Protein 1J0A (pdb70)

Foldseek 3Di:
DDPQLCVLCVPAFFADQQDDAFDKAWFVVLCVVLVFTEIEGPQCPSDQDSGFLLVLLRRRLVRVCVVVPAQEEEEEEALLDPNQQSNQRVQVVVNHAYAYEHEDDCDCAFSNVVCVVVPHHYHYDPDDDRCRCVVVRVVCQVCVCVVVGHYRYAYPSNLDQSSLCSLLVSLVSCVPPDPDLFQEEFFEADLLSNLLSVQLNCVSVVRNYAYEYEYLFDFDDVSVVVNVVSNVSNCVSSVHDGDDDHHYDYQNVYHQPDFALQLLVQQVVCCVRVVDGAARRTPSSRVSVVSVCSSVVNRDRYYYYYRRGSNRRCGVCVVVSVVSD/DAPLLCVLCVPQFFAPQADDQFDKAWQVVLCVVLVFTEIEGPQCPSPQDSGFLLVLLRRRQVRVCVVVPAQEEEEEDALLAPNQLRNQRVQVVVRHAYEYEHEDDCDCAFSNVSCVVVPHHYDYDVPDPPGPVVVVSVVCQVVVVVVVGHYDYAYRSNLDLSSLCSLLVVVVSVVVPDPDLFQEEFFEDELLSNLLSVQLNCVSVVSNHASEYEYLADPDPVSVVSNVVSNVVNCVSSVHDSDDDHHYHYLNVYHQPDQALQLLVQQVCCCVRVVDGAARGTRSSSVSVVSVCVNVVNGPRGYYYYRRGDPSRCRVCVVVSVVSD/DDPLLCVLCVPAFFAPQAPDQFDKAWQPPLCVVFQFTEIEGPQCPRPQDSGFLLVLLCRRQVRNCVVVVAQEEEEEEALQDPNQLRNQRVCVVVRHAYAYLHEDDCDCAFSNVSCVVVVHHYHYDHDDPDVVSVVVSVVVCVVVVVVVGHYRYAYPSNLDLRSLCSLLVSVVSCVVPDPDDFQEEFFEDDLCSNLLSVLLNCVSVVHNHASEYEYQADDPVVRVPVNVVSNVSNCVSSVHDRDDDGHYHYQNVYHQPDAALQLLVQQVCCCVRVVDGAARRTPSSRVSVVSVCSNVVNGDRHYYYYRRHDPSRCRVCVVVSVVSD

B-factor: mean 54.93, std 16.16, range [20.0, 108.84]

CATH classification: 3.40.50.1100 (+1 more: 3.40.50.1100)

Sequence (975 aa):
MHPKIFALLAKFPRVELIPWETPIQYLPNISREIGADVYIKRDDLTGLGIGGNKIRKLEYLLGDALSKGADVVITVGAVHSNHAFVTGLAAKKLGLDAILVLRGKEELKGNYLLDKIMGIETRVYDAKDSFELMKYAEEIAEELKREGRKPYVIPPGGASPIGTLGYVRAVGEIATQSEVKFDSIVVAAGSGGTLAGLSLGLSILNEDIRPVGIAVGRFGEVMTSKLDNLIKEAAELLGVKVEVRPELYDYSFGEYGKITGEVAQIIRKVGTREGIILDPVYTGKAFYGLVDLARKGELGEKILFIHTGGISGTFHYGDKLLSLLMHPKIFALLAKFPRVELIPWETPIQYLPNISREIGADVYIKRDDLTGLGIGGNKIRKLEYLLGDALSKGADVVITVGAVHSNHAFVTGLAAKKLGLDAILVLRGKEELKGNYLLDKIMGIETRVYDAKDSFELMKYAEEIAEELKREGRKPYVIPPGGASPIGTLGYVRAVGEIATQSEVKFDSIVVAAGSGGTLAGLSLGLSILNEDIRPVGIAVGRFGEVMTSKLDNLIKEAAELLGVKVEVRPELYDYSFGEYGKITGEVAQIIRKVGTREGIILDPVYTGKAFYGLVDLARKGELGEKILFIHTGGISGTFHYGDKLLSLLMHPKIFALLAKFPRVELIPWETPIQYLPNISREIGADVYIKRDDLTGLGIGGNKIRKLEYLLGDALSKGADVVITVGAVHSNHAFVTGLAAKKLGLDAILVLRGKEELKGNYLLDKIMGIETRVYDAKDSFELMKYAEEIAEELKREGRKPYVIPPGGASPIGTLGYVRAVGEIATQSEVKFDSIVVAAGSGGTLAGLSLGLSILNEDIRPVGIAVGRFGEVMTSKLDNLIKEAAELLGVKVEVRPELYDYSFGEYGKITGEVAQIIRKVGTREGIILDPVYTGKAFYGLVDLARKGELGEKILFIHTGGISGTFHYGDKLLSLL

Nearest PDB structures (foldseek):
  1j0a-assembly1_A  TM=9.952E-01  e=2.793E-64  Pyrococcus horikoshii OT3
  4d97-assembly1_B  TM=9.418E-01  e=2.613E-34  Salmonella enterica subsp. enterica serovar Typhimurium
  4d8w-assembly2_D  TM=9.418E-01  e=1.038E-33  Salmonella enterica subsp. enterica serovar Typhimurium
  4d8w-assembly1_B  TM=9.410E-01  e=1.038E-33  Salmonella enterica subsp. enterica serovar Typhimurium
  4d9f-assembly2_C  TM=9.332E-01  e=6.119E-32  Salmonella enterica subsp. enterica serovar Typhimurium

Solvent-accessible surface area: 36957 Å² total; per-residue (Å²): 63,65,97,91,0,121,68,46,7,71,175,35,78,71,25,126,12,17,114,114,84,0,51,41,74,91,3,61,38,5,7,164,70,11,68,13,50,0,38,0,0,38,0,30,70,0,61,17,47,28,7,2,14,25,0,10,3,0,5,3,1,0,6,27,0,75,82,130,39,7,46,1,0,0,0,1,6,13,6,17,12,23,7,0,5,1,0,0,38,0,0,75,134,43,71,17,52,1,17,0,0,0,52,43,144,109,63,126,64,10,1,6,62,45,1,90,102,99,50,4,86,17,97,41,61,156,17,156,62,32,90,51,0,18,107,58,0,43,98,25,3,130,53,20,106,172,107,63,96,117,30,26,38,0,36,12,14,0,4,15,40,24,0,1,0,0,0,0,49,0,4,0,20,11,41,78,51,27,156,31,136,16,51,0,3,0,0,10,9,35,20,9,0,6,0,0,0,0,10,0,0,8,9,0,22,114,70,143,34,77,18,0,0,0,4,0,7,126,81,20,116,51,32,51,15,56,9,74,25,4,8,56,44,0,2,127,67,10,72,34,94,57,86,85,166,22,17,36,64,69,27,5,47,68,101,78,30,98,31,41,14,82,0,0,111,18,20,124,75,0,23,112,89,33,64,4,89,0,0,0,6,46,0,0,0,0,0,56,0,0,12,44,4,7,149,124,66,76,1,38,132,54,0,0,0,0,3,15,2,4,62,6,4,31,151,15,48,21,96,102,9,124,91,72,94,63,57,96,103,0,120,68,47,3,74,161,28,74,64,24,125,9,18,82,30,79,0,15,36,36,88,4,64,35,8,6,200,78,10,71,11,55,0,36,0,0,6,0,28,13,0,6,10,13,11,7,3,12,26,0,14,4,0,10,4,2,0,5,31,0,68,71,154,41,10,48,2,2,0,1,0,6,8,9,38,10,29,6,0,0,1,1,0,0,0,0,49,46,45,64,26,24,1,9,1,0,0,17,46,160,105,65,100,67,2,1,6,5,0,0,66,0,1,36,4,26,18,42,40,57,157,26,120,120,65,39,88,0,40,92,48,0,83,102,14,8,105,49,22,101,82,111,65,62,136,29,24,34,0,38,24,15,0,18,17,33,36,0,1,0,2,1,0,48,0,3,0,24,9,42,74,51,24,149,21,132,12,46,0,3,0,0,9,7,32,31,6,1,10,0,0,0,0,2,2,0,7,9,2,24,93,94,143,26,78,5,0,0,0,8,0,7,104,98,25,148,106,57,38,57,104,12,46,73,8,7,100,68,0,2,123,67,9,72,34,179,65,107,59,171,19,42,37,65,70,29,4,53,62,82,36,32,101,11,17,17,76,0,0,58,19,0,58,69,2,0,29,83,12,0,4,9,0,1,0,6,46,1,0,0,0,2,65,0,0,23,40,3,6,155,129,51,64,0,32,128,41,0,0,0,0,3,15,3,7,30,1,9,0,20,15,52,0,87,104,0,38,81,66,76,69,69,94,81,0,135,70,45,12,74,160,26,52,61,25,133,14,24,52,41,77,0,14,44,32,91,2,66,39,8,6,192,74,13,78,9,58,0,37,0,0,3,0,31,12,0,8,7,15,13,8,3,14,25,0,8,5,0,4,3,1,0,4,19,0,68,81,135,34,8,44,1,1,0,0,0,5,12,3,31,16,29,6,0,0,1,1,0,0,0,0,48,42,45,69,17,59,5,11,2,0,0,20,29,126,110,94,91,69,2,4,8,3,0,0,62,0,2,36,3,80,24,89,41,65,157,12,111,124,49,83,95,0,38,91,42,0,93,103,22,6,79,81,19,139,154,112,65,83,118,32,28,39,0,41,35,16,0,4,13,37,31,0,1,0,1,1,1,65,0,4,0,12,12,52,72,49,25,170,43,160,12,52,0,2,0,0,8,4,37,40,2,1,8,0,0,0,0,9,4,0,9,28,4,25,134,83,146,28,85,20,0,0,0,1,0,9,200,58,49,119,112,18,41,44,86,8,69,67,5,16,111,70,0,2,123,61,13,70,22,149,85,113,116,174,18,46,34,61,75,32,4,49,55,115,93,30,113,20,26,28,81,0,0,46,17,0,44,70,0,0,20,76,10,0,3,10,0,0,1,15,44,0,0,0,0,0,61,0,0,15,37,5,6,158,136,55,76,0,32,128,75,0,0,0,0,2,14,3,5,35,1,10,0,18,22,50,1,84,108,0,33,89,63,46

Radius of gyration: 31.85 Å; Cα contacts (8 Å, |Δi|>4): 2227; chains: 3; bounding box: 66×97×70 Å

InterPro domains:
  IPR001926 Tryptophan synthase beta chain-like, PALP domain [PF00291] (18-309)
  IPR005966 D-cysteine desulfhydrase [TIGR01275] (15-321)
  IPR027278 1-aminocyclopropane-1-carboxylate deaminase/D-cysteine desulfhydrase [PIRSF006278] (9-321)
  IPR027278 1-aminocyclopropane-1-carboxylate deaminase/D-cysteine desulfhydrase [PTHR43780] (14-317)
  IPR036052 Tryptophan synthase beta chain-like, PALP domain superfamily [G3DSA:3.40.50.1100] (13-312)
  IPR036052 Tryptophan synthase beta chain-like, PALP domain superfamily [G3DSA:3.40.50.1100] (53-156)
  IPR036052 Tryptophan synthase beta chain-like, PALP domain superfamily [SSF53686] (10-318)

Structure (mmCIF, N/CA/C/O backbone):
data_1J0A
#
_entry.id   1J0A
#
_cell.length_a   122.340
_cell.length_b   122.340
_cell.length_c   115.031
_cell.angle_alpha   90.00
_cell.angle_beta   90.00
_cell.angle_gamma   120.00
#
_symmetry.space_group_name_H-M   'P 32 2 1'
#
loop_
_entity.id
_entity.type
_entity.pdbx_description
1 polymer '1-aminocyclopropane-1-carboxylate deaminase'
2 non-polymer 'SULFATE ION'
3 non-polymer "PYRIDOXAL-5'-PHOSPHATE"
4 non-polymer 'ISOPROPYL ALCOHOL'
5 water water
#
loop_
_atom_site.group_PDB
_atom_site.id
_atom_site.type_symbol
_atom_site.label_atom_id
_atom_site.label_alt_id
_atom_site.label_comp_id
_atom_site.label_asym_id
_atom_site.label_entity_id
_atom_site.label_seq_id
_atom_site.pdbx_PDB_ins_code
_atom_site.Cartn_x
_atom_site.Cartn_y
_atom_site.Cartn_z
_atom_site.occupancy
_atom_site.B_iso_or_equiv
_atom_site.auth_seq_id
_atom_site.auth_comp_id
_atom_site.auth_asym_id
_atom_site.auth_atom_id
_atom_site.pdbx_PDB_model_num
ATOM 1 N N . MET A 1 1 ? 23.008 96.107 24.385 1.00 58.57 1 MET A N 1
ATOM 2 C CA . MET A 1 1 ? 23.359 95.092 25.412 1.00 56.65 1 MET A CA 1
ATOM 3 C C . MET A 1 1 ? 22.268 94.045 25.545 1.00 55.02 1 MET A C 1
ATOM 4 O O . MET A 1 1 ? 21.131 94.352 25.924 1.00 55.24 1 MET A O 1
ATOM 9 N N . HIS A 1 2 ? 22.624 92.804 25.232 1.00 52.94 2 HIS A N 1
ATOM 10 C CA . HIS A 1 2 ? 21.689 91.695 25.329 1.00 50.39 2 HIS A CA 1
ATOM 11 C C . HIS A 1 2 ? 21.153 91.583 26.762 1.00 48.15 2 HIS A C 1
ATOM 12 O O . HIS A 1 2 ? 21.916 91.596 27.727 1.00 46.42 2 HIS A O 1
ATOM 19 N N . PRO A 1 3 ? 19.827 91.458 26.913 1.00 46.98 3 PRO A N 1
ATOM 20 C CA . PRO A 1 3 ? 19.205 91.340 28.241 1.00 47.54 3 PRO A CA 1
ATOM 21 C C . PRO A 1 3 ? 19.851 90.219 29.083 1.00 48.01 3 PRO A C 1
ATOM 22 O O . PRO A 1 3 ? 20.104 90.373 30.288 1.00 46.14 3 PRO A O 1
ATOM 26 N N . LYS A 1 4 ? 20.107 89.090 28.430 1.00 49.03 4 LYS A N 1
ATOM 27 C CA . LYS A 1 4 ? 20.696 87.945 29.103 1.00 49.11 4 LYS A CA 1
ATOM 28 C C . LYS A 1 4 ? 22.085 88.270 29.640 1.00 47.62 4 LYS A C 1
ATOM 29 O O . LYS A 1 4 ? 22.326 88.193 30.844 1.00 47.82 4 LYS A O 1
ATOM 35 N N . ILE A 1 5 ? 23.001 88.643 28.759 1.00 46.15 5 ILE A N 1
ATOM 36 C CA . ILE A 1 5 ? 24.338 88.969 29.209 1.00 45.53 5 ILE A CA 1
ATOM 37 C C . ILE A 1 5 ? 24.281 90.125 30.210 1.00 45.65 5 ILE A C 1
ATOM 38 O O . ILE A 1 5 ? 25.106 90.242 31.102 1.00 46.37 5 ILE A O 1
ATOM 43 N N . PHE A 1 6 ? 23.280 90.976 30.057 1.00 47.81 6 PHE A N 1
ATOM 44 C CA . PHE A 1 6 ? 23.091 92.107 30.940 1.00 46.95 6 PHE A CA 1
ATOM 45 C C . PHE A 1 6 ? 22.735 91.600 32.345 1.00 45.71 6 PHE A C 1
ATOM 46 O O . PHE A 1 6 ? 23.337 92.020 33.330 1.00 46.24 6 PHE A O 1
ATOM 54 N N . ALA A 1 7 ? 21.759 90.701 32.442 1.00 43.34 7 ALA A N 1
ATOM 55 C CA . ALA A 1 7 ? 21.352 90.160 33.744 1.00 42.50 7 ALA A CA 1
ATOM 56 C C . ALA A 1 7 ? 22.439 89.320 34.417 1.00 42.12 7 ALA A C 1
ATOM 57 O O . ALA A 1 7 ? 22.590 89.339 35.650 1.00 40.66 7 ALA A O 1
ATOM 59 N N . LEU A 1 8 ? 23.200 88.589 33.604 1.00 41.85 8 LEU A N 1
ATOM 60 C CA . LEU A 1 8 ? 24.274 87.744 34.112 1.00 42.77 8 LEU A CA 1
ATOM 61 C C . LEU A 1 8 ? 25.438 88.551 34.656 1.00 43.10 8 LEU A C 1
ATOM 62 O O . LEU A 1 8 ? 26.141 88.104 35.542 1.00 43.50 8 LEU A O 1
ATOM 67 N N . LEU A 1 9 ? 25.641 89.749 34.131 1.00 45.25 9 LEU A N 1
ATOM 68 C CA . LEU A 1 9 ? 26.744 90.592 34.592 1.00 47.99 9 LEU A CA 1
ATOM 69 C C . LEU A 1 9 ? 26.268 91.632 35.615 1.00 48.57 9 LEU A C 1
ATOM 70 O O . LEU A 1 9 ? 27.074 92.308 36.258 1.00 48.37 9 LEU A O 1
ATOM 75 N N . ALA A 1 10 ? 24.954 91.731 35.781 1.00 49.10 10 ALA A N 1
ATOM 76 C CA . ALA A 1 10 ? 24.373 92.691 36.709 1.00 50.90 10 ALA A CA 1
ATOM 77 C C . ALA A 1 10 ? 24.986 92.713 38.112 1.00 52.42 10 ALA A C 1
ATOM 78 O O . ALA A 1 10 ? 25.259 93.791 38.647 1.00 51.82 10 ALA A O 1
ATOM 80 N N . LYS A 1 11 ? 25.219 91.554 38.719 1.00 54.37 11 LYS A N 1
ATOM 81 C CA . LYS A 1 11 ? 25.757 91.591 40.073 1.00 58.11 11 LYS A CA 1
ATOM 82 C C . LYS A 1 11 ? 27.264 91.818 40.197 1.00 57.99 11 LYS A C 1
ATOM 83 O O . LYS A 1 11 ? 27.805 91.810 41.295 1.00 58.44 11 LYS A O 1
ATOM 89 N N . PHE A 1 12 ? 27.946 92.047 39.085 1.00 58.60 12 PHE A N 1
ATOM 90 C CA . PHE A 1 12 ? 29.374 92.288 39.176 1.00 60.55 12 PHE A CA 1
ATOM 91 C C . PHE A 1 12 ? 29.727 93.766 39.160 1.00 60.80 12 PHE A C 1
ATOM 92 O O . PHE A 1 12 ? 29.217 94.543 38.356 1.00 61.52 12 PHE A O 1
ATOM 100 N N . PRO A 1 13 ? 30.627 94.167 40.060 1.00 60.84 13 PRO A N 1
ATOM 101 C CA . PRO A 1 13 ? 31.043 95.561 40.154 1.00 60.37 13 PRO A CA 1
ATOM 102 C C . PRO A 1 13 ? 32.094 95.860 39.104 1.00 58.65 13 PRO A C 1
ATOM 103 O O . PRO A 1 13 ? 32.882 94.983 38.727 1.00 59.61 13 PRO A O 1
ATOM 107 N N . ARG A 1 14 ? 32.109 97.097 38.632 1.00 55.27 14 ARG A N 1
ATOM 108 C CA . ARG A 1 14 ? 33.109 97.476 37.670 1.00 51.03 14 ARG A CA 1
ATOM 109 C C . ARG A 1 14 ? 33.273 98.977 37.672 1.00 49.12 14 ARG A C 1
ATOM 110 O O . ARG A 1 14 ? 32.403 99.712 38.120 1.00 49.00 14 ARG A O 1
ATOM 118 N N . VAL A 1 15 ? 34.438 99.424 37.242 1.00 46.43 15 VAL A N 1
ATOM 119 C CA . VAL A 1 15 ? 34.716 100.835 37.173 1.00 44.12 15 VAL A CA 1
ATOM 120 C C . VAL A 1 15 ? 34.444 101.103 35.707 1.00 44.80 15 VAL A C 1
ATOM 121 O O . VAL A 1 15 ? 34.876 100.345 34.843 1.00 42.90 15 VAL A O 1
ATOM 125 N N . GLU A 1 16 ? 33.693 102.157 35.424 1.00 45.94 16 GLU A N 1
ATOM 126 C CA . GLU A 1 16 ? 33.379 102.463 34.049 1.00 47.30 16 GLU A CA 1
ATOM 127 C C . GLU A 1 16 ? 34.436 103.367 33.432 1.00 47.05 16 GLU A C 1
ATOM 128 O O . GLU A 1 16 ? 34.509 104.552 33.702 1.00 48.21 16 GLU A O 1
ATOM 134 N N . LEU A 1 17 ? 35.272 102.749 32.610 1.00 46.60 17 LEU A N 1
ATOM 135 C CA . LEU A 1 17 ? 36.375 103.403 31.930 1.00 46.07 17 LEU A CA 1
ATOM 136 C C . LEU A 1 17 ? 36.008 103.767 30.494 1.00 45.90 17 LEU A C 1
ATOM 137 O O . LEU A 1 17 ? 36.384 104.832 29.999 1.00 45.67 17 LEU A O 1
ATOM 142 N N . ILE A 1 18 ? 35.282 102.867 29.835 1.00 45.27 18 ILE A N 1
ATOM 143 C CA . ILE A 1 18 ? 34.866 103.054 28.454 1.00 45.09 18 ILE A CA 1
ATOM 144 C C . ILE A 1 18 ? 33.453 103.650 28.418 1.00 48.48 18 ILE A C 1
ATOM 145 O O . ILE A 1 18 ? 32.462 102.983 28.724 1.00 47.58 18 ILE A O 1
ATOM 150 N N . PRO A 1 19 ? 33.345 104.923 28.027 1.00 51.02 19 PRO A N 1
ATOM 151 C CA . PRO A 1 19 ? 32.007 105.519 27.996 1.00 52.52 19 PRO A CA 1
ATOM 152 C C . PRO A 1 19 ? 31.357 105.558 26.615 1.00 53.33 19 PRO A C 1
ATOM 153 O O . PRO A 1 19 ? 30.959 106.622 26.133 1.00 54.64 19 PRO A O 1
ATOM 157 N N . TRP A 1 20 ? 31.260 104.397 25.978 1.00 53.07 20 TRP A N 1
ATOM 158 C CA . TRP A 1 20 ? 30.631 104.303 24.664 1.00 49.83 20 TRP A CA 1
ATOM 159 C C . TRP A 1 20 ? 30.916 102.966 24.018 1.00 45.94 20 TRP A C 1
ATOM 160 O O . TRP A 1 20 ? 31.775 102.214 24.473 1.00 46.35 20 TRP A O 1
ATOM 171 N N . GLU A 1 21 ? 30.193 102.681 22.946 1.00 42.17 21 GLU A N 1
ATOM 172 C CA . GLU A 1 21 ? 30.379 101.449 22.212 1.00 38.14 21 GLU A CA 1
ATOM 173 C C . GLU A 1 21 ? 31.393 101.712 21.105 1.00 36.75 21 GLU A C 1
ATOM 174 O O . GLU A 1 21 ? 31.258 102.677 20.343 1.00 34.31 21 GLU A O 1
ATOM 180 N N . THR A 1 22 ? 32.428 100.880 21.026 1.00 35.11 22 THR A N 1
ATOM 181 C CA . THR A 1 22 ? 33.395 101.071 19.971 1.00 33.91 22 THR A CA 1
ATOM 182 C C . THR A 1 22 ? 32.741 100.616 18.683 1.00 34.12 22 THR A C 1
ATOM 183 O O . THR A 1 22 ? 31.965 99.679 18.662 1.00 32.95 22 THR A O 1
ATOM 187 N N . PRO A 1 23 ? 33.018 101.320 17.588 1.00 34.14 23 PRO A N 1
ATOM 188 C CA . PRO A 1 23 ? 32.465 101.018 16.268 1.00 30.90 23 PRO A CA 1
ATOM 189 C C . PRO A 1 23 ? 32.978 99.761 15.556 1.00 33.19 23 PRO A C 1
ATOM 190 O O . PRO A 1 23 ? 34.033 99.203 15.879 1.00 31.58 23 PRO A O 1
ATOM 194 N N . ILE A 1 24 ? 32.197 99.357 14.558 1.00 34.05 24 ILE A N 1
ATOM 195 C CA . ILE A 1 24 ? 32.454 98.215 13.715 1.00 34.50 24 ILE A CA 1
ATOM 196 C C . ILE A 1 24 ? 32.390 98.718 12.286 1.00 36.67 24 ILE A C 1
ATOM 197 O O . ILE A 1 24 ? 31.461 99.422 11.915 1.00 34.86 24 ILE A O 1
ATOM 202 N N . GLN A 1 25 ? 33.400 98.372 11.495 1.00 38.86 25 GLN A N 1
ATOM 203 C CA . GLN A 1 25 ? 33.477 98.801 10.105 1.00 37.94 25 GLN A CA 1
ATOM 204 C C . GLN A 1 25 ? 33.730 97.625 9.184 1.00 38.37 25 GLN A C 1
ATOM 205 O O . GLN A 1 25 ? 34.305 96.589 9.587 1.00 34.58 25 GLN A O 1
ATOM 211 N N . TYR A 1 26 ? 33.332 97.828 7.931 1.00 38.76 26 TYR A N 1
ATOM 212 C CA . TYR A 1 26 ? 33.528 96.844 6.883 1.00 40.98 26 TYR A CA 1
ATOM 213 C C . TYR A 1 26 ? 34.842 97.229 6.252 1.00 40.86 26 TYR A C 1
ATOM 214 O O . TYR A 1 26 ? 35.172 98.395 6.216 1.00 42.22 26 TYR A O 1
ATOM 223 N N . LEU A 1 27 ? 35.595 96.251 5.766 1.00 42.63 27 LEU A N 1
ATOM 224 C CA . LEU A 1 27 ? 36.872 96.521 5.113 1.00 41.39 27 LEU A CA 1
ATOM 225 C C . LEU A 1 27 ? 36.742 96.121 3.639 1.00 42.72 27 LEU A C 1
ATOM 226 O O . LEU A 1 27 ? 36.986 94.971 3.273 1.00 42.82 27 LEU A O 1
ATOM 231 N N . PRO A 1 28 ? 36.382 97.086 2.774 1.00 42.87 28 PRO A N 1
ATOM 232 C CA . PRO A 1 28 ? 36.192 96.887 1.331 1.00 42.26 28 PRO A CA 1
ATOM 233 C C . PRO A 1 28 ? 37.365 96.289 0.568 1.00 43.86 28 PRO A C 1
ATOM 234 O O . PRO A 1 28 ? 37.225 95.268 -0.090 1.00 43.00 28 PRO A O 1
ATOM 238 N N . ASN A 1 29 ? 38.518 96.943 0.640 1.00 45.62 29 ASN A N 1
ATOM 239 C CA . ASN A 1 29 ? 39.682 96.480 -0.087 1.00 46.53 29 ASN A CA 1
ATOM 240 C C . ASN A 1 29 ? 40.187 95.109 0.372 1.00 46.52 29 ASN A C 1
ATOM 241 O O . ASN A 1 29 ? 40.448 94.240 -0.460 1.00 46.52 29 ASN A O 1
ATOM 246 N N . ILE A 1 30 ? 40.318 94.909 1.680 1.00 46.74 30 ILE A N 1
ATOM 247 C CA . ILE A 1 30 ? 40.769 93.626 2.215 1.00 48.24 30 ILE A CA 1
ATOM 248 C C . ILE A 1 30 ? 39.762 92.541 1.805 1.00 48.07 30 ILE A C 1
ATOM 249 O O . ILE A 1 30 ? 40.146 91.475 1.334 1.00 47.34 30 ILE A O 1
ATOM 254 N N . SER A 1 31 ? 38.475 92.839 1.984 1.00 48.26 31 SER A N 1
ATOM 255 C CA . SER A 1 31 ? 37.386 91.925 1.640 1.00 48.11 31 SER A CA 1
ATOM 256 C C . SER A 1 31 ? 37.393 91.505 0.171 1.00 49.46 31 SER A C 1
ATOM 257 O O . SER A 1 31 ? 37.121 90.346 -0.141 1.00 50.56 31 SER A O 1
ATOM 260 N N . ARG A 1 32 ? 37.697 92.447 -0.721 1.00 50.76 32 ARG A N 1
ATOM 261 C CA . ARG A 1 32 ? 37.761 92.181 -2.153 1.00 52.02 32 ARG A CA 1
ATOM 262 C C . ARG A 1 32 ? 38.883 91.180 -2.417 1.00 53.50 32 ARG A C 1
ATOM 263 O O . ARG A 1 32 ? 38.691 90.196 -3.126 1.00 55.36 32 ARG A O 1
ATOM 271 N N . GLU A 1 33 ? 40.047 91.435 -1.830 1.00 53.68 33 GLU A N 1
ATOM 272 C CA . GLU A 1 33 ? 41.213 90.568 -1.984 1.00 54.82 33 GLU A CA 1
ATOM 273 C C . GLU A 1 33 ? 41.071 89.139 -1.454 1.00 54.29 33 GLU A C 1
ATOM 274 O O . GLU A 1 33 ? 41.341 88.180 -2.166 1.00 54.34 33 GLU A O 1
ATOM 280 N N . ILE A 1 34 ? 40.665 88.987 -0.201 1.00 53.44 34 ILE A N 1
ATOM 281 C CA . ILE A 1 34 ? 40.569 87.653 0.358 1.00 52.92 34 ILE A CA 1
ATOM 282 C C . ILE A 1 34 ? 39.343 86.843 -0.044 1.00 53.28 34 ILE A C 1
ATOM 283 O O . ILE A 1 34 ? 39.281 85.636 0.215 1.00 54.62 34 ILE A O 1
ATOM 288 N N . GLY A 1 35 ? 38.381 87.495 -0.689 1.00 52.64 35 GLY A N 1
ATOM 289 C CA . GLY A 1 35 ? 37.185 86.798 -1.122 1.00 49.95 35 GLY A CA 1
ATOM 290 C C . GLY A 1 35 ? 36.227 86.452 -0.003 1.00 51.10 35 GLY A C 1
ATOM 291 O O . GLY A 1 35 ? 35.564 85.412 -0.042 1.00 53.61 35 GLY A O 1
ATOM 292 N N . ALA A 1 36 ? 36.156 87.308 1.008 1.00 49.10 36 ALA A N 1
ATOM 293 C CA . ALA A 1 36 ? 35.244 87.099 2.123 1.00 47.95 36 ALA A CA 1
ATOM 294 C C . ALA A 1 36 ? 34.974 88.471 2.729 1.00 47.87 36 ALA A C 1
ATOM 295 O O . ALA A 1 36 ? 35.779 89.390 2.573 1.00 48.65 36 ALA A O 1
ATOM 297 N N . ASP A 1 37 ? 33.835 88.622 3.390 1.00 46.09 37 ASP A N 1
ATOM 298 C CA . ASP A 1 37 ? 33.492 89.892 4.010 1.00 43.92 37 ASP A CA 1
ATOM 299 C C . ASP A 1 37 ? 34.158 89.969 5.359 1.00 43.82 37 ASP A C 1
ATOM 300 O O . ASP A 1 37 ? 33.896 89.143 6.229 1.00 44.35 37 ASP A O 1
ATOM 305 N N . VAL A 1 38 ? 35.041 90.941 5.538 1.00 43.02 38 VAL A N 1
ATOM 306 C CA . VAL A 1 38 ? 35.694 91.083 6.827 1.00 41.84 38 VAL A CA 1
ATOM 307 C C . VAL A 1 38 ? 35.374 92.442 7.436 1.00 40.93 38 VAL A C 1
ATOM 308 O O . VAL A 1 38 ? 35.490 93.470 6.779 1.00 41.02 38 VAL A O 1
ATOM 312 N N . TYR A 1 39 ? 34.926 92.415 8.691 1.00 40.32 39 TYR A N 1
ATOM 313 C CA . TYR A 1 39 ? 34.588 93.612 9.460 1.00 38.61 39 TYR A CA 1
ATOM 314 C C . TYR A 1 39 ? 35.579 93.730 10.600 1.00 37.26 39 TYR A C 1
ATOM 315 O O . TYR A 1 39 ? 36.208 92.752 10.988 1.00 37.55 39 TYR A O 1
ATOM 324 N N . ILE A 1 40 ? 35.688 94.918 11.176 1.00 35.61 40 ILE A N 1
ATOM 325 C CA . ILE A 1 40 ? 36.628 95.103 12.269 1.00 31.98 40 ILE A CA 1
ATOM 326 C C . ILE A 1 40 ? 35.950 95.845 13.425 1.00 32.15 40 ILE A C 1
ATOM 327 O O . ILE A 1 40 ? 35.298 96.855 13.207 1.00 32.86 40 ILE A O 1
ATOM 332 N N . LYS A 1 41 ? 36.058 95.316 14.638 1.00 30.40 41 LYS A N 1
ATOM 333 C CA . LYS A 1 41 ? 35.508 95.991 15.787 1.00 29.12 41 LYS A CA 1
ATOM 334 C C . LYS A 1 41 ? 36.674 96.784 16.366 1.00 30.78 41 LYS A C 1
ATOM 335 O O . LYS A 1 41 ? 37.716 96.230 16.725 1.00 32.24 41 LYS A O 1
ATOM 341 N N . ARG A 1 42 ? 36.473 98.078 16.485 1.00 30.46 42 ARG A N 1
ATOM 342 C CA . ARG A 1 42 ? 37.506 98.981 16.949 1.00 30.99 42 ARG A CA 1
ATOM 343 C C . ARG A 1 42 ? 37.818 99.101 18.429 1.00 33.64 42 ARG A C 1
ATOM 344 O O . ARG A 1 42 ? 37.687 100.185 18.992 1.00 33.32 42 ARG A O 1
ATOM 352 N N . ASP A 1 43 ? 38.233 98.019 19.076 1.00 34.79 43 ASP A N 1
ATOM 353 C CA . ASP A 1 43 ? 38.561 98.157 20.481 1.00 35.19 43 ASP A CA 1
ATOM 354 C C . ASP A 1 43 ? 39.931 98.861 20.678 1.00 34.77 43 ASP A C 1
ATOM 355 O O . ASP A 1 43 ? 40.440 98.975 21.801 1.00 34.24 43 ASP A O 1
ATOM 360 N N . ASP A 1 44 ? 40.503 99.352 19.576 1.00 33.14 44 ASP A N 1
ATOM 361 C CA . ASP A 1 44 ? 41.741 100.129 19.658 1.00 33.77 44 ASP A CA 1
ATOM 362 C C . ASP A 1 44 ? 41.297 101.563 20.013 1.00 32.90 44 ASP A C 1
ATOM 363 O O . ASP A 1 44 ? 42.105 102.435 20.309 1.00 33.00 44 ASP A O 1
ATOM 368 N N . LEU A 1 45 ? 39.981 101.772 20.036 1.00 31.36 45 LEU A N 1
ATOM 369 C CA . LEU A 1 45 ? 39.418 103.075 20.333 1.00 27.98 45 LEU A CA 1
ATOM 370 C C . LEU A 1 45 ? 38.700 103.088 21.656 1.00 27.67 45 LEU A C 1
ATOM 371 O O . LEU A 1 45 ? 37.854 103.939 21.903 1.00 26.75 45 LEU A O 1
ATOM 376 N N . THR A 1 46 ? 39.063 102.169 22.539 1.00 27.50 46 THR A N 1
ATOM 377 C CA . THR A 1 46 ? 38.409 102.142 23.833 1.00 28.90 46 THR A CA 1
ATOM 378 C C . THR A 1 46 ? 38.636 103.412 24.652 1.00 30.55 46 THR A C 1
ATOM 379 O O . THR A 1 46 ? 37.992 103.593 25.685 1.00 30.11 46 THR A O 1
ATOM 383 N N . GLY A 1 47 ? 39.582 104.258 24.226 1.00 30.52 47 GLY A N 1
ATOM 384 C CA . GLY A 1 47 ? 39.795 105.529 24.901 1.00 32.03 47 GLY A CA 1
ATOM 385 C C . GLY A 1 47 ? 40.765 105.819 26.039 1.00 33.51 47 GLY A C 1
ATOM 386 O O . GLY A 1 47 ? 41.246 106.942 26.137 1.00 34.42 47 GLY A O 1
ATOM 387 N N . LEU A 1 48 ? 41.059 104.867 26.911 1.00 32.84 48 LEU A N 1
ATOM 388 C CA . LEU A 1 48 ? 41.986 105.160 28.005 1.00 33.83 48 LEU A CA 1
ATOM 389 C C . LEU A 1 48 ? 43.454 104.892 27.579 1.00 33.20 48 LEU A C 1
ATOM 390 O O . LEU A 1 48 ? 43.775 103.814 27.105 1.00 34.18 48 LEU A O 1
ATOM 395 N N . GLY A 1 49 ? 44.327 105.889 27.713 1.00 35.27 49 GLY A N 1
ATOM 396 C CA . GLY A 1 49 ? 45.722 105.720 27.315 1.00 35.49 49 GLY A CA 1
ATOM 397 C C . GLY A 1 49 ? 45.874 105.375 25.838 1.00 37.82 49 GLY A C 1
ATOM 398 O O . GLY A 1 49 ? 45.501 106.155 24.962 1.00 38.78 49 GLY A O 1
ATOM 399 N N . ILE A 1 50 ? 46.437 104.209 25.550 1.00 38.68 50 ILE A N 1
ATOM 400 C CA . ILE A 1 50 ? 46.608 103.765 24.161 1.00 39.28 50 ILE A CA 1
ATOM 401 C C . ILE A 1 50 ? 45.420 102.884 23.705 1.00 38.93 50 ILE A C 1
ATOM 402 O O . ILE A 1 50 ? 45.461 102.282 22.634 1.00 39.01 50 ILE A O 1
ATOM 407 N N . GLY A 1 51 ? 44.375 102.812 24.524 1.00 38.04 51 GLY A N 1
ATOM 408 C CA . GLY A 1 51 ? 43.222 102.001 24.177 1.00 37.64 51 GLY A CA 1
ATOM 409 C C . GLY A 1 51 ? 43.544 100.516 24.076 1.00 38.04 51 GLY A C 1
ATOM 410 O O . GLY A 1 51 ? 44.552 100.039 24.612 1.00 36.04 51 GLY A O 1
ATOM 411 N N . GLY A 1 52 ? 42.682 99.779 23.378 1.00 36.77 52 GLY A N 1
ATOM 412 C CA . GLY A 1 52 ? 42.886 98.351 23.223 1.00 34.44 52 GLY A CA 1
ATOM 413 C C . GLY A 1 52 ? 41.996 97.514 24.120 1.00 33.68 52 GLY A C 1
ATOM 414 O O . GLY A 1 52 ? 41.243 98.029 24.936 1.00 30.26 52 GLY A O 1
ATOM 415 N N . ASN A 1 53 ? 42.130 96.205 23.974 1.00 34.41 53 ASN A N 1
ATOM 416 C CA . ASN A 1 53 ? 41.346 95.230 24.708 1.00 35.86 53 ASN A CA 1
ATOM 417 C C . ASN A 1 53 ? 41.466 95.221 26.229 1.00 36.78 53 ASN A C 1
ATOM 418 O O . ASN A 1 53 ? 40.469 95.000 26.935 1.00 37.60 53 ASN A O 1
ATOM 423 N N . LYS A 1 54 ? 42.664 95.494 26.728 1.00 37.41 54 LYS A N 1
ATOM 424 C CA . LYS A 1 54 ? 42.940 95.455 28.163 1.00 36.12 54 LYS A CA 1
ATOM 425 C C . LYS A 1 54 ? 42.135 96.463 28.950 1.00 35.42 54 LYS A C 1
ATOM 426 O O . LYS A 1 54 ? 41.979 96.351 30.174 1.00 35.11 54 LYS A O 1
ATOM 432 N N . ILE A 1 55 ? 41.594 97.448 28.249 1.00 34.16 55 ILE A N 1
ATOM 433 C CA . ILE A 1 55 ? 40.787 98.422 28.939 1.00 32.91 55 ILE A CA 1
ATOM 434 C C . ILE A 1 55 ? 39.481 97.750 29.403 1.00 33.40 55 ILE A C 1
ATOM 435 O O . ILE A 1 55 ? 39.009 97.997 30.508 1.00 33.11 55 ILE A O 1
ATOM 440 N N . ARG A 1 56 ? 38.913 96.884 28.576 1.00 33.42 56 ARG A N 1
ATOM 441 C CA . ARG A 1 56 ? 37.682 96.215 28.965 1.00 33.06 56 ARG A CA 1
ATOM 442 C C . ARG A 1 56 ? 37.917 95.362 30.192 1.00 35.27 56 ARG A C 1
ATOM 443 O O . ARG A 1 56 ? 37.041 95.260 31.051 1.00 36.16 56 ARG A O 1
ATOM 451 N N . LYS A 1 57 ? 39.093 94.743 30.287 1.00 35.48 57 LYS A N 1
ATOM 452 C CA . LYS A 1 57 ? 39.384 93.892 31.446 1.00 35.72 57 LYS A CA 1
ATOM 453 C C . LYS A 1 57 ? 39.571 94.700 32.731 1.00 36.50 57 LYS A C 1
ATOM 454 O O . LYS A 1 57 ? 39.064 94.322 33.804 1.00 36.13 57 LYS A O 1
ATOM 460 N N . LEU A 1 58 ? 40.294 95.812 32.609 1.00 36.00 58 LEU A N 1
ATOM 461 C CA . LEU A 1 58 ? 40.571 96.695 33.730 1.00 36.75 58 LEU A CA 1
ATOM 462 C C . LEU A 1 58 ? 39.335 97.255 34.423 1.00 36.86 58 LEU A C 1
ATOM 463 O O . LEU A 1 58 ? 39.387 97.588 35.603 1.00 36.44 58 LEU A O 1
ATOM 468 N N . GLU A 1 59 ? 38.235 97.390 33.691 1.00 36.93 59 GLU A N 1
ATOM 469 C CA . GLU A 1 59 ? 37.006 97.897 34.286 1.00 37.41 59 GLU A CA 1
ATOM 470 C C . GLU A 1 59 ? 36.614 96.932 35.416 1.00 39.06 59 GLU A C 1
ATOM 471 O O . GLU A 1 59 ? 36.166 97.356 36.475 1.00 39.04 59 GLU A O 1
ATOM 477 N N . TYR A 1 60 ? 36.797 95.632 35.189 1.00 40.24 60 TYR A N 1
ATOM 478 C CA . TYR A 1 60 ? 36.484 94.624 36.208 1.00 42.42 60 TYR A CA 1
ATOM 479 C C . TYR A 1 60 ? 37.679 94.417 37.149 1.00 42.47 60 TYR A C 1
ATOM 480 O O . TYR A 1 60 ? 37.522 94.384 38.365 1.00 41.49 60 TYR A O 1
ATOM 489 N N . LEU A 1 61 ? 38.877 94.302 36.588 1.00 42.84 61 LEU A N 1
ATOM 490 C CA . LEU A 1 61 ? 40.048 94.112 37.428 1.00 43.10 61 LEU A CA 1
ATOM 491 C C . LEU A 1 61 ? 40.159 95.246 38.429 1.00 43.40 61 LEU A C 1
ATOM 492 O O . LEU A 1 61 ? 40.460 95.006 39.590 1.00 44.71 61 LEU A O 1
ATOM 497 N N . LEU A 1 62 ? 39.901 96.480 37.999 1.00 44.41 62 LEU A N 1
ATOM 498 C CA . LEU A 1 62 ? 39.999 97.625 38.915 1.00 45.21 62 LEU A CA 1
ATOM 499 C C . LEU A 1 62 ? 38.750 97.744 39.791 1.00 46.26 62 LEU A C 1
ATOM 500 O O . LEU A 1 62 ? 38.799 98.297 40.878 1.00 45.02 62 LEU A O 1
ATOM 505 N N . GLY A 1 63 ? 37.624 97.236 39.310 1.00 46.93 63 GLY A N 1
ATOM 506 C CA . GLY A 1 63 ? 36.443 97.269 40.140 1.00 49.77 63 GLY A CA 1
ATOM 507 C C . GLY A 1 63 ? 36.746 96.360 41.317 1.00 51.82 63 GLY A C 1
ATOM 508 O O . GLY A 1 63 ? 36.450 96.674 42.473 1.00 52.25 63 GLY A O 1
ATOM 509 N N . ASP A 1 64 ? 37.372 95.224 41.014 1.00 53.35 64 ASP A N 1
ATOM 510 C CA . ASP A 1 64 ? 37.739 94.251 42.031 1.00 52.93 64 ASP A CA 1
ATOM 511 C C . ASP A 1 64 ? 38.777 94.800 43.004 1.00 53.11 64 ASP A C 1
ATOM 512 O O . ASP A 1 64 ? 38.724 94.505 44.194 1.00 53.80 64 ASP A O 1
ATOM 517 N N . ALA A 1 65 ? 39.718 95.594 42.499 1.00 52.55 65 ALA A N 1
ATOM 518 C CA . ALA A 1 65 ? 40.765 96.167 43.338 1.00 51.69 65 ALA A CA 1
ATOM 519 C C . ALA A 1 65 ? 40.202 97.185 44.324 1.00 52.27 65 ALA A C 1
ATOM 520 O O . ALA A 1 65 ? 40.612 97.241 45.488 1.00 51.40 65 ALA A O 1
ATOM 522 N N . LEU A 1 66 ? 39.272 98.006 43.850 1.00 52.46 66 LEU A N 1
ATOM 523 C CA . LEU A 1 66 ? 38.658 99.008 44.710 1.00 52.90 66 LEU A CA 1
ATOM 524 C C . LEU A 1 66 ? 37.824 98.322 45.795 1.00 53.67 66 LEU A C 1
ATOM 525 O O . LEU A 1 66 ? 37.862 98.715 46.965 1.00 53.21 66 LEU A O 1
ATOM 530 N N . SER A 1 67 ? 37.100 97.280 45.403 1.00 54.61 67 SER A N 1
ATOM 531 C CA . SER A 1 67 ? 36.256 96.553 46.332 1.00 56.13 67 SER A CA 1
ATOM 532 C C . SER A 1 67 ? 37.057 96.032 47.525 1.00 58.02 67 SER A C 1
ATOM 533 O O . SER A 1 67 ? 36.553 96.028 48.647 1.00 60.09 67 SER A O 1
ATOM 536 N N . LYS A 1 68 ? 38.294 95.592 47.296 1.00 57.77 68 LYS A N 1
ATOM 537 C CA . LYS A 1 68 ? 39.123 95.085 48.395 1.00 57.35 68 LYS A CA 1
ATOM 538 C C . LYS A 1 68 ? 39.938 96.213 49.023 1.00 57.96 68 LYS A C 1
ATOM 539 O O . LYS A 1 68 ? 40.843 95.974 49.821 1.00 57.86 68 LYS A O 1
ATOM 545 N N . GLY A 1 69 ? 39.613 97.446 48.646 1.00 58.53 69 GLY A N 1
ATOM 546 C CA . GLY A 1 69 ? 40.293 98.604 49.201 1.00 57.63 69 GLY A CA 1
ATOM 547 C C . GLY A 1 69 ? 41.766 98.741 48.887 1.00 57.86 69 GLY A C 1
ATOM 548 O O . GLY A 1 69 ? 42.466 99.498 49.561 1.00 58.89 69 GLY A O 1
ATOM 549 N N . ALA A 1 70 ? 42.235 98.032 47.864 1.00 57.25 70 ALA A N 1
ATOM 550 C CA . ALA A 1 70 ? 43.646 98.080 47.480 1.00 56.82 70 ALA A CA 1
ATOM 551 C C . ALA A 1 70 ? 44.138 99.507 47.305 1.00 57.05 70 ALA A C 1
ATOM 552 O O . ALA A 1 70 ? 43.393 100.379 46.860 1.00 58.62 70 ALA A O 1
ATOM 554 N N . ASP A 1 71 ? 45.394 99.748 47.667 1.00 56.77 71 ASP A N 1
ATOM 555 C CA . ASP A 1 71 ? 45.974 101.074 47.513 1.00 55.46 71 ASP A CA 1
ATOM 556 C C . ASP A 1 71 ? 47.153 101.022 46.540 1.00 54.51 71 ASP A C 1
ATOM 557 O O . ASP A 1 71 ? 47.733 102.054 46.193 1.00 54.57 71 ASP A O 1
ATOM 562 N N . VAL A 1 72 ? 47.494 99.814 46.091 1.00 51.74 72 VAL A N 1
ATOM 563 C CA . VAL A 1 72 ? 48.590 99.649 45.145 1.00 50.22 72 VAL A CA 1
ATOM 564 C C . VAL A 1 72 ? 48.353 98.479 44.199 1.00 49.12 72 VAL A C 1
ATOM 565 O O . VAL A 1 72 ? 48.155 97.336 44.633 1.00 49.87 72 VAL A O 1
ATOM 569 N N . VAL A 1 73 ? 48.368 98.770 42.902 1.00 46.66 73 VAL A N 1
ATOM 570 C CA . VAL A 1 73 ? 48.165 97.738 41.899 1.00 45.53 73 VAL A CA 1
ATOM 571 C C . VAL A 1 73 ? 49.501 97.328 41.290 1.00 45.66 73 VAL A C 1
ATOM 572 O O . VAL A 1 73 ? 50.335 98.167 40.935 1.00 44.74 73 VAL A O 1
ATOM 576 N N . ILE A 1 74 ? 49.698 96.026 41.166 1.00 46.07 74 ILE A N 1
ATOM 577 C CA . ILE A 1 74 ? 50.929 95.504 40.608 1.00 45.84 74 ILE A CA 1
ATOM 578 C C . ILE A 1 74 ? 50.638 94.480 39.526 1.00 45.08 74 ILE A C 1
ATOM 579 O O . ILE A 1 74 ? 49.770 93.623 39.686 1.00 45.44 74 ILE A O 1
ATOM 584 N N . THR A 1 75 ? 51.367 94.567 38.424 1.00 43.06 75 THR A N 1
ATOM 585 C CA . THR A 1 75 ? 51.182 93.605 37.360 1.00 43.56 75 THR A CA 1
ATOM 586 C C . THR A 1 75 ? 52.500 93.458 36.597 1.00 45.14 75 THR A C 1
ATOM 587 O O . THR A 1 75 ? 53.471 94.133 36.916 1.00 46.04 75 THR A O 1
ATOM 591 N N . VAL A 1 76 ? 52.540 92.592 35.593 1.00 45.12 76 VAL A N 1
ATOM 592 C CA . VAL A 1 76 ? 53.785 92.381 34.869 1.00 47.23 76 VAL A CA 1
ATOM 593 C C . VAL A 1 76 ? 53.651 92.275 33.339 1.00 48.64 76 VAL A C 1
ATOM 594 O O . VAL A 1 76 ? 52.552 92.341 32.767 1.00 48.25 76 VAL A O 1
ATOM 598 N N . GLY A 1 77 ? 54.791 92.097 32.684 1.00 48.57 77 GLY A N 1
ATOM 599 C CA . GLY A 1 77 ? 54.799 91.951 31.244 1.00 49.39 77 GLY A CA 1
ATOM 600 C C . GLY A 1 77 ? 56.163 92.284 30.695 1.00 49.81 77 GLY A C 1
ATOM 601 O O . GLY A 1 77 ? 57.104 92.528 31.446 1.00 50.10 77 GLY A O 1
ATOM 602 N N . ALA A 1 78 ? 56.280 92.276 29.375 1.00 50.93 78 ALA A N 1
ATOM 60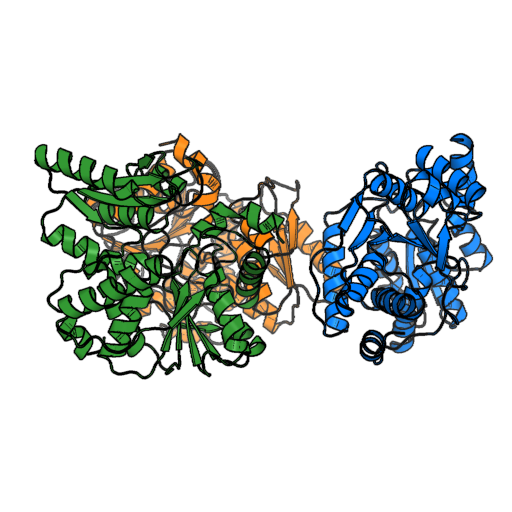3 C CA . ALA A 1 78 ? 57.544 92.622 28.746 1.00 50.34 78 ALA A CA 1
ATOM 604 C C . ALA A 1 78 ? 57.620 94.139 28.866 1.00 49.64 78 ALA A C 1
ATOM 605 O O . ALA A 1 78 ? 56.654 94.781 29.242 1.00 50.51 78 ALA A O 1
ATOM 607 N N . VAL A 1 79 ? 58.769 94.709 28.557 1.00 49.70 79 VAL A N 1
ATOM 608 C CA . VAL A 1 79 ? 58.941 96.147 28.618 1.00 48.74 79 VAL A CA 1
ATOM 609 C C . VAL A 1 79 ? 57.981 96.868 27.650 1.00 47.61 79 VAL A C 1
ATOM 610 O O . VAL A 1 79 ? 57.570 98.005 27.902 1.00 48.19 79 VAL A O 1
ATOM 614 N N . HIS A 1 80 ? 57.629 96.197 26.556 1.00 45.56 80 HIS A N 1
ATOM 615 C CA . HIS A 1 80 ? 56.724 96.743 25.542 1.00 45.41 80 HIS A CA 1
ATOM 616 C C . HIS A 1 80 ? 55.246 96.480 25.898 1.00 45.09 80 HIS A C 1
ATOM 617 O O . HIS A 1 80 ? 54.341 96.710 25.082 1.00 44.50 80 HIS A O 1
ATOM 624 N N . SER A 1 81 ? 55.009 95.999 27.115 1.00 42.35 81 SER A N 1
ATOM 625 C CA . SER A 1 81 ? 53.661 95.668 27.555 1.00 41.91 81 SER A CA 1
ATOM 626 C C . SER A 1 81 ? 52.591 96.772 27.484 1.00 41.36 81 SER A C 1
ATOM 627 O O . SER A 1 81 ? 52.728 97.844 28.085 1.00 39.13 81 SER A O 1
ATOM 630 N N . ASN A 1 82 ? 51.529 96.480 26.727 1.00 38.99 82 ASN A N 1
ATOM 631 C CA . ASN A 1 82 ? 50.392 97.372 26.574 1.00 36.46 82 ASN A CA 1
ATOM 632 C C . ASN A 1 82 ? 49.600 97.258 27.885 1.00 35.68 82 ASN A C 1
ATOM 633 O O . ASN A 1 82 ? 49.166 98.260 28.481 1.00 31.10 82 ASN A O 1
ATOM 638 N N . HIS A 1 83 ? 49.440 96.013 28.335 1.00 36.25 83 HIS A N 1
ATOM 639 C CA . HIS A 1 83 ? 48.733 95.732 29.570 1.00 37.54 83 HIS A CA 1
ATOM 640 C C . HIS A 1 83 ? 49.359 96.486 30.747 1.00 38.31 83 HIS A C 1
ATOM 641 O O . HIS A 1 83 ? 48.653 97.143 31.504 1.00 40.27 83 HIS A O 1
ATOM 648 N N . ALA A 1 84 ? 50.677 96.413 30.891 1.00 37.43 84 ALA A N 1
ATOM 649 C CA . ALA A 1 84 ? 51.323 97.077 32.009 1.00 38.95 84 ALA A CA 1
ATOM 650 C C . ALA A 1 84 ? 51.093 98.572 32.034 1.00 39.04 84 ALA A C 1
ATOM 651 O O . ALA A 1 84 ? 50.751 99.119 33.086 1.00 41.47 84 ALA A O 1
ATOM 653 N N . PHE A 1 85 ? 51.273 99.235 30.891 1.00 38.04 85 PHE A N 1
ATOM 654 C CA . PHE A 1 85 ? 51.084 100.686 30.809 1.00 36.84 85 PHE A CA 1
ATOM 655 C C . PHE A 1 85 ? 49.665 101.136 31.153 1.00 36.57 85 PHE A C 1
ATOM 656 O O . PHE A 1 85 ? 49.473 101.935 32.064 1.00 35.35 85 PHE A O 1
ATOM 664 N N . VAL A 1 86 ? 48.668 100.618 30.434 1.00 36.68 86 VAL A N 1
ATOM 665 C CA . VAL A 1 86 ? 47.294 101.027 30.701 1.00 35.19 86 VAL A CA 1
ATOM 666 C C . VAL A 1 86 ? 46.827 100.616 32.088 1.00 36.26 86 VAL A C 1
ATOM 667 O O . VAL A 1 86 ? 45.963 101.287 32.663 1.00 36.64 86 VAL A O 1
ATOM 671 N N . THR A 1 87 ? 47.383 99.530 32.633 1.00 35.23 87 THR A N 1
ATOM 672 C CA . THR A 1 87 ? 47.011 99.110 33.983 1.00 36.49 87 THR A CA 1
ATOM 673 C C . THR A 1 87 ? 47.508 100.207 34.936 1.00 38.50 87 THR A C 1
ATOM 674 O O . THR A 1 87 ? 46.797 100.658 35.837 1.00 39.58 87 THR A O 1
ATOM 678 N N . GLY A 1 88 ? 48.743 100.642 34.721 1.00 39.23 88 GLY A N 1
ATOM 679 C CA . GLY A 1 88 ? 49.302 101.667 35.567 1.00 38.00 88 GLY A CA 1
ATOM 680 C C . GLY A 1 88 ? 48.545 102.969 35.427 1.00 38.82 88 GLY A C 1
ATOM 681 O O . GLY A 1 88 ? 48.239 103.639 36.430 1.00 38.22 88 GLY A O 1
ATOM 682 N N . LEU A 1 89 ? 48.239 103.329 34.184 1.00 38.52 89 LEU A N 1
ATOM 683 C CA . LEU A 1 89 ? 47.525 104.568 33.922 1.00 39.06 89 LEU A CA 1
ATOM 684 C C . LEU A 1 89 ? 46.120 104.554 34.540 1.00 40.01 89 LEU A C 1
ATOM 685 O O . LEU A 1 89 ? 45.720 105.510 35.196 1.00 39.94 89 LEU A O 1
ATOM 690 N N . ALA A 1 90 ? 45.388 103.456 34.360 1.00 40.71 90 ALA A N 1
ATOM 691 C CA . ALA A 1 90 ? 44.032 103.378 34.883 1.00 40.44 90 ALA A CA 1
ATOM 692 C C . ALA A 1 90 ? 44.055 103.380 36.390 1.00 39.89 90 ALA A C 1
ATOM 693 O O . ALA A 1 90 ? 43.185 103.970 37.010 1.00 42.44 90 ALA A O 1
ATOM 695 N N . ALA A 1 91 ? 45.045 102.733 36.988 1.00 39.51 91 ALA A N 1
ATOM 696 C CA . ALA A 1 91 ? 45.120 102.713 38.445 1.00 40.49 91 ALA A CA 1
ATOM 697 C C . ALA A 1 91 ? 45.412 104.110 38.993 1.00 41.87 91 ALA A C 1
ATOM 698 O O . ALA A 1 91 ? 44.798 104.552 39.972 1.00 40.42 91 ALA A O 1
ATOM 700 N N . LYS A 1 92 ? 46.344 104.823 38.373 1.00 41.93 92 LYS A N 1
ATOM 701 C CA . LYS A 1 92 ? 46.627 106.155 38.869 1.00 42.69 92 LYS A CA 1
ATOM 702 C C . LYS A 1 92 ? 45.399 107.034 38.701 1.00 43.34 92 LYS A C 1
ATOM 703 O O . LYS A 1 92 ? 45.079 107.826 39.587 1.00 43.73 92 LYS A O 1
ATOM 709 N N . LYS A 1 93 ? 44.696 106.879 37.577 1.00 43.41 93 LYS A N 1
ATOM 710 C CA . LYS A 1 93 ? 43.488 107.666 37.315 1.00 41.93 93 LYS A CA 1
ATOM 711 C C . LYS A 1 93 ? 42.460 107.477 38.445 1.00 42.07 93 LYS A C 1
ATOM 712 O O . LYS A 1 93 ? 41.727 108.407 38.795 1.00 41.81 93 LYS A O 1
ATOM 718 N N . LEU A 1 94 ? 42.419 106.278 39.018 1.00 40.24 94 LEU A N 1
ATOM 719 C CA . LEU A 1 94 ? 41.502 105.975 40.115 1.00 39.32 94 LEU A CA 1
ATOM 720 C C . LEU A 1 94 ? 42.124 106.199 41.496 1.00 39.72 94 LEU A C 1
ATOM 721 O O . LEU A 1 94 ? 41.683 105.603 42.482 1.00 39.54 94 LEU A O 1
ATOM 726 N N . GLY A 1 95 ? 43.164 107.029 41.563 1.00 40.11 95 GLY A N 1
ATOM 727 C CA . GLY A 1 95 ? 43.810 107.309 42.832 1.00 41.26 95 GLY A CA 1
ATOM 728 C C . GLY A 1 95 ? 44.609 106.160 43.425 1.00 44.08 95 GLY A C 1
ATOM 729 O O . GLY A 1 95 ? 44.994 106.205 44.582 1.00 45.91 95 GLY A O 1
ATOM 730 N N . LEU A 1 96 ? 44.871 105.119 42.652 1.00 46.83 96 LEU A N 1
ATOM 731 C CA . LEU A 1 96 ? 45.642 103.997 43.178 1.00 49.87 96 LEU A CA 1
ATOM 732 C C . LEU A 1 96 ? 47.097 104.161 42.806 1.00 51.41 96 LEU A C 1
ATOM 733 O O . LEU A 1 96 ? 47.453 105.001 41.993 1.00 53.10 96 LEU A O 1
ATOM 738 N N . ASP A 1 97 ? 47.958 103.372 43.417 1.00 53.85 97 ASP A N 1
ATOM 739 C CA . ASP A 1 97 ? 49.363 103.467 43.073 1.00 54.00 97 ASP A CA 1
ATOM 740 C C . ASP A 1 97 ? 49.695 102.219 42.242 1.00 52.13 97 ASP A C 1
ATOM 741 O O . ASP A 1 97 ? 49.011 101.195 42.316 1.00 51.25 97 ASP A O 1
ATOM 746 N N . ALA A 1 98 ? 50.727 102.296 41.427 1.00 50.43 98 ALA A N 1
ATOM 747 C CA . ALA A 1 98 ? 51.051 101.139 40.619 1.00 51.03 98 ALA A CA 1
ATOM 748 C C . ALA A 1 98 ? 52.539 100.851 40.503 1.00 50.07 98 ALA A C 1
ATOM 749 O O . ALA A 1 98 ? 53.367 101.766 40.494 1.00 51.01 98 ALA A O 1
ATOM 751 N N . ILE A 1 99 ? 52.865 99.567 40.443 1.00 48.88 99 ILE A N 1
ATOM 752 C CA . ILE A 1 99 ? 54.242 99.143 40.253 1.00 49.37 99 ILE A CA 1
ATOM 753 C C . ILE A 1 99 ? 54.233 98.151 39.095 1.00 47.39 99 ILE A C 1
ATOM 754 O O . ILE A 1 99 ? 53.611 97.091 39.175 1.00 46.58 99 ILE A O 1
ATOM 759 N N . LEU A 1 100 ? 54.910 98.514 38.013 1.00 46.91 100 LEU A N 1
ATOM 760 C CA . LEU A 1 100 ? 55.001 97.659 36.839 1.00 47.06 100 LEU A CA 1
ATOM 761 C C . LEU A 1 100 ? 56.282 96.826 36.903 1.00 47.79 100 LEU A C 1
ATOM 762 O O . LEU A 1 100 ? 57.383 97.377 36.993 1.00 47.12 100 LEU A O 1
ATOM 767 N N . VAL A 1 101 ? 56.128 95.504 36.872 1.00 48.46 101 VAL A N 1
ATOM 768 C CA . VAL A 1 101 ? 57.256 94.570 36.909 1.00 51.44 101 VAL A CA 1
ATOM 769 C C . VAL A 1 101 ? 57.504 94.033 35.483 1.00 53.20 101 VAL A C 1
ATOM 770 O O . VAL A 1 101 ? 56.847 93.088 35.032 1.00 52.78 101 VAL A O 1
ATOM 774 N N . LEU A 1 102 ? 58.464 94.647 34.791 1.00 54.19 102 LEU A N 1
ATOM 775 C CA . LEU A 1 102 ? 58.782 94.299 33.414 1.00 55.72 102 LEU A CA 1
ATOM 776 C C . LEU A 1 102 ? 60.007 93.424 33.184 1.00 57.59 102 LEU A C 1
ATOM 777 O O . LEU A 1 102 ? 60.643 92.946 34.117 1.00 58.92 102 LEU A O 1
ATOM 782 N N . ARG A 1 103 ? 60.318 93.229 31.909 1.00 59.35 103 ARG A N 1
ATOM 783 C CA . ARG A 1 103 ? 61.455 92.432 31.475 1.00 60.86 103 ARG A CA 1
ATOM 784 C C . ARG A 1 103 ? 61.774 92.800 30.022 1.00 62.24 103 ARG A C 1
ATOM 785 O O . ARG A 1 103 ? 60.865 92.936 29.202 1.00 61.93 103 ARG A O 1
ATOM 793 N N . GLY A 1 104 ? 63.059 92.971 29.710 1.00 62.84 104 GLY A N 1
ATOM 794 C CA . GLY A 1 104 ? 63.453 93.314 28.353 1.00 63.38 104 GLY A CA 1
ATOM 795 C C . GLY A 1 104 ? 64.461 94.446 28.304 1.00 64.37 104 GLY A C 1
ATOM 796 O O . GLY A 1 104 ? 64.932 94.908 29.343 1.00 65.15 104 GLY A O 1
ATOM 797 N N . LYS A 1 105 ? 64.797 94.893 27.098 1.00 65.27 105 LYS A N 1
ATOM 798 C CA . LYS A 1 105 ? 65.756 95.978 26.921 1.00 67.08 105 LYS A CA 1
ATOM 799 C C . LYS A 1 105 ? 65.176 97.278 27.463 1.00 67.46 105 LYS A C 1
ATOM 800 O O . LYS A 1 105 ? 64.087 97.698 27.063 1.00 67.88 105 LYS A O 1
ATOM 806 N N . GLU A 1 106 ? 65.903 97.930 28.361 1.00 66.73 106 GLU A N 1
ATOM 807 C CA . GLU A 1 106 ? 65.404 99.171 28.926 1.00 67.44 106 GLU A CA 1
ATOM 808 C C . GLU A 1 106 ? 65.528 100.389 27.997 1.00 66.59 106 GLU A C 1
ATOM 809 O O . GLU A 1 106 ? 65.986 101.463 28.401 1.00 67.28 106 GLU A O 1
ATOM 815 N N . GLU A 1 107 ? 65.091 100.225 26.754 1.00 64.76 107 GLU A N 1
ATOM 816 C CA . GLU A 1 107 ? 65.145 101.315 25.787 1.00 62.56 107 GLU A CA 1
ATOM 817 C C . GLU A 1 107 ? 63.948 102.255 25.987 1.00 59.88 107 GLU A C 1
ATOM 818 O O . GLU A 1 107 ? 62.833 101.798 26.266 1.00 59.39 107 GLU A O 1
ATOM 824 N N . LEU A 1 108 ? 64.176 103.559 25.842 1.00 56.27 108 LEU A N 1
ATOM 825 C CA . LEU A 1 108 ? 63.106 104.542 25.983 1.00 53.97 108 LEU A CA 1
ATOM 826 C C . LEU A 1 108 ? 62.248 104.588 24.728 1.00 52.77 108 LEU A C 1
ATOM 827 O O . LEU A 1 108 ? 62.377 105.474 23.893 1.00 52.97 108 LEU A O 1
ATOM 832 N N . LYS A 1 109 ? 61.364 103.617 24.593 1.00 52.37 109 LYS A N 1
ATOM 833 C CA . LYS A 1 109 ? 60.507 103.564 23.424 1.00 51.86 109 LYS A CA 1
ATOM 834 C C . LYS A 1 109 ? 59.219 102.841 23.755 1.00 49.01 109 LYS A C 1
ATOM 835 O O . LYS A 1 109 ? 59.102 102.215 24.808 1.00 49.13 109 LYS A O 1
ATOM 841 N N . GLY A 1 110 ? 58.254 102.937 22.849 1.00 47.02 110 GLY A N 1
ATOM 842 C CA . GLY A 1 110 ? 56.975 102.282 23.047 1.00 44.50 110 GLY A CA 1
ATOM 843 C C . GLY A 1 110 ? 56.339 102.546 24.398 1.00 43.90 110 GLY A C 1
ATOM 844 O O . GLY A 1 110 ? 56.470 103.627 24.971 1.00 43.28 110 GLY A O 1
ATOM 845 N N . ASN A 1 111 ? 55.647 101.541 24.912 1.00 42.89 111 ASN A N 1
ATOM 846 C CA . ASN A 1 111 ? 54.979 101.660 26.195 1.00 44.13 111 ASN A CA 1
ATOM 847 C C . ASN A 1 111 ? 55.935 101.929 27.350 1.00 44.52 111 ASN A C 1
ATOM 848 O O . ASN A 1 111 ? 55.549 102.554 28.345 1.00 45.45 111 ASN A O 1
ATOM 853 N N . TYR A 1 112 ? 57.178 101.469 27.227 1.00 44.39 112 TYR A N 1
ATOM 854 C CA . TYR A 1 112 ? 58.141 101.692 28.295 1.00 43.54 112 TYR A CA 1
ATOM 855 C C . TYR A 1 112 ? 58.365 103.179 28.456 1.00 41.48 112 TYR A C 1
ATOM 856 O O . TYR A 1 112 ? 58.374 103.705 29.567 1.00 40.98 112 TYR A O 1
ATOM 865 N N . LEU A 1 113 ? 58.546 103.852 27.326 1.00 40.98 113 LEU A N 1
ATOM 866 C CA . LEU A 1 113 ? 58.730 105.293 27.308 1.00 39.74 113 LEU A CA 1
ATOM 867 C C . LEU A 1 113 ? 57.496 105.920 27.958 1.00 41.27 113 LEU A C 1
ATOM 868 O O . LEU A 1 113 ? 57.609 106.750 28.866 1.00 41.25 113 LEU A O 1
ATOM 873 N N . LEU A 1 114 ? 56.315 105.509 27.483 1.00 41.52 114 LEU A N 1
ATOM 874 C CA . LEU A 1 114 ? 55.060 106.025 28.005 1.00 41.40 114 LEU A CA 1
ATOM 875 C C . LEU A 1 114 ? 55.012 105.810 29.510 1.00 41.82 114 LEU A C 1
ATOM 876 O O . LEU A 1 114 ? 54.561 106.688 30.256 1.00 40.40 114 LEU A O 1
ATOM 881 N N . ASP A 1 115 ? 55.484 104.656 29.965 1.00 40.89 115 ASP A N 1
ATOM 882 C CA . ASP A 1 115 ? 55.499 104.410 31.401 1.00 42.84 115 ASP A CA 1
ATOM 883 C C . ASP A 1 115 ? 56.255 105.536 32.143 1.00 43.89 115 ASP A C 1
ATOM 884 O O . ASP A 1 115 ? 55.735 106.119 33.113 1.00 43.48 115 ASP A O 1
ATOM 889 N N . LYS A 1 116 ? 57.470 105.836 31.674 1.00 42.11 116 LYS A N 1
ATOM 890 C CA . LYS A 1 116 ? 58.307 106.857 32.288 1.00 42.57 116 LYS A CA 1
ATOM 891 C C . LYS A 1 116 ? 57.687 108.251 32.216 1.00 43.11 116 LYS A C 1
ATOM 892 O O . LYS A 1 116 ? 57.695 108.998 33.197 1.00 43.79 116 LYS A O 1
ATOM 898 N N . ILE A 1 117 ? 57.164 108.606 31.046 1.00 42.73 117 ILE A N 1
ATOM 899 C CA . ILE A 1 117 ? 56.542 109.911 30.853 1.00 40.93 117 ILE A CA 1
ATOM 900 C C . ILE A 1 117 ? 55.420 110.151 31.857 1.00 41.86 117 ILE A C 1
ATOM 901 O O . ILE A 1 117 ? 55.268 111.259 32.392 1.00 43.87 117 ILE A O 1
ATOM 906 N N . MET A 1 118 ? 54.626 109.122 32.116 1.00 40.17 118 MET A N 1
ATOM 907 C CA . MET A 1 118 ? 53.521 109.284 33.041 1.00 42.49 118 MET A CA 1
ATOM 908 C C . MET A 1 118 ? 53.983 109.115 34.475 1.00 44.41 118 MET A C 1
ATOM 909 O O . MET A 1 118 ? 53.222 109.322 35.422 1.00 45.29 118 MET A O 1
ATOM 914 N N . GLY A 1 119 ? 55.248 108.754 34.630 1.00 45.62 119 GLY A N 1
ATOM 915 C CA . GLY A 1 119 ? 55.787 108.571 35.953 1.00 46.53 119 GLY A CA 1
ATOM 916 C C . GLY A 1 119 ? 55.271 107.319 36.626 1.00 48.36 119 GLY A C 1
ATOM 917 O O . GLY A 1 119 ? 55.061 107.325 37.832 1.00 49.82 119 GLY A O 1
ATOM 918 N N . ILE A 1 120 ? 55.038 106.252 35.869 1.00 49.08 120 ILE A N 1
ATOM 919 C CA . ILE A 1 120 ? 54.584 105.008 36.483 1.00 51.29 120 ILE A CA 1
ATOM 920 C C . ILE A 1 120 ? 55.824 104.279 36.988 1.00 53.82 120 ILE A C 1
ATOM 921 O O . ILE A 1 120 ? 56.838 104.175 36.276 1.00 53.25 120 ILE A O 1
ATOM 926 N N . GLU A 1 121 ? 55.738 103.770 38.215 1.00 55.94 121 GLU A N 1
ATOM 927 C CA . GLU A 1 121 ? 56.849 103.059 38.825 1.00 56.18 121 GLU A CA 1
ATOM 928 C C . GLU A 1 121 ? 57.164 101.785 38.051 1.00 55.64 121 GLU A C 1
ATOM 929 O O . GLU A 1 121 ? 56.326 100.894 37.918 1.00 55.00 121 GLU A O 1
ATOM 935 N N . THR A 1 122 ? 58.397 101.720 37.561 1.00 55.47 122 THR A N 1
ATOM 936 C CA . THR A 1 122 ? 58.891 100.614 36.756 1.00 56.87 122 THR A CA 1
ATOM 937 C C . THR A 1 122 ? 60.040 99.829 37.415 1.00 57.27 122 THR A C 1
ATOM 938 O O . THR A 1 122 ? 61.022 100.422 37.871 1.00 57.58 122 THR A O 1
ATOM 942 N N . ARG A 1 123 ? 59.892 98.504 37.477 1.00 55.90 123 ARG A N 1
ATOM 943 C CA . ARG A 1 123 ? 60.902 97.616 38.054 1.00 56.44 123 ARG A CA 1
ATOM 944 C C . ARG A 1 123 ? 61.247 96.516 37.040 1.00 57.26 123 ARG A C 1
ATOM 945 O O . ARG A 1 123 ? 60.499 95.546 36.887 1.00 53.95 123 ARG A O 1
ATOM 953 N N . VAL A 1 124 ? 62.380 96.668 36.352 1.00 59.56 124 VAL A N 1
ATOM 954 C CA . VAL A 1 124 ? 62.809 95.685 35.349 1.00 63.09 124 VAL A CA 1
ATOM 955 C C . VAL A 1 124 ? 63.729 94.591 35.915 1.00 66.34 124 VAL A C 1
ATOM 956 O O . VAL A 1 124 ? 64.727 94.886 36.583 1.00 67.02 124 VAL A O 1
ATOM 960 N N . TYR A 1 125 ? 63.390 93.333 35.632 1.00 69.21 125 TYR A N 1
ATOM 961 C CA . TYR A 1 125 ? 64.164 92.182 36.099 1.00 72.44 125 TYR A CA 1
ATOM 962 C C . TYR A 1 125 ? 64.795 91.368 34.957 1.00 74.53 125 TYR A C 1
ATOM 963 O O . TYR A 1 125 ? 64.384 91.471 33.801 1.00 73.95 125 TYR A O 1
ATOM 972 N N . ASP A 1 126 ? 65.791 90.550 35.299 1.00 77.27 126 ASP A N 1
ATOM 973 C CA . ASP A 1 126 ? 66.500 89.712 34.327 1.00 79.71 126 ASP A CA 1
ATOM 974 C C . ASP A 1 126 ? 65.704 88.492 33.827 1.00 81.23 126 ASP A C 1
ATOM 975 O O . ASP A 1 126 ? 66.174 87.777 32.936 1.00 82.45 126 ASP A O 1
ATOM 980 N N . ALA A 1 127 ? 64.516 88.264 34.395 1.00 81.65 127 ALA A N 1
ATOM 981 C CA . ALA A 1 127 ? 63.650 87.130 34.041 1.00 81.90 127 ALA A CA 1
ATOM 982 C C . ALA A 1 127 ? 63.493 86.867 32.547 1.00 82.88 127 ALA A C 1
ATOM 983 O O . ALA A 1 127 ? 63.864 87.700 31.715 1.00 82.27 127 ALA A O 1
ATOM 985 N N . LYS A 1 128 ? 62.918 85.709 32.221 1.00 84.03 128 LYS A N 1
ATOM 986 C CA . LYS A 1 128 ? 62.714 85.301 30.830 1.00 86.26 128 LYS A CA 1
ATOM 987 C C . LYS A 1 128 ? 61.255 85.076 30.447 1.00 87.86 128 LYS A C 1
ATOM 988 O O . LYS A 1 128 ? 60.845 85.376 29.320 1.00 87.58 128 LYS A O 1
ATOM 994 N N . ASP A 1 129 ? 60.486 84.526 31.384 1.00 89.29 129 ASP A N 1
ATOM 995 C CA . ASP A 1 129 ? 59.068 84.234 31.170 1.00 90.31 129 ASP A CA 1
ATOM 996 C C . ASP A 1 129 ? 58.211 85.366 31.729 1.00 90.09 129 ASP A C 1
ATOM 997 O O . ASP A 1 129 ? 58.673 86.149 32.562 1.00 90.34 129 ASP A O 1
ATOM 1002 N N . SER A 1 130 ? 56.966 85.457 31.275 1.00 89.93 130 SER A N 1
ATOM 1003 C CA . SER A 1 130 ? 56.074 86.501 31.775 1.00 89.14 130 SER A CA 1
ATOM 1004 C C . SER A 1 130 ? 55.474 86.034 33.109 1.00 88.66 130 SER A C 1
ATOM 1005 O O . SER A 1 130 ? 55.019 86.842 33.920 1.00 88.35 130 SER A O 1
ATOM 1008 N N . PHE A 1 131 ? 55.491 84.722 33.336 1.00 88.11 131 PHE A N 1
ATOM 1009 C CA . PHE A 1 131 ? 54.964 84.159 34.574 1.00 87.58 131 PHE A CA 1
ATOM 1010 C C . PHE A 1 131 ? 56.108 83.968 35.561 1.00 86.79 131 PHE A C 1
ATOM 1011 O O . PHE A 1 131 ? 55.892 83.693 36.739 1.00 86.40 131 PHE A O 1
ATOM 1019 N N . GLU A 1 132 ? 57.319 84.064 35.017 1.00 85.95 132 GLU A N 1
ATOM 1020 C CA . GLU A 1 132 ? 58.498 84.028 35.872 1.00 84.98 132 GLU A CA 1
ATOM 1021 C C . GLU A 1 132 ? 58.541 85.236 36.802 1.00 83.36 132 GLU A C 1
ATOM 1022 O O . GLU A 1 132 ? 58.793 85.154 37.963 1.00 83.41 132 GLU A O 1
ATOM 1028 N N . LEU A 1 133 ? 58.138 86.365 36.168 1.00 81.08 133 LEU A N 1
ATOM 1029 C CA . LEU A 1 133 ? 58.039 87.649 36.865 1.00 77.90 133 LEU A CA 1
ATOM 1030 C C . LEU A 1 133 ? 56.930 87.613 37.903 1.00 76.63 133 LEU A C 1
ATOM 1031 O O . LEU A 1 133 ? 56.971 88.330 38.898 1.00 75.73 133 LEU A O 1
ATOM 1036 N N . MET A 1 134 ? 55.930 86.781 37.651 1.00 76.18 134 MET A N 1
ATOM 1037 C CA . MET A 1 134 ? 54.795 86.659 38.547 1.00 76.74 134 MET A CA 1
ATOM 1038 C C . MET A 1 134 ? 55.235 86.477 39.992 1.00 78.48 134 MET A C 1
ATOM 1039 O O . MET A 1 134 ? 54.555 86.933 40.910 1.00 78.22 134 MET A O 1
ATOM 1044 N N . LYS A 1 135 ? 56.375 85.816 40.193 1.00 80.45 135 LYS A N 1
ATOM 1045 C CA . LYS A 1 135 ? 56.885 85.582 41.536 1.00 81.84 135 LYS A CA 1
ATOM 1046 C C . LYS A 1 135 ? 57.572 86.835 42.051 1.00 82.58 135 LYS A C 1
ATOM 1047 O O . LYS A 1 135 ? 57.558 87.106 43.245 1.00 83.23 135 LYS A O 1
ATOM 1053 N N . TYR A 1 136 ? 58.175 87.606 41.154 1.00 83.37 136 TYR A N 1
ATOM 1054 C CA . TYR A 1 136 ? 58.833 88.839 41.568 1.00 84.11 136 TYR A CA 1
ATOM 1055 C C . TYR A 1 136 ? 57.787 89.864 42.001 1.00 84.77 136 TYR A C 1
ATOM 1056 O O . TYR A 1 136 ? 58.019 90.666 42.911 1.00 85.06 136 TYR A O 1
ATOM 1065 N N . ALA A 1 137 ? 56.635 89.846 41.338 1.00 84.81 137 ALA A N 1
ATOM 1066 C CA . ALA A 1 137 ? 55.567 90.764 41.699 1.00 84.62 137 ALA A CA 1
ATOM 1067 C C . ALA A 1 137 ? 55.109 90.310 43.074 1.00 84.38 137 ALA A C 1
ATOM 1068 O O . ALA A 1 137 ? 55.049 91.100 44.009 1.00 84.15 137 ALA A O 1
ATOM 1070 N N . GLU A 1 138 ? 54.815 89.016 43.188 1.00 84.59 138 GLU A N 1
ATOM 1071 C CA . GLU A 1 138 ? 54.373 88.422 44.444 1.00 85.13 138 GLU A CA 1
ATOM 1072 C C . GLU A 1 138 ? 55.395 88.650 45.541 1.00 85.05 138 GLU A C 1
ATOM 1073 O O . GLU A 1 138 ? 55.157 88.315 46.695 1.00 84.20 138 GLU A O 1
ATOM 1079 N N . GLU A 1 139 ? 56.534 89.222 45.162 1.00 85.70 139 GLU A N 1
ATOM 1080 C CA . GLU A 1 139 ? 57.608 89.532 46.098 1.00 86.23 139 GLU A CA 1
ATOM 1081 C C . GLU A 1 139 ? 57.314 90.944 46.554 1.00 85.53 139 GLU A C 1
ATOM 1082 O O . GLU A 1 139 ? 57.137 91.203 47.742 1.00 85.43 139 GLU A O 1
ATOM 1088 N N . ILE A 1 140 ? 57.245 91.849 45.583 1.00 85.02 140 ILE A N 1
ATOM 1089 C CA . ILE A 1 140 ? 56.964 93.248 45.850 1.00 84.28 140 ILE A CA 1
ATOM 1090 C C . ILE A 1 140 ? 55.621 93.417 46.561 1.00 85.11 140 ILE A C 1
ATOM 1091 O O . ILE A 1 140 ? 55.426 94.366 47.314 1.00 84.75 140 ILE A O 1
ATOM 1096 N N . ALA A 1 141 ? 54.705 92.482 46.327 1.00 86.07 141 ALA A N 1
ATOM 1097 C CA . ALA A 1 141 ? 53.379 92.529 46.933 1.00 87.21 141 ALA A CA 1
ATOM 1098 C C . ALA A 1 141 ? 53.429 92.008 48.357 1.00 88.49 141 ALA A C 1
ATOM 1099 O O . ALA A 1 141 ? 53.318 92.777 49.321 1.00 88.69 141 ALA A O 1
ATOM 1101 N N . GLU A 1 142 ? 53.589 90.689 48.462 1.00 89.26 142 GLU A N 1
ATOM 1102 C CA . GLU A 1 142 ? 53.679 89.966 49.729 1.00 89.39 142 GLU A CA 1
ATOM 1103 C C . GLU A 1 142 ? 54.440 90.755 50.801 1.00 88.33 142 GLU A C 1
ATOM 1104 O O . GLU A 1 142 ? 54.174 90.603 51.997 1.00 87.01 142 GLU A O 1
ATOM 1110 N N . GLU A 1 143 ? 55.384 91.593 50.372 1.00 87.09 143 GLU A N 1
ATOM 1111 C CA . GLU A 1 143 ? 56.157 92.394 51.312 1.00 86.12 143 GLU A CA 1
ATOM 1112 C C . GLU A 1 143 ? 55.578 93.786 51.510 1.00 85.43 143 GLU A C 1
ATOM 1113 O O . GLU A 1 143 ? 55.379 94.212 52.645 1.00 84.14 143 GLU A O 1
ATOM 1119 N N . LEU A 1 144 ? 55.293 94.475 50.403 1.00 85.90 144 LEU A N 1
ATOM 1120 C CA . LEU A 1 144 ? 54.768 95.847 50.421 1.00 84.62 144 LEU A CA 1
ATOM 1121 C C . LEU A 1 144 ? 53.608 95.989 51.390 1.00 84.57 144 LEU A C 1
ATOM 1122 O O . LEU A 1 144 ? 53.250 97.101 51.791 1.00 84.37 144 LEU A O 1
ATOM 1127 N N . LYS A 1 145 ? 53.029 94.851 51.760 1.00 84.31 145 LYS A N 1
ATOM 1128 C CA . LYS A 1 145 ? 51.928 94.821 52.705 1.00 84.54 145 LYS A CA 1
ATOM 1129 C C . LYS A 1 145 ? 52.507 94.744 54.114 1.00 86.14 145 LYS A C 1
ATOM 1130 O O . LYS A 1 145 ? 51.945 94.096 55.004 1.00 86.43 145 LYS A O 1
ATOM 1136 N N . ARG A 1 146 ? 53.656 95.396 54.287 1.00 86.22 146 ARG A N 1
ATOM 1137 C CA . ARG A 1 146 ? 54.346 95.463 55.564 1.00 87.24 146 ARG A CA 1
ATOM 1138 C C . ARG A 1 146 ? 54.345 96.942 55.930 1.00 88.41 146 ARG A C 1
ATOM 1139 O O . ARG A 1 146 ? 54.257 97.312 57.100 1.00 90.02 146 ARG A O 1
ATOM 1147 N N . GLU A 1 147 ? 54.453 97.791 54.914 1.00 88.31 147 GLU A N 1
ATOM 1148 C CA . GLU A 1 147 ? 54.419 99.231 55.130 1.00 88.28 147 GLU A CA 1
ATOM 1149 C C . GLU A 1 147 ? 52.936 99.582 55.212 1.00 87.77 147 GLU A C 1
ATOM 1150 O O . GLU A 1 147 ? 52.497 100.647 54.773 1.00 87.89 147 GLU A O 1
ATOM 1156 N N . GLY A 1 148 ? 52.177 98.650 55.788 1.00 87.07 148 GLY A N 1
ATOM 1157 C CA . GLY A 1 148 ? 50.742 98.813 55.934 1.00 85.98 148 GLY A CA 1
ATOM 1158 C C . GLY A 1 148 ? 50.029 98.452 54.643 1.00 84.90 148 GLY A C 1
ATOM 1159 O O . GLY A 1 148 ? 49.207 97.525 54.602 1.00 83.33 148 GLY A O 1
ATOM 1160 N N . ARG A 1 149 ? 50.382 99.192 53.590 1.00 83.22 149 ARG A N 1
ATOM 1161 C CA . ARG A 1 149 ? 49.819 99.047 52.249 1.00 81.17 149 ARG A CA 1
ATOM 1162 C C . ARG A 1 149 ? 49.226 97.689 51.904 1.00 78.96 149 ARG A C 1
ATOM 1163 O O . ARG A 1 149 ? 49.694 96.655 52.381 1.00 77.84 149 ARG A O 1
ATOM 1171 N N . LYS A 1 150 ? 48.166 97.727 51.091 1.00 77.35 150 LYS A N 1
ATOM 1172 C CA . LYS A 1 150 ? 47.470 96.538 50.596 1.00 75.40 150 LYS A CA 1
ATOM 1173 C C . LYS A 1 150 ? 47.788 96.509 49.109 1.00 72.75 150 LYS A C 1
ATOM 1174 O O . LYS A 1 150 ? 47.675 97.526 48.420 1.00 72.20 150 LYS A O 1
ATOM 1180 N N . PRO A 1 151 ? 48.214 95.350 48.602 1.00 70.44 151 PRO A N 1
ATOM 1181 C CA . PRO A 1 151 ? 48.540 95.258 47.180 1.00 67.29 151 PRO A CA 1
ATOM 1182 C C . PRO A 1 151 ? 47.525 94.423 46.416 1.00 63.65 151 PRO A C 1
ATOM 1183 O O . PRO A 1 151 ? 46.900 93.530 46.979 1.00 63.46 151 PRO A O 1
ATOM 1187 N N . TYR A 1 152 ? 47.353 94.726 45.137 1.00 59.99 152 TYR A N 1
ATOM 1188 C CA . TYR A 1 152 ? 46.430 93.963 44.305 1.00 56.75 152 TYR A CA 1
ATOM 1189 C C . TYR A 1 152 ? 47.278 93.527 43.115 1.00 56.54 152 TYR A C 1
ATOM 1190 O O . TYR A 1 152 ? 47.806 94.368 42.383 1.00 57.30 152 TYR A O 1
ATOM 1199 N N . VAL A 1 153 ? 47.436 92.220 42.933 1.00 54.74 153 VAL A N 1
ATOM 1200 C CA . VAL A 1 153 ? 48.255 91.734 41.833 1.00 53.79 153 VAL A CA 1
ATOM 1201 C C . VAL A 1 153 ? 47.433 91.170 40.681 1.00 52.77 153 VAL A C 1
ATOM 1202 O O . VAL A 1 153 ? 46.568 90.318 40.877 1.00 52.90 153 VAL A O 1
ATOM 1206 N N . ILE A 1 154 ? 47.720 91.665 39.477 1.00 51.39 154 ILE A N 1
ATOM 1207 C CA . ILE A 1 154 ? 47.026 91.250 38.260 1.00 49.03 154 ILE A CA 1
ATOM 1208 C C . ILE A 1 154 ? 47.908 90.333 37.407 1.00 47.45 154 ILE A C 1
ATOM 1209 O O . ILE A 1 154 ? 49.052 90.642 37.131 1.00 44.44 154 ILE A O 1
ATOM 1214 N N . PRO A 1 155 ? 47.375 89.184 36.989 1.00 48.36 155 PRO A N 1
ATOM 1215 C CA . PRO A 1 155 ? 48.085 88.195 36.163 1.00 49.30 155 PRO A CA 1
ATOM 1216 C C . PRO A 1 155 ? 48.461 88.773 34.804 1.00 49.08 155 PRO A C 1
ATOM 1217 O O . PRO A 1 155 ? 47.969 89.839 34.416 1.00 50.98 155 PRO A O 1
ATOM 1221 N N . PRO A 1 156 ? 49.335 88.074 34.061 1.00 48.48 156 PRO A N 1
ATOM 1222 C CA . PRO A 1 156 ? 49.752 88.538 32.734 1.00 46.15 156 PRO A CA 1
ATOM 1223 C C . PRO A 1 156 ? 48.550 88.758 31.808 1.00 46.48 156 PRO A C 1
ATOM 1224 O O . PRO A 1 156 ? 47.668 87.893 31.703 1.00 45.44 156 PRO A O 1
ATOM 1228 N N . GLY A 1 157 ? 48.522 89.926 31.157 1.00 45.21 157 GLY A N 1
ATOM 1229 C CA . GLY A 1 157 ? 47.455 90.258 30.233 1.00 45.12 157 GLY A CA 1
ATOM 1230 C C . GLY A 1 157 ? 46.080 90.364 30.869 1.00 45.92 157 GLY A C 1
ATOM 1231 O O . GLY A 1 157 ? 45.063 90.341 30.173 1.00 43.78 157 GLY A O 1
ATOM 1232 N N . GLY A 1 158 ? 46.044 90.485 32.191 1.00 46.75 158 GLY A N 1
ATOM 1233 C CA . GLY A 1 158 ? 44.773 90.578 32.884 1.00 47.50 158 GLY A CA 1
ATOM 1234 C C . GLY A 1 158 ? 44.000 89.276 32.773 1.00 48.34 158 GLY A C 1
ATOM 1235 O O . GLY A 1 158 ? 42.784 89.256 32.932 1.00 48.07 158 GLY A O 1
ATOM 1236 N N . ALA A 1 159 ? 44.713 88.184 32.510 1.00 50.09 159 ALA A N 1
ATOM 1237 C CA . ALA A 1 159 ? 44.105 86.860 32.358 1.00 51.77 159 ALA A CA 1
ATOM 1238 C C . ALA A 1 159 ? 43.501 86.268 33.642 1.00 53.60 159 ALA A C 1
ATOM 1239 O O . ALA A 1 159 ? 43.642 85.086 33.934 1.00 54.92 159 ALA A O 1
ATOM 1241 N N . SER A 1 160 ? 42.824 87.107 34.406 1.00 55.85 160 SER A N 1
ATOM 1242 C CA . SER A 1 160 ? 42.161 86.685 35.631 1.00 55.78 160 SER A CA 1
ATOM 1243 C C . SER A 1 160 ? 40.723 86.337 35.264 1.00 55.99 160 SER A C 1
ATOM 1244 O O . SER A 1 160 ? 40.251 86.705 34.192 1.00 57.67 160 SER A O 1
ATOM 1247 N N . PRO A 1 161 ? 40.011 85.610 36.135 1.00 56.67 161 PRO A N 1
ATOM 1248 C CA . PRO A 1 161 ? 38.621 85.262 35.812 1.00 55.97 161 PRO A CA 1
ATOM 1249 C C . PRO A 1 161 ? 37.692 86.473 35.656 1.00 54.78 161 PRO A C 1
ATOM 1250 O O . PRO A 1 161 ? 36.958 86.549 34.672 1.00 53.76 161 PRO A O 1
ATOM 1254 N N . ILE A 1 162 ? 37.702 87.413 36.606 1.00 53.74 162 ILE A N 1
ATOM 1255 C CA . ILE A 1 162 ? 36.827 88.582 36.462 1.00 53.83 162 ILE A CA 1
ATOM 1256 C C . ILE A 1 162 ? 37.316 89.440 35.313 1.00 52.61 162 ILE A C 1
ATOM 1257 O O . ILE A 1 162 ? 36.525 90.126 34.661 1.00 54.79 162 ILE A O 1
ATOM 1262 N N . GLY A 1 163 ? 38.613 89.393 35.050 1.00 49.67 163 GLY A N 1
ATOM 1263 C CA . GLY A 1 163 ? 39.139 90.175 33.952 1.00 49.42 163 GLY A CA 1
ATOM 1264 C C . GLY A 1 163 ? 38.473 89.763 32.654 1.00 49.05 163 GLY A C 1
ATOM 1265 O O . GLY A 1 163 ? 38.162 90.593 31.795 1.00 48.44 163 GLY A O 1
ATOM 1266 N N . THR A 1 164 ? 38.262 88.459 32.523 1.00 48.11 164 THR A N 1
ATOM 1267 C CA . THR A 1 164 ? 37.634 87.860 31.354 1.00 47.35 164 THR A CA 1
ATOM 1268 C C . THR A 1 164 ? 36.202 88.338 31.113 1.00 46.25 164 THR A C 1
ATOM 1269 O O . THR A 1 164 ? 35.739 88.368 29.973 1.00 46.83 164 THR A O 1
ATOM 1273 N N . LEU A 1 165 ? 35.495 88.715 32.172 1.00 45.31 165 LEU A N 1
ATOM 1274 C CA . LEU A 1 165 ? 34.125 89.199 32.009 1.00 45.09 165 LEU A CA 1
ATOM 1275 C C . LEU A 1 165 ? 34.088 90.420 31.082 1.00 44.30 165 LEU A C 1
ATOM 1276 O O . LEU A 1 165 ? 33.043 90.760 30.519 1.00 42.75 165 LEU A O 1
ATOM 1281 N N . GLY A 1 166 ? 35.245 91.066 30.938 1.00 43.67 166 GLY A N 1
ATOM 1282 C CA . GLY A 1 166 ? 35.371 92.233 30.084 1.00 42.76 166 GLY A CA 1
ATOM 1283 C C . GLY A 1 166 ? 34.925 91.914 28.671 1.00 42.12 166 GLY A C 1
ATOM 1284 O O . GLY A 1 166 ? 34.247 92.715 28.030 1.00 40.64 166 GLY A O 1
ATOM 1285 N N . TYR A 1 167 ? 35.298 90.738 28.175 1.00 41.58 167 TYR A N 1
ATOM 1286 C CA . TYR A 1 167 ? 34.884 90.374 26.837 1.00 39.82 167 TYR A CA 1
ATOM 1287 C C . TYR A 1 167 ? 33.603 89.571 26.759 1.00 39.08 167 TYR A C 1
ATOM 1288 O O . TYR A 1 167 ? 33.162 89.189 25.683 1.00 38.70 167 TYR A O 1
ATOM 1297 N N . VAL A 1 168 ? 33.000 89.311 27.907 1.00 39.70 168 VAL A N 1
ATOM 1298 C CA . VAL A 1 168 ? 31.707 88.637 27.898 1.00 40.20 168 VAL A CA 1
ATOM 1299 C C . VAL A 1 168 ? 30.802 89.819 27.546 1.00 40.34 168 VAL A C 1
ATOM 1300 O O . VAL A 1 168 ? 29.911 89.730 26.702 1.00 40.27 168 VAL A O 1
ATOM 1304 N N . ARG A 1 169 ? 31.086 90.931 28.218 1.00 40.18 169 ARG A N 1
ATOM 1305 C CA . ARG A 1 169 ? 30.382 92.188 28.037 1.00 40.53 169 ARG A CA 1
ATOM 1306 C C . ARG A 1 169 ? 30.526 92.672 26.597 1.00 40.31 169 ARG A C 1
ATOM 1307 O O . ARG A 1 169 ? 29.563 93.108 25.981 1.00 39.76 169 ARG A O 1
ATOM 1315 N N . ALA A 1 170 ? 31.737 92.583 26.063 1.00 40.40 170 ALA A N 1
ATOM 1316 C CA . ALA A 1 170 ? 31.993 93.002 24.691 1.00 41.46 170 ALA A CA 1
ATOM 1317 C C . ALA A 1 170 ? 31.070 92.269 23.704 1.00 41.46 170 ALA A C 1
ATOM 1318 O O . ALA A 1 170 ? 30.596 92.873 22.727 1.00 41.55 170 ALA A O 1
ATOM 1320 N N . VAL A 1 171 ? 30.830 90.975 23.960 1.00 39.99 171 VAL A N 1
ATOM 1321 C CA . VAL A 1 171 ? 29.958 90.162 23.117 1.00 39.02 171 VAL A CA 1
ATOM 1322 C C . VAL A 1 171 ? 28.545 90.719 23.213 1.00 37.88 171 VAL A C 1
ATOM 1323 O O . VAL A 1 171 ? 27.813 90.744 22.234 1.00 37.28 171 VAL A O 1
ATOM 1327 N N . GLY A 1 172 ? 28.169 91.179 24.397 1.00 38.54 172 GLY A N 1
ATOM 1328 C CA . GLY A 1 172 ? 26.842 91.741 24.566 1.00 39.65 172 GLY A CA 1
ATOM 1329 C C . GLY A 1 172 ? 26.683 93.004 23.735 1.00 40.23 172 GLY A C 1
ATOM 1330 O O . GLY A 1 172 ? 25.647 93.205 23.091 1.00 39.43 172 GLY A O 1
ATOM 1331 N N . GLU A 1 173 ? 27.729 93.839 23.750 1.00 39.43 173 GLU A N 1
ATOM 1332 C CA . GLU A 1 173 ? 27.768 95.088 23.011 1.00 39.57 173 GLU A CA 1
ATOM 1333 C C . GLU A 1 173 ? 27.634 94.792 21.528 1.00 39.60 173 GLU A C 1
ATOM 1334 O O . GLU A 1 173 ? 26.812 95.383 20.827 1.00 39.61 173 GLU A O 1
ATOM 1340 N N . ILE A 1 174 ? 28.464 93.870 21.061 1.00 39.48 174 ILE A N 1
ATOM 1341 C CA . ILE A 1 174 ? 28.471 93.474 19.659 1.00 39.66 174 ILE A CA 1
ATOM 1342 C C . ILE A 1 174 ? 27.126 92.883 19.202 1.00 41.86 174 ILE A C 1
ATOM 1343 O O . ILE A 1 174 ? 26.710 93.078 18.058 1.00 42.39 174 ILE A O 1
ATOM 1348 N N . ALA A 1 175 ? 26.446 92.168 20.091 1.00 41.47 175 ALA A N 1
ATOM 1349 C CA . ALA A 1 175 ? 25.180 91.541 19.735 1.00 43.00 175 ALA A CA 1
ATOM 1350 C C . ALA A 1 175 ? 24.106 92.581 19.410 1.00 45.15 175 ALA A C 1
ATOM 1351 O O . ALA A 1 175 ? 23.375 92.454 18.428 1.00 45.12 175 ALA A O 1
ATOM 1353 N N . THR A 1 176 ? 24.046 93.612 20.241 1.00 46.25 176 THR A N 1
ATOM 1354 C CA . THR A 1 176 ? 23.089 94.687 20.117 1.00 48.28 176 THR A CA 1
ATOM 1355 C C . THR A 1 176 ? 23.416 95.748 19.060 1.00 48.73 176 THR A C 1
ATOM 1356 O O . THR A 1 176 ? 22.520 96.344 18.482 1.00 49.23 176 THR A O 1
ATOM 1360 N N . GLN A 1 177 ? 24.690 95.996 18.805 1.00 49.31 177 GLN A N 1
ATOM 1361 C CA . GLN A 1 177 ? 25.049 97.040 17.844 1.00 49.01 177 GLN A CA 1
ATOM 1362 C C . GLN A 1 177 ? 25.138 96.593 16.396 1.00 49.44 177 GLN A C 1
ATOM 1363 O O . GLN A 1 177 ? 24.734 97.322 15.496 1.00 50.57 177 GLN A O 1
ATOM 1369 N N . SER A 1 178 ? 25.659 95.402 16.158 1.00 49.92 178 SER A N 1
ATOM 1370 C CA . SER A 1 178 ? 25.810 94.970 14.791 1.00 53.01 178 SER A CA 1
ATOM 1371 C C . SER A 1 178 ? 24.545 94.432 14.181 1.00 56.36 178 SER A C 1
ATOM 1372 O O . SER A 1 178 ? 23.701 93.857 14.855 1.00 58.08 178 SER A O 1
ATOM 1375 N N . GLU A 1 179 ? 24.427 94.641 12.882 1.00 59.86 179 GLU A N 1
ATOM 1376 C CA . GLU A 1 179 ? 23.287 94.166 12.128 1.00 63.07 179 GLU A CA 1
ATOM 1377 C C . GLU A 1 179 ? 23.831 93.153 11.127 1.00 63.28 179 GLU A C 1
ATOM 1378 O O . GLU A 1 179 ? 23.328 93.041 10.001 1.00 65.32 179 GLU A O 1
ATOM 1384 N N . VAL A 1 180 ? 24.870 92.431 11.549 1.00 61.17 180 VAL A N 1
ATOM 1385 C CA . VAL A 1 180 ? 25.502 91.423 10.717 1.00 59.20 180 VAL A CA 1
ATOM 1386 C C . VAL A 1 180 ? 25.541 90.036 11.365 1.00 60.35 180 VAL A C 1
ATOM 1387 O O . VAL A 1 180 ? 25.913 89.852 12.524 1.00 59.49 180 VAL A O 1
ATOM 1391 N N . LYS A 1 181 ? 25.138 89.061 10.575 1.00 60.46 181 LYS A N 1
ATOM 1392 C CA . LYS A 1 181 ? 25.112 87.668 10.967 1.00 60.12 181 LYS A CA 1
ATOM 1393 C C . LYS A 1 181 ? 26.523 87.128 10.732 1.00 59.03 181 LYS A C 1
ATOM 1394 O O . LYS A 1 181 ? 26.836 86.654 9.639 1.00 58.86 181 LYS A O 1
ATOM 1400 N N . PHE A 1 182 ? 27.375 87.219 11.754 1.00 57.48 182 PHE A N 1
ATOM 1401 C CA . PHE A 1 182 ? 28.762 86.759 11.658 1.00 57.02 182 PHE A CA 1
ATOM 1402 C C . PHE A 1 182 ? 28.973 85.243 11.656 1.00 57.17 182 PHE A C 1
ATOM 1403 O O . PHE A 1 182 ? 28.256 84.507 12.324 1.00 58.71 182 PHE A O 1
ATOM 1411 N N . ASP A 1 183 ? 29.975 84.789 10.907 1.00 56.52 183 ASP A N 1
ATOM 1412 C CA . ASP A 1 183 ? 30.307 83.365 10.838 1.00 55.41 183 ASP A CA 1
ATOM 1413 C C . ASP A 1 183 ? 31.380 83.039 11.863 1.00 54.42 183 ASP A C 1
ATOM 1414 O O . ASP A 1 183 ? 31.375 81.964 12.465 1.00 55.90 183 ASP A O 1
ATOM 1419 N N . SER A 1 184 ? 32.305 83.969 12.066 1.00 53.25 184 SER A N 1
ATOM 1420 C CA . SER A 1 184 ? 33.353 83.767 13.057 1.00 52.35 184 SER A CA 1
ATOM 1421 C C . SER A 1 184 ? 33.890 85.099 13.525 1.00 50.96 184 SER A C 1
ATOM 1422 O O . SER A 1 184 ? 33.722 86.119 12.853 1.00 51.16 184 SER A O 1
ATOM 1425 N N . ILE A 1 185 ? 34.526 85.081 14.691 1.00 49.12 185 ILE A N 1
ATOM 1426 C CA . ILE A 1 185 ? 35.127 86.272 15.250 1.00 47.16 185 ILE A CA 1
ATOM 1427 C C . ILE A 1 185 ? 36.593 85.970 15.527 1.00 46.67 185 ILE A C 1
ATOM 1428 O O . ILE A 1 185 ? 36.916 85.191 16.404 1.00 46.41 185 ILE A O 1
ATOM 1433 N N . VAL A 1 186 ? 37.476 86.601 14.764 1.00 46.58 186 VAL A N 1
ATOM 1434 C CA . VAL A 1 186 ? 38.915 86.400 14.891 1.00 45.19 186 VAL A CA 1
ATOM 1435 C C . VAL A 1 186 ? 39.628 87.420 15.795 1.00 45.44 186 VAL A C 1
ATOM 1436 O O . VAL A 1 186 ? 39.563 88.630 15.550 1.00 45.56 186 VAL A O 1
ATOM 1440 N N . VAL A 1 187 ? 40.323 86.914 16.820 1.00 44.74 187 VAL A N 1
ATOM 1441 C CA . VAL A 1 187 ? 41.059 87.750 17.769 1.00 44.67 187 VAL A CA 1
ATOM 1442 C C . VAL A 1 187 ? 42.452 87.189 18.049 1.00 45.78 187 VAL A C 1
ATOM 1443 O O . VAL A 1 187 ? 42.649 85.976 18.035 1.00 47.58 187 VAL A O 1
ATOM 1447 N N . ALA A 1 188 ? 43.416 88.064 18.300 1.00 45.09 188 ALA A N 1
ATOM 1448 C CA . ALA A 1 188 ? 44.758 87.596 18.617 1.00 47.62 188 ALA A CA 1
ATOM 1449 C C . ALA A 1 188 ? 44.682 86.917 19.975 1.00 48.43 188 ALA A C 1
ATOM 1450 O O . ALA A 1 188 ? 43.799 87.220 20.771 1.00 48.64 188 ALA A O 1
ATOM 1452 N N . ALA A 1 189 ? 45.602 85.999 20.247 1.00 51.21 189 ALA A N 1
ATOM 1453 C CA . ALA A 1 189 ? 45.608 85.290 21.532 1.00 51.86 189 ALA A CA 1
ATOM 1454 C C . ALA A 1 189 ? 46.969 85.371 22.206 1.00 51.99 189 ALA A C 1
ATOM 1455 O O . ALA A 1 189 ? 47.950 84.830 21.697 1.00 53.24 189 ALA A O 1
ATOM 1457 N N . GLY A 1 190 ? 47.020 86.062 23.342 1.00 51.82 190 GLY A N 1
ATOM 1458 C CA . GLY A 1 190 ? 48.261 86.203 24.080 1.00 51.56 190 GLY A CA 1
ATOM 1459 C C . GLY A 1 190 ? 48.163 85.361 25.335 1.00 52.76 190 GLY A C 1
ATOM 1460 O O . GLY A 1 190 ? 48.927 84.423 25.532 1.00 55.19 190 GLY A O 1
ATOM 1461 N N . SER A 1 191 ? 47.214 85.703 26.195 1.00 52.10 191 SER A N 1
ATOM 1462 C CA . SER A 1 191 ? 46.982 84.954 27.414 1.00 48.83 191 SER A CA 1
ATOM 1463 C C . SER A 1 191 ? 45.739 84.137 27.152 1.00 48.56 191 SER A C 1
ATOM 1464 O O . SER A 1 191 ? 45.387 83.261 27.937 1.00 49.09 191 SER A O 1
ATOM 1467 N N . GLY A 1 192 ? 45.067 84.438 26.042 1.00 46.80 192 GLY A N 1
ATOM 1468 C CA . GLY A 1 192 ? 43.839 83.743 25.706 1.00 44.94 192 GLY A CA 1
ATOM 1469 C C . GLY A 1 192 ? 42.637 84.310 26.448 1.00 43.71 192 GLY A C 1
ATOM 1470 O O . GLY A 1 192 ? 41.505 83.875 26.231 1.00 42.67 192 GLY A O 1
ATOM 1471 N N . GLY A 1 193 ? 42.892 85.279 27.332 1.00 43.06 193 GLY A N 1
ATOM 1472 C CA . GLY A 1 193 ? 41.833 85.915 28.110 1.00 42.61 193 GLY A CA 1
ATOM 1473 C C . GLY A 1 193 ? 40.719 86.565 27.299 1.00 42.26 193 GLY A C 1
ATOM 1474 O O . GLY A 1 193 ? 39.548 86.390 27.613 1.00 41.53 193 GLY A O 1
ATOM 1475 N N . THR A 1 194 ? 41.074 87.309 26.251 1.00 42.65 194 THR A N 1
ATOM 1476 C CA . THR A 1 194 ? 40.075 87.971 25.417 1.00 41.90 194 THR A CA 1
ATOM 1477 C C . THR A 1 194 ? 39.252 86.913 24.706 1.00 42.39 194 THR A C 1
ATOM 1478 O O . THR A 1 194 ? 38.018 86.968 24.704 1.00 43.57 194 THR A O 1
ATOM 1482 N N . LEU A 1 195 ? 39.948 85.953 24.104 1.00 42.95 195 LEU A N 1
ATOM 1483 C CA . LEU A 1 195 ? 39.318 84.834 23.400 1.00 42.72 195 LEU A CA 1
ATOM 1484 C C . LEU A 1 195 ? 38.357 84.116 24.356 1.00 42.45 195 LEU A C 1
ATOM 1485 O O . LEU A 1 195 ? 37.222 83.796 23.981 1.00 43.73 195 LEU A O 1
ATOM 1490 N N . ALA A 1 196 ? 38.807 83.885 25.588 1.00 40.07 196 ALA A N 1
ATOM 1491 C CA . ALA A 1 196 ? 37.983 83.220 26.596 1.00 41.21 196 ALA A CA 1
ATOM 1492 C C . ALA A 1 196 ? 36.634 83.938 26.766 1.00 41.56 196 ALA A C 1
ATOM 1493 O O . ALA A 1 196 ? 35.573 83.316 26.693 1.00 40.96 196 ALA A O 1
ATOM 1495 N N . GLY A 1 197 ? 36.690 85.251 26.994 1.00 41.31 197 GLY A N 1
ATOM 1496 C CA . GLY A 1 197 ? 35.480 86.046 27.152 1.00 37.96 197 GLY A CA 1
ATOM 1497 C C . GLY A 1 197 ? 34.564 85.970 25.941 1.00 37.44 197 GLY A C 1
ATOM 1498 O O . GLY A 1 197 ? 33.355 85.775 26.091 1.00 34.62 197 GLY A O 1
ATOM 1499 N N . LEU A 1 198 ? 35.129 86.123 24.743 1.00 37.36 198 LEU A N 1
ATOM 1500 C CA . LEU A 1 198 ? 34.328 86.056 23.524 1.00 39.53 198 LEU A CA 1
ATOM 1501 C C . LEU A 1 198 ? 33.633 84.698 23.416 1.00 40.38 198 LEU A C 1
ATOM 1502 O O . LEU A 1 198 ? 32.474 84.627 23.018 1.00 41.67 198 LEU A O 1
ATOM 1507 N N . SER A 1 199 ? 34.365 83.632 23.754 1.00 41.85 199 SER A N 1
ATOM 1508 C CA . SER A 1 199 ? 33.866 82.249 23.701 1.00 43.18 199 SER A CA 1
ATOM 1509 C C . SER A 1 199 ? 32.696 82.032 24.630 1.00 41.32 199 SER A C 1
ATOM 1510 O O . SER A 1 199 ? 31.652 81.570 24.214 1.00 39.09 199 SER A O 1
ATOM 1513 N N . LEU A 1 200 ? 32.902 82.368 25.896 1.00 41.95 200 LEU A N 1
ATOM 1514 C CA . LEU A 1 200 ? 31.881 82.240 26.915 1.00 42.41 200 LEU A CA 1
ATOM 1515 C C . LEU A 1 200 ? 30.688 83.108 26.520 1.00 42.54 200 LEU A C 1
ATOM 1516 O O . LEU A 1 200 ? 29.531 82.714 26.676 1.00 43.45 200 LEU A O 1
ATOM 1521 N N . GLY A 1 201 ? 30.976 84.295 25.998 1.00 42.96 201 GLY A N 1
ATOM 1522 C CA . GLY A 1 201 ? 29.913 85.205 25.602 1.00 42.96 201 GLY A CA 1
ATOM 1523 C C . GLY A 1 201 ? 29.033 84.636 24.503 1.00 43.76 201 GLY A C 1
ATOM 1524 O O . GLY A 1 201 ? 27.802 84.659 24.601 1.00 41.28 201 GLY A O 1
ATOM 1525 N N . LEU A 1 202 ? 29.665 84.139 23.444 1.00 43.77 202 LEU A N 1
ATOM 1526 C CA . LEU A 1 202 ? 28.926 83.553 22.333 1.00 45.41 202 LEU A CA 1
ATOM 1527 C C . LEU A 1 202 ? 28.156 82.333 22.853 1.00 46.69 202 LEU A C 1
ATOM 1528 O O . LEU A 1 202 ? 26.983 82.107 22.511 1.00 46.40 202 LEU A O 1
ATOM 1533 N N . SER A 1 203 ? 28.825 81.575 23.713 1.00 46.69 203 SER A N 1
ATOM 1534 C CA . SER A 1 203 ? 28.244 80.405 24.321 1.00 47.26 203 SER A CA 1
ATOM 1535 C C . SER A 1 203 ? 26.985 80.799 25.086 1.00 48.45 203 SER A C 1
ATOM 1536 O O . SER A 1 203 ? 25.958 80.130 24.995 1.00 47.73 203 SER A O 1
ATOM 1539 N N . ILE A 1 204 ? 27.064 81.888 25.845 1.00 49.25 204 ILE A N 1
ATOM 1540 C CA . ILE A 1 204 ? 25.902 82.339 26.609 1.00 51.59 204 ILE A CA 1
ATOM 1541 C C . ILE A 1 204 ? 24.719 82.762 25.707 1.00 52.93 204 ILE A C 1
ATOM 1542 O O . ILE A 1 204 ? 23.552 82.638 26.096 1.00 53.87 204 ILE A O 1
ATOM 1547 N N . LEU A 1 205 ? 25.015 83.267 24.513 1.00 52.76 205 LEU A N 1
ATOM 1548 C CA . LEU A 1 205 ? 23.960 83.703 23.614 1.00 53.23 205 LEU A CA 1
ATOM 1549 C C . LEU A 1 205 ? 23.614 82.573 22.689 1.00 55.88 205 LEU A C 1
ATOM 1550 O O . LEU A 1 205 ? 22.768 82.715 21.806 1.00 55.40 205 LEU A O 1
ATOM 1555 N N . ASN A 1 206 ? 24.285 81.444 22.903 1.00 59.24 206 ASN A N 1
ATOM 1556 C CA . ASN A 1 206 ? 24.097 80.255 22.086 1.00 60.74 206 ASN A CA 1
ATOM 1557 C C . ASN A 1 206 ? 24.125 80.634 20.607 1.00 61.99 206 ASN A C 1
ATOM 1558 O O . ASN A 1 206 ? 23.238 80.276 19.833 1.00 62.69 206 ASN A O 1
ATOM 1563 N N . GLU A 1 207 ? 25.157 81.376 20.229 1.00 63.55 207 GLU A N 1
ATOM 1564 C CA . GLU A 1 207 ? 25.334 81.816 18.854 1.00 64.91 207 GLU A CA 1
ATOM 1565 C C . GLU A 1 207 ? 26.154 80.783 18.106 1.00 65.17 207 GLU A C 1
ATOM 1566 O O . GLU A 1 207 ? 27.173 80.317 18.607 1.00 66.87 207 GLU A O 1
ATOM 1572 N N . ASP A 1 208 ? 25.716 80.400 16.919 1.00 64.48 208 ASP A N 1
ATOM 1573 C CA . ASP A 1 208 ? 26.495 79.442 16.165 1.00 64.02 208 ASP A CA 1
ATOM 1574 C C . ASP A 1 208 ? 27.577 80.236 15.441 1.00 62.87 208 ASP A C 1
ATOM 1575 O O . ASP A 1 208 ? 27.640 80.271 14.212 1.00 63.02 208 ASP A O 1
ATOM 1580 N N . ILE A 1 209 ? 28.423 80.889 16.228 1.00 60.90 209 ILE A N 1
ATOM 1581 C CA . ILE A 1 209 ? 29.510 81.705 15.703 1.00 58.81 209 ILE A CA 1
ATOM 1582 C C . ILE A 1 209 ? 30.814 81.134 16.224 1.00 57.51 209 ILE A C 1
ATOM 1583 O O . ILE A 1 209 ? 30.950 80.871 17.417 1.00 57.41 209 ILE A O 1
ATOM 1588 N N . ARG A 1 210 ? 31.779 80.966 15.335 1.00 56.02 210 ARG A N 1
ATOM 1589 C CA . ARG A 1 210 ? 33.050 80.391 15.728 1.00 55.27 210 ARG A CA 1
ATOM 1590 C C . ARG A 1 210 ? 34.067 81.369 16.296 1.00 54.96 210 ARG A C 1
ATOM 1591 O O . ARG A 1 210 ? 34.571 82.236 15.584 1.00 56.60 210 ARG A O 1
ATOM 1599 N N . PRO A 1 211 ? 34.361 81.265 17.600 1.00 53.23 211 PRO A N 1
ATOM 1600 C CA . PRO A 1 211 ? 35.349 82.170 18.174 1.00 51.91 211 PRO A CA 1
ATOM 1601 C C . PRO A 1 211 ? 36.711 81.607 17.762 1.00 52.34 211 PRO A C 1
ATOM 1602 O O . PRO A 1 211 ? 37.065 80.488 18.143 1.00 52.60 211 PRO A O 1
ATOM 1606 N N . VAL A 1 212 ? 37.448 82.364 16.956 1.00 51.22 212 VAL A N 1
ATOM 1607 C CA . VAL A 1 212 ? 38.751 81.929 16.483 1.00 51.51 212 VAL A CA 1
ATOM 1608 C C . VAL A 1 212 ? 39.906 82.750 17.055 1.00 52.39 212 VAL A C 1
ATOM 1609 O O . VAL A 1 212 ? 39.974 83.966 16.878 1.00 51.57 212 VAL A O 1
ATOM 1613 N N . GLY A 1 213 ? 40.818 82.070 17.743 1.00 53.13 213 GLY A N 1
ATOM 1614 C CA . GLY A 1 213 ? 41.964 82.745 18.320 1.00 52.58 213 GLY A CA 1
ATOM 1615 C C . GLY A 1 213 ? 43.177 82.543 17.438 1.00 53.05 213 GLY A C 1
ATOM 1616 O O . GLY A 1 213 ? 43.264 81.557 16.713 1.00 53.11 213 GLY A O 1
ATOM 1617 N N . ILE A 1 214 ? 44.095 83.498 17.475 1.00 53.09 214 ILE A N 1
ATOM 1618 C CA . ILE A 1 214 ? 45.322 83.423 16.706 1.00 52.05 214 ILE A CA 1
ATOM 1619 C C . ILE A 1 214 ? 46.447 83.596 17.716 1.00 53.60 214 ILE A C 1
ATOM 1620 O O . ILE A 1 214 ? 46.724 84.707 18.154 1.00 54.78 214 ILE A O 1
ATOM 1625 N N . ALA A 1 215 ? 47.069 82.487 18.103 1.00 53.76 215 ALA A N 1
ATOM 1626 C CA . ALA A 1 215 ? 48.159 82.517 19.057 1.00 53.85 215 ALA A CA 1
ATOM 1627 C C . ALA A 1 215 ? 49.333 83.227 18.394 1.00 54.77 215 ALA A C 1
ATOM 1628 O O . ALA A 1 215 ? 49.789 82.828 17.316 1.00 52.98 215 ALA A O 1
ATOM 1630 N N . VAL A 1 216 ? 49.812 84.282 19.044 1.00 56.22 216 VAL A N 1
ATOM 1631 C CA . VAL A 1 216 ? 50.914 85.073 18.516 1.00 59.12 216 VAL A CA 1
ATOM 1632 C C . VAL A 1 216 ? 52.259 84.703 19.135 1.00 61.61 216 VAL A C 1
ATOM 1633 O O . VAL A 1 216 ? 53.296 85.272 18.784 1.00 60.36 216 VAL A O 1
ATOM 1637 N N . GLY A 1 217 ? 52.220 83.744 20.056 1.00 65.36 217 GLY A N 1
ATOM 1638 C CA . GLY A 1 217 ? 53.417 83.273 20.731 1.00 69.81 217 GLY A CA 1
ATOM 1639 C C . GLY A 1 217 ? 53.299 81.794 21.070 1.00 73.79 217 GLY A C 1
ATOM 1640 O O . GLY A 1 217 ? 52.578 81.056 20.383 1.00 72.66 217 GLY A O 1
ATOM 1641 N N . ARG A 1 218 ? 54.004 81.364 22.121 1.00 77.68 218 ARG A N 1
ATOM 1642 C CA . ARG A 1 218 ? 53.983 79.969 22.567 1.00 82.29 218 ARG A CA 1
ATOM 1643 C C . ARG A 1 218 ? 52.583 79.412 22.389 1.00 84.19 218 ARG A C 1
ATOM 1644 O O . ARG A 1 218 ? 51.680 79.814 23.116 1.00 84.84 218 ARG A O 1
ATOM 1652 N N . PHE A 1 219 ? 52.394 78.478 21.461 1.00 86.08 219 PHE A N 1
ATOM 1653 C CA . PHE A 1 219 ? 51.050 77.961 21.241 1.00 88.81 219 PHE A CA 1
ATOM 1654 C C . PHE A 1 219 ? 50.332 77.522 22.507 1.00 90.06 219 PHE A C 1
ATOM 1655 O O . PHE A 1 219 ? 49.712 78.338 23.195 1.00 90.88 219 PHE A O 1
ATOM 1663 N N . GLY A 1 220 ? 50.404 76.229 22.809 1.00 90.98 220 GLY A N 1
ATOM 1664 C CA . GLY A 1 220 ? 49.720 75.737 23.987 1.00 91.92 220 GLY A CA 1
ATOM 1665 C C . GLY A 1 220 ? 50.171 74.417 24.573 1.00 91.90 220 GLY A C 1
ATOM 1666 O O . GLY A 1 220 ? 50.573 73.488 23.871 1.00 92.30 220 GLY A O 1
ATOM 1667 N N . GLU A 1 221 ? 50.091 74.366 25.896 1.00 91.49 221 GLU A N 1
ATOM 1668 C CA . GLU A 1 221 ? 50.438 73.207 26.701 1.00 91.06 221 GLU A CA 1
ATOM 1669 C C . GLU A 1 221 ? 49.764 73.614 27.998 1.00 90.88 221 GLU A C 1
ATOM 1670 O O . GLU A 1 221 ? 48.668 73.157 28.315 1.00 90.89 221 GLU A O 1
ATOM 1676 N N . VAL A 1 222 ? 50.425 74.514 28.719 1.00 90.59 222 VAL A N 1
ATOM 1677 C CA . VAL A 1 222 ? 49.909 75.063 29.967 1.00 90.13 222 VAL A CA 1
ATOM 1678 C C . VAL A 1 222 ? 49.124 76.314 29.569 1.00 89.20 222 VAL A C 1
ATOM 1679 O O . VAL A 1 222 ? 48.463 76.954 30.392 1.00 89.19 222 VAL A O 1
ATOM 1683 N N . MET A 1 223 ? 49.224 76.658 28.289 1.00 88.02 223 MET A N 1
ATOM 1684 C CA . MET A 1 223 ? 48.519 77.803 27.734 1.00 86.92 223 MET A CA 1
ATOM 1685 C C . MET A 1 223 ? 47.152 77.289 27.301 1.00 85.55 223 MET A C 1
ATOM 1686 O O . MET A 1 223 ? 46.115 77.727 27.811 1.00 84.59 223 MET A O 1
ATOM 1691 N N . THR A 1 224 ? 47.163 76.345 26.362 1.00 83.59 224 THR A N 1
ATOM 1692 C CA . THR A 1 224 ? 45.929 75.755 25.864 1.00 81.98 224 THR A CA 1
ATOM 1693 C C . THR A 1 224 ? 45.163 75.147 27.037 1.00 80.55 224 THR A C 1
ATOM 1694 O O . THR A 1 224 ? 43.978 74.844 26.922 1.00 80.38 224 THR A O 1
ATOM 1698 N N . SER A 1 225 ? 45.850 74.981 28.165 1.00 79.34 225 SER A N 1
ATOM 1699 C CA . SER A 1 225 ? 45.245 74.406 29.360 1.00 77.96 225 SER A CA 1
ATOM 1700 C C . SER A 1 225 ? 44.645 75.491 30.247 1.00 76.55 225 SER A C 1
ATOM 1701 O O . SER A 1 225 ? 43.599 75.291 30.856 1.00 76.48 225 SER A O 1
ATOM 1704 N N . LYS A 1 226 ? 45.300 76.642 30.332 1.00 75.91 226 LYS A N 1
ATOM 1705 C CA . LYS A 1 226 ? 44.747 77.715 31.142 1.00 75.23 226 LYS A CA 1
ATOM 1706 C C . LYS A 1 226 ? 43.574 78.350 30.397 1.00 73.82 226 LYS A C 1
ATOM 1707 O O . LYS A 1 226 ? 42.678 78.926 31.014 1.00 72.60 226 LYS A O 1
ATOM 1713 N N . LEU A 1 227 ? 43.584 78.249 29.070 1.00 72.27 227 LEU A N 1
ATOM 1714 C CA . LEU A 1 227 ? 42.504 78.816 28.277 1.00 72.04 227 LEU A CA 1
ATOM 1715 C C . LEU A 1 227 ? 41.196 78.205 28.766 1.00 72.01 227 LEU A C 1
ATOM 1716 O O . LEU A 1 227 ? 40.281 78.910 29.209 1.00 72.43 227 LEU A O 1
ATOM 1721 N N . ASP A 1 228 ? 41.128 76.881 28.696 1.00 72.06 228 ASP A N 1
ATOM 1722 C CA . ASP A 1 228 ? 39.954 76.138 29.133 1.00 70.87 228 ASP A CA 1
ATOM 1723 C C . ASP A 1 228 ? 39.715 76.408 30.617 1.00 69.55 228 ASP A C 1
ATOM 1724 O O . ASP A 1 228 ? 38.581 76.549 31.057 1.00 68.61 228 ASP A O 1
ATOM 1729 N N . ASN A 1 229 ? 40.797 76.484 31.383 1.00 69.62 229 ASN A N 1
ATOM 1730 C CA . ASN A 1 229 ? 40.709 76.751 32.816 1.00 70.18 229 ASN A CA 1
ATOM 1731 C C . ASN A 1 229 ? 40.145 78.160 33.036 1.00 69.01 229 ASN A C 1
ATOM 1732 O O . ASN A 1 229 ? 39.468 78.434 34.028 1.00 69.99 229 ASN A O 1
ATOM 1737 N N . LEU A 1 230 ? 40.419 79.055 32.095 1.00 67.34 230 LEU A N 1
ATOM 1738 C CA . LEU A 1 230 ? 39.924 80.414 32.195 1.00 63.92 230 LEU A CA 1
ATOM 1739 C C . LEU A 1 230 ? 38.448 80.452 31.850 1.00 61.79 230 LEU A C 1
ATOM 1740 O O . LEU A 1 230 ? 37.654 81.113 32.524 1.00 60.76 230 LEU A O 1
ATOM 1745 N N . ILE A 1 231 ? 38.087 79.732 30.797 1.00 59.20 231 ILE A N 1
ATOM 1746 C CA . ILE A 1 231 ? 36.705 79.699 30.357 1.00 58.72 231 ILE A CA 1
ATOM 1747 C C . ILE A 1 231 ? 35.732 79.122 31.390 1.00 59.13 231 ILE A C 1
ATOM 1748 O O . ILE A 1 231 ? 34.651 79.683 31.622 1.00 58.12 231 ILE A O 1
ATOM 1753 N N . LYS A 1 232 ? 36.113 78.014 32.019 1.00 58.71 232 LYS A N 1
ATOM 1754 C CA . LYS A 1 232 ? 35.241 77.392 33.004 1.00 59.05 232 LYS A CA 1
ATOM 1755 C C . LYS A 1 232 ? 35.188 78.178 34.318 1.00 56.63 232 LYS A C 1
ATOM 1756 O O . LYS A 1 232 ? 34.162 78.187 34.987 1.00 54.33 232 LYS A O 1
ATOM 1762 N N . GLU A 1 233 ? 36.282 78.836 34.689 1.00 55.89 233 GLU A N 1
ATOM 1763 C CA . GLU A 1 233 ? 36.299 79.606 35.931 1.00 55.81 233 GLU A CA 1
ATOM 1764 C C . GLU A 1 233 ? 35.369 80.820 35.854 1.00 54.99 233 GLU A C 1
ATOM 1765 O O . GLU A 1 233 ? 34.558 81.070 36.768 1.00 53.24 233 GLU A O 1
ATOM 1771 N N . ALA A 1 234 ? 35.482 81.572 34.762 1.00 54.11 234 ALA A N 1
ATOM 1772 C CA . ALA A 1 234 ? 34.628 82.737 34.574 1.00 54.14 234 ALA A CA 1
ATOM 1773 C C . ALA A 1 234 ? 33.172 82.265 34.371 1.00 53.52 234 ALA A C 1
ATOM 1774 O O . ALA A 1 234 ? 32.222 82.902 34.840 1.00 53.71 234 ALA A O 1
ATOM 1776 N N . ALA A 1 235 ? 32.996 81.144 33.682 1.00 52.21 235 ALA A N 1
ATOM 1777 C CA . ALA A 1 235 ? 31.657 80.605 33.477 1.00 53.03 235 ALA A CA 1
ATOM 1778 C C . ALA A 1 235 ? 31.031 80.190 34.815 1.00 52.95 235 ALA A C 1
ATOM 1779 O O . ALA A 1 235 ? 29.807 80.200 34.960 1.00 53.54 235 ALA A O 1
ATOM 1781 N N . GLU A 1 236 ? 31.864 79.823 35.788 1.00 52.27 236 GLU A N 1
ATOM 1782 C CA . GLU A 1 236 ? 31.353 79.446 37.104 1.00 53.18 236 GLU A CA 1
ATOM 1783 C C . GLU A 1 236 ? 30.943 80.721 37.817 1.00 51.59 236 GLU A C 1
ATOM 1784 O O . GLU A 1 236 ? 29.995 80.736 38.599 1.00 49.41 236 GLU A O 1
ATOM 1790 N N . LEU A 1 237 ? 31.672 81.795 37.538 1.00 51.42 237 LEU A N 1
ATOM 1791 C CA . LEU A 1 237 ? 31.361 83.089 38.118 1.00 50.25 237 LEU A CA 1
ATOM 1792 C C . LEU A 1 237 ? 29.970 83.510 37.620 1.00 50.23 237 LEU A C 1
ATOM 1793 O O . LEU A 1 237 ? 29.152 84.039 38.377 1.00 48.77 237 LEU A O 1
ATOM 1798 N N . LEU A 1 238 ? 29.688 83.237 36.353 1.00 48.88 238 LEU A N 1
ATOM 1799 C CA . LEU A 1 238 ? 28.405 83.606 35.809 1.00 50.18 238 LEU A CA 1
ATOM 1800 C C . LEU A 1 238 ? 27.354 82.541 36.077 1.00 52.48 238 LEU A C 1
ATOM 1801 O O . LEU A 1 238 ? 26.228 82.642 35.586 1.00 51.47 238 LEU A O 1
ATOM 1806 N N . GLY A 1 239 ? 27.723 81.525 36.864 1.00 54.92 239 GLY A N 1
ATOM 1807 C CA . GLY A 1 239 ? 26.812 80.431 37.169 1.00 55.25 239 GLY A CA 1
ATOM 1808 C C . GLY A 1 239 ? 26.215 79.850 35.898 1.00 57.18 239 GLY A C 1
ATOM 1809 O O . GLY A 1 239 ? 25.030 79.516 35.854 1.00 57.55 239 GLY A O 1
ATOM 1810 N N . VAL A 1 240 ? 27.041 79.711 34.865 1.00 58.81 240 VAL A N 1
ATOM 1811 C CA . VAL A 1 240 ? 26.581 79.209 33.577 1.00 61.01 240 VAL A CA 1
ATOM 1812 C C . VAL A 1 240 ? 27.378 77.993 33.041 1.00 63.51 240 VAL A C 1
ATOM 1813 O O . VAL A 1 240 ? 28.418 77.606 33.587 1.00 61.84 240 VAL A O 1
ATOM 1817 N N . LYS A 1 241 ? 26.866 77.405 31.964 1.00 66.66 241 LYS A N 1
ATOM 1818 C CA . LYS A 1 241 ? 27.472 76.243 31.328 1.00 70.40 241 LYS A CA 1
ATOM 1819 C C . LYS A 1 241 ? 28.385 76.677 30.181 1.00 71.73 241 LYS A C 1
ATOM 1820 O O . LYS A 1 241 ? 28.230 77.771 29.636 1.00 71.76 241 LYS A O 1
ATOM 1826 N N . VAL A 1 242 ? 29.323 75.821 29.797 1.00 73.97 242 VAL A N 1
ATOM 1827 C CA . VAL A 1 242 ? 30.239 76.181 28.729 1.00 76.80 242 VAL A CA 1
ATOM 1828 C C . VAL A 1 242 ? 30.275 75.294 27.480 1.00 79.19 242 VAL A C 1
ATOM 1829 O O . VAL A 1 242 ? 30.733 74.146 27.525 1.00 79.08 242 VAL A O 1
ATOM 1833 N N . GLU A 1 243 ? 29.791 75.848 26.365 1.00 81.40 243 GLU A N 1
ATOM 1834 C CA . GLU A 1 243 ? 29.803 75.159 25.073 1.00 83.99 243 GLU A CA 1
ATOM 1835 C C . GLU A 1 243 ? 31.265 74.884 24.743 1.00 85.40 243 GLU A C 1
ATOM 1836 O O . GLU A 1 243 ? 32.064 75.814 24.596 1.00 86.90 243 GLU A O 1
ATOM 1842 N N . VAL A 1 244 ? 31.598 73.604 24.611 1.00 85.81 244 VAL A N 1
ATOM 1843 C CA . VAL A 1 244 ? 32.964 73.145 24.346 1.00 85.10 244 VAL A CA 1
ATOM 1844 C C . VAL A 1 244 ? 33.688 73.537 23.029 1.00 84.58 244 VAL A C 1
ATOM 1845 O O . VAL A 1 244 ? 33.110 73.479 21.932 1.00 84.33 244 VAL A O 1
ATOM 1849 N N . ARG A 1 245 ? 34.949 73.967 23.179 1.00 82.99 245 ARG A N 1
ATOM 1850 C CA . ARG A 1 245 ? 35.858 74.292 22.067 1.00 81.08 245 ARG A CA 1
ATOM 1851 C C . ARG A 1 245 ? 35.969 75.613 21.290 1.00 77.56 245 ARG A C 1
ATOM 1852 O O . ARG A 1 245 ? 35.222 75.863 20.343 1.00 76.96 245 ARG A O 1
ATOM 1860 N N . PRO A 1 246 ? 36.922 76.465 21.681 1.00 73.97 246 PRO A N 1
ATOM 1861 C CA . PRO A 1 246 ? 37.170 77.745 21.014 1.00 71.02 246 PRO A CA 1
ATOM 1862 C C . PRO A 1 246 ? 38.326 77.360 20.090 1.00 69.15 246 PRO A C 1
ATOM 1863 O O . PRO A 1 246 ? 39.278 76.746 20.555 1.00 69.10 246 PRO A O 1
ATOM 1867 N N . GLU A 1 247 ? 38.255 77.682 18.803 1.00 67.39 247 GLU A N 1
ATOM 1868 C CA . GLU A 1 247 ? 39.334 77.326 17.875 1.00 65.21 247 GLU A CA 1
ATOM 1869 C C . GLU A 1 247 ? 40.591 78.161 18.100 1.00 65.76 247 GLU A C 1
ATOM 1870 O O . GLU A 1 247 ? 40.515 79.307 18.553 1.00 66.68 247 GLU A O 1
ATOM 1876 N N . LEU A 1 248 ? 41.748 77.603 17.760 1.00 63.98 248 LEU A N 1
ATOM 1877 C CA . LEU A 1 248 ? 43.000 78.303 17.992 1.00 62.86 248 LEU A CA 1
ATOM 1878 C C . LEU A 1 248 ? 44.085 77.898 17.012 1.00 62.71 248 LEU A C 1
ATOM 1879 O O . LEU A 1 248 ? 44.522 76.763 17.006 1.00 63.25 248 LEU A O 1
ATOM 1884 N N . TYR A 1 249 ? 44.527 78.832 16.183 1.00 63.04 249 TYR A N 1
ATOM 1885 C CA . TYR A 1 249 ? 45.575 78.535 15.224 1.00 63.08 249 TYR A CA 1
ATOM 1886 C C . TYR A 1 249 ? 46.861 79.239 15.621 1.00 63.89 249 TYR A C 1
ATOM 1887 O O . TYR A 1 249 ? 46.846 80.194 16.400 1.00 63.67 249 TYR A O 1
ATOM 1896 N N . ASP A 1 250 ? 47.975 78.757 15.082 1.00 63.86 250 ASP A N 1
ATOM 1897 C CA . ASP A 1 250 ? 49.277 79.313 15.394 1.00 63.94 250 ASP A CA 1
ATOM 1898 C C . ASP A 1 250 ? 49.862 80.139 14.267 1.00 62.76 250 ASP A C 1
ATOM 1899 O O . ASP A 1 250 ? 50.097 79.630 13.177 1.00 62.28 250 ASP A O 1
ATOM 1904 N N . TYR A 1 251 ? 50.108 81.412 14.542 1.00 61.35 251 TYR A N 1
ATOM 1905 C CA . TYR A 1 251 ? 50.710 82.301 13.561 1.00 59.80 251 TYR A CA 1
ATOM 1906 C C . TYR A 1 251 ? 51.731 83.147 14.287 1.00 60.08 251 TYR A C 1
ATOM 1907 O O . TYR A 1 251 ? 51.945 84.308 13.954 1.00 59.83 251 TYR A O 1
ATOM 1916 N N . SER A 1 252 ? 52.354 82.543 15.292 1.00 60.91 252 SER A N 1
ATOM 1917 C CA . SER A 1 252 ? 53.357 83.209 16.101 1.00 62.61 252 SER A CA 1
ATOM 1918 C C . SER A 1 252 ? 54.640 83.379 15.308 1.00 64.34 252 SER A C 1
ATOM 1919 O O . SER A 1 252 ? 55.536 84.125 15.715 1.00 63.51 252 SER A O 1
ATOM 1922 N N . PHE A 1 253 ? 54.715 82.696 14.167 1.00 66.85 253 PHE A N 1
ATOM 1923 C CA . PHE A 1 253 ? 55.901 82.753 13.322 1.00 68.94 253 PHE A CA 1
ATOM 1924 C C . PHE A 1 253 ? 57.125 82.240 14.074 1.00 70.31 253 PHE A C 1
ATOM 1925 O O . PHE A 1 253 ? 58.236 82.725 13.865 1.00 70.76 253 PHE A O 1
ATOM 1933 N N . GLY A 1 254 ? 56.917 81.271 14.960 1.00 71.64 254 GLY A N 1
ATOM 1934 C CA . GLY A 1 254 ? 58.031 80.715 15.701 1.00 74.17 254 GLY A CA 1
ATOM 1935 C C . GLY A 1 254 ? 58.119 81.112 17.161 1.00 75.75 254 GLY A C 1
ATOM 1936 O O . GLY A 1 254 ? 58.309 80.263 18.031 1.00 76.44 254 GLY A O 1
ATOM 1937 N N . GLU A 1 255 ? 57.984 82.399 17.447 1.00 76.98 255 GLU A N 1
ATOM 1938 C CA . GLU A 1 255 ? 58.072 82.849 18.830 1.00 77.52 255 GLU A CA 1
ATOM 1939 C C . GLU A 1 255 ? 57.421 84.207 19.058 1.00 77.16 255 GLU A C 1
ATOM 1940 O O . GLU A 1 255 ? 57.290 85.023 18.140 1.00 75.96 255 GLU A O 1
ATOM 1946 N N . TYR A 1 256 ? 57.013 84.425 20.302 1.00 76.81 256 TYR A N 1
ATOM 1947 C CA . TYR A 1 256 ? 56.400 85.673 20.723 1.00 76.35 256 TYR A CA 1
ATOM 1948 C C . TYR A 1 256 ? 57.441 86.764 20.534 1.00 76.23 256 TYR A C 1
ATOM 1949 O O . TYR A 1 256 ? 58.591 86.618 20.962 1.00 76.89 256 TYR A O 1
ATOM 1958 N N . GLY A 1 257 ? 57.038 87.847 19.881 1.00 75.61 257 GLY A N 1
ATOM 1959 C CA . GLY A 1 257 ? 57.943 88.954 19.661 1.00 74.17 257 GLY A CA 1
ATOM 1960 C C . GLY A 1 257 ? 58.644 88.913 18.325 1.00 73.56 257 GLY A C 1
ATOM 1961 O O . GLY A 1 257 ? 59.098 89.949 17.841 1.00 73.96 257 GLY A O 1
ATOM 1962 N N . LYS A 1 258 ? 58.747 87.727 17.732 1.00 73.28 258 LYS A N 1
ATOM 1963 C CA . LYS A 1 258 ? 59.410 87.583 16.439 1.00 72.83 258 LYS A CA 1
ATOM 1964 C C . LYS A 1 258 ? 58.668 88.442 15.423 1.00 71.49 258 LYS A C 1
ATOM 1965 O O . LYS A 1 258 ? 57.451 88.324 15.263 1.00 70.68 258 LYS A O 1
ATOM 1971 N N . ILE A 1 259 ? 59.419 89.304 14.745 1.00 69.67 259 ILE A N 1
ATOM 1972 C CA . ILE A 1 259 ? 58.877 90.230 13.758 1.00 68.41 259 ILE A CA 1
ATOM 1973 C C . ILE A 1 259 ? 59.317 89.814 12.364 1.00 68.19 259 ILE A C 1
ATOM 1974 O O . ILE A 1 259 ? 60.511 89.746 12.099 1.00 67.82 259 ILE A O 1
ATOM 1979 N N . THR A 1 260 ? 58.370 89.559 11.465 1.00 68.04 260 THR A N 1
ATOM 1980 C CA . THR A 1 260 ? 58.735 89.137 10.117 1.00 67.45 260 THR A CA 1
ATOM 1981 C C . THR A 1 260 ? 58.193 90.006 8.999 1.00 66.65 260 THR A C 1
ATOM 1982 O O . THR A 1 260 ? 57.195 90.704 9.171 1.00 67.08 260 THR A O 1
ATOM 1986 N N . GLY A 1 261 ? 58.864 89.948 7.850 1.00 65.74 261 GLY A N 1
ATOM 1987 C CA . GLY A 1 261 ? 58.462 90.724 6.687 1.00 63.53 261 GLY A CA 1
ATOM 1988 C C . GLY A 1 261 ? 57.033 90.448 6.248 1.00 61.70 261 GLY A C 1
ATOM 1989 O O . GLY A 1 261 ? 56.417 91.264 5.575 1.00 61.85 261 GLY A O 1
ATOM 1990 N N . GLU A 1 262 ? 56.496 89.293 6.606 1.00 59.27 262 GLU A N 1
ATOM 1991 C CA . GLU A 1 262 ? 55.123 89.003 6.237 1.00 59.37 262 GLU A CA 1
ATOM 1992 C C . GLU A 1 262 ? 54.181 89.748 7.190 1.00 57.86 262 GLU A C 1
ATOM 1993 O O . GLU A 1 262 ? 53.116 90.226 6.780 1.00 56.32 262 GLU A O 1
ATOM 1999 N N . VAL A 1 263 ? 54.596 89.863 8.453 1.00 55.87 263 VAL A N 1
ATOM 2000 C CA . VAL A 1 263 ? 53.830 90.594 9.456 1.00 54.11 263 VAL A CA 1
ATOM 2001 C C . VAL A 1 263 ? 53.970 92.083 9.150 1.00 53.60 263 VAL A C 1
ATOM 2002 O O . VAL A 1 263 ? 53.023 92.850 9.307 1.00 52.36 263 VAL A O 1
ATOM 2006 N N . ALA A 1 264 ? 55.165 92.474 8.710 1.00 52.71 264 ALA A N 1
ATOM 2007 C CA . ALA A 1 264 ? 55.450 93.855 8.353 1.00 51.72 264 ALA A CA 1
ATOM 2008 C C . ALA A 1 264 ? 54.674 94.204 7.105 1.00 51.46 264 ALA A C 1
ATOM 2009 O O . ALA A 1 264 ? 54.221 95.326 6.943 1.00 51.97 264 ALA A O 1
ATOM 2011 N N . GLN A 1 265 ? 54.530 93.237 6.211 1.00 52.42 265 GLN A N 1
ATOM 2012 C CA . GLN A 1 265 ? 53.800 93.462 4.972 1.00 52.85 265 GLN A CA 1
ATOM 2013 C C . GLN A 1 265 ? 52.314 93.626 5.220 1.00 50.33 265 GLN A C 1
ATOM 2014 O O . GLN A 1 265 ? 51.649 94.349 4.499 1.00 49.83 265 GLN A O 1
ATOM 2020 N N . ILE A 1 266 ? 51.793 92.952 6.238 1.00 49.39 266 ILE A N 1
ATOM 2021 C CA . ILE A 1 266 ? 50.377 93.058 6.526 1.00 48.82 266 ILE A CA 1
ATOM 2022 C C . ILE A 1 266 ? 50.115 94.411 7.188 1.00 47.94 266 ILE A C 1
ATOM 2023 O O . ILE A 1 266 ? 49.067 95.023 6.969 1.00 48.38 266 ILE A O 1
ATOM 2028 N N . ILE A 1 267 ? 51.070 94.879 7.985 1.00 45.16 267 ILE A N 1
ATOM 2029 C CA . ILE A 1 267 ? 50.899 96.149 8.649 1.00 43.09 267 ILE A CA 1
ATOM 2030 C C . ILE A 1 267 ? 50.815 97.273 7.627 1.00 43.17 267 ILE A C 1
ATOM 2031 O O . ILE A 1 267 ? 49.987 98.174 7.757 1.00 42.31 267 ILE A O 1
ATOM 2036 N N . ARG A 1 268 ? 51.657 97.211 6.604 1.00 42.91 268 ARG A N 1
ATOM 2037 C CA . ARG A 1 268 ? 51.638 98.230 5.565 1.00 44.15 268 ARG A CA 1
ATOM 2038 C C . ARG A 1 268 ? 50.366 98.122 4.715 1.00 43.48 268 ARG A C 1
ATOM 2039 O O . ARG A 1 268 ? 49.787 99.132 4.319 1.00 42.69 268 ARG A O 1
ATOM 2047 N N . LYS A 1 269 ? 49.941 96.893 4.444 1.00 43.49 269 LYS A N 1
ATOM 2048 C CA . LYS A 1 269 ? 48.760 96.635 3.608 1.00 44.07 269 LYS A CA 1
ATOM 2049 C C . LYS A 1 269 ? 47.466 97.212 4.204 1.00 42.23 269 LYS A C 1
ATOM 2050 O O . LYS A 1 269 ? 46.826 98.093 3.618 1.00 39.35 269 LYS A O 1
ATOM 2056 N N . VAL A 1 270 ? 47.097 96.701 5.375 1.00 41.65 270 VAL A N 1
ATOM 2057 C CA . VAL A 1 270 ? 45.895 97.137 6.077 1.00 39.95 270 VAL A CA 1
ATOM 2058 C C . VAL A 1 270 ? 45.947 98.640 6.329 1.00 39.46 270 VAL A C 1
ATOM 2059 O O . VAL A 1 270 ? 44.912 99.309 6.355 1.00 36.09 270 VAL A O 1
ATOM 2063 N N . GLY A 1 271 ? 47.166 99.155 6.508 1.00 39.11 271 GLY A N 1
ATOM 2064 C CA . GLY A 1 271 ? 47.351 100.574 6.741 1.00 37.56 271 GLY A CA 1
ATOM 2065 C C . GLY A 1 271 ? 47.009 101.403 5.517 1.00 39.06 271 GLY A C 1
ATOM 2066 O O . GLY A 1 271 ? 46.206 102.337 5.593 1.00 40.69 271 GLY A O 1
ATOM 2067 N N . THR A 1 272 ? 47.594 101.056 4.378 1.00 38.34 272 THR A N 1
ATOM 2068 C CA . THR A 1 272 ? 47.372 101.808 3.148 1.00 41.05 272 THR A CA 1
ATOM 2069 C C . THR A 1 272 ? 46.116 101.423 2.381 1.00 42.66 272 THR A C 1
ATOM 2070 O O . THR A 1 272 ? 45.741 102.082 1.406 1.00 43.79 272 THR A O 1
ATOM 2074 N N . ARG A 1 273 ? 45.462 100.355 2.803 1.00 43.13 273 ARG A N 1
ATOM 2075 C CA . ARG A 1 273 ? 44.267 99.942 2.103 1.00 43.79 273 ARG A CA 1
ATOM 2076 C C . ARG A 1 273 ? 42.980 100.187 2.891 1.00 43.39 273 ARG A C 1
ATOM 2077 O O . ARG A 1 273 ? 41.901 100.278 2.297 1.00 44.53 273 ARG A O 1
ATOM 2085 N N . GLU A 1 274 ? 43.093 100.305 4.216 1.00 41.30 274 GLU A N 1
ATOM 2086 C CA . GLU A 1 274 ? 41.930 100.530 5.068 1.00 40.55 274 GLU A CA 1
ATOM 2087 C C . GLU A 1 274 ? 42.154 101.658 6.046 1.00 39.28 274 GLU A C 1
ATOM 2088 O O . GLU A 1 274 ? 41.277 101.976 6.842 1.00 39.73 274 GLU A O 1
ATOM 2094 N N . GLY A 1 275 ? 43.351 102.231 6.006 1.00 38.45 275 GLY A N 1
ATOM 2095 C CA . GLY A 1 275 ? 43.679 103.354 6.868 1.00 35.27 275 GLY A CA 1
ATOM 2096 C C . GLY A 1 275 ? 43.742 103.001 8.325 1.00 35.09 275 GLY A C 1
ATOM 2097 O O . GLY A 1 275 ? 43.655 103.883 9.182 1.00 35.17 275 GLY A O 1
ATOM 2098 N N . ILE A 1 276 ? 43.904 101.710 8.598 1.00 33.58 276 ILE A N 1
ATOM 2099 C CA . ILE A 1 276 ? 43.973 101.214 9.958 1.00 34.18 276 ILE A CA 1
ATOM 2100 C C . ILE A 1 276 ? 45.382 100.688 10.304 1.00 34.93 276 ILE A C 1
ATOM 2101 O O . ILE A 1 276 ? 45.994 99.938 9.544 1.00 33.96 276 ILE A O 1
ATOM 2106 N N . ILE A 1 277 ? 45.884 101.108 11.458 1.00 34.09 277 ILE A N 1
ATOM 2107 C CA . ILE A 1 277 ? 47.224 100.759 11.900 1.00 34.77 277 ILE A CA 1
ATOM 2108 C C . ILE A 1 277 ? 47.307 99.566 12.825 1.00 36.42 277 ILE A C 1
ATOM 2109 O O . ILE A 1 277 ? 46.885 99.665 13.973 1.00 37.67 277 ILE A O 1
ATOM 2114 N N . LEU A 1 278 ? 47.876 98.458 12.350 1.00 37.49 278 LEU A N 1
ATOM 2115 C CA . LEU A 1 278 ? 48.020 97.264 13.187 1.00 39.95 278 LEU A CA 1
ATOM 2116 C C . LEU A 1 278 ? 49.401 97.250 13.861 1.00 41.60 278 LEU A C 1
ATOM 2117 O O . LEU A 1 278 ? 50.208 98.164 13.634 1.00 41.57 278 LEU A O 1
ATOM 2122 N N . ASP A 1 279 ? 49.672 96.240 14.697 1.00 42.20 279 ASP A N 1
ATOM 2123 C CA . ASP A 1 279 ? 50.960 96.169 15.398 1.00 42.90 279 ASP A CA 1
ATOM 2124 C C . ASP A 1 279 ? 51.736 94.860 15.200 1.00 44.22 279 ASP A C 1
ATOM 2125 O O . ASP A 1 279 ? 51.158 93.788 15.049 1.00 44.35 279 ASP A O 1
ATOM 2130 N N . PRO A 1 280 ? 53.075 94.941 15.214 1.00 45.45 280 PRO A N 1
ATOM 2131 C CA . PRO A 1 280 ? 53.959 93.786 15.033 1.00 45.86 280 PRO A CA 1
ATOM 2132 C C . PRO A 1 280 ? 53.821 92.602 15.995 1.00 46.06 280 PRO A C 1
ATOM 2133 O O . PRO A 1 280 ? 53.972 91.451 15.576 1.00 46.04 280 PRO A O 1
ATOM 2137 N N . VAL A 1 281 ? 53.529 92.851 17.269 1.00 46.28 281 VAL A N 1
ATOM 2138 C CA . VAL A 1 281 ? 53.413 91.725 18.190 1.00 45.94 281 VAL A CA 1
ATOM 2139 C C . VAL A 1 281 ? 52.083 90.970 18.245 1.00 46.37 281 VAL A C 1
ATOM 2140 O O . VAL A 1 281 ? 52.092 89.732 18.404 1.00 45.68 281 VAL A O 1
ATOM 2144 N N . TYR A 1 282 ? 50.957 91.681 18.094 1.00 45.66 282 TYR A N 1
ATOM 2145 C CA . TYR A 1 282 ? 49.625 91.043 18.156 1.00 43.65 282 TYR A CA 1
ATOM 2146 C C . TYR A 1 282 ? 48.693 91.095 16.934 1.00 42.93 282 TYR A C 1
ATOM 2147 O O . TYR A 1 282 ? 48.589 90.128 16.175 1.00 43.78 282 TYR A O 1
ATOM 2156 N N . THR A 1 283 ? 47.996 92.215 16.758 1.00 40.01 283 THR A N 1
ATOM 2157 C CA . THR A 1 283 ? 47.039 92.348 15.663 1.00 39.20 283 THR A CA 1
ATOM 2158 C C . THR A 1 283 ? 47.568 92.039 14.258 1.00 40.05 283 THR A C 1
ATOM 2159 O O . THR A 1 283 ? 46.854 91.430 13.452 1.00 39.50 283 THR A O 1
ATOM 2163 N N . GLY A 1 284 ? 48.799 92.460 13.955 1.00 40.09 284 GLY A N 1
ATOM 2164 C CA . GLY A 1 284 ? 49.378 92.178 12.643 1.00 40.51 284 GLY A CA 1
ATOM 2165 C C . GLY A 1 284 ? 49.456 90.678 12.332 1.00 42.59 284 GLY A C 1
ATOM 2166 O O . GLY A 1 284 ? 49.107 90.227 11.237 1.00 42.36 284 GLY A O 1
ATOM 2167 N N . LYS A 1 285 ? 49.926 89.892 13.295 1.00 43.21 285 LYS A N 1
ATOM 2168 C CA . LYS A 1 285 ? 50.011 88.444 13.104 1.00 44.44 285 LYS A CA 1
ATOM 2169 C C . LYS A 1 285 ? 48.600 87.887 13.059 1.00 43.09 285 LYS A C 1
ATOM 2170 O O . LYS A 1 285 ? 48.251 87.115 12.170 1.00 42.70 285 LYS A O 1
ATOM 2176 N N . ALA A 1 286 ? 47.791 88.299 14.027 1.00 42.31 286 ALA A N 1
ATOM 2177 C CA . ALA A 1 286 ? 46.402 87.857 14.109 1.00 41.80 286 ALA A CA 1
ATOM 2178 C C . ALA A 1 286 ? 45.661 88.086 12.799 1.00 40.22 286 ALA A C 1
ATOM 2179 O O . ALA A 1 286 ? 44.969 87.199 12.305 1.00 40.60 286 ALA A O 1
ATOM 2181 N N . PHE A 1 287 ? 45.829 89.274 12.229 1.00 40.55 287 PHE A N 1
ATOM 2182 C CA . PHE A 1 287 ? 45.159 89.622 10.977 1.00 40.87 287 PHE A CA 1
ATOM 2183 C C . PHE A 1 287 ? 45.787 88.815 9.848 1.00 41.87 287 PHE A C 1
ATOM 2184 O O . PHE A 1 287 ? 45.139 88.514 8.846 1.00 42.69 287 PHE A O 1
ATOM 2192 N N . TYR A 1 288 ? 47.064 88.492 10.000 1.00 42.90 288 TYR A N 1
ATOM 2193 C CA . TYR A 1 288 ? 47.742 87.700 8.992 1.00 43.74 288 TYR A CA 1
ATOM 2194 C C . TYR A 1 288 ? 47.051 86.350 9.003 1.00 43.64 288 TYR A C 1
ATOM 2195 O O . TYR A 1 288 ? 46.751 85.791 7.950 1.00 43.96 288 TYR A O 1
ATOM 2204 N N . GLY A 1 289 ? 46.790 85.849 10.212 1.00 43.72 289 GLY A N 1
ATOM 2205 C CA . GLY A 1 289 ? 46.109 84.576 10.381 1.00 46.27 289 GLY A CA 1
ATOM 2206 C C . GLY A 1 289 ? 44.714 84.610 9.781 1.00 48.09 289 GLY A C 1
ATOM 2207 O O . GLY A 1 289 ? 44.194 83.592 9.325 1.00 47.58 289 GLY A O 1
ATOM 2208 N N . LEU A 1 290 ? 44.119 85.803 9.792 1.00 48.84 290 LEU A N 1
ATOM 2209 C CA . LEU A 1 290 ? 42.788 86.061 9.248 1.00 49.04 290 LEU A CA 1
ATOM 2210 C C . LEU A 1 290 ? 42.810 85.846 7.741 1.00 50.17 290 LEU A C 1
ATOM 2211 O O . LEU A 1 290 ? 42.059 85.036 7.198 1.00 50.88 290 LEU A O 1
ATOM 2216 N N . VAL A 1 291 ? 43.676 86.593 7.072 1.00 50.43 291 VAL A N 1
ATOM 2217 C CA . VAL A 1 291 ? 43.798 86.524 5.630 1.00 51.08 291 VAL A CA 1
ATOM 2218 C C . VAL A 1 291 ? 44.141 85.114 5.163 1.00 53.71 291 VAL A C 1
ATOM 2219 O O . VAL A 1 291 ? 43.643 84.650 4.136 1.00 54.51 291 VAL A O 1
ATOM 2223 N N . ASP A 1 292 ? 44.998 84.436 5.920 1.00 55.65 292 ASP A N 1
ATOM 2224 C CA . ASP A 1 292 ? 45.393 83.080 5.573 1.00 55.96 292 ASP A CA 1
ATOM 2225 C C . ASP A 1 292 ? 44.166 82.176 5.653 1.00 55.45 292 ASP A C 1
ATOM 2226 O O . ASP A 1 292 ? 43.716 81.643 4.644 1.00 56.88 292 ASP A O 1
ATOM 2231 N N . LEU A 1 293 ? 43.622 82.014 6.852 1.00 55.42 293 LEU A N 1
ATOM 2232 C CA . LEU A 1 293 ? 42.446 81.183 7.032 1.00 56.71 293 LEU A CA 1
ATOM 2233 C C . LEU A 1 293 ? 41.372 81.523 6.003 1.00 58.99 293 LEU A C 1
ATOM 2234 O O . LEU A 1 293 ? 40.889 80.644 5.298 1.00 60.08 293 LEU A O 1
ATOM 2239 N N . ALA A 1 294 ? 41.021 82.804 5.907 1.00 60.61 294 ALA A N 1
ATOM 2240 C CA . ALA A 1 294 ? 39.985 83.264 4.989 1.00 61.72 294 ALA A CA 1
ATOM 2241 C C . ALA A 1 294 ? 40.176 82.781 3.563 1.00 62.35 294 ALA A C 1
ATOM 2242 O O . ALA A 1 294 ? 39.279 82.176 2.983 1.00 62.24 294 ALA A O 1
ATOM 2244 N N . ARG A 1 295 ? 41.341 83.056 2.994 1.00 63.55 295 ARG A N 1
ATOM 2245 C CA . ARG A 1 295 ? 41.629 82.638 1.631 1.00 64.78 295 ARG A CA 1
ATOM 2246 C C . ARG A 1 295 ? 41.485 81.132 1.433 1.00 65.77 295 ARG A C 1
ATOM 2247 O O . ARG A 1 295 ? 41.160 80.684 0.329 1.00 65.76 295 ARG A O 1
ATOM 2255 N N . LYS A 1 296 ? 41.743 80.365 2.497 1.00 65.33 296 LYS A N 1
ATOM 2256 C CA . LYS A 1 296 ? 41.605 78.907 2.485 1.00 64.19 296 LYS A CA 1
ATOM 2257 C C . LYS A 1 296 ? 40.147 78.570 2.770 1.00 64.49 296 LYS A C 1
ATOM 2258 O O . LYS A 1 296 ? 39.843 77.457 3.200 1.00 65.02 296 LYS A O 1
ATOM 2264 N N . GLY A 1 297 ? 39.254 79.534 2.576 1.00 64.61 297 GLY A N 1
ATOM 2265 C CA . GLY A 1 297 ? 37.841 79.300 2.841 1.00 63.34 297 GLY A CA 1
ATOM 2266 C C . GLY A 1 297 ? 37.597 78.538 4.131 1.00 63.49 297 GLY A C 1
ATOM 2267 O O . GLY A 1 297 ? 36.877 77.544 4.137 1.00 64.69 297 GLY A O 1
ATOM 2268 N N . GLU A 1 298 ? 38.180 78.998 5.234 1.00 62.47 298 GLU A N 1
ATOM 2269 C CA . GLU A 1 298 ? 38.013 78.301 6.503 1.00 61.68 298 GLU A CA 1
ATOM 2270 C C . GLU A 1 298 ? 37.460 79.155 7.626 1.00 59.36 298 GLU A C 1
ATOM 2271 O O . GLU A 1 298 ? 37.441 78.731 8.787 1.00 58.98 298 GLU A O 1
ATOM 2277 N N . LEU A 1 299 ? 37.004 80.353 7.293 1.00 56.04 299 LEU A N 1
ATOM 2278 C CA . LEU A 1 299 ? 36.462 81.221 8.315 1.00 53.79 299 LEU A CA 1
ATOM 2279 C C . LEU A 1 299 ? 35.026 81.637 8.001 1.00 54.05 299 LEU A C 1
ATOM 2280 O O . LEU A 1 299 ? 34.338 82.242 8.836 1.00 53.34 299 LEU A O 1
ATOM 2285 N N . GLY A 1 300 ? 34.568 81.294 6.801 1.00 53.45 300 GLY A N 1
ATOM 2286 C CA . GLY A 1 300 ? 33.209 81.625 6.419 1.00 53.12 300 GLY A CA 1
ATOM 2287 C C . GLY A 1 300 ? 33.100 82.841 5.522 1.00 53.20 300 GLY A C 1
ATOM 2288 O O . GLY A 1 300 ? 34.102 83.326 4.999 1.00 53.17 300 GLY A O 1
ATOM 2289 N N . GLU A 1 301 ? 31.874 83.335 5.356 1.00 52.85 301 GLU A N 1
ATOM 2290 C CA . GLU A 1 301 ? 31.608 84.484 4.508 1.00 53.68 301 GLU A CA 1
ATOM 2291 C C . GLU A 1 301 ? 31.724 85.819 5.242 1.00 52.58 301 GLU A C 1
ATOM 2292 O O . GLU A 1 301 ? 32.252 86.780 4.696 1.00 52.87 301 GLU A O 1
ATOM 2298 N N . LYS A 1 302 ? 31.245 85.870 6.479 1.00 51.19 302 LYS A N 1
ATOM 2299 C CA . LYS A 1 302 ? 31.266 87.098 7.262 1.00 49.26 302 LYS A CA 1
ATOM 2300 C C . LYS A 1 302 ? 32.117 86.956 8.515 1.00 47.72 302 LYS A C 1
ATOM 2301 O O . LYS A 1 302 ? 31.757 86.256 9.453 1.00 47.39 302 LYS A O 1
ATOM 2307 N N . ILE A 1 303 ? 33.253 87.648 8.506 1.00 45.18 303 ILE A N 1
ATOM 2308 C CA . ILE A 1 303 ? 34.227 87.591 9.581 1.00 41.75 303 ILE A CA 1
ATOM 2309 C C . ILE A 1 303 ? 34.392 88.919 10.332 1.00 41.20 303 ILE A C 1
ATOM 2310 O O . ILE A 1 303 ? 34.653 89.947 9.720 1.00 39.71 303 ILE A O 1
ATOM 2315 N N . LEU A 1 304 ? 34.256 88.879 11.655 1.00 38.78 304 LEU A N 1
ATOM 2316 C CA . LEU A 1 304 ? 34.428 90.057 12.495 1.00 38.87 304 LEU A CA 1
ATOM 2317 C C . LEU A 1 304 ? 35.789 89.999 13.207 1.00 40.61 304 LEU A C 1
ATOM 2318 O O . LEU A 1 304 ? 36.035 89.133 14.069 1.00 40.41 304 LEU A O 1
ATOM 2323 N N . PHE A 1 305 ? 36.671 90.927 12.844 1.00 39.53 305 PHE A N 1
ATOM 2324 C CA . PHE A 1 305 ? 37.983 90.998 13.460 1.00 37.98 305 PHE A CA 1
ATOM 2325 C C . PHE A 1 305 ? 37.982 91.975 14.604 1.00 37.41 305 PHE A C 1
ATOM 2326 O O . PHE A 1 305 ? 37.570 93.119 14.449 1.00 39.54 305 PHE A O 1
ATOM 2334 N N . ILE A 1 306 ? 38.466 91.540 15.748 1.00 36.49 306 ILE A N 1
ATOM 2335 C CA . ILE A 1 306 ? 38.558 92.427 16.877 1.00 37.16 306 ILE A CA 1
ATOM 2336 C C . ILE A 1 306 ? 39.918 93.149 16.855 1.00 38.96 306 ILE A C 1
ATOM 2337 O O . ILE A 1 306 ? 40.983 92.509 16.852 1.00 39.14 306 ILE A O 1
ATOM 2342 N N . HIS A 1 307 ? 39.887 94.480 16.788 1.00 37.22 307 HIS A N 1
ATOM 2343 C CA . HIS A 1 307 ? 41.130 95.230 16.797 1.00 36.49 307 HIS A CA 1
ATOM 2344 C C . HIS A 1 307 ? 41.385 95.475 18.280 1.00 38.07 307 HIS A C 1
ATOM 2345 O O . HIS A 1 307 ? 40.629 96.200 18.943 1.00 37.21 307 HIS A O 1
ATOM 2352 N N . THR A 1 308 ? 42.441 94.856 18.803 1.00 37.24 308 THR A N 1
ATOM 2353 C CA . THR A 1 308 ? 42.734 94.972 20.216 1.00 38.79 308 THR A CA 1
ATOM 2354 C C . THR A 1 308 ? 43.808 95.973 20.583 1.00 40.36 308 THR A C 1
ATOM 2355 O O . THR A 1 308 ? 44.347 95.920 21.685 1.00 40.75 308 THR A O 1
ATOM 2359 N N . GLY A 1 309 ? 44.119 96.874 19.654 1.00 41.14 309 GLY A N 1
ATOM 2360 C CA . GLY A 1 309 ? 45.087 97.926 19.912 1.00 40.81 309 GLY A CA 1
ATOM 2361 C C . GLY A 1 309 ? 46.526 97.647 19.549 1.00 41.20 309 GLY A C 1
ATOM 2362 O O . GLY A 1 309 ? 46.812 97.086 18.493 1.00 39.60 309 GLY A O 1
ATOM 2363 N N . GLY A 1 310 ? 47.428 98.090 20.430 1.00 40.88 310 GLY A N 1
ATOM 2364 C CA . GLY A 1 310 ? 48.849 97.871 20.255 1.00 39.60 310 GLY A CA 1
ATOM 2365 C C . GLY A 1 310 ? 49.651 98.855 19.421 1.00 40.16 310 GLY A C 1
ATOM 2366 O O . GLY A 1 310 ? 50.814 98.572 19.109 1.00 39.54 310 GLY A O 1
ATOM 2367 N N . ILE A 1 311 ? 49.078 100.001 19.067 1.00 37.71 311 ILE A N 1
ATOM 2368 C CA . ILE A 1 311 ? 49.816 100.945 18.243 1.00 38.30 311 ILE A CA 1
ATOM 2369 C C . ILE A 1 311 ? 51.227 101.265 18.767 1.00 37.75 311 ILE A C 1
ATOM 2370 O O . ILE A 1 311 ? 52.128 101.557 17.987 1.00 38.30 311 ILE A O 1
ATOM 2375 N N . SER A 1 312 ? 51.417 101.211 20.078 1.00 37.58 312 SER A N 1
ATOM 2376 C CA . SER A 1 312 ? 52.728 101.458 20.672 1.00 37.97 312 SER A CA 1
ATOM 2377 C C . SER A 1 312 ? 53.819 100.536 20.087 1.00 38.21 312 SER A C 1
ATOM 2378 O O . SER A 1 312 ? 54.956 100.963 19.878 1.00 39.44 312 SER A O 1
ATOM 2381 N N . GLY A 1 313 ? 53.472 99.273 19.844 1.00 37.11 313 GLY A N 1
ATOM 2382 C CA . GLY A 1 313 ? 54.432 98.320 19.301 1.00 36.88 313 GLY A CA 1
ATOM 2383 C C . GLY A 1 313 ? 54.924 98.671 17.911 1.00 38.28 313 GLY A C 1
ATOM 2384 O O . GLY A 1 313 ? 55.993 98.220 17.486 1.00 39.38 313 GLY A O 1
ATOM 2385 N N . THR A 1 314 ? 54.146 99.474 17.193 1.00 37.58 314 THR A N 1
ATOM 2386 C CA . THR A 1 314 ? 54.521 99.883 15.854 1.00 38.76 314 THR A CA 1
ATOM 2387 C C . THR A 1 314 ? 55.523 101.037 15.939 1.00 39.85 314 THR A C 1
ATOM 2388 O O . THR A 1 314 ? 56.312 101.245 15.021 1.00 39.91 314 THR A O 1
ATOM 2392 N N . PHE A 1 315 ? 55.495 101.785 17.036 1.00 40.15 315 PHE A N 1
ATOM 2393 C CA . PHE A 1 315 ? 56.458 102.865 17.207 1.00 42.72 315 PHE A CA 1
ATOM 2394 C C . PHE A 1 315 ? 57.707 102.216 17.802 1.00 43.98 315 PHE A C 1
ATOM 2395 O O . PHE A 1 315 ? 58.835 102.549 17.442 1.00 44.58 315 PHE A O 1
ATOM 2403 N N . HIS A 1 316 ? 57.474 101.287 18.724 1.00 45.88 316 HIS A N 1
ATOM 2404 C CA . HIS A 1 316 ? 58.538 100.563 19.398 1.00 47.84 316 HIS A CA 1
ATOM 2405 C C . HIS A 1 316 ? 59.367 99.772 18.363 1.00 48.62 316 HIS A C 1
ATOM 2406 O O . HIS A 1 316 ? 60.513 100.109 18.091 1.00 48.79 316 HIS A O 1
ATOM 2413 N N . TYR A 1 317 ? 58.776 98.743 17.766 1.00 49.53 317 TYR A N 1
ATOM 2414 C CA . TYR A 1 317 ? 59.483 97.930 16.783 1.00 49.68 317 TYR A CA 1
ATOM 2415 C C . TYR A 1 317 ? 59.437 98.477 15.360 1.00 50.27 317 TYR A C 1
ATOM 2416 O O . TYR A 1 317 ? 59.529 97.732 14.391 1.00 50.22 317 TYR A O 1
ATOM 2425 N N . GLY A 1 318 ? 59.338 99.796 15.249 1.00 51.88 318 GLY A N 1
ATOM 2426 C CA . GLY A 1 318 ? 59.253 100.433 13.948 1.00 54.45 318 GLY A CA 1
ATOM 2427 C C . GLY A 1 318 ? 60.370 100.160 12.955 1.00 56.27 318 GLY A C 1
ATOM 2428 O O . GLY A 1 318 ? 60.104 99.784 11.804 1.00 56.91 318 GLY A O 1
ATOM 2429 N N . ASP A 1 319 ? 61.631 100.322 13.363 1.00 55.91 319 ASP A N 1
ATOM 2430 C CA . ASP A 1 319 ? 62.773 100.155 12.491 1.00 56.77 319 ASP A CA 1
ATOM 2431 C C . ASP A 1 319 ? 62.934 98.708 12.084 1.00 55.72 319 ASP A C 1
ATOM 2432 O O . ASP A 1 319 ? 63.370 98.436 10.925 1.00 54.46 319 ASP A O 1
ATOM 2437 N N . LYS A 1 320 ? 62.664 97.741 12.952 1.00 55.20 320 LYS A N 1
ATOM 2438 C CA . LYS A 1 320 ? 62.763 96.320 12.633 1.00 54.87 320 LYS A CA 1
ATOM 2439 C C . LYS A 1 320 ? 61.756 96.072 11.508 1.00 54.12 320 LYS A C 1
ATOM 2440 O O . LYS A 1 320 ? 61.915 95.167 10.695 1.00 54.23 320 LYS A O 1
ATOM 2446 N N . LEU A 1 321 ? 60.702 96.879 11.475 1.00 52.21 321 LEU A N 1
ATOM 2447 C CA . LEU A 1 321 ? 59.706 96.729 10.435 1.00 51.32 321 LEU A CA 1
ATOM 2448 C C . LEU A 1 321 ? 60.190 97.351 9.142 1.00 51.57 321 LEU A C 1
ATOM 2449 O O . LEU A 1 321 ? 59.982 96.797 8.069 1.00 52.12 321 LEU A O 1
ATOM 2454 N N . LEU A 1 322 ? 60.815 98.516 9.235 1.00 52.14 322 LEU A N 1
ATOM 2455 C CA . LEU A 1 322 ? 61.312 99.167 8.037 1.00 54.69 322 LEU A CA 1
ATOM 2456 C C . LEU A 1 322 ? 62.284 98.229 7.346 1.00 55.44 322 LEU A C 1
ATOM 2457 O O . LEU A 1 322 ? 62.085 97.848 6.188 1.00 53.46 322 LEU A O 1
ATOM 2462 N N . SER A 1 323 ? 63.332 97.863 8.084 1.00 56.63 323 SER A N 1
ATOM 2463 C CA . SER A 1 323 ? 64.378 96.965 7.598 1.00 58.58 323 SER A CA 1
ATOM 2464 C C . SER A 1 323 ? 63.870 95.641 7.012 1.00 59.17 323 SER A C 1
ATOM 2465 O O . SER A 1 323 ? 64.667 94.787 6.649 1.00 59.74 323 SER A O 1
ATOM 2468 N N . LEU A 1 324 ? 62.550 95.483 6.926 1.00 60.47 324 LEU A N 1
ATOM 2469 C CA . LEU A 1 324 ? 61.903 94.277 6.394 1.00 59.98 324 LEU A CA 1
ATOM 2470 C C . LEU A 1 324 ? 60.975 94.598 5.213 1.00 59.46 324 LEU A C 1
ATOM 2471 O O . LEU A 1 324 ? 60.385 93.699 4.607 1.00 58.22 324 LEU A O 1
ATOM 2476 N N . LEU A 1 325 ? 60.848 95.885 4.901 1.00 59.78 325 LEU A N 1
ATOM 2477 C CA . LEU A 1 325 ? 59.994 96.343 3.807 1.00 60.89 325 LEU A CA 1
ATOM 2478 C C . LEU A 1 325 ? 60.790 97.021 2.675 1.00 62.17 325 LEU A C 1
ATOM 2479 O O . LEU A 1 325 ? 61.928 97.483 2.932 1.00 62.26 325 LEU A O 1
ATOM 2485 N N . MET B 1 1 ? 33.459 44.424 58.882 1.00 51.47 1 MET B N 1
ATOM 2486 C CA . MET B 1 1 ? 34.542 45.220 59.520 1.00 49.13 1 MET B CA 1
ATOM 2487 C C . MET B 1 1 ? 34.860 44.772 60.949 1.00 48.27 1 MET B C 1
ATOM 2488 O O . MET B 1 1 ? 34.057 44.957 61.870 1.00 46.14 1 MET B O 1
ATOM 2493 N N . HIS B 1 2 ? 36.042 44.183 61.129 1.00 48.04 2 HIS B N 1
ATOM 2494 C CA . HIS B 1 2 ? 36.479 43.727 62.446 1.00 46.53 2 HIS B CA 1
ATOM 2495 C C . HIS B 1 2 ? 36.457 44.897 63.445 1.00 45.69 2 HIS B C 1
ATOM 2496 O O . HIS B 1 2 ? 36.989 45.981 63.171 1.00 46.61 2 HIS B O 1
ATOM 2503 N N . PRO B 1 3 ? 35.859 44.685 64.625 1.00 43.82 3 PRO B N 1
ATOM 2504 C CA . PRO B 1 3 ? 35.772 45.733 65.651 1.00 42.61 3 PRO B CA 1
ATOM 2505 C C . PRO B 1 3 ? 37.071 46.412 66.056 1.00 43.58 3 PRO B C 1
ATOM 2506 O O . PRO B 1 3 ? 37.096 47.622 66.230 1.00 45.71 3 PRO B O 1
ATOM 2510 N N . LYS B 1 4 ? 38.152 45.658 66.218 1.00 45.27 4 LYS B N 1
ATOM 2511 C CA . LYS B 1 4 ? 39.420 46.272 66.603 1.00 45.24 4 LYS B CA 1
ATOM 2512 C C . LYS B 1 4 ? 39.846 47.312 65.557 1.00 44.43 4 LYS B C 1
ATOM 2513 O O . LYS B 1 4 ? 40.120 48.468 65.886 1.00 41.34 4 LYS B O 1
ATOM 2519 N N . ILE B 1 5 ? 39.898 46.894 64.298 1.00 43.77 5 ILE B N 1
ATOM 2520 C CA . ILE B 1 5 ? 40.281 47.799 63.237 1.00 43.33 5 ILE B CA 1
ATOM 2521 C C . ILE B 1 5 ? 39.243 48.905 63.124 1.00 45.73 5 ILE B C 1
ATOM 2522 O O . ILE B 1 5 ? 39.564 50.059 62.824 1.00 47.26 5 ILE B O 1
ATOM 2527 N N . PHE B 1 6 ? 37.987 48.553 63.370 1.00 45.92 6 PHE B N 1
ATOM 2528 C CA . PHE B 1 6 ? 36.920 49.537 63.305 1.00 44.34 6 PHE B CA 1
ATOM 2529 C C . PHE B 1 6 ? 37.189 50.687 64.282 1.00 43.18 6 PHE B C 1
ATOM 2530 O O . PHE B 1 6 ? 37.114 51.861 63.925 1.00 42.42 6 PHE B O 1
ATOM 2538 N N . ALA B 1 7 ? 37.479 50.333 65.526 1.00 40.09 7 ALA B N 1
ATOM 2539 C CA . ALA B 1 7 ? 37.751 51.325 66.532 1.00 39.18 7 ALA B CA 1
ATOM 2540 C C . ALA B 1 7 ? 38.988 52.157 66.183 1.00 41.57 7 ALA B C 1
ATOM 2541 O O . ALA B 1 7 ? 38.986 53.379 66.356 1.00 41.65 7 ALA B O 1
ATOM 2543 N N . LEU B 1 8 ? 40.036 51.494 65.689 1.00 41.46 8 LEU B N 1
ATOM 2544 C CA . LEU B 1 8 ? 41.279 52.170 65.343 1.00 41.06 8 LEU B CA 1
ATOM 2545 C C . LEU B 1 8 ? 41.178 53.161 64.185 1.00 40.85 8 LEU B C 1
ATOM 2546 O O . LEU B 1 8 ? 41.856 54.181 64.181 1.00 41.57 8 LEU B O 1
ATOM 2551 N N . LEU B 1 9 ? 40.331 52.867 63.208 1.00 40.54 9 LEU B N 1
ATOM 2552 C CA . LEU B 1 9 ? 40.158 53.743 62.056 1.00 40.28 9 LEU B CA 1
ATOM 2553 C C . LEU B 1 9 ? 38.974 54.717 62.229 1.00 40.65 9 LEU B C 1
ATOM 2554 O O . LEU B 1 9 ? 38.688 55.507 61.332 1.00 40.28 9 LEU B O 1
ATOM 2559 N N . ALA B 1 10 ? 38.308 54.660 63.381 1.00 39.94 10 ALA B N 1
ATOM 2560 C CA . ALA B 1 10 ? 37.134 55.498 63.662 1.00 42.03 10 ALA B CA 1
ATOM 2561 C C . ALA B 1 10 ? 37.321 56.995 63.462 1.00 43.50 10 ALA B C 1
ATOM 2562 O O . ALA B 1 10 ? 36.501 57.640 62.799 1.00 45.15 10 ALA B O 1
ATOM 2564 N N . LYS B 1 11 ? 38.388 57.552 64.031 1.00 44.57 11 LYS B N 1
ATOM 2565 C CA . LYS B 1 11 ? 38.623 58.986 63.917 1.00 44.56 11 LYS B CA 1
ATOM 2566 C C . LYS B 1 11 ? 39.203 59.455 62.586 1.00 44.58 11 LYS B C 1
ATOM 2567 O O . LYS B 1 11 ? 39.521 60.620 62.437 1.00 46.84 11 LYS B O 1
ATOM 2573 N N . PHE B 1 12 ? 39.323 58.585 61.600 1.00 45.40 12 PHE B N 1
ATOM 2574 C CA . PHE B 1 12 ? 39.883 59.045 60.342 1.00 47.69 12 PHE B CA 1
ATOM 2575 C C . PHE B 1 12 ? 38.836 59.254 59.252 1.00 50.51 12 PHE B C 1
ATOM 2576 O O . PHE B 1 12 ? 38.201 58.313 58.765 1.00 49.41 12 PHE B O 1
ATOM 2584 N N . PRO B 1 13 ? 38.660 60.515 58.841 1.00 52.22 13 PRO B N 1
ATOM 2585 C CA . PRO B 1 13 ? 37.700 60.910 57.818 1.00 51.21 13 PRO B CA 1
ATOM 2586 C C . PRO B 1 13 ? 38.069 60.246 56.527 1.00 50.61 13 PRO B C 1
ATOM 2587 O O . PRO B 1 13 ? 39.235 59.961 56.282 1.00 49.90 13 PRO B O 1
ATOM 2591 N N . ARG B 1 14 ? 37.069 60.035 55.689 1.00 50.52 14 ARG B N 1
ATOM 2592 C CA . ARG B 1 14 ? 37.290 59.419 54.403 1.00 50.56 14 ARG B CA 1
ATOM 2593 C C . ARG B 1 14 ? 36.025 59.474 53.579 1.00 50.12 14 ARG B C 1
ATOM 2594 O O . ARG B 1 14 ? 34.919 59.426 54.118 1.00 51.33 14 ARG B O 1
ATOM 2602 N N . VAL B 1 15 ? 36.195 59.583 52.270 1.00 49.35 15 VAL B N 1
ATOM 2603 C CA . VAL B 1 15 ? 35.070 59.614 51.362 1.00 48.74 15 VAL B CA 1
ATOM 2604 C C . VAL B 1 15 ? 34.748 58.167 51.010 1.00 48.96 15 VAL B C 1
ATOM 2605 O O . VAL B 1 15 ? 35.614 57.420 50.542 1.00 48.29 15 VAL B O 1
ATOM 2609 N N . GLU B 1 16 ? 33.500 57.774 51.241 1.00 49.43 16 GLU B N 1
ATOM 2610 C CA . GLU B 1 16 ? 33.062 56.422 50.928 1.00 48.91 16 GLU B CA 1
ATOM 2611 C C . GLU B 1 16 ? 32.852 56.323 49.423 1.00 47.86 16 GLU B C 1
ATOM 2612 O O . GLU B 1 16 ? 31.761 56.534 48.918 1.00 49.39 16 GLU B O 1
ATOM 2618 N N . LEU B 1 17 ? 33.934 56.026 48.714 1.00 46.73 17 LEU B N 1
ATOM 2619 C CA . LEU B 1 17 ? 33.935 55.908 47.267 1.00 43.68 17 LEU B CA 1
ATOM 2620 C C . LEU B 1 17 ? 33.491 54.508 46.876 1.00 45.03 17 LEU B C 1
ATOM 2621 O O . LEU B 1 17 ? 32.881 54.315 45.815 1.00 41.86 17 LEU B O 1
ATOM 2626 N N . ILE B 1 18 ? 33.825 53.534 47.727 1.00 44.47 18 ILE B N 1
ATOM 2627 C CA . ILE B 1 18 ? 33.450 52.145 47.483 1.00 47.20 18 ILE B CA 1
ATOM 2628 C C . ILE B 1 18 ? 32.324 51.804 48.441 1.00 49.88 18 ILE B C 1
ATOM 2629 O O . ILE B 1 18 ? 32.478 51.905 49.657 1.00 51.72 18 ILE B O 1
ATOM 2634 N N . PRO B 1 19 ? 31.170 51.396 47.900 1.00 52.00 19 PRO B N 1
ATOM 2635 C CA . PRO B 1 19 ? 29.972 51.039 48.676 1.00 54.19 19 PRO B CA 1
ATOM 2636 C C . PRO B 1 19 ? 29.816 49.577 49.114 1.00 54.71 19 PRO B C 1
ATOM 2637 O O . PRO B 1 19 ? 29.152 49.296 50.118 1.00 55.29 19 PRO B O 1
ATOM 2641 N N . TRP B 1 20 ? 30.414 48.652 48.372 1.00 52.77 20 TRP B N 1
ATOM 2642 C CA . TRP B 1 20 ? 30.292 47.241 48.711 1.00 50.91 20 TRP B CA 1
ATOM 2643 C C . TRP B 1 20 ? 31.620 46.597 49.041 1.00 48.28 20 TRP B C 1
ATOM 2644 O O . TRP B 1 20 ? 32.670 47.184 48.842 1.00 48.43 20 TRP B O 1
ATOM 2655 N N . GLU B 1 21 ? 31.537 45.379 49.558 1.00 46.60 21 GLU B N 1
ATOM 2656 C CA . GLU B 1 21 ? 32.698 44.572 49.872 1.00 43.78 21 GLU B CA 1
ATOM 2657 C C . GLU B 1 21 ? 32.942 43.840 48.572 1.00 42.25 21 GLU B C 1
ATOM 2658 O O . GLU B 1 21 ? 32.007 43.305 47.974 1.00 42.31 21 GLU B O 1
ATOM 2664 N N . THR B 1 22 ? 34.175 43.838 48.098 1.00 40.93 22 THR B N 1
ATOM 2665 C CA . THR B 1 22 ? 34.454 43.116 46.877 1.00 39.06 22 THR B CA 1
ATOM 2666 C C . THR B 1 22 ? 34.550 41.642 47.273 1.00 38.70 22 THR B C 1
ATOM 2667 O O . THR B 1 22 ? 34.965 41.296 48.385 1.00 35.21 22 THR B O 1
ATOM 2671 N N . PRO B 1 23 ? 34.163 40.755 46.360 1.00 37.93 23 PRO B N 1
ATOM 2672 C CA . PRO B 1 23 ? 34.204 39.329 46.653 1.00 39.34 23 PRO B CA 1
ATOM 2673 C C . PRO B 1 23 ? 35.560 38.617 46.609 1.00 39.04 23 PRO B C 1
ATOM 2674 O O . PRO B 1 23 ? 36.515 39.080 45.984 1.00 37.45 23 PRO B O 1
ATOM 2678 N N . ILE B 1 24 ? 35.611 37.486 47.311 1.00 39.98 24 ILE B N 1
ATOM 2679 C CA . ILE B 1 24 ? 36.774 36.606 47.322 1.00 40.10 24 ILE B CA 1
ATOM 2680 C C . ILE B 1 24 ? 36.285 35.323 46.625 1.00 41.23 24 ILE B C 1
ATOM 2681 O O . ILE B 1 24 ? 35.233 34.776 46.971 1.00 41.37 24 ILE B O 1
ATOM 2686 N N . GLN B 1 25 ? 37.019 34.881 45.609 1.00 41.68 25 GLN B N 1
ATOM 2687 C CA . GLN B 1 25 ? 36.672 33.668 44.869 1.00 39.61 25 GLN B CA 1
ATOM 2688 C C . GLN B 1 25 ? 37.791 32.649 44.985 1.00 40.09 25 GLN B C 1
ATOM 2689 O O . GLN B 1 25 ? 38.977 33.007 45.058 1.00 37.90 25 GLN B O 1
ATOM 2695 N N . TYR B 1 26 ? 37.406 31.376 44.968 1.00 39.48 26 TYR B N 1
ATOM 2696 C CA . TYR B 1 26 ? 38.363 30.287 44.986 1.00 37.41 26 TYR B CA 1
ATOM 2697 C C . TYR B 1 26 ? 38.732 30.038 43.530 1.00 36.60 26 TYR B C 1
ATOM 2698 O O . TYR B 1 26 ? 37.887 30.097 42.656 1.00 34.73 26 TYR B O 1
ATOM 2707 N N . LEU B 1 27 ? 39.994 29.760 43.254 1.00 38.80 27 LEU B N 1
ATOM 2708 C CA . LEU B 1 27 ? 40.384 29.493 41.875 1.00 41.78 27 LEU B CA 1
ATOM 2709 C C . LEU B 1 27 ? 40.717 28.024 41.787 1.00 43.51 27 LEU B C 1
ATOM 2710 O O . LEU B 1 27 ? 41.820 27.626 42.118 1.00 45.30 27 LEU B O 1
ATOM 2715 N N . PRO B 1 28 ? 39.748 27.193 41.361 1.00 45.00 28 PRO B N 1
ATOM 2716 C CA . PRO B 1 28 ? 39.928 25.739 41.231 1.00 45.80 28 PRO B CA 1
ATOM 2717 C C . PRO B 1 28 ? 41.036 25.288 40.290 1.00 46.08 28 PRO B C 1
ATOM 2718 O O . PRO B 1 28 ? 41.933 24.577 40.710 1.00 47.89 28 PRO B O 1
ATOM 2722 N N . ASN B 1 29 ? 40.983 25.687 39.025 1.00 46.48 29 ASN B N 1
ATOM 2723 C CA . ASN B 1 29 ? 42.011 25.262 38.088 1.00 46.82 29 ASN B CA 1
ATOM 2724 C C . ASN B 1 29 ? 43.429 25.622 38.503 1.00 47.59 29 ASN B C 1
ATOM 2725 O O . ASN B 1 29 ? 44.286 24.755 38.535 1.00 48.66 29 ASN B O 1
ATOM 2730 N N . ILE B 1 30 ? 43.684 26.884 38.833 1.00 47.53 30 ILE B N 1
ATOM 2731 C CA . ILE B 1 30 ? 45.026 27.296 39.239 1.00 47.57 30 ILE B CA 1
ATOM 2732 C C . ILE B 1 30 ? 45.522 26.533 40.479 1.00 49.13 30 ILE B C 1
ATOM 2733 O O . ILE B 1 30 ? 46.700 26.188 40.572 1.00 48.45 30 ILE B O 1
ATOM 2738 N N . SER B 1 31 ? 44.621 26.298 41.431 1.00 49.91 31 SER B N 1
ATOM 2739 C CA . SER B 1 31 ? 44.950 25.599 42.675 1.00 51.07 31 SER B CA 1
ATOM 2740 C C . SER B 1 31 ? 45.280 24.126 42.412 1.00 52.71 31 SER B C 1
ATOM 2741 O O . SER B 1 31 ? 46.211 23.560 43.000 1.00 51.01 31 SER B O 1
ATOM 2744 N N . ARG B 1 32 ? 44.497 23.509 41.534 1.00 54.27 32 ARG B N 1
ATOM 2745 C CA . ARG B 1 32 ? 44.713 22.117 41.180 1.00 56.89 32 ARG B CA 1
ATOM 2746 C C . ARG B 1 32 ? 46.136 22.007 40.613 1.00 57.22 32 ARG B C 1
ATOM 2747 O O . ARG B 1 32 ? 46.907 21.127 41.002 1.00 57.40 32 ARG B O 1
ATOM 2755 N N . GLU B 1 33 ? 46.464 22.935 39.714 1.00 55.76 33 GLU B N 1
ATOM 2756 C CA . GLU B 1 33 ? 47.758 23.012 39.052 1.00 55.46 33 GLU B CA 1
ATOM 2757 C C . GLU B 1 33 ? 48.984 23.236 39.948 1.00 53.94 33 GLU B C 1
ATOM 2758 O O . GLU B 1 33 ? 49.920 22.453 39.903 1.00 55.69 33 GLU B O 1
ATOM 2764 N N . ILE B 1 34 ? 48.989 24.283 40.762 1.00 51.84 34 ILE B N 1
ATOM 2765 C CA . ILE B 1 34 ? 50.153 24.566 41.599 1.00 49.99 34 ILE B CA 1
ATOM 2766 C C . ILE B 1 34 ? 50.230 23.870 42.964 1.00 49.28 34 ILE B C 1
ATOM 2767 O O . ILE B 1 34 ? 51.157 24.125 43.741 1.00 49.79 34 ILE B O 1
ATOM 2772 N N . GLY B 1 35 ? 49.264 23.015 43.271 1.00 47.85 35 GLY B N 1
ATOM 2773 C CA . GLY B 1 35 ? 49.307 22.295 44.529 1.00 46.37 35 GLY B CA 1
ATOM 2774 C C . GLY B 1 35 ? 48.927 23.023 45.803 1.00 47.81 35 GLY B C 1
ATOM 2775 O O . GLY B 1 35 ? 49.232 22.548 46.900 1.00 46.93 35 GLY B O 1
ATOM 2776 N N . ALA B 1 36 ? 48.273 24.175 45.693 1.00 47.54 36 ALA B N 1
ATOM 2777 C CA . ALA B 1 36 ? 47.851 24.892 46.902 1.00 46.80 36 ALA B CA 1
ATOM 2778 C C . ALA B 1 36 ? 46.486 25.553 46.671 1.00 45.01 36 ALA B C 1
ATOM 2779 O O . ALA B 1 36 ? 46.048 25.710 45.534 1.00 44.55 36 ALA B O 1
ATOM 2781 N N . ASP B 1 37 ? 45.792 25.908 47.741 1.00 43.67 37 ASP B N 1
ATOM 2782 C CA . ASP B 1 37 ? 44.500 26.559 47.564 1.00 43.87 37 ASP B CA 1
ATOM 2783 C C . ASP B 1 37 ? 44.633 28.055 47.355 1.00 42.83 37 ASP B C 1
ATOM 2784 O O . ASP B 1 37 ? 45.060 28.797 48.252 1.00 42.76 37 ASP B O 1
ATOM 2789 N N . VAL B 1 38 ? 44.264 28.488 46.156 1.00 42.35 38 VAL B N 1
ATOM 2790 C CA . VAL B 1 38 ? 44.337 29.891 45.804 1.00 42.70 38 VAL B CA 1
ATOM 2791 C C . VAL B 1 38 ? 43.008 30.607 45.659 1.00 42.72 38 VAL B C 1
ATOM 2792 O O . VAL B 1 38 ? 42.200 30.293 44.787 1.00 41.77 38 VAL B O 1
ATOM 2796 N N . TYR B 1 39 ? 42.801 31.594 46.519 1.00 44.28 39 TYR B N 1
ATOM 2797 C CA . TYR B 1 39 ? 41.605 32.440 46.467 1.00 43.89 39 TYR B CA 1
ATOM 2798 C C . TYR B 1 39 ? 42.102 33.837 46.029 1.00 43.91 39 TYR B C 1
ATOM 2799 O O . TYR B 1 39 ? 43.268 34.173 46.233 1.00 43.19 39 TYR B O 1
ATOM 2808 N N . ILE B 1 40 ? 41.217 34.645 45.446 1.00 43.63 40 ILE B N 1
ATOM 2809 C CA . ILE B 1 40 ? 41.569 35.985 44.982 1.00 39.25 40 ILE B CA 1
ATOM 2810 C C . ILE B 1 40 ? 40.547 37.035 45.407 1.00 40.67 40 ILE B C 1
ATOM 2811 O O . ILE B 1 40 ? 39.343 36.877 45.149 1.00 42.05 40 ILE B O 1
ATOM 2816 N N . LYS B 1 41 ? 41.016 38.089 46.077 1.00 38.34 41 LYS B N 1
ATOM 2817 C CA . LYS B 1 41 ? 40.134 39.166 46.480 1.00 37.38 41 LYS B CA 1
ATOM 2818 C C . LYS B 1 41 ? 39.985 40.093 45.275 1.00 39.83 41 LYS B C 1
ATOM 2819 O O . LYS B 1 41 ? 40.961 40.644 44.765 1.00 38.53 41 LYS B O 1
ATOM 2825 N N . ARG B 1 42 ? 38.747 40.283 44.837 1.00 40.17 42 ARG B N 1
ATOM 2826 C CA . ARG B 1 42 ? 38.475 41.094 43.657 1.00 39.52 42 ARG B CA 1
ATOM 2827 C C . ARG B 1 42 ? 38.414 42.615 43.767 1.00 39.40 42 ARG B C 1
ATOM 2828 O O . ARG B 1 42 ? 37.400 43.210 43.416 1.00 37.43 42 ARG B O 1
ATOM 2836 N N . ASP B 1 43 ? 39.501 43.232 44.240 1.00 37.89 43 ASP B N 1
ATOM 2837 C CA . ASP B 1 43 ? 39.570 44.680 44.370 1.00 34.19 43 ASP B CA 1
ATOM 2838 C C . ASP B 1 43 ? 39.666 45.375 43.016 1.00 33.57 43 ASP B C 1
ATOM 2839 O O . ASP B 1 43 ? 39.734 46.596 42.936 1.00 33.05 43 ASP B O 1
ATOM 2844 N N . ASP B 1 44 ? 39.677 44.587 41.951 1.00 32.57 44 ASP B N 1
ATOM 2845 C CA . ASP B 1 44 ? 39.680 45.149 40.613 1.00 31.34 44 ASP B CA 1
ATOM 2846 C C . ASP B 1 44 ? 38.208 45.478 40.314 1.00 31.11 44 ASP B C 1
ATOM 2847 O O . ASP B 1 44 ? 37.867 45.930 39.235 1.00 33.32 44 ASP B O 1
ATOM 2852 N N . LEU B 1 45 ? 37.345 45.241 41.286 1.00 29.40 45 LEU B N 1
ATOM 2853 C CA . LEU B 1 45 ? 35.935 45.508 41.127 1.00 31.23 45 LEU B CA 1
ATOM 2854 C C . LEU B 1 45 ? 35.482 46.566 42.137 1.00 32.60 45 LEU B C 1
ATOM 2855 O O . LEU B 1 45 ? 34.322 46.587 42.566 1.00 32.08 45 LEU B O 1
ATOM 2860 N N . THR B 1 46 ? 36.405 47.445 42.510 1.00 33.33 46 THR B N 1
ATOM 2861 C CA . THR B 1 46 ? 36.099 48.516 43.453 1.00 34.45 46 THR B CA 1
ATOM 2862 C C . THR B 1 46 ? 35.138 49.534 42.836 1.00 35.84 46 THR B C 1
ATOM 2863 O O . THR B 1 46 ? 34.610 50.385 43.544 1.00 34.92 46 THR B O 1
ATOM 2867 N N . GLY B 1 47 ? 34.958 49.471 41.514 1.00 36.77 47 GLY B N 1
ATOM 2868 C CA . GLY B 1 47 ? 33.967 50.320 40.864 1.00 40.94 47 GLY B CA 1
ATOM 2869 C C . GLY B 1 47 ? 34.209 51.689 40.255 1.00 42.79 47 GLY B C 1
ATOM 2870 O O . GLY B 1 47 ? 33.587 52.006 39.234 1.00 42.86 47 GLY B O 1
ATOM 2871 N N . LEU B 1 48 ? 35.078 52.507 40.847 1.00 43.05 48 LEU B N 1
ATOM 2872 C CA . LEU B 1 48 ? 35.311 53.830 40.290 1.00 42.15 48 LEU B CA 1
ATOM 2873 C C . LEU B 1 48 ? 36.328 53.803 39.164 1.00 43.38 48 LEU B C 1
ATOM 2874 O O . LEU B 1 48 ? 37.464 53.389 39.346 1.00 45.75 48 LEU B O 1
ATOM 2879 N N . GLY B 1 49 ? 35.906 54.246 37.987 1.00 43.35 49 GLY B N 1
ATOM 2880 C CA . GLY B 1 49 ? 36.804 54.269 36.853 1.00 41.30 49 GLY B CA 1
ATOM 2881 C C . GLY B 1 49 ? 37.130 52.871 36.387 1.00 40.61 49 GLY B C 1
ATOM 2882 O O . GLY B 1 49 ? 36.244 52.109 35.981 1.00 38.75 49 GLY B O 1
ATOM 2883 N N . ILE B 1 50 ? 38.411 52.534 36.438 1.00 40.09 50 ILE B N 1
ATOM 2884 C CA . ILE B 1 50 ? 38.862 51.209 36.033 1.00 39.67 50 ILE B CA 1
ATOM 2885 C C . ILE B 1 50 ? 39.087 50.376 37.275 1.00 39.97 50 ILE B C 1
ATOM 2886 O O . ILE B 1 50 ? 39.692 49.306 37.217 1.00 42.66 50 ILE B O 1
ATOM 2891 N N . GLY B 1 51 ? 38.587 50.890 38.395 1.00 38.64 51 GLY B N 1
ATOM 2892 C CA . GLY B 1 51 ? 38.719 50.222 39.673 1.00 38.88 51 GLY B CA 1
ATOM 2893 C C . GLY B 1 51 ? 40.174 50.030 40.058 1.00 39.37 51 GLY B C 1
ATOM 2894 O O . GLY B 1 51 ? 41.070 50.655 39.478 1.00 38.41 51 GLY B O 1
ATOM 2895 N N . GLY B 1 52 ? 40.409 49.170 41.047 1.00 38.00 52 GLY B N 1
ATOM 2896 C CA . GLY B 1 52 ? 41.761 48.897 41.471 1.00 34.38 52 GLY B CA 1
ATOM 2897 C C . GLY B 1 52 ? 41.948 49.213 42.923 1.00 34.25 52 GLY B C 1
ATOM 2898 O O . GLY B 1 52 ? 41.003 49.581 43.615 1.00 34.22 52 GLY B O 1
ATOM 2899 N N . ASN B 1 53 ? 43.184 49.080 43.380 1.00 35.27 53 ASN B N 1
ATOM 2900 C CA . ASN B 1 53 ? 43.526 49.314 44.772 1.00 36.59 53 ASN B CA 1
ATOM 2901 C C . ASN B 1 53 ? 43.663 50.790 45.090 1.00 37.17 53 ASN B C 1
ATOM 2902 O O . ASN B 1 53 ? 43.523 51.203 46.239 1.00 38.57 53 ASN B O 1
ATOM 2907 N N . LYS B 1 54 ? 43.917 51.592 44.071 1.00 37.18 54 LYS B N 1
ATOM 2908 C CA . LYS B 1 54 ? 44.105 53.007 44.319 1.00 37.60 54 LYS B CA 1
ATOM 2909 C C . LYS B 1 54 ? 42.828 53.616 44.874 1.00 38.59 54 LYS B C 1
ATOM 2910 O O . LYS B 1 54 ? 42.883 54.538 45.671 1.00 37.37 54 LYS B O 1
ATOM 2916 N N . ILE B 1 55 ? 41.676 53.084 44.481 1.00 39.75 55 ILE B N 1
ATOM 2917 C CA . ILE B 1 55 ? 40.428 53.631 44.975 1.00 40.31 55 ILE B CA 1
ATOM 2918 C C . ILE B 1 55 ? 40.367 53.546 46.489 1.00 41.60 55 ILE B C 1
ATOM 2919 O O . ILE B 1 55 ? 39.829 54.447 47.134 1.00 43.33 55 ILE B O 1
ATOM 2924 N N . ARG B 1 56 ? 40.918 52.479 47.071 1.00 40.18 56 ARG B N 1
ATOM 2925 C CA . ARG B 1 56 ? 40.876 52.337 48.530 1.00 38.83 56 ARG B CA 1
ATOM 2926 C C . ARG B 1 56 ? 41.693 53.418 49.214 1.00 38.08 56 ARG B C 1
ATOM 2927 O O . ARG B 1 56 ? 41.345 53.891 50.292 1.00 36.13 56 ARG B O 1
ATOM 2935 N N . LYS B 1 57 ? 42.796 53.791 48.576 1.00 38.69 57 LYS B N 1
ATOM 2936 C CA . LYS B 1 57 ? 43.668 54.826 49.102 1.00 39.01 57 LYS B CA 1
ATOM 2937 C C . LYS B 1 57 ? 42.985 56.189 48.935 1.00 38.69 57 LYS B C 1
ATOM 2938 O O . LYS B 1 57 ? 43.061 57.042 49.821 1.00 36.54 57 LYS B O 1
ATOM 2944 N N . LEU B 1 58 ? 42.325 56.384 47.790 1.00 39.62 58 LEU B N 1
ATOM 2945 C CA . LEU B 1 58 ? 41.649 57.643 47.501 1.00 40.95 58 LEU B CA 1
ATOM 2946 C C . LEU B 1 58 ? 40.579 57.982 48.528 1.00 41.40 58 LEU B C 1
ATOM 2947 O O . LEU B 1 58 ? 40.343 59.150 48.795 1.00 40.79 58 LEU B O 1
ATOM 2952 N N . GLU B 1 59 ? 39.948 56.972 49.122 1.00 41.39 59 GLU B N 1
ATOM 2953 C CA . GLU B 1 59 ? 38.918 57.253 50.109 1.00 42.37 59 GLU B CA 1
ATOM 2954 C C . GLU B 1 59 ? 39.522 58.113 51.198 1.00 43.45 59 GLU B C 1
ATOM 2955 O O . GLU B 1 59 ? 38.949 59.136 51.583 1.00 42.75 59 GLU B O 1
ATOM 2961 N N . TYR B 1 60 ? 40.691 57.708 51.684 1.00 42.95 60 TYR B N 1
ATOM 2962 C CA . TYR B 1 60 ? 41.365 58.469 52.727 1.00 43.33 60 TYR B CA 1
ATOM 2963 C C . TYR B 1 60 ? 42.113 59.699 52.181 1.00 43.86 60 TYR B C 1
ATOM 2964 O O . TYR B 1 60 ? 42.129 60.754 52.826 1.00 43.15 60 TYR B O 1
ATOM 2973 N N . LEU B 1 61 ? 42.722 59.574 51.001 1.00 43.16 61 LEU B N 1
ATOM 2974 C CA . LEU B 1 61 ? 43.446 60.701 50.423 1.00 44.72 61 LEU B CA 1
ATOM 2975 C C . LEU B 1 61 ? 42.506 61.864 50.109 1.00 47.48 61 LEU B C 1
ATOM 2976 O O . LEU B 1 61 ? 42.721 62.983 50.584 1.00 48.51 61 LEU B O 1
ATOM 2981 N N . LEU B 1 62 ? 41.458 61.600 49.324 1.00 47.82 62 LEU B N 1
ATOM 2982 C CA . LEU B 1 62 ? 40.504 62.643 48.962 1.00 47.82 62 LEU B CA 1
ATOM 2983 C C . LEU B 1 62 ? 39.656 63.092 50.148 1.00 49.41 62 LEU B C 1
ATOM 2984 O O . LEU B 1 62 ? 39.221 64.241 50.200 1.00 49.64 62 LEU B O 1
ATOM 2989 N N . GLY B 1 63 ? 39.436 62.192 51.102 1.00 51.39 63 GLY B N 1
ATOM 2990 C CA . GLY B 1 63 ? 38.661 62.534 52.280 1.00 53.03 63 GLY B CA 1
ATOM 2991 C C . GLY B 1 63 ? 39.500 63.457 53.137 1.00 56.18 63 GLY B C 1
ATOM 2992 O O . GLY B 1 63 ? 38.983 64.220 53.960 1.00 57.55 63 GLY B O 1
ATOM 2993 N N . ASP B 1 64 ? 40.812 63.389 52.948 1.00 57.62 64 ASP B N 1
ATOM 2994 C CA . ASP B 1 64 ? 41.701 64.256 53.698 1.00 59.42 64 ASP B CA 1
ATOM 2995 C C . ASP B 1 64 ? 41.834 65.576 52.950 1.00 60.30 64 ASP B C 1
ATOM 2996 O O . ASP B 1 64 ? 41.927 66.637 53.563 1.00 62.64 64 ASP B O 1
ATOM 3001 N N . ALA B 1 65 ? 41.860 65.524 51.627 1.00 60.15 65 ALA B N 1
ATOM 3002 C CA . ALA B 1 65 ? 41.960 66.765 50.873 1.00 61.44 65 ALA B CA 1
ATOM 3003 C C . ALA B 1 65 ? 40.743 67.629 51.226 1.00 62.89 65 ALA B C 1
ATOM 3004 O O . ALA B 1 65 ? 40.888 68.811 51.510 1.00 63.35 65 ALA B O 1
ATOM 3006 N N . LEU B 1 66 ? 39.550 67.029 51.226 1.00 63.93 66 LEU B N 1
ATOM 3007 C CA . LEU B 1 66 ? 38.316 67.748 51.549 1.00 63.86 66 LEU B CA 1
ATOM 3008 C C . LEU B 1 66 ? 38.386 68.361 52.927 1.00 66.12 66 LEU B C 1
ATOM 3009 O O . LEU B 1 66 ? 38.337 69.586 53.077 1.00 66.46 66 LEU B O 1
ATOM 3014 N N . SER B 1 67 ? 38.484 67.494 53.930 1.00 69.18 67 SER B N 1
ATOM 3015 C CA . SER B 1 67 ? 38.555 67.909 55.330 1.00 71.88 67 SER B CA 1
ATOM 3016 C C . SER B 1 67 ? 39.267 69.239 55.422 1.00 73.09 67 SER B C 1
ATOM 3017 O O . SER B 1 67 ? 38.735 70.199 55.983 1.00 74.69 67 SER B O 1
ATOM 3020 N N . LYS B 1 68 ? 40.476 69.289 54.870 1.00 73.13 68 LYS B N 1
ATOM 3021 C CA . LYS B 1 68 ? 41.252 70.513 54.876 1.00 73.30 68 LYS B CA 1
ATOM 3022 C C . LYS B 1 68 ? 40.428 71.589 54.175 1.00 73.41 68 LYS B C 1
ATOM 3023 O O . LYS B 1 68 ? 39.821 72.440 54.828 1.00 73.51 68 LYS B O 1
ATOM 3029 N N . GLY B 1 69 ? 40.386 71.531 52.849 1.00 73.34 69 GLY B N 1
ATOM 3030 C CA . GLY B 1 69 ? 39.620 72.502 52.093 1.00 71.18 69 GLY B CA 1
ATOM 3031 C C . GLY B 1 69 ? 40.218 72.720 50.724 1.00 70.48 69 GLY B C 1
ATOM 3032 O O . GLY B 1 69 ? 40.068 73.787 50.139 1.00 71.51 69 GLY B O 1
ATOM 3033 N N . ALA B 1 70 ? 40.904 71.711 50.206 1.00 69.60 70 ALA B N 1
ATOM 3034 C CA . ALA B 1 70 ? 41.515 71.822 48.893 1.00 68.63 70 ALA B CA 1
ATOM 3035 C C . ALA B 1 70 ? 40.421 71.992 47.850 1.00 68.00 70 ALA B C 1
ATOM 3036 O O . ALA B 1 70 ? 39.264 71.636 48.087 1.00 68.62 70 ALA B O 1
ATOM 3038 N N . ASP B 1 71 ? 40.784 72.542 46.700 1.00 66.76 71 ASP B N 1
ATOM 3039 C CA . ASP B 1 71 ? 39.823 72.742 45.627 1.00 66.94 71 ASP B CA 1
ATOM 3040 C C . ASP B 1 71 ? 40.394 72.249 44.297 1.00 65.70 71 ASP B C 1
ATOM 3041 O O . ASP B 1 71 ? 39.767 72.351 43.246 1.00 64.76 71 ASP B O 1
ATOM 3046 N N . VAL B 1 72 ? 41.606 71.718 44.358 1.00 65.08 72 VAL B N 1
ATOM 3047 C CA . VAL B 1 72 ? 42.255 71.151 43.187 1.00 63.67 72 VAL B CA 1
ATOM 3048 C C . VAL B 1 72 ? 43.246 70.091 43.682 1.00 62.42 72 VAL B C 1
ATOM 3049 O O . VAL B 1 72 ? 44.070 70.353 44.560 1.00 63.60 72 VAL B O 1
ATOM 3053 N N . VAL B 1 73 ? 43.135 68.882 43.146 1.00 59.53 73 VAL B N 1
ATOM 3054 C CA . VAL B 1 73 ? 44.006 67.787 43.552 1.00 56.64 73 VAL B CA 1
ATOM 3055 C C . VAL B 1 73 ? 45.111 67.573 42.528 1.00 55.31 73 VAL B C 1
ATOM 3056 O O . VAL B 1 73 ? 44.848 67.551 41.332 1.00 54.34 73 VAL B O 1
ATOM 3060 N N . ILE B 1 74 ? 46.349 67.433 43.000 1.00 54.95 74 ILE B N 1
ATOM 3061 C CA . ILE B 1 74 ? 47.484 67.200 42.111 1.00 56.06 74 ILE B CA 1
ATOM 3062 C C . ILE B 1 74 ? 48.248 65.919 42.486 1.00 57.06 74 ILE B C 1
ATOM 3063 O O . ILE B 1 74 ? 48.528 65.668 43.662 1.00 55.92 74 ILE B O 1
ATOM 3068 N N . THR B 1 75 ? 48.580 65.114 41.485 1.00 56.55 75 THR B N 1
ATOM 3069 C CA . THR B 1 75 ? 49.339 63.910 41.735 1.00 58.54 75 THR B CA 1
ATOM 3070 C C . THR B 1 75 ? 50.184 63.594 40.505 1.00 60.84 75 THR B C 1
ATOM 3071 O O . THR B 1 75 ? 49.968 64.156 39.430 1.00 60.46 75 THR B O 1
ATOM 3075 N N . VAL B 1 76 ? 51.149 62.694 40.675 1.00 62.90 76 VAL B N 1
ATOM 3076 C CA . VAL B 1 76 ? 52.052 62.304 39.597 1.00 63.75 76 VAL B CA 1
ATOM 3077 C C . VAL B 1 76 ? 51.956 60.827 39.268 1.00 64.10 76 VAL B C 1
ATOM 3078 O O . VAL B 1 76 ? 51.178 60.090 39.874 1.00 65.26 76 VAL B O 1
ATOM 3082 N N . GLY B 1 77 ? 52.773 60.405 38.311 1.00 63.64 77 GLY B N 1
ATOM 3083 C CA . GLY B 1 77 ? 52.798 59.021 37.886 1.00 63.65 77 GLY B CA 1
ATOM 3084 C C . GLY B 1 77 ? 53.130 59.032 36.411 1.00 64.68 77 GLY B C 1
ATOM 3085 O O . GLY B 1 77 ? 53.246 60.107 35.830 1.00 66.26 77 GLY B O 1
ATOM 3086 N N . ALA B 1 78 ? 53.295 57.864 35.799 1.00 64.85 78 ALA B N 1
ATOM 3087 C CA . ALA B 1 78 ? 53.608 57.798 34.373 1.00 65.98 78 ALA B CA 1
ATOM 3088 C C . ALA B 1 78 ? 52.380 58.160 33.545 1.00 66.95 78 ALA B C 1
ATOM 3089 O O . ALA B 1 78 ? 51.305 58.417 34.082 1.00 67.72 78 ALA B O 1
ATOM 3091 N N . VAL B 1 79 ? 52.540 58.177 32.232 1.00 67.09 79 VAL B N 1
ATOM 3092 C CA . VAL B 1 79 ? 51.437 58.511 31.347 1.00 67.00 79 VAL B CA 1
ATOM 3093 C C . VAL B 1 79 ? 50.358 57.420 31.368 1.00 66.45 79 VAL B C 1
ATOM 3094 O O . VAL B 1 79 ? 49.174 57.698 31.147 1.00 65.51 79 VAL B O 1
ATOM 3098 N N . HIS B 1 80 ? 50.789 56.192 31.662 1.00 65.72 80 HIS B N 1
ATOM 3099 C CA . HIS B 1 80 ? 49.922 55.007 31.735 1.00 64.28 80 HIS B CA 1
ATOM 3100 C C . HIS B 1 80 ? 49.491 54.723 33.180 1.00 61.26 80 HIS B C 1
ATOM 3101 O O . HIS B 1 80 ? 48.867 53.702 33.467 1.00 60.34 80 HIS B O 1
ATOM 3108 N N . SER B 1 81 ? 49.863 55.626 34.078 1.00 58.10 81 SER B N 1
ATOM 3109 C CA . SER B 1 81 ? 49.558 55.527 35.500 1.00 54.99 81 SER B CA 1
ATOM 3110 C C . SER B 1 81 ? 48.080 55.256 35.822 1.00 53.84 81 SER B C 1
ATOM 3111 O O . SER B 1 81 ? 47.207 56.031 35.439 1.00 55.23 81 SER B O 1
ATOM 3114 N N . ASN B 1 82 ? 47.797 54.161 36.520 1.00 50.85 82 ASN B N 1
ATOM 3115 C CA . ASN B 1 82 ? 46.427 53.861 36.896 1.00 48.20 82 ASN B CA 1
ATOM 3116 C C . ASN B 1 82 ? 46.031 54.902 37.930 1.00 47.52 82 ASN B C 1
ATOM 3117 O O . ASN B 1 82 ? 44.939 55.472 37.899 1.00 46.38 82 ASN B O 1
ATOM 3122 N N . HIS B 1 83 ? 46.944 55.137 38.858 1.00 46.50 83 HIS B N 1
ATOM 3123 C CA . HIS B 1 83 ? 46.727 56.087 39.927 1.00 47.52 83 HIS B CA 1
ATOM 3124 C C . HIS B 1 83 ? 46.419 57.512 39.440 1.00 48.00 83 HIS B C 1
ATOM 3125 O O . HIS B 1 83 ? 45.674 58.242 40.083 1.00 48.29 83 HIS B O 1
ATOM 3132 N N . ALA B 1 84 ? 46.984 57.903 38.304 1.00 48.65 84 ALA B N 1
ATOM 3133 C CA . ALA B 1 84 ? 46.762 59.246 37.774 1.00 49.71 84 ALA B CA 1
ATOM 3134 C C . ALA B 1 84 ? 45.329 59.413 37.292 1.00 48.96 84 ALA B C 1
ATOM 3135 O O . ALA B 1 84 ? 44.624 60.330 37.735 1.00 48.52 84 ALA B O 1
ATOM 3137 N N . PHE B 1 85 ? 44.912 58.529 36.387 1.00 47.78 85 PHE B N 1
ATOM 3138 C CA . PHE B 1 85 ? 43.561 58.556 35.833 1.00 48.40 85 PHE B CA 1
ATOM 3139 C C . PHE B 1 85 ? 42.490 58.462 36.917 1.00 47.83 85 PHE B C 1
ATOM 3140 O O . PHE B 1 85 ? 41.482 59.174 36.883 1.00 47.41 85 PHE B O 1
ATOM 3148 N N . VAL B 1 86 ? 42.727 57.579 37.880 1.00 46.10 86 VAL B N 1
ATOM 3149 C CA . VAL B 1 86 ? 41.798 57.347 38.966 1.00 43.68 86 VAL B CA 1
ATOM 3150 C C . VAL B 1 86 ? 41.755 58.469 39.978 1.00 43.67 86 VAL B C 1
ATOM 3151 O O . VAL B 1 86 ? 40.678 58.789 40.470 1.00 45.05 86 VAL B O 1
ATOM 3155 N N . THR B 1 87 ? 42.893 59.067 40.327 1.00 42.07 87 THR B N 1
ATOM 3156 C CA . THR B 1 87 ? 42.818 60.168 41.287 1.00 42.41 87 THR B CA 1
ATOM 3157 C C . THR B 1 87 ? 42.070 61.329 40.618 1.00 42.79 87 THR B C 1
ATOM 3158 O O . THR B 1 87 ? 41.178 61.949 41.210 1.00 42.48 87 THR B O 1
ATOM 3162 N N . GLY B 1 88 ? 42.437 61.611 39.373 1.00 41.58 88 GLY B N 1
ATOM 3163 C CA . GLY B 1 88 ? 41.782 62.679 38.650 1.00 42.53 88 GLY B CA 1
ATOM 3164 C C . GLY B 1 88 ? 40.271 62.533 38.596 1.00 43.15 88 GLY B C 1
ATOM 3165 O O . GLY B 1 88 ? 39.550 63.460 38.942 1.00 43.32 88 GLY B O 1
ATOM 3166 N N . LEU B 1 89 ? 39.791 61.367 38.168 1.00 43.85 89 LEU B N 1
ATOM 3167 C CA . LEU B 1 89 ? 38.359 61.116 38.052 1.00 42.83 89 LEU B CA 1
ATOM 3168 C C . LEU B 1 89 ? 37.689 61.118 39.428 1.00 43.60 89 LEU B C 1
ATOM 3169 O O . LEU B 1 89 ? 36.602 61.666 39.607 1.00 40.83 89 LEU B O 1
ATOM 3174 N N . ALA B 1 90 ? 38.347 60.524 40.413 1.00 44.52 90 ALA B N 1
ATOM 3175 C CA . ALA B 1 90 ? 37.752 60.479 41.739 1.00 46.63 90 ALA B CA 1
ATOM 3176 C C . ALA B 1 90 ? 37.630 61.884 42.312 1.00 48.39 90 ALA B C 1
ATOM 3177 O O . ALA B 1 90 ? 36.637 62.211 42.968 1.00 49.16 90 ALA B O 1
ATOM 3179 N N . ALA B 1 91 ? 38.651 62.702 42.071 1.00 49.95 91 ALA B N 1
ATOM 3180 C CA . ALA B 1 91 ? 38.678 64.084 42.548 1.00 50.52 91 ALA B CA 1
ATOM 3181 C C . ALA B 1 91 ? 37.552 64.863 41.875 1.00 50.33 91 ALA B C 1
ATOM 3182 O O . ALA B 1 91 ? 36.683 65.415 42.547 1.00 48.15 91 ALA B O 1
ATOM 3184 N N . LYS B 1 92 ? 37.576 64.886 40.545 1.00 50.91 92 LYS B N 1
ATOM 3185 C CA . LYS B 1 92 ? 36.566 65.569 39.749 1.00 52.76 92 LYS B CA 1
ATOM 3186 C C . LYS B 1 92 ? 35.144 65.136 40.081 1.00 52.87 92 LYS B C 1
ATOM 3187 O O . LYS B 1 92 ? 34.216 65.912 39.968 1.00 55.12 92 LYS B O 1
ATOM 3193 N N . LYS B 1 93 ? 34.973 63.891 40.493 1.00 53.31 93 LYS B N 1
ATOM 3194 C CA . LYS B 1 93 ? 33.657 63.381 40.830 1.00 51.71 93 LYS B CA 1
ATOM 3195 C C . LYS B 1 93 ? 33.215 63.912 42.184 1.00 52.23 93 LYS B C 1
ATOM 3196 O O . LYS B 1 93 ? 32.026 64.033 42.464 1.00 52.45 93 LYS B O 1
ATOM 3202 N N . LEU B 1 94 ? 34.176 64.230 43.032 1.00 53.86 94 LEU B N 1
ATOM 3203 C CA . LEU B 1 94 ? 33.845 64.734 44.355 1.00 56.79 94 LEU B CA 1
ATOM 3204 C C . LEU B 1 94 ? 33.548 66.224 44.324 1.00 57.71 94 LEU B C 1
ATOM 3205 O O . LEU B 1 94 ? 33.062 66.796 45.301 1.00 58.60 94 LEU B O 1
ATOM 3210 N N . GLY B 1 95 ? 33.838 66.845 43.188 1.00 58.34 95 GLY B N 1
ATOM 3211 C CA . GLY B 1 95 ? 33.581 68.259 43.050 1.00 60.05 95 GLY B CA 1
ATOM 3212 C C . GLY B 1 95 ? 34.830 69.093 42.899 1.00 60.39 95 GLY B C 1
ATOM 3213 O O . GLY B 1 95 ? 34.767 70.240 42.449 1.00 61.76 95 GLY B O 1
ATOM 3214 N N . LEU B 1 96 ? 35.971 68.533 43.269 1.00 58.45 96 LEU B N 1
ATOM 3215 C CA . LEU B 1 96 ? 37.210 69.278 43.167 1.00 57.64 96 LEU B CA 1
ATOM 3216 C C . LEU B 1 96 ? 37.694 69.350 41.736 1.00 57.75 96 LEU B C 1
ATOM 3217 O O . LEU B 1 96 ? 37.067 68.830 40.820 1.00 57.49 96 LEU B O 1
ATOM 3222 N N . ASP B 1 97 ? 38.820 70.018 41.556 1.00 58.68 97 ASP B N 1
ATOM 3223 C CA . ASP B 1 97 ? 39.430 70.167 40.252 1.00 59.41 97 ASP B CA 1
ATOM 3224 C C . ASP B 1 97 ? 40.656 69.246 40.327 1.00 58.86 97 ASP B C 1
ATOM 3225 O O . ASP B 1 97 ? 40.970 68.748 41.413 1.00 57.25 97 ASP B O 1
ATOM 3230 N N . ALA B 1 98 ? 41.352 69.018 39.212 1.00 58.17 98 ALA B N 1
ATOM 3231 C CA . ALA B 1 98 ? 42.499 68.106 39.244 1.00 57.53 98 ALA B CA 1
ATOM 3232 C C . ALA B 1 98 ? 43.553 68.251 38.150 1.00 57.98 98 ALA B C 1
ATOM 3233 O O . ALA B 1 98 ? 43.234 68.445 36.977 1.00 57.49 98 ALA B O 1
ATOM 3235 N N . ILE B 1 99 ? 44.818 68.118 38.551 1.00 59.23 99 ILE B N 1
ATOM 3236 C CA . ILE B 1 99 ? 45.945 68.208 37.630 1.00 59.52 99 ILE B CA 1
ATOM 3237 C C . ILE B 1 99 ? 46.835 66.975 37.754 1.00 59.97 99 ILE B C 1
ATOM 3238 O O . ILE B 1 99 ? 47.237 66.584 38.855 1.00 61.61 99 ILE B O 1
ATOM 3243 N N . LEU B 1 100 ? 47.131 66.367 36.613 1.00 59.13 100 LEU B N 1
ATOM 3244 C CA . LEU B 1 100 ? 47.978 65.193 36.545 1.00 58.96 100 LEU B CA 1
ATOM 3245 C C . LEU B 1 100 ? 49.323 65.583 35.934 1.00 61.89 100 LEU B C 1
ATOM 3246 O O . LEU B 1 100 ? 49.384 66.040 34.778 1.00 60.90 100 LEU B O 1
ATOM 3251 N N . VAL B 1 101 ? 50.393 65.410 36.712 1.00 63.77 101 VAL B N 1
ATOM 3252 C CA . VAL B 1 101 ? 51.754 65.704 36.263 1.00 64.22 101 VAL B CA 1
ATOM 3253 C C . VAL B 1 101 ? 52.356 64.366 35.863 1.00 65.20 101 VAL B C 1
ATOM 3254 O O . VAL B 1 101 ? 52.936 63.669 36.680 1.00 65.07 101 VAL B O 1
ATOM 3258 N N . LEU B 1 102 ? 52.211 64.013 34.597 1.00 67.89 102 LEU B N 1
ATOM 3259 C CA . LEU B 1 102 ? 52.704 62.738 34.097 1.00 72.16 102 LEU B CA 1
ATOM 3260 C C . LEU B 1 102 ? 54.095 62.817 33.464 1.00 74.58 102 LEU B C 1
ATOM 3261 O O . LEU B 1 102 ? 54.792 63.831 33.571 1.00 74.20 102 LEU B O 1
ATOM 3266 N N . ARG B 1 103 ? 54.483 61.732 32.800 1.00 76.90 103 ARG B N 1
ATOM 3267 C CA . ARG B 1 103 ? 55.767 61.650 32.118 1.00 79.22 103 ARG B CA 1
ATOM 3268 C C . ARG B 1 103 ? 55.775 60.398 31.236 1.00 80.21 103 ARG B C 1
ATOM 3269 O O . ARG B 1 103 ? 55.114 59.406 31.561 1.00 80.72 103 ARG B O 1
ATOM 3277 N N . GLY B 1 104 ? 56.514 60.446 30.126 1.00 80.99 104 GLY B N 1
ATOM 3278 C CA . GLY B 1 104 ? 56.592 59.302 29.225 1.00 81.56 104 GLY B CA 1
ATOM 3279 C C . GLY B 1 104 ? 55.981 59.577 27.859 1.00 82.60 104 GLY B C 1
ATOM 3280 O O . GLY B 1 104 ? 55.606 60.717 27.574 1.00 82.70 104 GLY B O 1
ATOM 3281 N N . LYS B 1 105 ? 55.886 58.546 27.013 1.00 83.14 105 LYS B N 1
ATOM 3282 C CA . LYS B 1 105 ? 55.298 58.689 25.672 1.00 83.61 105 LYS B CA 1
ATOM 3283 C C . LYS B 1 105 ? 53.928 59.350 25.788 1.00 83.76 105 LYS B C 1
ATOM 3284 O O . LYS B 1 105 ? 53.264 59.227 26.818 1.00 84.98 105 LYS B O 1
ATOM 3290 N N . GLU B 1 106 ? 53.494 60.042 24.739 1.00 83.02 106 GLU B N 1
ATOM 3291 C CA . GLU B 1 106 ? 52.181 60.677 24.781 1.00 82.01 106 GLU B CA 1
ATOM 3292 C C . GLU B 1 106 ? 51.121 59.961 23.949 1.00 80.48 106 GLU B C 1
ATOM 3293 O O . GLU B 1 106 ? 50.101 60.554 23.602 1.00 80.79 106 GLU B O 1
ATOM 3299 N N . GLU B 1 107 ? 51.360 58.691 23.634 1.00 78.15 107 GLU B N 1
ATOM 3300 C CA . GLU B 1 107 ? 50.412 57.904 22.850 1.00 76.20 107 GLU B CA 1
ATOM 3301 C C . GLU B 1 107 ? 49.004 58.015 23.435 1.00 74.59 107 GLU B C 1
ATOM 3302 O O . GLU B 1 107 ? 48.828 58.045 24.661 1.00 73.94 107 GLU B O 1
ATOM 3308 N N . LEU B 1 108 ? 48.003 58.070 22.558 1.00 72.14 108 LEU B N 1
ATOM 3309 C CA . LEU B 1 108 ? 46.617 58.151 23.008 1.00 69.13 108 LEU B CA 1
ATOM 3310 C C . LEU B 1 108 ? 46.097 56.721 23.162 1.00 67.35 108 LEU B C 1
ATOM 3311 O O . LEU B 1 108 ? 45.525 56.143 22.235 1.00 65.93 108 LEU B O 1
ATOM 3316 N N . LYS B 1 109 ? 46.328 56.144 24.332 1.00 65.61 109 LYS B N 1
ATOM 3317 C CA . LYS B 1 109 ? 45.869 54.795 24.596 1.00 64.64 109 LYS B CA 1
ATOM 3318 C C . LYS B 1 109 ? 46.014 54.439 26.068 1.00 63.14 109 LYS B C 1
ATOM 3319 O O . LYS B 1 109 ? 46.743 55.103 26.813 1.00 61.86 109 LYS B O 1
ATOM 3325 N N . GLY B 1 110 ? 45.300 53.398 26.490 1.00 60.69 110 GLY B N 1
ATOM 3326 C CA . GLY B 1 110 ? 45.350 53.004 27.882 1.00 57.47 110 GLY B CA 1
ATOM 3327 C C . GLY B 1 110 ? 44.824 54.129 28.757 1.00 55.61 110 GLY B C 1
ATOM 3328 O O . GLY B 1 110 ? 43.900 54.848 28.382 1.00 54.56 110 GLY B O 1
ATOM 3329 N N . ASN B 1 111 ? 45.421 54.285 29.932 1.00 55.53 111 ASN B N 1
ATOM 3330 C CA . ASN B 1 111 ? 45.014 55.317 30.864 1.00 54.51 111 ASN B CA 1
ATOM 3331 C C . ASN B 1 111 ? 45.146 56.744 30.349 1.00 55.09 111 ASN B C 1
ATOM 3332 O O . ASN B 1 111 ? 44.321 57.591 30.670 1.00 56.97 111 ASN B O 1
ATOM 3337 N N . TYR B 1 112 ? 46.170 57.026 29.556 1.00 56.69 112 TYR B N 1
ATOM 3338 C CA . TYR B 1 112 ? 46.338 58.389 29.047 1.00 57.48 112 TYR B CA 1
ATOM 3339 C C . TYR B 1 112 ? 45.136 58.767 28.182 1.00 55.48 112 TYR B C 1
ATOM 3340 O O . TYR B 1 112 ? 44.672 59.903 28.210 1.00 55.64 112 TYR B O 1
ATOM 3349 N N . LEU B 1 113 ? 44.646 57.799 27.419 1.00 55.04 113 LEU B N 1
ATOM 3350 C CA . LEU B 1 113 ? 43.485 57.985 26.558 1.00 55.74 113 LEU B CA 1
ATOM 3351 C C . LEU B 1 113 ? 42.301 58.385 27.427 1.00 55.42 113 LEU B C 1
ATOM 3352 O O . LEU B 1 113 ? 41.628 59.377 27.159 1.00 56.45 113 LEU B O 1
ATOM 3357 N N . LEU B 1 114 ? 42.066 57.604 28.477 1.00 54.27 114 LEU B N 1
ATOM 3358 C CA . LEU B 1 114 ? 40.970 57.862 29.393 1.00 53.88 114 LEU B CA 1
ATOM 3359 C C . LEU B 1 114 ? 41.102 59.222 30.066 1.00 54.01 114 LEU B C 1
ATOM 3360 O O . LEU B 1 114 ? 40.100 59.904 30.315 1.00 54.42 114 LEU B O 1
ATOM 3365 N N . ASP B 1 115 ? 42.332 59.621 30.374 1.00 53.45 115 ASP B N 1
ATOM 3366 C CA . ASP B 1 115 ? 42.539 60.916 31.003 1.00 53.19 115 ASP B CA 1
ATOM 3367 C C . ASP B 1 115 ? 41.995 62.032 30.076 1.00 52.93 115 ASP B C 1
ATOM 3368 O O . ASP B 1 115 ? 41.318 62.966 30.520 1.00 50.47 115 ASP B O 1
ATOM 3373 N N . LYS B 1 116 ? 42.285 61.911 28.784 1.00 52.21 116 LYS B N 1
ATOM 3374 C CA . LYS B 1 116 ? 41.870 62.911 27.808 1.00 52.83 116 LYS B CA 1
ATOM 3375 C C . LYS B 1 116 ? 40.371 62.871 27.530 1.00 52.36 116 LYS B C 1
ATOM 3376 O O . LYS B 1 116 ? 39.725 63.915 27.412 1.00 52.24 116 LYS B O 1
ATOM 3382 N N . ILE B 1 117 ? 39.829 61.663 27.412 1.00 51.52 117 ILE B N 1
ATOM 3383 C CA . ILE B 1 117 ? 38.401 61.474 27.183 1.00 49.16 117 ILE B CA 1
ATOM 3384 C C . ILE B 1 117 ? 37.632 62.118 28.324 1.00 47.88 117 ILE B C 1
ATOM 3385 O O . ILE B 1 117 ? 36.607 62.764 28.121 1.00 47.97 117 ILE B O 1
ATOM 3390 N N . MET B 1 118 ? 38.147 61.942 29.530 1.00 46.34 118 MET B N 1
ATOM 3391 C CA . MET B 1 118 ? 37.495 62.486 30.695 1.00 47.02 118 MET B CA 1
ATOM 3392 C C . MET B 1 118 ? 37.816 63.940 30.951 1.00 46.49 118 MET B C 1
ATOM 3393 O O . MET B 1 118 ? 37.369 64.509 31.935 1.00 45.42 118 MET B O 1
ATOM 3398 N N . GLY B 1 119 ? 38.595 64.536 30.058 1.00 48.95 119 GLY B N 1
ATOM 3399 C CA . GLY B 1 119 ? 38.956 65.938 30.196 1.00 51.24 119 GLY B CA 1
ATOM 3400 C C . GLY B 1 119 ? 39.679 66.304 31.477 1.00 53.70 119 GLY B C 1
ATOM 3401 O O . GLY B 1 119 ? 39.475 67.390 32.030 1.00 53.54 119 GLY B O 1
ATOM 3402 N N . ILE B 1 120 ? 40.517 65.399 31.972 1.00 56.27 120 ILE B N 1
ATOM 3403 C CA . ILE B 1 120 ? 41.264 65.680 33.188 1.00 59.27 120 ILE B CA 1
ATOM 3404 C C . ILE B 1 120 ? 42.504 66.437 32.736 1.00 61.65 120 ILE B C 1
ATOM 3405 O O . ILE B 1 120 ? 43.147 66.041 31.758 1.00 60.12 120 ILE B O 1
ATOM 3410 N N . GLU B 1 121 ? 42.827 67.525 33.436 1.00 64.98 121 GLU B N 1
ATOM 3411 C CA . GLU B 1 121 ? 43.984 68.357 33.090 1.00 68.26 121 GLU B CA 1
ATOM 3412 C C . GLU B 1 121 ? 45.307 67.611 33.101 1.00 69.58 121 GLU B C 1
ATOM 3413 O O . GLU B 1 121 ? 45.719 67.076 34.126 1.00 69.58 121 GLU B O 1
ATOM 3419 N N . THR B 1 122 ? 45.978 67.604 31.954 1.00 72.02 122 THR B N 1
ATOM 3420 C CA . THR B 1 122 ? 47.255 66.914 31.805 1.00 75.39 122 THR B CA 1
ATOM 3421 C C . THR B 1 122 ? 48.441 67.822 31.439 1.00 77.51 122 THR B C 1
ATOM 3422 O O . THR B 1 122 ? 48.261 68.892 30.857 1.00 78.31 122 THR B O 1
ATOM 3426 N N . ARG B 1 123 ? 49.648 67.378 31.793 1.00 79.90 123 ARG B N 1
ATOM 3427 C CA . ARG B 1 123 ? 50.892 68.112 31.521 1.00 82.15 123 ARG B CA 1
ATOM 3428 C C . ARG B 1 123 ? 52.080 67.162 31.571 1.00 83.66 123 ARG B C 1
ATOM 3429 O O . ARG B 1 123 ? 52.694 66.997 32.622 1.00 84.44 123 ARG B O 1
ATOM 3437 N N . VAL B 1 124 ? 52.408 66.544 30.443 1.00 85.57 124 VAL B N 1
ATOM 3438 C CA . VAL B 1 124 ? 53.528 65.610 30.386 1.00 87.27 124 VAL B CA 1
ATOM 3439 C C . VAL B 1 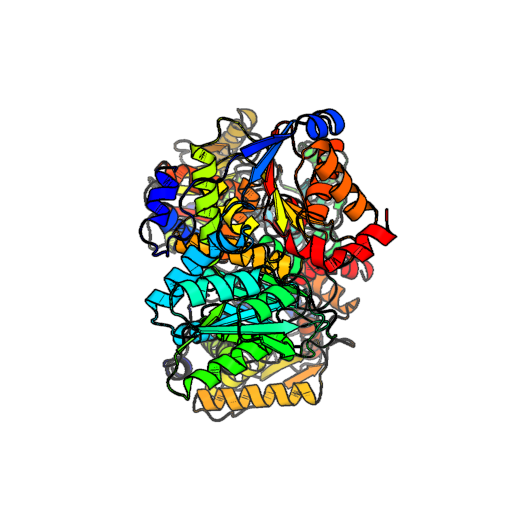124 ? 54.882 66.315 30.444 1.00 89.07 124 VAL B C 1
ATOM 3440 O O . VAL B 1 124 ? 55.036 67.444 29.977 1.00 89.60 124 VAL B O 1
ATOM 3444 N N . TYR B 1 125 ? 55.863 65.641 31.030 1.00 90.61 125 TYR B N 1
ATOM 3445 C CA . TYR B 1 125 ? 57.200 66.193 31.134 1.00 92.32 125 TYR B CA 1
ATOM 3446 C C . TYR B 1 125 ? 58.240 65.210 30.624 1.00 94.06 125 TYR B C 1
ATOM 3447 O O . TYR B 1 125 ? 58.252 64.039 31.006 1.00 93.54 125 TYR B O 1
ATOM 3456 N N . ASP B 1 126 ? 59.108 65.699 29.745 1.00 96.28 126 ASP B N 1
ATOM 3457 C CA . ASP B 1 126 ? 60.192 64.892 29.209 1.00 98.25 126 ASP B CA 1
ATOM 3458 C C . ASP B 1 126 ? 61.090 64.754 30.441 1.00 99.13 126 ASP B C 1
ATOM 3459 O O . ASP B 1 126 ? 62.121 64.080 30.418 1.00 99.00 126 ASP B O 1
ATOM 3464 N N . ALA B 1 127 ? 60.643 65.417 31.511 1.00 99.99 127 ALA B N 1
ATOM 3465 C CA . ALA B 1 127 ? 61.292 65.478 32.820 1.00 100.31 127 ALA B CA 1
ATOM 3466 C C . ALA B 1 127 ? 62.216 64.325 33.154 1.00 100.47 127 ALA B C 1
ATOM 3467 O O . ALA B 1 127 ? 63.435 64.432 32.982 1.00 100.91 127 ALA B O 1
ATOM 3469 N N . LYS B 1 128 ? 61.644 63.230 33.649 1.00 99.57 128 LYS B N 1
ATOM 3470 C CA . LYS B 1 128 ? 62.454 62.078 34.019 1.00 98.79 128 LYS B CA 1
ATOM 3471 C C . LYS B 1 128 ? 61.924 60.741 33.515 1.00 98.63 128 LYS B C 1
ATOM 3472 O O . LYS B 1 128 ? 61.072 60.678 32.625 1.00 98.09 128 LYS B O 1
ATOM 3478 N N . ASP B 1 129 ? 62.475 59.672 34.081 1.00 98.80 129 ASP B N 1
ATOM 3479 C CA . ASP B 1 129 ? 62.071 58.315 33.749 1.00 98.84 129 ASP B CA 1
ATOM 3480 C C . ASP B 1 129 ? 61.641 57.682 35.072 1.00 98.42 129 ASP B C 1
ATOM 3481 O O . ASP B 1 129 ? 61.003 56.625 35.102 1.00 98.39 129 ASP B O 1
ATOM 3486 N N . SER B 1 130 ? 62.000 58.352 36.166 1.00 97.39 130 SER B N 1
ATOM 3487 C CA . SER B 1 130 ? 61.632 57.906 37.501 1.00 96.25 130 SER B CA 1
ATOM 3488 C C . SER B 1 130 ? 60.570 58.895 37.979 1.00 95.80 130 SER B C 1
ATOM 3489 O O . SER B 1 130 ? 60.864 60.076 38.182 1.00 94.66 130 SER B O 1
ATOM 3492 N N . PHE B 1 131 ? 59.340 58.398 38.130 1.00 95.55 131 PHE B N 1
ATOM 3493 C CA . PHE B 1 131 ? 58.184 59.194 38.555 1.00 95.48 131 PHE B CA 1
ATOM 3494 C C . PHE B 1 131 ? 58.345 60.044 39.811 1.00 94.66 131 PHE B C 1
ATOM 3495 O O . PHE B 1 131 ? 57.406 60.183 40.588 1.00 94.80 131 PHE B O 1
ATOM 3503 N N . GLU B 1 132 ? 59.523 60.608 40.016 1.00 93.96 132 GLU B N 1
ATOM 3504 C CA . GLU B 1 132 ? 59.739 61.460 41.179 1.00 93.05 132 GLU B CA 1
ATOM 3505 C C . GLU B 1 132 ? 59.980 62.907 40.763 1.00 92.55 132 GLU B C 1
ATOM 3506 O O . GLU B 1 132 ? 60.995 63.523 41.091 1.00 91.44 132 GLU B O 1
ATOM 3512 N N . LEU B 1 133 ? 59.006 63.411 40.011 1.00 91.78 133 LEU B N 1
ATOM 3513 C CA . LEU B 1 133 ? 58.994 64.776 39.526 1.00 90.38 133 LEU B CA 1
ATOM 3514 C C . LEU B 1 133 ? 58.008 65.507 40.427 1.00 89.91 133 LEU B C 1
ATOM 3515 O O . LEU B 1 133 ? 57.190 66.313 39.971 1.00 89.87 133 LEU B O 1
ATOM 3520 N N . MET B 1 134 ? 58.086 65.185 41.715 1.00 88.85 134 MET B N 1
ATOM 3521 C CA . MET B 1 134 ? 57.234 65.789 42.732 1.00 87.71 134 MET B CA 1
ATOM 3522 C C . MET B 1 134 ? 57.610 67.265 42.812 1.00 87.48 134 MET B C 1
ATOM 3523 O O . MET B 1 134 ? 56.852 68.092 43.313 1.00 86.68 134 MET B O 1
ATOM 3528 N N . LYS B 1 135 ? 58.804 67.571 42.315 1.00 87.94 135 LYS B N 1
ATOM 3529 C CA . LYS B 1 135 ? 59.319 68.930 42.291 1.00 88.62 135 LYS B CA 1
ATOM 3530 C C . LYS B 1 135 ? 58.317 69.802 41.544 1.00 88.35 135 LYS B C 1
ATOM 3531 O O . LYS B 1 135 ? 57.888 70.838 42.045 1.00 88.46 135 LYS B O 1
ATOM 3537 N N . TYR B 1 136 ? 57.931 69.368 40.349 1.00 88.21 136 TYR B N 1
ATOM 3538 C CA . TYR B 1 136 ? 56.971 70.115 39.549 1.00 88.27 136 TYR B CA 1
ATOM 3539 C C . TYR B 1 136 ? 55.638 70.194 40.271 1.00 87.91 136 TYR B C 1
ATOM 3540 O O . TYR B 1 136 ? 55.152 71.286 40.588 1.00 88.43 136 TYR B O 1
ATOM 3549 N N . ALA B 1 137 ? 55.054 69.029 40.531 1.00 86.15 137 ALA B N 1
ATOM 3550 C CA . ALA B 1 137 ? 53.773 68.961 41.208 1.00 84.33 137 ALA B CA 1
ATOM 3551 C C . ALA B 1 137 ? 53.725 69.951 42.364 1.00 83.32 137 ALA B C 1
ATOM 3552 O O . ALA B 1 137 ? 52.714 70.623 42.578 1.00 82.29 137 ALA B O 1
ATOM 3554 N N . GLU B 1 138 ? 54.834 70.047 43.095 1.00 82.98 138 GLU B N 1
ATOM 3555 C CA . GLU B 1 138 ? 54.936 70.944 44.248 1.00 82.69 138 GLU B CA 1
ATOM 3556 C C . GLU B 1 138 ? 54.969 72.431 43.895 1.00 82.06 138 GLU B C 1
ATOM 3557 O O . GLU B 1 138 ? 54.387 73.256 44.602 1.00 81.74 138 GLU B O 1
ATOM 3563 N N . GLU B 1 139 ? 55.657 72.783 42.816 1.00 81.34 139 GLU B N 1
ATOM 3564 C CA . GLU B 1 139 ? 55.715 74.182 42.437 1.00 81.70 139 GLU B CA 1
ATOM 3565 C C . GLU B 1 139 ? 54.430 74.585 41.741 1.00 80.69 139 GLU B C 1
ATOM 3566 O O . GLU B 1 139 ? 54.022 75.746 41.797 1.00 80.44 139 GLU B O 1
ATOM 3572 N N . ILE B 1 140 ? 53.784 73.621 41.095 1.00 79.60 140 ILE B N 1
ATOM 3573 C CA . ILE B 1 140 ? 52.526 73.904 40.428 1.00 78.77 140 ILE B CA 1
ATOM 3574 C C . ILE B 1 140 ? 51.532 74.189 41.533 1.00 79.86 140 ILE B C 1
ATOM 3575 O O . ILE B 1 140 ? 50.535 74.864 41.325 1.00 80.46 140 ILE B O 1
ATOM 3580 N N . ALA B 1 141 ? 51.823 73.673 42.720 1.00 81.38 141 ALA B N 1
ATOM 3581 C CA . ALA B 1 141 ? 50.947 73.863 43.866 1.00 84.25 141 ALA B CA 1
ATOM 3582 C C . ALA B 1 141 ? 51.132 75.235 44.491 1.00 86.21 141 ALA B C 1
ATOM 3583 O O . ALA B 1 141 ? 50.207 76.045 44.511 1.00 86.85 141 ALA B O 1
ATOM 3585 N N . GLU B 1 142 ? 52.332 75.483 45.008 1.00 88.60 142 GLU B N 1
ATOM 3586 C CA . GLU B 1 142 ? 52.668 76.751 45.657 1.00 90.89 142 GLU B CA 1
ATOM 3587 C C . GLU B 1 142 ? 52.169 77.979 44.884 1.00 91.57 142 GLU B C 1
ATOM 3588 O O . GLU B 1 142 ? 51.605 78.907 45.472 1.00 91.60 142 GLU B O 1
ATOM 3594 N N . GLU B 1 143 ? 52.366 77.979 43.568 1.00 92.52 143 GLU B N 1
ATOM 3595 C CA . GLU B 1 143 ? 51.940 79.103 42.741 1.00 93.41 143 GLU B CA 1
ATOM 3596 C C . GLU B 1 143 ? 50.435 79.071 42.487 1.00 93.61 143 GLU B C 1
ATOM 3597 O O . GLU B 1 143 ? 49.809 80.107 42.237 1.00 94.05 143 GLU B O 1
ATOM 3603 N N . LEU B 1 144 ? 49.866 77.872 42.575 1.00 93.64 144 LEU B N 1
ATOM 3604 C CA . LEU B 1 144 ? 48.437 77.650 42.373 1.00 93.09 144 LEU B CA 1
ATOM 3605 C C . LEU B 1 144 ? 47.684 78.116 43.620 1.00 92.91 144 LEU B C 1
ATOM 3606 O O . LEU B 1 144 ? 46.477 78.377 43.575 1.00 92.25 144 LEU B O 1
ATOM 3611 N N . LYS B 1 145 ? 48.407 78.214 44.734 1.00 93.28 145 LYS B N 1
ATOM 3612 C CA . LYS B 1 145 ? 47.811 78.650 45.993 1.00 94.17 145 LYS B CA 1
ATOM 3613 C C . LYS B 1 145 ? 47.967 80.157 46.182 1.00 94.48 145 LYS B C 1
ATOM 3614 O O . LYS B 1 145 ? 47.155 80.790 46.865 1.00 94.33 145 LYS B O 1
ATOM 3620 N N . ARG B 1 146 ? 49.006 80.737 45.586 1.00 94.50 146 ARG B N 1
ATOM 3621 C CA . ARG B 1 146 ? 49.199 82.178 45.708 1.00 94.40 146 ARG B CA 1
ATOM 3622 C C . ARG B 1 146 ? 48.059 82.833 44.938 1.00 93.66 146 ARG B C 1
ATOM 3623 O O . ARG B 1 146 ? 47.857 84.046 45.010 1.00 94.22 146 ARG B O 1
ATOM 3631 N N . GLU B 1 147 ? 47.315 81.998 44.211 1.00 92.03 147 GLU B N 1
ATOM 3632 C CA . GLU B 1 147 ? 46.172 82.435 43.422 1.00 89.77 147 GLU B CA 1
ATOM 3633 C C . GLU B 1 147 ? 44.858 82.223 44.177 1.00 89.80 147 GLU B C 1
ATOM 3634 O O . GLU B 1 147 ? 43.796 82.099 43.562 1.00 90.23 147 GLU B O 1
ATOM 3640 N N . GLY B 1 148 ? 44.929 82.171 45.505 1.00 89.32 148 GLY B N 1
ATOM 3641 C CA . GLY B 1 148 ? 43.725 81.992 46.306 1.00 88.49 148 GLY B CA 1
ATOM 3642 C C . GLY B 1 148 ? 43.285 80.558 46.565 1.00 88.00 148 GLY B C 1
ATOM 3643 O O . GLY B 1 148 ? 42.891 80.219 47.686 1.00 87.86 148 GLY B O 1
ATOM 3644 N N . ARG B 1 149 ? 43.334 79.719 45.534 1.00 86.63 149 ARG B N 1
ATOM 3645 C CA . ARG B 1 149 ? 42.941 78.321 45.664 1.00 84.99 149 ARG B CA 1
ATOM 3646 C C . ARG B 1 149 ? 43.858 77.587 46.648 1.00 83.75 149 ARG B C 1
ATOM 3647 O O . ARG B 1 149 ? 44.925 78.086 47.004 1.00 84.13 149 ARG B O 1
ATOM 3655 N N . LYS B 1 150 ? 43.436 76.408 47.093 1.00 81.70 150 LYS B N 1
ATOM 3656 C CA . LYS B 1 150 ? 44.235 75.611 48.022 1.00 79.30 150 LYS B CA 1
ATOM 3657 C C . LYS B 1 150 ? 44.435 74.189 47.504 1.00 76.76 150 LYS B C 1
ATOM 3658 O O . LYS B 1 150 ? 43.556 73.344 47.642 1.00 77.11 150 LYS B O 1
ATOM 3664 N N . PRO B 1 151 ? 45.600 73.912 46.890 1.00 73.98 151 PRO B N 1
ATOM 3665 C CA . PRO B 1 151 ? 45.892 72.580 46.353 1.00 71.31 151 PRO B CA 1
ATOM 3666 C C . PRO B 1 151 ? 46.283 71.501 47.375 1.00 68.66 151 PRO B C 1
ATOM 3667 O O . PRO B 1 151 ? 46.644 71.791 48.519 1.00 68.28 151 PRO B O 1
ATOM 3671 N N . TYR B 1 152 ? 46.191 70.250 46.935 1.00 65.70 152 TYR B N 1
ATOM 3672 C CA . TYR B 1 152 ? 46.512 69.086 47.755 1.00 61.33 152 TYR B CA 1
ATOM 3673 C C . TYR B 1 152 ? 47.340 68.178 46.860 1.00 58.80 152 TYR B C 1
ATOM 3674 O O . TYR B 1 152 ? 46.899 67.795 45.781 1.00 58.77 152 TYR B O 1
ATOM 3683 N N . VAL B 1 153 ? 48.549 67.845 47.281 1.00 56.55 153 VAL B N 1
ATOM 3684 C CA . VAL B 1 153 ? 49.371 66.996 46.439 1.00 55.44 153 VAL B CA 1
ATOM 3685 C C . VAL B 1 153 ? 49.404 65.553 46.940 1.00 55.17 153 VAL B C 1
ATOM 3686 O O . VAL B 1 153 ? 49.368 65.287 48.147 1.00 54.35 153 VAL B O 1
ATOM 3690 N N . ILE B 1 154 ? 49.482 64.629 45.990 1.00 53.73 154 ILE B N 1
ATOM 3691 C CA . ILE B 1 154 ? 49.486 63.207 46.278 1.00 51.28 154 ILE B CA 1
ATOM 3692 C C . ILE B 1 154 ? 50.716 62.550 45.654 1.00 50.75 154 ILE B C 1
ATOM 3693 O O . ILE B 1 154 ? 50.950 62.670 44.451 1.00 48.39 154 ILE B O 1
ATOM 3698 N N . PRO B 1 155 ? 51.519 61.848 46.481 1.00 51.00 155 PRO B N 1
ATOM 3699 C CA . PRO B 1 155 ? 52.752 61.132 46.119 1.00 50.16 155 PRO B CA 1
ATOM 3700 C C . PRO B 1 155 ? 52.492 60.048 45.082 1.00 50.49 155 PRO B C 1
ATOM 3701 O O . PRO B 1 155 ? 51.364 59.601 44.904 1.00 50.20 155 PRO B O 1
ATOM 3705 N N . PRO B 1 156 ? 53.539 59.598 44.391 1.00 50.30 156 PRO B N 1
ATOM 3706 C CA . PRO B 1 156 ? 53.300 58.551 43.392 1.00 50.27 156 PRO B CA 1
ATOM 3707 C C . PRO B 1 156 ? 52.510 57.378 43.999 1.00 49.38 156 PRO B C 1
ATOM 3708 O O . PRO B 1 156 ? 52.736 56.990 45.152 1.00 48.37 156 PRO B O 1
ATOM 3712 N N . GLY B 1 157 ? 51.581 56.835 43.217 1.00 48.77 157 GLY B N 1
ATOM 3713 C CA . GLY B 1 157 ? 50.771 55.706 43.651 1.00 48.07 157 GLY B CA 1
ATOM 3714 C C . GLY B 1 157 ? 49.968 55.824 44.940 1.00 48.85 157 GLY B C 1
ATOM 3715 O O . GLY B 1 157 ? 49.481 54.811 45.444 1.00 48.10 157 GLY B O 1
ATOM 3716 N N . GLY B 1 158 ? 49.813 57.033 45.475 1.00 47.21 158 GLY B N 1
ATOM 3717 C CA . GLY B 1 158 ? 49.059 57.199 46.704 1.00 47.15 158 GLY B CA 1
ATOM 3718 C C . GLY B 1 158 ? 49.883 56.803 47.913 1.00 49.58 158 GLY B C 1
ATOM 3719 O O . GLY B 1 158 ? 49.346 56.609 49.012 1.00 49.57 158 GLY B O 1
ATOM 3720 N N . ALA B 1 159 ? 51.198 56.709 47.704 1.00 50.16 159 ALA B N 1
ATOM 3721 C CA . ALA B 1 159 ? 52.161 56.317 48.736 1.00 50.25 159 ALA B CA 1
ATOM 3722 C C . ALA B 1 159 ? 52.329 57.307 49.878 1.00 51.04 159 ALA B C 1
ATOM 3723 O O . ALA B 1 159 ? 53.429 57.799 50.136 1.00 50.85 159 ALA B O 1
ATOM 3725 N N . SER B 1 160 ? 51.232 57.579 50.571 1.00 51.30 160 SER B N 1
ATOM 3726 C CA . SER B 1 160 ? 51.224 58.487 51.706 1.00 49.49 160 SER B CA 1
ATOM 3727 C C . SER B 1 160 ? 50.790 57.702 52.939 1.00 49.33 160 SER B C 1
ATOM 3728 O O . SER B 1 160 ? 50.133 56.673 52.836 1.00 47.97 160 SER B O 1
ATOM 3731 N N . PRO B 1 161 ? 51.168 58.169 54.128 1.00 50.10 161 PRO B N 1
ATOM 3732 C CA . PRO B 1 161 ? 50.724 57.392 55.281 1.00 50.95 161 PRO B CA 1
ATOM 3733 C C . PRO B 1 161 ? 49.199 57.196 55.290 1.00 52.63 161 PRO B C 1
ATOM 3734 O O . PRO B 1 161 ? 48.737 56.039 55.250 1.00 53.42 161 PRO B O 1
ATOM 3738 N N . ILE B 1 162 ? 48.422 58.292 55.322 1.00 50.92 162 ILE B N 1
ATOM 3739 C CA . ILE B 1 162 ? 46.957 58.161 55.350 1.00 51.11 162 ILE B CA 1
ATOM 3740 C C . ILE B 1 162 ? 46.390 57.417 54.143 1.00 50.53 162 ILE B C 1
ATOM 3741 O O . ILE B 1 162 ? 45.310 56.854 54.225 1.00 50.59 162 ILE B O 1
ATOM 3746 N N . GLY B 1 163 ? 47.105 57.407 53.026 1.00 49.55 163 GLY B N 1
ATOM 3747 C CA . GLY B 1 163 ? 46.594 56.678 51.882 1.00 49.45 163 GLY B CA 1
ATOM 3748 C C . GLY B 1 163 ? 46.716 55.181 52.135 1.00 49.42 163 GLY B C 1
ATOM 3749 O O . GLY B 1 163 ? 46.020 54.360 51.531 1.00 50.79 163 GLY B O 1
ATOM 3750 N N . THR B 1 164 ? 47.602 54.838 53.057 1.00 47.23 164 THR B N 1
ATOM 3751 C CA . THR B 1 164 ? 47.885 53.460 53.422 1.00 47.72 164 THR B CA 1
ATOM 3752 C C . THR B 1 164 ? 46.785 52.833 54.288 1.00 45.75 164 THR B C 1
ATOM 3753 O O . THR B 1 164 ? 46.615 51.609 54.304 1.00 46.44 164 THR B O 1
ATOM 3757 N N . LEU B 1 165 ? 46.046 53.674 55.004 1.00 43.32 165 LEU B N 1
ATOM 3758 C CA . LEU B 1 165 ? 44.963 53.205 55.847 1.00 41.42 165 LEU B CA 1
ATOM 3759 C C . LEU B 1 165 ? 43.945 52.450 55.009 1.00 41.35 165 LEU B C 1
ATOM 3760 O O . LEU B 1 165 ? 43.165 51.654 55.528 1.00 40.39 165 LEU B O 1
ATOM 3765 N N . GLY B 1 166 ? 43.951 52.732 53.711 1.00 40.73 166 GLY B N 1
ATOM 3766 C CA . GLY B 1 166 ? 43.038 52.075 52.807 1.00 40.91 166 GLY B CA 1
ATOM 3767 C C . GLY B 1 166 ? 43.069 50.565 52.915 1.00 42.88 166 GLY B C 1
ATOM 3768 O O . GLY B 1 166 ? 42.001 49.936 52.967 1.00 44.50 166 GLY B O 1
ATOM 3769 N N . TYR B 1 167 ? 44.268 49.975 52.948 1.00 39.45 167 TYR B N 1
ATOM 3770 C CA . TYR B 1 167 ? 44.362 48.531 53.040 1.00 37.52 167 TYR B CA 1
ATOM 3771 C C . TYR B 1 167 ? 44.395 48.022 54.449 1.00 35.87 167 TYR B C 1
ATOM 3772 O O . TYR B 1 167 ? 44.313 46.824 54.676 1.00 37.16 167 TYR B O 1
ATOM 3781 N N . VAL B 1 168 ? 44.526 48.918 55.406 1.00 33.45 168 VAL B N 1
ATOM 3782 C CA . VAL B 1 168 ? 44.444 48.466 56.775 1.00 33.88 168 VAL B CA 1
ATOM 3783 C C . VAL B 1 168 ? 42.951 48.136 56.859 1.00 36.67 168 VAL B C 1
ATOM 3784 O O . VAL B 1 168 ? 42.555 47.106 57.384 1.00 39.28 168 VAL B O 1
ATOM 3788 N N . ARG B 1 169 ? 42.130 49.010 56.288 1.00 36.98 169 ARG B N 1
ATOM 3789 C CA . ARG B 1 169 ? 40.690 48.837 56.272 1.00 37.71 169 ARG B CA 1
ATOM 3790 C C . ARG B 1 169 ? 40.334 47.579 55.471 1.00 36.95 169 ARG B C 1
ATOM 3791 O O . ARG B 1 169 ? 39.434 46.811 55.832 1.00 36.21 169 ARG B O 1
ATOM 3799 N N . ALA B 1 170 ? 41.048 47.362 54.385 1.00 34.53 170 ALA B N 1
ATOM 3800 C CA . ALA B 1 170 ? 40.804 46.202 53.569 1.00 34.14 170 ALA B CA 1
ATOM 3801 C C . ALA B 1 170 ? 41.003 44.867 54.343 1.00 37.16 170 ALA B C 1
ATOM 3802 O O . ALA B 1 170 ? 40.223 43.925 54.164 1.00 36.77 170 ALA B O 1
ATOM 3804 N N . VAL B 1 171 ? 42.020 44.772 55.203 1.00 35.91 171 VAL B N 1
ATOM 3805 C CA . VAL B 1 171 ? 42.209 43.514 55.893 1.00 39.57 171 VAL B CA 1
ATOM 3806 C C . VAL B 1 171 ? 41.030 43.366 56.845 1.00 40.06 171 VAL B C 1
ATOM 3807 O O . VAL B 1 171 ? 40.524 42.255 57.067 1.00 39.52 171 VAL B O 1
ATOM 3811 N N . GLY B 1 172 ? 40.586 44.494 57.395 1.00 40.34 172 GLY B N 1
ATOM 3812 C CA . GLY B 1 172 ? 39.450 44.475 58.308 1.00 38.84 172 GLY B CA 1
ATOM 3813 C C . GLY B 1 172 ? 38.197 43.910 57.645 1.00 37.82 172 GLY B C 1
ATOM 3814 O O . GLY B 1 172 ? 37.394 43.247 58.295 1.00 39.95 172 GLY B O 1
ATOM 3815 N N . GLU B 1 173 ? 38.049 44.174 56.347 1.00 36.34 173 GLU B N 1
ATOM 3816 C CA . GLU B 1 173 ? 36.916 43.720 55.553 1.00 34.57 173 GLU B CA 1
ATOM 3817 C C . GLU B 1 173 ? 37.071 42.238 55.295 1.00 37.75 173 GLU B C 1
ATOM 3818 O O . GLU B 1 173 ? 36.116 41.464 55.473 1.00 39.20 173 GLU B O 1
ATOM 3824 N N . ILE B 1 174 ? 38.273 41.846 54.876 1.00 36.87 174 ILE B N 1
ATOM 3825 C CA . ILE B 1 174 ? 38.571 40.447 54.597 1.00 36.98 174 ILE B CA 1
ATOM 3826 C C . ILE B 1 174 ? 38.274 39.570 55.829 1.00 36.66 174 ILE B C 1
ATOM 3827 O O . ILE B 1 174 ? 37.632 38.532 55.716 1.00 37.78 174 ILE B O 1
ATOM 3832 N N . ALA B 1 175 ? 38.696 40.003 57.002 1.00 36.25 175 ALA B N 1
ATOM 3833 C CA . ALA B 1 175 ? 38.442 39.236 58.212 1.00 38.88 175 ALA B CA 1
ATOM 3834 C C . ALA B 1 175 ? 36.949 38.936 58.388 1.00 42.14 175 ALA B C 1
ATOM 3835 O O . ALA B 1 175 ? 36.564 37.856 58.835 1.00 42.93 175 ALA B O 1
ATOM 3837 N N . THR B 1 176 ? 36.121 39.902 58.008 1.00 43.87 176 THR B N 1
ATOM 3838 C CA . THR B 1 176 ? 34.673 39.800 58.124 1.00 44.86 176 THR B CA 1
ATOM 3839 C C . THR B 1 176 ? 33.967 38.976 57.041 1.00 45.72 176 THR B C 1
ATOM 3840 O O . THR B 1 176 ? 33.056 38.216 57.345 1.00 45.29 176 THR B O 1
ATOM 3844 N N . GLN B 1 177 ? 34.372 39.123 55.785 1.00 45.00 177 GLN B N 1
ATOM 3845 C CA . GLN B 1 177 ? 33.723 38.387 54.706 1.00 46.53 177 GLN B CA 1
ATOM 3846 C C . GLN B 1 177 ? 34.145 36.914 54.495 1.00 50.41 177 GLN B C 1
ATOM 3847 O O . GLN B 1 177 ? 33.353 36.113 53.976 1.00 50.23 177 GLN B O 1
ATOM 3853 N N . SER B 1 178 ? 35.366 36.535 54.869 1.00 51.46 178 SER B N 1
ATOM 3854 C CA . SER B 1 178 ? 35.754 35.155 54.622 1.00 54.53 178 SER B CA 1
ATOM 3855 C C . SER B 1 178 ? 35.909 34.313 55.867 1.00 56.74 178 SER B C 1
ATOM 3856 O O . SER B 1 178 ? 36.231 34.809 56.945 1.00 56.68 178 SER B O 1
ATOM 3859 N N . GLU B 1 179 ? 35.657 33.021 55.703 1.00 59.62 179 GLU B N 1
ATOM 3860 C CA . GLU B 1 179 ? 35.803 32.073 56.795 1.00 63.14 179 GLU B CA 1
ATOM 3861 C C . GLU B 1 179 ? 37.145 31.391 56.546 1.00 62.67 179 GLU B C 1
ATOM 3862 O O . GLU B 1 179 ? 37.824 30.963 57.483 1.00 63.54 179 GLU B O 1
ATOM 3868 N N . VAL B 1 180 ? 37.518 31.312 55.268 1.00 61.60 180 VAL B N 1
ATOM 3869 C CA . VAL B 1 180 ? 38.777 30.703 54.861 1.00 59.21 180 VAL B CA 1
ATOM 3870 C C . VAL B 1 180 ? 39.921 31.358 55.621 1.00 59.27 180 VAL B C 1
ATOM 3871 O O . VAL B 1 180 ? 40.167 32.555 55.494 1.00 58.99 180 VAL B O 1
ATOM 3875 N N . LYS B 1 181 ? 40.600 30.554 56.430 1.00 59.83 181 LYS B N 1
ATOM 3876 C CA . LYS B 1 181 ? 41.734 30.991 57.251 1.00 60.31 181 LYS B CA 1
ATOM 3877 C C . LYS B 1 181 ? 43.058 30.953 56.457 1.00 57.93 181 LYS B C 1
ATOM 3878 O O . LYS B 1 181 ? 43.777 29.953 56.478 1.00 59.13 181 LYS B O 1
ATOM 3884 N N . PHE B 1 182 ? 43.381 32.046 55.772 1.00 54.15 182 PHE B N 1
ATOM 3885 C CA . PHE B 1 182 ? 44.5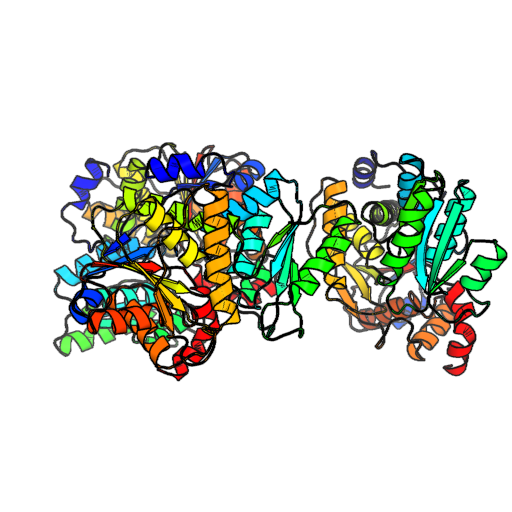94 32.096 54.956 1.00 50.20 182 PHE B CA 1
ATOM 3886 C C . PHE B 1 182 ? 45.927 31.988 55.689 1.00 48.19 182 PHE B C 1
ATOM 3887 O O . PHE B 1 182 ? 46.031 32.293 56.877 1.00 46.87 182 PHE B O 1
ATOM 3895 N N . ASP B 1 183 ? 46.945 31.547 54.952 1.00 46.30 183 ASP B N 1
ATOM 3896 C CA . ASP B 1 183 ? 48.293 31.413 55.492 1.00 45.65 183 ASP B CA 1
ATOM 3897 C C . ASP B 1 183 ? 49.067 32.629 55.044 1.00 45.07 183 ASP B C 1
ATOM 3898 O O . ASP B 1 183 ? 49.940 33.135 55.750 1.00 44.46 183 ASP B O 1
ATOM 3903 N N . SER B 1 184 ? 48.719 33.102 53.853 1.00 45.12 184 SER B N 1
ATOM 3904 C CA . SER B 1 184 ? 49.399 34.240 53.264 1.00 45.21 184 SER B CA 1
ATOM 3905 C C . SER B 1 184 ? 48.513 35.049 52.308 1.00 44.20 184 SER B C 1
ATOM 3906 O O . SER B 1 184 ? 47.610 34.513 51.642 1.00 42.74 184 SER B O 1
ATOM 3909 N N . ILE B 1 185 ? 48.784 36.348 52.252 1.00 43.23 185 ILE B N 1
ATOM 3910 C CA . ILE B 1 185 ? 48.051 37.243 51.373 1.00 41.51 185 ILE B CA 1
ATOM 3911 C C . ILE B 1 185 ? 49.101 37.868 50.489 1.00 41.81 185 ILE B C 1
ATOM 3912 O O . ILE B 1 185 ? 50.037 38.517 50.987 1.00 41.90 185 ILE B O 1
ATOM 3917 N N . VAL B 1 186 ? 48.937 37.646 49.183 1.00 40.48 186 VAL B N 1
ATOM 3918 C CA . VAL B 1 186 ? 49.857 38.106 48.146 1.00 40.88 186 VAL B CA 1
ATOM 3919 C C . VAL B 1 186 ? 49.393 39.261 47.235 1.00 41.74 186 VAL B C 1
ATOM 3920 O O . VAL B 1 186 ? 48.357 39.183 46.547 1.00 40.56 186 VAL B O 1
ATOM 3924 N N . VAL B 1 187 ? 50.199 40.320 47.206 1.00 41.98 187 VAL B N 1
ATOM 3925 C CA . VAL B 1 187 ? 49.902 41.486 46.381 1.00 40.96 187 VAL B CA 1
ATOM 3926 C C . VAL B 1 187 ? 51.133 42.038 45.676 1.00 41.89 187 VAL B C 1
ATOM 3927 O O . VAL B 1 187 ? 52.245 41.985 46.200 1.00 41.32 187 VAL B O 1
ATOM 3931 N N . ALA B 1 188 ? 50.922 42.571 44.480 1.00 42.18 188 ALA B N 1
ATOM 3932 C CA . ALA B 1 188 ? 51.997 43.193 43.734 1.00 41.22 188 ALA B CA 1
ATOM 3933 C C . ALA B 1 188 ? 52.464 44.380 44.576 1.00 41.89 188 ALA B C 1
ATOM 3934 O O . ALA B 1 188 ? 51.749 44.843 45.462 1.00 41.28 188 ALA B O 1
ATOM 3936 N N . ALA B 1 189 ? 53.673 44.858 44.321 1.00 43.53 189 ALA B N 1
ATOM 3937 C CA . ALA B 1 189 ? 54.201 45.999 45.061 1.00 45.70 189 ALA B CA 1
ATOM 3938 C C . ALA B 1 189 ? 54.810 47.033 44.126 1.00 46.96 189 ALA B C 1
ATOM 3939 O O . ALA B 1 189 ? 55.655 46.712 43.289 1.00 49.70 189 ALA B O 1
ATOM 3941 N N . GLY B 1 190 ? 54.342 48.268 44.257 1.00 46.72 190 GLY B N 1
ATOM 3942 C CA . GLY B 1 190 ? 54.852 49.359 43.459 1.00 46.14 190 GLY B CA 1
ATOM 3943 C C . GLY B 1 190 ? 55.476 50.264 44.497 1.00 47.71 190 GLY B C 1
ATOM 3944 O O . GLY B 1 190 ? 56.639 50.109 44.842 1.00 48.68 190 GLY B O 1
ATOM 3945 N N . SER B 1 191 ? 54.697 51.195 45.027 1.00 46.95 191 SER B N 1
ATOM 3946 C CA . SER B 1 191 ? 55.206 52.092 46.040 1.00 46.32 191 SER B CA 1
ATOM 3947 C C . SER B 1 191 ? 55.269 51.341 47.365 1.00 47.67 191 SER B C 1
ATOM 3948 O O . SER B 1 191 ? 55.920 51.787 48.308 1.00 49.11 191 SER B O 1
ATOM 3951 N N . GLY B 1 192 ? 54.565 50.212 47.444 1.00 47.58 192 GLY B N 1
ATOM 3952 C CA . GLY B 1 192 ? 54.554 49.432 48.672 1.00 44.57 192 GLY B CA 1
ATOM 3953 C C . GLY B 1 192 ? 53.462 49.838 49.646 1.00 42.99 192 GLY B C 1
ATOM 3954 O O . GLY B 1 192 ? 53.304 49.225 50.713 1.00 43.24 192 GLY B O 1
ATOM 3955 N N . GLY B 1 193 ? 52.709 50.874 49.286 1.00 40.43 193 GLY B N 1
ATOM 3956 C CA . GLY B 1 193 ? 51.629 51.349 50.139 1.00 37.01 193 GLY B CA 1
ATOM 3957 C C . GLY B 1 193 ? 50.553 50.316 50.469 1.00 35.10 193 GLY B C 1
ATOM 3958 O O . GLY B 1 193 ? 50.165 50.170 51.645 1.00 31.97 193 GLY B O 1
ATOM 3959 N N . THR B 1 194 ? 50.073 49.604 49.449 1.00 32.42 194 THR B N 1
ATOM 3960 C CA . THR B 1 194 ? 49.054 48.581 49.669 1.00 35.78 194 THR B CA 1
ATOM 3961 C C . THR B 1 194 ? 49.607 47.532 50.632 1.00 38.31 194 THR B C 1
ATOM 3962 O O . THR B 1 194 ? 48.969 47.192 51.637 1.00 36.22 194 THR B O 1
ATOM 3966 N N . LEU B 1 195 ? 50.796 47.013 50.299 1.00 39.62 195 LEU B N 1
ATOM 3967 C CA . LEU B 1 195 ? 51.457 45.997 51.115 1.00 40.92 195 LEU B CA 1
ATOM 3968 C C . LEU B 1 195 ? 51.572 46.464 52.577 1.00 41.80 195 LEU B C 1
ATOM 3969 O O . LEU B 1 195 ? 51.215 45.726 53.520 1.00 42.16 195 LEU B O 1
ATOM 3974 N N . ALA B 1 196 ? 52.040 47.696 52.768 1.00 40.07 196 ALA B N 1
ATOM 3975 C CA . ALA B 1 196 ? 52.175 48.255 54.111 1.00 38.80 196 ALA B CA 1
ATOM 3976 C C . ALA B 1 196 ? 50.832 48.159 54.865 1.00 40.47 196 ALA B C 1
ATOM 3977 O O . ALA B 1 196 ? 50.787 47.765 56.044 1.00 38.67 196 ALA B O 1
ATOM 3979 N N . GLY B 1 197 ? 49.746 48.532 54.163 1.00 40.95 197 GLY B N 1
ATOM 3980 C CA . GLY B 1 197 ? 48.393 48.494 54.715 1.00 35.58 197 GLY B CA 1
ATOM 3981 C C . GLY B 1 197 ? 48.011 47.085 55.109 1.00 34.46 197 GLY B C 1
ATOM 3982 O O . GLY B 1 197 ? 47.503 46.866 56.193 1.00 34.52 197 GLY B O 1
ATOM 3983 N N . LEU B 1 198 ? 48.264 46.122 54.232 1.00 35.23 198 LEU B N 1
ATOM 3984 C CA . LEU B 1 198 ? 47.973 44.737 54.543 1.00 35.09 198 LEU B CA 1
ATOM 3985 C C . LEU B 1 198 ? 48.777 44.329 55.767 1.00 35.60 198 LEU B C 1
ATOM 3986 O O . LEU B 1 198 ? 48.264 43.612 56.627 1.00 34.94 198 LEU B O 1
ATOM 3991 N N . SER B 1 199 ? 50.028 44.789 55.849 1.00 35.49 199 SER B N 1
ATOM 3992 C CA . SER B 1 199 ? 50.891 44.432 56.987 1.00 36.41 199 SER B CA 1
ATOM 3993 C C . SER B 1 199 ? 50.405 45.022 58.289 1.00 37.25 199 SER B C 1
ATOM 3994 O O . SER B 1 199 ? 50.346 44.331 59.315 1.00 38.60 199 SER B O 1
ATOM 3997 N N . LEU B 1 200 ? 50.087 46.312 58.265 1.00 37.75 200 LEU B N 1
ATOM 3998 C CA . LEU B 1 200 ? 49.636 46.976 59.478 1.00 36.93 200 LEU B CA 1
ATOM 3999 C C . LEU B 1 200 ? 48.363 46.271 59.933 1.00 36.45 200 LEU B C 1
ATOM 4000 O O . LEU B 1 200 ? 48.193 45.954 61.111 1.00 34.45 200 LEU B O 1
ATOM 4005 N N . GLY B 1 201 ? 47.481 46.015 58.974 1.00 36.53 201 GLY B N 1
ATOM 4006 C CA . GLY B 1 201 ? 46.228 45.354 59.277 1.00 37.58 201 GLY B CA 1
ATOM 4007 C C . GLY B 1 201 ? 46.405 43.991 59.925 1.00 38.60 201 GLY B C 1
ATOM 4008 O O . GLY B 1 201 ? 45.803 43.730 60.978 1.00 40.05 201 GLY B O 1
ATOM 4009 N N . LEU B 1 202 ? 47.213 43.124 59.304 1.00 37.36 202 LEU B N 1
ATOM 4010 C CA . LEU B 1 202 ? 47.472 41.790 59.855 1.00 38.11 202 LEU B CA 1
ATOM 4011 C C . LEU B 1 202 ? 48.147 41.912 61.210 1.00 38.23 202 LEU B C 1
ATOM 4012 O O . LEU B 1 202 ? 47.825 41.175 62.130 1.00 37.80 202 LEU B O 1
ATOM 4017 N N . SER B 1 203 ? 49.064 42.861 61.348 1.00 38.89 203 SER B N 1
ATOM 4018 C CA . SER B 1 203 ? 49.732 43.036 62.629 1.00 40.21 203 SER B CA 1
ATOM 4019 C C . SER B 1 203 ? 48.737 43.461 63.691 1.00 41.10 203 SER B C 1
ATOM 4020 O O . SER B 1 203 ? 48.840 43.047 64.841 1.00 41.27 203 SER B O 1
ATOM 4023 N N . ILE B 1 204 ? 47.778 44.296 63.304 1.00 42.12 204 ILE B N 1
ATOM 4024 C CA . ILE B 1 204 ? 46.761 44.768 64.238 1.00 44.14 204 ILE B CA 1
ATOM 4025 C C . ILE B 1 204 ? 45.879 43.589 64.639 1.00 46.10 204 ILE B C 1
ATOM 4026 O O . ILE B 1 204 ? 45.546 43.407 65.815 1.00 44.19 204 ILE B O 1
ATOM 4031 N N . LEU B 1 205 ? 45.502 42.783 63.656 1.00 47.49 205 LEU B N 1
ATOM 4032 C CA . LEU B 1 205 ? 44.674 41.629 63.948 1.00 49.85 205 LEU B CA 1
ATOM 4033 C C . LEU B 1 205 ? 45.490 40.540 64.630 1.00 52.43 205 LEU B C 1
ATOM 4034 O O . LEU B 1 205 ? 44.949 39.688 65.333 1.00 51.33 205 LEU B O 1
ATOM 4039 N N . ASN B 1 206 ? 46.802 40.605 64.436 1.00 56.22 206 ASN B N 1
ATOM 4040 C CA . ASN B 1 206 ? 47.718 39.625 64.989 1.00 59.77 206 ASN B CA 1
ATOM 4041 C C . ASN B 1 206 ? 47.246 38.236 64.591 1.00 61.15 206 ASN B C 1
ATOM 4042 O O . ASN B 1 206 ? 47.120 37.351 65.429 1.00 60.94 206 ASN B O 1
ATOM 4047 N N . GLU B 1 207 ? 46.975 38.054 63.305 1.00 63.09 207 GLU B N 1
ATOM 4048 C CA . GLU B 1 207 ? 46.493 36.772 62.817 1.00 66.14 207 GLU B CA 1
ATOM 4049 C C . GLU B 1 207 ? 47.603 35.761 62.573 1.00 66.47 207 GLU B C 1
ATOM 4050 O O . GLU B 1 207 ? 47.374 34.548 62.627 1.00 67.62 207 GLU B O 1
ATOM 4056 N N . ASP B 1 208 ? 48.803 36.268 62.315 1.00 65.88 208 ASP B N 1
ATOM 4057 C CA . ASP B 1 208 ? 49.947 35.429 61.996 1.00 64.54 208 ASP B CA 1
ATOM 4058 C C . ASP B 1 208 ? 49.663 34.896 60.595 1.00 61.24 208 ASP B C 1
ATOM 4059 O O . ASP B 1 208 ? 49.549 33.696 60.366 1.00 59.52 208 ASP B O 1
ATOM 4064 N N . ILE B 1 209 ? 49.495 35.837 59.679 1.00 57.95 209 ILE B N 1
ATOM 4065 C CA . ILE B 1 209 ? 49.254 35.563 58.278 1.00 54.51 209 ILE B CA 1
ATOM 4066 C C . ILE B 1 209 ? 50.378 36.371 57.633 1.00 54.69 209 ILE B C 1
ATOM 4067 O O . ILE B 1 209 ? 50.746 37.444 58.128 1.00 53.62 209 ILE B O 1
ATOM 4072 N N . ARG B 1 210 ? 50.939 35.870 56.542 1.00 53.71 210 ARG B N 1
ATOM 4073 C CA . ARG B 1 210 ? 52.065 36.562 55.936 1.00 52.89 210 ARG B CA 1
ATOM 4074 C C . ARG B 1 210 ? 51.822 37.610 54.863 1.00 51.85 210 ARG B C 1
ATOM 4075 O O . ARG B 1 210 ? 51.362 37.289 53.760 1.00 51.31 210 ARG B O 1
ATOM 4083 N N . PRO B 1 211 ? 52.121 38.891 55.174 1.00 50.24 211 PRO B N 1
ATOM 4084 C CA . PRO B 1 211 ? 51.903 39.890 54.133 1.00 47.73 211 PRO B CA 1
ATOM 4085 C C . PRO B 1 211 ? 53.029 39.609 53.143 1.00 47.09 211 PRO B C 1
ATOM 4086 O O . PRO B 1 211 ? 54.193 39.670 53.492 1.00 45.73 211 PRO B O 1
ATOM 4090 N N . VAL B 1 212 ? 52.668 39.249 51.924 1.00 46.64 212 VAL B N 1
ATOM 4091 C CA . VAL B 1 212 ? 53.650 38.941 50.919 1.00 46.70 212 VAL B CA 1
ATOM 4092 C C . VAL B 1 212 ? 53.557 39.873 49.736 1.00 49.31 212 VAL B C 1
ATOM 4093 O O . VAL B 1 212 ? 52.579 39.862 48.988 1.00 50.73 212 VAL B O 1
ATOM 4097 N N . GLY B 1 213 ? 54.580 40.681 49.546 1.00 50.18 213 GLY B N 1
ATOM 4098 C CA . GLY B 1 213 ? 54.548 41.545 48.396 1.00 51.35 213 GLY B CA 1
ATOM 4099 C C . GLY B 1 213 ? 55.482 41.000 47.338 1.00 53.29 213 GLY B C 1
ATOM 4100 O O . GLY B 1 213 ? 56.463 40.317 47.646 1.00 53.93 213 GLY B O 1
ATOM 4101 N N . ILE B 1 214 ? 55.150 41.249 46.082 1.00 53.14 214 ILE B N 1
ATOM 4102 C CA . ILE B 1 214 ? 56.017 40.857 45.002 1.00 54.72 214 ILE B CA 1
ATOM 4103 C C . ILE B 1 214 ? 56.229 42.128 44.190 1.00 57.07 214 ILE B C 1
ATOM 4104 O O . ILE B 1 214 ? 55.340 42.568 43.453 1.00 58.53 214 ILE B O 1
ATOM 4109 N N . ALA B 1 215 ? 57.400 42.738 44.376 1.00 58.02 215 ALA B N 1
ATOM 4110 C CA . ALA B 1 215 ? 57.768 43.965 43.678 1.00 58.14 215 ALA B CA 1
ATOM 4111 C C . ALA B 1 215 ? 57.850 43.676 42.190 1.00 58.66 215 ALA B C 1
ATOM 4112 O O . ALA B 1 215 ? 58.472 42.704 41.768 1.00 59.38 215 ALA B O 1
ATOM 4114 N N . VAL B 1 216 ? 57.210 44.519 41.395 1.00 59.75 216 VAL B N 1
ATOM 4115 C CA . VAL B 1 216 ? 57.200 44.333 39.953 1.00 60.11 216 VAL B CA 1
ATOM 4116 C C . VAL B 1 216 ? 58.084 45.399 39.318 1.00 62.75 216 VAL B C 1
ATOM 4117 O O . VAL B 1 216 ? 58.267 45.435 38.105 1.00 62.07 216 VAL B O 1
ATOM 4121 N N . GLY B 1 217 ? 58.608 46.277 40.164 1.00 66.10 217 GLY B N 1
ATOM 4122 C CA . GLY B 1 217 ? 59.486 47.337 39.714 1.00 70.51 217 GLY B CA 1
ATOM 4123 C C . GLY B 1 217 ? 60.836 47.038 40.328 1.00 74.03 217 GLY B C 1
ATOM 4124 O O . GLY B 1 217 ? 61.153 45.870 40.555 1.00 74.96 217 GLY B O 1
ATOM 4125 N N . ARG B 1 218 ? 61.626 48.064 40.624 1.00 77.83 218 ARG B N 1
ATOM 4126 C CA . ARG B 1 218 ? 62.943 47.829 41.205 1.00 82.30 218 ARG B CA 1
ATOM 4127 C C . ARG B 1 218 ? 62.954 47.727 42.726 1.00 84.21 218 ARG B C 1
ATOM 4128 O O . ARG B 1 218 ? 62.544 48.652 43.430 1.00 83.68 218 ARG B O 1
ATOM 4136 N N . PHE B 1 219 ? 63.434 46.585 43.212 1.00 86.72 219 PHE B N 1
ATOM 4137 C CA . PHE B 1 219 ? 63.542 46.314 44.642 1.00 89.16 219 PHE B CA 1
ATOM 4138 C C . PHE B 1 219 ? 63.987 47.614 45.322 1.00 89.69 219 PHE B C 1
ATOM 4139 O O . PHE B 1 219 ? 63.280 48.142 46.185 1.00 90.15 219 PHE B O 1
ATOM 4147 N N . GLY B 1 220 ? 65.153 48.118 44.908 1.00 90.17 220 GLY B N 1
ATOM 4148 C CA . GLY B 1 220 ? 65.707 49.363 45.427 1.00 89.70 220 GLY B CA 1
ATOM 4149 C C . GLY B 1 220 ? 65.899 49.512 46.928 1.00 89.64 220 GLY B C 1
ATOM 4150 O O . GLY B 1 220 ? 64.993 49.231 47.718 1.00 89.74 220 GLY B O 1
ATOM 4151 N N . GLU B 1 221 ? 67.087 49.956 47.327 1.00 89.42 221 GLU B N 1
ATOM 4152 C CA . GLU B 1 221 ? 67.382 50.174 48.741 1.00 89.44 221 GLU B CA 1
ATOM 4153 C C . GLU B 1 221 ? 66.625 51.452 49.087 1.00 88.68 221 GLU B C 1
ATOM 4154 O O . GLU B 1 221 ? 66.249 51.700 50.236 1.00 88.16 221 GLU B O 1
ATOM 4160 N N . VAL B 1 222 ? 66.408 52.251 48.051 1.00 87.62 222 VAL B N 1
ATOM 4161 C CA . VAL B 1 222 ? 65.685 53.505 48.153 1.00 86.81 222 VAL B CA 1
ATOM 4162 C C . VAL B 1 222 ? 64.225 53.194 48.460 1.00 85.86 222 VAL B C 1
ATOM 4163 O O . VAL B 1 222 ? 63.654 53.688 49.434 1.00 85.97 222 VAL B O 1
ATOM 4167 N N . MET B 1 223 ? 63.629 52.362 47.615 1.00 84.56 223 MET B N 1
ATOM 4168 C CA . MET B 1 223 ? 62.240 51.964 47.772 1.00 82.65 223 MET B CA 1
ATOM 4169 C C . MET B 1 223 ? 62.018 51.193 49.072 1.00 80.05 223 MET B C 1
ATOM 4170 O O . MET B 1 223 ? 61.121 51.520 49.840 1.00 79.96 223 MET B O 1
ATOM 4175 N N . THR B 1 224 ? 62.842 50.182 49.327 1.00 77.37 224 THR B N 1
ATOM 4176 C CA . THR B 1 224 ? 62.683 49.371 50.529 1.00 75.01 224 THR B CA 1
ATOM 4177 C C . THR B 1 224 ? 62.553 50.139 51.842 1.00 73.59 224 THR B C 1
ATOM 4178 O O . THR B 1 224 ? 61.877 49.679 52.754 1.00 73.95 224 THR B O 1
ATOM 4182 N N . SER B 1 225 ? 63.201 51.293 51.957 1.00 72.36 225 SER B N 1
ATOM 4183 C CA . SER B 1 225 ? 63.100 52.077 53.190 1.00 70.96 225 SER B CA 1
ATOM 4184 C C . SER B 1 225 ? 61.868 52.970 53.107 1.00 70.15 225 SER B C 1
ATOM 4185 O O . SER B 1 225 ? 61.413 53.526 54.105 1.00 69.26 225 SER B O 1
ATOM 4188 N N . LYS B 1 226 ? 61.342 53.091 51.893 1.00 69.51 226 LYS B N 1
ATOM 4189 C CA . LYS B 1 226 ? 60.150 53.876 51.625 1.00 69.52 226 LYS B CA 1
ATOM 4190 C C . LYS B 1 226 ? 58.998 53.117 52.294 1.00 68.69 226 LYS B C 1
ATOM 4191 O O . LYS B 1 226 ? 58.154 53.706 52.986 1.00 68.08 226 LYS B O 1
ATOM 4197 N N . LEU B 1 227 ? 59.002 51.799 52.087 1.00 66.35 227 LEU B N 1
ATOM 4198 C CA . LEU B 1 227 ? 58.002 50.883 52.626 1.00 65.06 227 LEU B CA 1
ATOM 4199 C C . LEU B 1 227 ? 57.947 50.891 54.153 1.00 64.77 227 LEU B C 1
ATOM 4200 O O . LEU B 1 227 ? 56.863 50.945 54.754 1.00 64.88 227 LEU B O 1
ATOM 4205 N N . ASP B 1 228 ? 59.116 50.856 54.780 1.00 63.50 228 ASP B N 1
ATOM 4206 C CA . ASP B 1 228 ? 59.190 50.842 56.233 1.00 63.08 228 ASP B CA 1
ATOM 4207 C C . ASP B 1 228 ? 58.771 52.142 56.882 1.00 60.67 228 ASP B C 1
ATOM 4208 O O . ASP B 1 228 ? 58.285 52.156 58.016 1.00 59.15 228 ASP B O 1
ATOM 4213 N N . ASN B 1 229 ? 58.981 53.238 56.164 1.00 59.32 229 ASN B N 1
ATOM 4214 C CA . ASN B 1 229 ? 58.590 54.547 56.654 1.00 57.41 229 ASN B CA 1
ATOM 4215 C C . ASN B 1 229 ? 57.080 54.635 56.561 1.00 54.81 229 ASN B C 1
ATOM 4216 O O . ASN B 1 229 ? 56.427 55.164 57.457 1.00 52.81 229 ASN B O 1
ATOM 4221 N N . LEU B 1 230 ? 56.533 54.106 55.469 1.00 52.25 230 LEU B N 1
ATOM 4222 C CA . LEU B 1 230 ? 55.096 54.108 55.291 1.00 51.61 230 LEU B CA 1
ATOM 4223 C C . LEU B 1 230 ? 54.483 53.250 56.398 1.00 51.32 230 LEU B C 1
ATOM 4224 O O . LEU B 1 230 ? 53.456 53.608 56.985 1.00 51.70 230 LEU B O 1
ATOM 4229 N N . ILE B 1 231 ? 55.124 52.128 56.703 1.00 49.86 231 ILE B N 1
ATOM 4230 C CA . ILE B 1 231 ? 54.604 51.254 57.740 1.00 49.41 231 ILE B CA 1
ATOM 4231 C C . ILE B 1 231 ? 54.714 51.883 59.128 1.00 50.37 231 ILE B C 1
ATOM 4232 O O . ILE B 1 231 ? 53.748 51.862 59.894 1.00 51.29 231 ILE B O 1
ATOM 4237 N N . LYS B 1 232 ? 55.867 52.458 59.458 1.00 50.32 232 LYS B N 1
ATOM 4238 C CA . LYS B 1 232 ? 56.021 53.055 60.779 1.00 52.30 232 LYS B CA 1
ATOM 4239 C C . LYS B 1 232 ? 55.100 54.261 60.948 1.00 51.20 232 LYS B C 1
ATOM 4240 O O . LYS B 1 232 ? 54.459 54.417 61.986 1.00 51.20 232 LYS B O 1
ATOM 4246 N N . GLU B 1 233 ? 55.027 55.109 59.927 1.00 50.19 233 GLU B N 1
ATOM 4247 C CA . GLU B 1 233 ? 54.171 56.296 59.983 1.00 50.68 233 GLU B CA 1
ATOM 4248 C C . GLU B 1 233 ? 52.678 55.926 60.154 1.00 48.02 233 GLU B C 1
ATOM 4249 O O . GLU B 1 233 ? 51.942 56.571 60.904 1.00 44.43 233 GLU B O 1
ATOM 4255 N N . ALA B 1 234 ? 52.242 54.881 59.461 1.00 46.66 234 ALA B N 1
ATOM 4256 C CA . ALA B 1 234 ? 50.856 54.460 59.559 1.00 46.54 234 ALA B CA 1
ATOM 4257 C C . ALA B 1 234 ? 50.566 54.024 60.978 1.00 47.00 234 ALA B C 1
ATOM 4258 O O . ALA B 1 234 ? 49.597 54.481 61.608 1.00 46.80 234 ALA B O 1
ATOM 4260 N N . ALA B 1 235 ? 51.423 53.151 61.490 1.00 47.76 235 ALA B N 1
ATOM 4261 C CA . ALA B 1 235 ? 51.267 52.647 62.845 1.00 49.03 235 ALA B CA 1
ATOM 4262 C C . ALA B 1 235 ? 51.130 53.808 63.813 1.00 49.38 235 ALA B C 1
ATOM 4263 O O . ALA B 1 235 ? 50.292 53.779 64.720 1.00 48.31 235 ALA B O 1
ATOM 4265 N N . GLU B 1 236 ? 51.960 54.830 63.603 1.00 51.02 236 GLU B N 1
ATOM 4266 C CA . GLU B 1 236 ? 51.969 56.018 64.455 1.00 51.51 236 GLU B CA 1
ATOM 4267 C C . GLU B 1 236 ? 50.630 56.749 64.396 1.00 48.91 236 GLU B C 1
ATOM 4268 O O . GLU B 1 236 ? 50.134 57.221 65.424 1.00 47.06 236 GLU B O 1
ATOM 4274 N N . LEU B 1 237 ? 50.044 56.834 63.205 1.00 47.15 237 LEU B N 1
ATOM 4275 C CA . LEU B 1 237 ? 48.728 57.453 63.067 1.00 47.02 237 LEU B CA 1
ATOM 4276 C C . LEU B 1 237 ? 47.698 56.628 63.837 1.00 46.83 237 LEU B C 1
ATOM 4277 O O . LEU B 1 237 ? 46.836 57.184 64.516 1.00 46.30 237 LEU B O 1
ATOM 4282 N N . LEU B 1 238 ? 47.799 55.303 63.749 1.00 46.24 238 LEU B N 1
ATOM 4283 C CA . LEU B 1 238 ? 46.848 54.438 64.444 1.00 47.19 238 LEU B CA 1
ATOM 4284 C C . LEU B 1 238 ? 47.163 54.205 65.907 1.00 48.22 238 LEU B C 1
ATOM 4285 O O . LEU B 1 238 ? 46.421 53.507 66.592 1.00 48.49 238 LEU B O 1
ATOM 4290 N N . GLY B 1 239 ? 48.257 54.780 66.393 1.00 50.48 239 GLY B N 1
ATOM 4291 C CA . GLY B 1 239 ? 48.625 54.590 67.789 1.00 51.56 239 GLY B CA 1
ATOM 4292 C C . GLY B 1 239 ? 48.939 53.129 68.061 1.00 53.07 239 GLY B C 1
ATOM 4293 O O . GLY B 1 239 ? 48.773 52.621 69.174 1.00 53.04 239 GLY B O 1
ATOM 4294 N N . VAL B 1 240 ? 49.423 52.448 67.037 1.00 53.84 240 VAL B N 1
ATOM 4295 C CA . VAL B 1 240 ? 49.711 51.042 67.175 1.00 56.86 240 VAL B CA 1
ATOM 4296 C C . VAL B 1 240 ? 51.184 50.725 66.947 1.00 58.19 240 VAL B C 1
ATOM 4297 O O . VAL B 1 240 ? 51.872 51.421 66.207 1.00 57.98 240 VAL B O 1
ATOM 4301 N N . LYS B 1 241 ? 51.658 49.672 67.605 1.00 61.01 241 LYS B N 1
ATOM 4302 C CA . LYS B 1 241 ? 53.043 49.233 67.496 1.00 62.19 241 LYS B CA 1
ATOM 4303 C C . LYS B 1 241 ? 53.226 48.280 66.331 1.00 64.18 241 LYS B C 1
ATOM 4304 O O . LYS B 1 241 ? 52.770 47.145 66.369 1.00 63.79 241 LYS B O 1
ATOM 4310 N N . VAL B 1 242 ? 53.896 48.750 65.291 1.00 67.80 242 VAL B N 1
ATOM 4311 C CA . VAL B 1 242 ? 54.164 47.921 64.135 1.00 71.02 242 VAL B CA 1
ATOM 4312 C C . VAL B 1 242 ? 54.844 46.665 64.651 1.00 73.35 242 VAL B C 1
ATOM 4313 O O . VAL B 1 242 ? 56.032 46.665 64.963 1.00 73.32 242 VAL B O 1
ATOM 4317 N N . GLU B 1 243 ? 54.060 45.600 64.746 1.00 76.06 243 GLU B N 1
ATOM 4318 C CA . GLU B 1 243 ? 54.531 44.315 65.230 1.00 78.05 243 GLU B CA 1
ATOM 4319 C C . GLU B 1 243 ? 54.413 43.266 64.126 1.00 78.23 243 GLU B C 1
ATOM 4320 O O . GLU B 1 243 ? 53.535 42.402 64.164 1.00 77.99 243 GLU B O 1
ATOM 4326 N N . VAL B 1 244 ? 55.308 43.364 63.144 1.00 78.89 244 VAL B N 1
ATOM 4327 C CA . VAL B 1 244 ? 55.360 42.450 61.998 1.00 79.63 244 VAL B CA 1
ATOM 4328 C C . VAL B 1 244 ? 56.374 42.983 60.970 1.00 79.65 244 VAL B C 1
ATOM 4329 O O . VAL B 1 244 ? 56.949 44.064 61.157 1.00 80.17 244 VAL B O 1
ATOM 4333 N N . ARG B 1 245 ? 56.630 42.203 59.922 1.00 78.68 245 ARG B N 1
ATOM 4334 C CA . ARG B 1 245 ? 57.538 42.612 58.853 1.00 77.27 245 ARG B CA 1
ATOM 4335 C C . ARG B 1 245 ? 57.064 41.897 57.599 1.00 74.48 245 ARG B C 1
ATOM 4336 O O . ARG B 1 245 ? 56.813 40.690 57.623 1.00 73.13 245 ARG B O 1
ATOM 4344 N N . PRO B 1 246 ? 56.938 42.633 56.484 1.00 71.87 246 PRO B N 1
ATOM 4345 C CA . PRO B 1 246 ? 56.477 42.068 55.214 1.00 69.01 246 PRO B CA 1
ATOM 4346 C C . PRO B 1 246 ? 57.562 41.375 54.424 1.00 66.76 246 PRO B C 1
ATOM 4347 O O . PRO B 1 246 ? 58.730 41.737 54.510 1.00 67.21 246 PRO B O 1
ATOM 4351 N N . GLU B 1 247 ? 57.157 40.374 53.655 1.00 63.64 247 GLU B N 1
ATOM 4352 C CA . GLU B 1 247 ? 58.069 39.640 52.803 1.00 61.72 247 GLU B CA 1
ATOM 4353 C C . GLU B 1 247 ? 57.957 40.322 51.454 1.00 60.83 247 GLU B C 1
ATOM 4354 O O . GLU B 1 247 ? 56.870 40.757 51.066 1.00 60.39 247 GLU B O 1
ATOM 4360 N N . LEU B 1 248 ? 59.072 40.426 50.741 1.00 59.26 248 LEU B N 1
ATOM 4361 C CA . LEU B 1 248 ? 59.071 41.090 49.448 1.00 58.65 248 LEU B CA 1
ATOM 4362 C C . LEU B 1 248 ? 59.999 40.387 48.451 1.00 58.42 248 LEU B C 1
ATOM 4363 O O . LEU B 1 248 ? 61.213 40.470 48.546 1.00 58.92 248 LEU B O 1
ATOM 4368 N N . TYR B 1 249 ? 59.409 39.696 47.488 1.00 58.55 249 TYR B N 1
ATOM 4369 C CA . TYR B 1 249 ? 60.172 38.963 46.490 1.00 58.63 249 TYR B CA 1
ATOM 4370 C C . TYR B 1 249 ? 60.223 39.766 45.209 1.00 60.07 249 TYR B C 1
ATOM 4371 O O . TYR B 1 249 ? 59.285 40.505 44.900 1.00 61.97 249 TYR B O 1
ATOM 4380 N N . ASP B 1 250 ? 61.316 39.632 44.464 1.00 59.54 250 ASP B N 1
ATOM 4381 C CA . ASP B 1 250 ? 61.468 40.394 43.235 1.00 58.92 250 ASP B CA 1
ATOM 4382 C C . ASP B 1 250 ? 61.178 39.628 41.956 1.00 56.77 250 ASP B C 1
ATOM 4383 O O . ASP B 1 250 ? 61.985 38.825 41.507 1.00 55.96 250 ASP B O 1
ATOM 4388 N N . TYR B 1 251 ? 60.010 39.872 41.379 1.00 54.58 251 TYR B N 1
ATOM 4389 C CA . TYR B 1 251 ? 59.660 39.229 40.125 1.00 53.34 251 TYR B CA 1
ATOM 4390 C C . TYR B 1 251 ? 59.428 40.319 39.093 1.00 53.55 251 TYR B C 1
ATOM 4391 O O . TYR B 1 251 ? 58.539 40.227 38.243 1.00 51.36 251 TYR B O 1
ATOM 4400 N N . SER B 1 252 ? 60.270 41.346 39.179 1.00 55.36 252 SER B N 1
ATOM 4401 C CA . SER B 1 252 ? 60.221 42.496 38.282 1.00 57.74 252 SER B CA 1
ATOM 4402 C C . SER B 1 252 ? 60.627 42.128 36.864 1.00 58.44 252 SER B C 1
ATOM 4403 O O . SER B 1 252 ? 60.271 42.831 35.907 1.00 57.26 252 SER B O 1
ATOM 4406 N N . PHE B 1 253 ? 61.354 41.018 36.734 1.00 59.40 253 PHE B N 1
ATOM 4407 C CA . PHE B 1 253 ? 61.834 40.561 35.431 1.00 60.27 253 PHE B CA 1
ATOM 4408 C C . PHE B 1 253 ? 62.782 41.589 34.820 1.00 60.76 253 PHE B C 1
ATOM 4409 O O . PHE B 1 253 ? 62.898 41.700 33.596 1.00 60.14 253 PHE B O 1
ATOM 4417 N N . GLY B 1 254 ? 63.455 42.351 35.674 1.00 61.92 254 GLY B N 1
ATOM 4418 C CA . GLY B 1 254 ? 64.375 43.347 35.169 1.00 63.87 254 GLY B CA 1
ATOM 4419 C C . GLY B 1 254 ? 64.035 44.767 35.554 1.00 65.50 254 GLY B C 1
ATOM 4420 O O . GLY B 1 254 ? 64.797 45.406 36.283 1.00 66.26 254 GLY B O 1
ATOM 4421 N N . GLU B 1 255 ? 62.903 45.273 35.074 1.00 66.20 255 GLU B N 1
ATOM 4422 C CA . GLU B 1 255 ? 62.527 46.644 35.393 1.00 68.46 255 GLU B CA 1
ATOM 4423 C C . GLU B 1 255 ? 61.020 46.914 35.331 1.00 69.22 255 GLU B C 1
ATOM 4424 O O . GLU B 1 255 ? 60.269 46.209 34.645 1.00 69.91 255 GLU B O 1
ATOM 4430 N N . TYR B 1 256 ? 60.583 47.934 36.061 1.00 69.02 256 TYR B N 1
ATOM 4431 C CA . TYR B 1 256 ? 59.175 48.299 36.095 1.00 69.03 256 TYR B CA 1
ATOM 4432 C C . TYR B 1 256 ? 58.668 48.550 34.685 1.00 68.98 256 TYR B C 1
ATOM 4433 O O . TYR B 1 256 ? 59.052 49.533 34.052 1.00 70.24 256 TYR B O 1
ATOM 4442 N N . GLY B 1 257 ? 57.813 47.661 34.188 1.00 67.92 257 GLY B N 1
ATOM 4443 C CA . GLY B 1 257 ? 57.274 47.851 32.855 1.00 65.81 257 GLY B CA 1
ATOM 4444 C C . GLY B 1 257 ? 57.780 46.885 31.806 1.00 64.97 257 GLY B C 1
ATOM 4445 O O . GLY B 1 257 ? 57.231 46.832 30.705 1.00 63.38 257 GLY B O 1
ATOM 4446 N N . LYS B 1 258 ? 58.824 46.125 32.130 1.00 65.34 258 LYS B N 1
ATOM 4447 C CA . LYS B 1 258 ? 59.367 45.166 31.179 1.00 65.83 258 LYS B CA 1
ATOM 4448 C C . LYS B 1 258 ? 58.320 44.103 30.884 1.00 65.55 258 LYS B C 1
ATOM 4449 O O . LYS B 1 258 ? 57.822 43.454 31.798 1.00 67.03 258 LYS B O 1
ATOM 4455 N N . ILE B 1 259 ? 57.983 43.926 29.610 1.00 65.34 259 ILE B N 1
ATOM 4456 C CA . ILE B 1 259 ? 56.980 42.936 29.227 1.00 65.22 259 ILE B CA 1
ATOM 4457 C C . ILE B 1 259 ? 57.612 41.677 28.628 1.00 64.97 259 ILE B C 1
ATOM 4458 O O . ILE B 1 259 ? 57.963 41.636 27.446 1.00 64.29 259 ILE B O 1
ATOM 4463 N N . THR B 1 260 ? 57.738 40.653 29.469 1.00 64.62 260 THR B N 1
ATOM 4464 C CA . THR B 1 260 ? 58.331 39.370 29.103 1.00 64.45 260 THR B CA 1
ATOM 4465 C C . THR B 1 260 ? 57.309 38.313 28.691 1.00 64.04 260 THR B C 1
ATOM 4466 O O . THR B 1 260 ? 56.132 38.411 29.023 1.00 65.42 260 THR B O 1
ATOM 4470 N N . GLY B 1 261 ? 57.772 37.293 27.977 1.00 63.05 261 GLY B N 1
ATOM 4471 C CA . GLY B 1 261 ? 56.886 36.228 27.534 1.00 61.28 261 GLY B CA 1
ATOM 4472 C C . GLY B 1 261 ? 56.232 35.518 28.702 1.00 61.07 261 GLY B C 1
ATOM 4473 O O . GLY B 1 261 ? 55.102 35.037 28.591 1.00 60.53 261 GLY B O 1
ATOM 4474 N N . GLU B 1 262 ? 56.943 35.447 29.825 1.00 60.21 262 GLU B N 1
ATOM 4475 C CA . GLU B 1 262 ? 56.406 34.808 31.021 1.00 60.23 262 GLU B CA 1
ATOM 4476 C C . GLU B 1 262 ? 55.115 35.509 31.470 1.00 59.04 262 GLU B C 1
ATOM 4477 O O . GLU B 1 262 ? 54.119 34.852 31.755 1.00 57.83 262 GLU B O 1
ATOM 4483 N N . VAL B 1 263 ? 55.143 36.839 31.535 1.00 58.08 263 VAL B N 1
ATOM 4484 C CA . VAL B 1 263 ? 53.978 37.602 31.964 1.00 57.33 263 VAL B CA 1
ATOM 4485 C C . VAL B 1 263 ? 52.807 37.406 31.007 1.00 56.23 263 VAL B C 1
ATOM 4486 O O . VAL B 1 263 ? 51.670 37.212 31.441 1.00 56.30 263 VAL B O 1
ATOM 4490 N N . ALA B 1 264 ? 53.084 37.446 29.709 1.00 54.16 264 ALA B N 1
ATOM 4491 C CA . ALA B 1 264 ? 52.039 37.259 28.707 1.00 53.06 264 ALA B CA 1
ATOM 4492 C C . ALA B 1 264 ? 51.502 35.835 28.769 1.00 52.40 264 ALA B C 1
ATOM 4493 O O . ALA B 1 264 ? 50.462 35.526 28.208 1.00 52.54 264 ALA B O 1
ATOM 4495 N N . GLN B 1 265 ? 52.231 34.969 29.454 1.00 53.22 265 GLN B N 1
ATOM 4496 C CA . GLN B 1 265 ? 51.853 33.570 29.594 1.00 52.61 265 GLN B CA 1
ATOM 4497 C C . GLN B 1 265 ? 50.906 33.453 30.770 1.00 50.11 265 GLN B C 1
ATOM 4498 O O . GLN B 1 265 ? 49.907 32.754 30.705 1.00 49.78 265 GLN B O 1
ATOM 4504 N N . ILE B 1 266 ? 51.240 34.135 31.852 1.00 48.96 266 ILE B N 1
ATOM 4505 C CA . ILE B 1 266 ? 50.402 34.131 33.033 1.00 49.62 266 ILE B CA 1
ATOM 4506 C C . ILE B 1 266 ? 49.064 34.832 32.725 1.00 49.54 266 ILE B C 1
ATOM 4507 O O . ILE B 1 266 ? 48.010 34.379 33.179 1.00 47.79 266 ILE B O 1
ATOM 4512 N N . ILE B 1 267 ? 49.119 35.912 31.938 1.00 48.71 267 ILE B N 1
ATOM 4513 C CA . ILE B 1 267 ? 47.929 36.665 31.561 1.00 49.00 267 ILE B CA 1
ATOM 4514 C C . ILE B 1 267 ? 46.988 35.808 30.732 1.00 50.19 267 ILE B C 1
ATOM 4515 O O . ILE B 1 267 ? 45.778 35.836 30.934 1.00 52.28 267 ILE B O 1
ATOM 4520 N N . ARG B 1 268 ? 47.550 35.045 29.803 1.00 51.21 268 ARG B N 1
ATOM 4521 C CA . ARG B 1 268 ? 46.756 34.179 28.939 1.00 50.77 268 ARG B CA 1
ATOM 4522 C C . ARG B 1 268 ? 46.155 32.997 29.676 1.00 50.77 268 ARG B C 1
ATOM 4523 O O . ARG B 1 268 ? 45.043 32.573 29.371 1.00 51.13 268 ARG B O 1
ATOM 4531 N N . LYS B 1 269 ? 46.886 32.466 30.647 1.00 50.40 269 LYS B N 1
ATOM 4532 C CA . LYS B 1 269 ? 46.415 31.299 31.376 1.00 51.14 269 LYS B CA 1
ATOM 4533 C C . LYS B 1 269 ? 45.400 31.600 32.454 1.00 50.41 269 LYS B C 1
ATOM 4534 O O . LYS B 1 269 ? 44.394 30.909 32.558 1.00 49.67 269 LYS B O 1
ATOM 4540 N N . VAL B 1 270 ? 45.656 32.622 33.261 1.00 49.56 270 VAL B N 1
ATOM 4541 C CA . VAL B 1 270 ? 44.708 32.978 34.303 1.00 48.56 270 VAL B CA 1
ATOM 4542 C C . VAL B 1 270 ? 43.389 33.360 33.630 1.00 48.52 270 VAL B C 1
ATOM 4543 O O . VAL B 1 270 ? 42.315 33.082 34.161 1.00 48.62 270 VAL B O 1
ATOM 4547 N N . GLY B 1 271 ? 43.475 33.949 32.437 1.00 46.08 271 GLY B N 1
ATOM 4548 C CA . GLY B 1 271 ? 42.275 34.334 31.731 1.00 45.05 271 GLY B CA 1
ATOM 4549 C C . GLY B 1 271 ? 41.511 33.134 31.216 1.00 45.90 271 GLY B C 1
ATOM 4550 O O . GLY B 1 271 ? 40.315 32.990 31.439 1.00 46.56 271 GLY B O 1
ATOM 4551 N N . THR B 1 272 ? 42.228 32.264 30.524 1.00 46.28 272 THR B N 1
ATOM 4552 C CA . THR B 1 272 ? 41.686 31.060 29.923 1.00 46.38 272 THR B CA 1
ATOM 4553 C C . THR B 1 272 ? 41.254 29.978 30.913 1.00 46.35 272 THR B C 1
ATOM 4554 O O . THR B 1 272 ? 40.368 29.183 30.630 1.00 48.21 272 THR B O 1
ATOM 4558 N N . ARG B 1 273 ? 41.863 29.946 32.081 1.00 46.03 273 ARG B N 1
ATOM 4559 C CA . ARG B 1 273 ? 41.511 28.928 33.051 1.00 47.75 273 ARG B CA 1
ATOM 4560 C C . ARG B 1 273 ? 40.564 29.424 34.144 1.00 47.33 273 ARG B C 1
ATOM 4561 O O . ARG B 1 273 ? 39.743 28.661 34.642 1.00 47.50 273 ARG B O 1
ATOM 4569 N N . GLU B 1 274 ? 40.672 30.699 34.508 1.00 46.52 274 GLU B N 1
ATOM 4570 C CA . GLU B 1 274 ? 39.806 31.253 35.540 1.00 46.38 274 GLU B CA 1
ATOM 4571 C C . GLU B 1 274 ? 38.884 32.358 35.017 1.00 45.67 274 GLU B C 1
ATOM 4572 O O . GLU B 1 274 ? 38.001 32.816 35.736 1.00 44.95 274 GLU B O 1
ATOM 4578 N N . GLY B 1 275 ? 39.072 32.767 33.765 1.00 43.92 275 GLY B N 1
ATOM 4579 C CA . GLY B 1 275 ? 38.247 33.832 33.221 1.00 43.90 275 GLY B CA 1
ATOM 4580 C C . GLY B 1 275 ? 38.555 35.210 33.820 1.00 43.15 275 GLY B C 1
ATOM 4581 O O . GLY B 1 275 ? 37.708 36.101 33.811 1.00 40.94 275 GLY B O 1
ATOM 4582 N N . ILE B 1 276 ? 39.762 35.383 34.352 1.00 41.95 276 ILE B N 1
ATOM 4583 C CA . ILE B 1 276 ? 40.151 36.655 34.934 1.00 42.59 276 ILE B CA 1
ATOM 4584 C C . ILE B 1 276 ? 41.346 37.285 34.203 1.00 43.43 276 ILE B C 1
ATOM 4585 O O . ILE B 1 276 ? 42.357 36.626 33.938 1.00 42.99 276 ILE B O 1
ATOM 4590 N N . ILE B 1 277 ? 41.205 38.572 33.882 1.00 43.21 277 ILE B N 1
ATOM 4591 C CA . ILE B 1 277 ? 42.231 39.349 33.181 1.00 42.42 277 ILE B CA 1
ATOM 4592 C C . ILE B 1 277 ? 43.224 40.013 34.114 1.00 42.91 277 ILE B C 1
ATOM 4593 O O . ILE B 1 277 ? 42.845 40.821 34.962 1.00 42.64 277 ILE B O 1
ATOM 4598 N N . LEU B 1 278 ? 44.502 39.667 33.959 1.00 44.20 278 LEU B N 1
ATOM 4599 C CA . LEU B 1 278 ? 45.551 40.285 34.763 1.00 44.13 278 LEU B CA 1
ATOM 4600 C C . LEU B 1 278 ? 46.295 41.252 33.847 1.00 45.24 278 LEU B C 1
ATOM 4601 O O . LEU B 1 278 ? 46.097 41.235 32.631 1.00 44.98 278 LEU B O 1
ATOM 4606 N N . ASP B 1 279 ? 47.142 42.101 34.413 1.00 46.31 279 ASP B N 1
ATOM 4607 C CA . ASP B 1 279 ? 47.854 43.077 33.591 1.00 48.76 279 ASP B CA 1
ATOM 4608 C C . ASP B 1 279 ? 49.372 42.848 33.588 1.00 48.71 279 ASP B C 1
ATOM 4609 O O . ASP B 1 279 ? 49.959 42.525 34.621 1.00 47.76 279 ASP B O 1
ATOM 4614 N N . PRO B 1 280 ? 50.023 43.055 32.428 1.00 49.04 280 PRO B N 1
ATOM 4615 C CA . PRO B 1 280 ? 51.468 42.879 32.229 1.00 48.80 280 PRO B CA 1
ATOM 4616 C C . PRO B 1 280 ? 52.419 43.640 33.131 1.00 49.51 280 PRO B C 1
ATOM 4617 O O . PRO B 1 280 ? 53.567 43.235 33.300 1.00 51.88 280 PRO B O 1
ATOM 4621 N N . VAL B 1 281 ? 51.977 44.726 33.734 1.00 49.94 281 VAL B N 1
ATOM 4622 C CA . VAL B 1 281 ? 52.909 45.460 34.565 1.00 50.40 281 VAL B CA 1
ATOM 4623 C C . VAL B 1 281 ? 52.858 45.188 36.061 1.00 51.31 281 VAL B C 1
ATOM 4624 O O . VAL B 1 281 ? 53.905 45.203 36.717 1.00 52.56 281 VAL B O 1
ATOM 4628 N N . TYR B 1 282 ? 51.669 44.938 36.609 1.00 50.45 282 TYR B N 1
ATOM 4629 C CA . TYR B 1 282 ? 51.550 44.652 38.039 1.00 49.11 282 TYR B CA 1
ATOM 4630 C C . TYR B 1 282 ? 51.017 43.263 38.403 1.00 49.11 282 TYR B C 1
ATOM 4631 O O . TYR B 1 282 ? 51.773 42.398 38.858 1.00 48.12 282 TYR B O 1
ATOM 4640 N N . THR B 1 283 ? 49.709 43.064 38.211 1.00 47.75 283 THR B N 1
ATOM 4641 C CA . THR B 1 283 ? 49.072 41.806 38.578 1.00 46.55 283 THR B CA 1
ATOM 4642 C C . THR B 1 283 ? 49.603 40.553 37.914 1.00 46.06 283 THR B C 1
ATOM 4643 O O . THR B 1 283 ? 49.657 39.519 38.555 1.00 45.61 283 THR B O 1
ATOM 4647 N N . GLY B 1 284 ? 49.990 40.637 36.647 1.00 45.93 284 GLY B N 1
ATOM 4648 C CA . GLY B 1 284 ? 50.535 39.470 35.973 1.00 48.03 284 GLY B CA 1
ATOM 4649 C C . GLY B 1 284 ? 51.835 38.986 36.623 1.00 48.92 284 GLY B C 1
ATOM 4650 O O . GLY B 1 284 ? 51.998 37.805 36.930 1.00 47.39 284 GLY B O 1
ATOM 4651 N N . LYS B 1 285 ? 52.765 39.904 36.850 1.00 49.60 285 LYS B N 1
ATOM 4652 C CA . LYS B 1 285 ? 54.025 39.526 37.469 1.00 50.59 285 LYS B CA 1
ATOM 4653 C C . LYS B 1 285 ? 53.779 39.106 38.909 1.00 50.08 285 LYS B C 1
ATOM 4654 O O . LYS B 1 285 ? 54.379 38.153 39.401 1.00 50.59 285 LYS B O 1
ATOM 4660 N N . ALA B 1 286 ? 52.890 39.812 39.591 1.00 49.95 286 ALA B N 1
ATOM 4661 C CA . ALA B 1 286 ? 52.602 39.473 40.975 1.00 49.35 286 ALA B CA 1
ATOM 4662 C C . ALA B 1 286 ? 52.033 38.054 41.026 1.00 49.84 286 ALA B C 1
ATOM 4663 O O . ALA B 1 286 ? 52.345 37.289 41.942 1.00 49.86 286 ALA B O 1
ATOM 4665 N N . PHE B 1 287 ? 51.219 37.692 40.032 1.00 49.52 287 PHE B N 1
ATOM 4666 C CA . PHE B 1 287 ? 50.638 36.364 40.019 1.00 51.36 287 PHE B CA 1
ATOM 4667 C C . PHE B 1 287 ? 51.696 35.324 39.649 1.00 52.54 287 PHE B C 1
ATOM 4668 O O . PHE B 1 287 ? 51.685 34.217 40.184 1.00 52.42 287 PHE B O 1
ATOM 4676 N N . TYR B 1 288 ? 52.597 35.675 38.732 1.00 53.13 288 TYR B N 1
ATOM 4677 C CA . TYR B 1 288 ? 53.667 34.766 38.351 1.00 54.41 288 TYR B CA 1
ATOM 4678 C C . TYR B 1 288 ? 54.377 34.384 39.642 1.00 54.90 288 TYR B C 1
ATOM 4679 O O . TYR B 1 288 ? 54.558 33.198 39.952 1.00 55.51 288 TYR B O 1
ATOM 4688 N N . GLY B 1 289 ? 54.763 35.410 40.395 1.00 53.84 289 GLY B N 1
ATOM 4689 C CA . GLY B 1 289 ? 55.460 35.192 41.645 1.00 52.09 289 GLY B CA 1
ATOM 4690 C C . GLY B 1 289 ? 54.692 34.262 42.547 1.00 51.79 289 GLY B C 1
ATOM 4691 O O . GLY B 1 289 ? 55.289 33.459 43.269 1.00 52.33 289 GLY B O 1
ATOM 4692 N N . LEU B 1 290 ? 53.365 34.366 42.498 1.00 51.30 290 LEU B N 1
ATOM 4693 C CA . LEU B 1 290 ? 52.492 33.538 43.333 1.00 49.79 290 LEU B CA 1
ATOM 4694 C C . LEU B 1 290 ? 52.633 32.056 42.995 1.00 48.20 290 LEU B C 1
ATOM 4695 O O . LEU B 1 290 ? 52.805 31.224 43.883 1.00 47.00 290 LEU B O 1
ATOM 4700 N N . VAL B 1 291 ? 52.558 31.737 41.711 1.00 48.58 291 VAL B N 1
ATOM 4701 C CA . VAL B 1 291 ? 52.688 30.363 41.251 1.00 50.82 291 VAL B CA 1
ATOM 4702 C C . VAL B 1 291 ? 54.072 29.773 41.595 1.00 53.18 291 VAL B C 1
ATOM 4703 O O . VAL B 1 291 ? 54.177 28.627 42.052 1.00 52.13 291 VAL B O 1
ATOM 4707 N N . ASP B 1 292 ? 55.121 30.574 41.394 1.00 55.60 292 ASP B N 1
ATOM 4708 C CA . ASP B 1 292 ? 56.477 30.157 41.695 1.00 57.52 292 ASP B CA 1
ATOM 4709 C C . ASP B 1 292 ? 56.656 29.873 43.192 1.00 58.58 292 ASP B C 1
ATOM 4710 O O . ASP B 1 292 ? 57.072 28.782 43.569 1.00 61.18 292 ASP B O 1
ATOM 4715 N N . LEU B 1 293 ? 56.345 30.838 44.047 1.00 58.96 293 LEU B N 1
ATOM 4716 C CA . LEU B 1 293 ? 56.477 30.641 45.491 1.00 59.08 293 LEU B CA 1
ATOM 4717 C C . LEU B 1 293 ? 55.581 29.534 46.064 1.00 60.39 293 LEU B C 1
ATOM 4718 O O . LEU B 1 293 ? 56.018 28.774 46.930 1.00 61.68 293 LEU B O 1
ATOM 4723 N N . ALA B 1 294 ? 54.333 29.454 45.598 1.00 60.71 294 ALA B N 1
ATOM 4724 C CA . ALA B 1 294 ? 53.367 28.453 46.079 1.00 60.46 294 ALA B CA 1
ATOM 4725 C C . ALA B 1 294 ? 53.799 27.006 45.818 1.00 60.70 294 ALA B C 1
ATOM 4726 O O . ALA B 1 294 ? 53.493 26.096 46.602 1.00 59.54 294 ALA B O 1
ATOM 4728 N N . ARG B 1 295 ? 54.484 26.792 44.701 1.00 60.12 295 ARG B N 1
ATOM 4729 C CA . ARG B 1 295 ? 54.981 25.465 44.364 1.00 59.71 295 ARG B CA 1
ATOM 4730 C C . ARG B 1 295 ? 56.120 25.112 45.336 1.00 59.73 295 ARG B C 1
ATOM 4731 O O . ARG B 1 295 ? 56.095 24.045 45.971 1.00 58.62 295 ARG B O 1
ATOM 4739 N N . LYS B 1 296 ? 57.100 26.013 45.464 1.00 57.77 296 LYS B N 1
ATOM 4740 C CA . LYS B 1 296 ? 58.208 25.799 46.390 1.00 57.61 296 LYS B CA 1
ATOM 4741 C C . LYS B 1 296 ? 57.665 25.742 47.819 1.00 58.53 296 LYS B C 1
ATOM 4742 O O . LYS B 1 296 ? 58.442 25.674 48.775 1.00 58.52 296 LYS B O 1
ATOM 4748 N N . GLY B 1 297 ?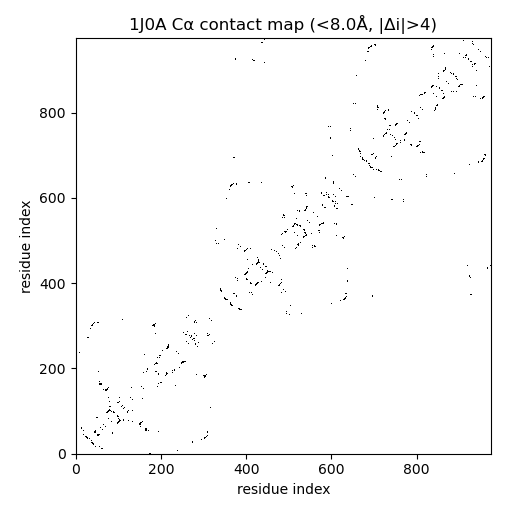 56.338 25.801 47.959 1.00 58.77 297 GLY B N 1
ATOM 4749 C CA . GLY B 1 297 ? 55.702 25.746 49.271 1.00 58.10 297 GLY B CA 1
ATOM 4750 C C . GLY B 1 297 ? 56.052 26.890 50.209 1.00 58.99 297 GLY B C 1
ATOM 4751 O O . GLY B 1 297 ? 55.936 26.776 51.441 1.00 58.55 297 GLY B O 1
ATOM 4752 N N . GLU B 1 298 ? 56.468 28.012 49.638 1.00 58.20 298 GLU B N 1
ATOM 4753 C CA . GLU B 1 298 ? 56.840 29.148 50.462 1.00 58.54 298 GLU B CA 1
ATOM 4754 C C . GLU B 1 298 ? 55.642 30.047 50.806 1.00 56.38 298 GLU B C 1
ATOM 4755 O O . GLU B 1 298 ? 55.830 31.139 51.314 1.00 56.02 298 GLU B O 1
ATOM 4761 N N . LEU B 1 299 ? 54.416 29.588 50.548 1.00 53.88 299 LEU B N 1
ATOM 4762 C CA . LEU B 1 299 ? 53.232 30.402 50.841 1.00 51.56 299 LEU B CA 1
ATOM 4763 C C . LEU B 1 299 ? 52.151 29.715 51.659 1.00 51.24 299 LEU B C 1
ATOM 4764 O O . LEU B 1 299 ? 51.038 30.242 51.789 1.00 51.40 299 LEU B O 1
ATOM 4769 N N . GLY B 1 300 ? 52.469 28.553 52.222 1.00 49.46 300 GLY B N 1
ATOM 4770 C CA . GLY B 1 300 ? 51.472 27.837 53.001 1.00 46.88 300 GLY B CA 1
ATOM 4771 C C . GLY B 1 300 ? 50.478 27.129 52.091 1.00 46.21 300 GLY B C 1
ATOM 4772 O O . GLY B 1 300 ? 50.645 27.112 50.867 1.00 44.24 300 GLY B O 1
ATOM 4773 N N . GLU B 1 301 ? 49.427 26.563 52.676 1.00 46.96 301 GLU B N 1
ATOM 4774 C CA . GLU B 1 301 ? 48.426 25.838 51.891 1.00 48.43 301 GLU B CA 1
ATOM 4775 C C . GLU B 1 301 ? 47.249 26.687 51.407 1.00 47.66 301 GLU B C 1
ATOM 4776 O O . GLU B 1 301 ? 46.669 26.402 50.360 1.00 47.14 301 GLU B O 1
ATOM 4782 N N . LYS B 1 302 ? 46.903 27.720 52.172 1.00 46.96 302 LYS B N 1
ATOM 4783 C CA . LYS B 1 302 ? 45.798 28.610 51.826 1.00 46.67 302 LYS B CA 1
ATOM 4784 C C . LYS B 1 302 ? 46.287 30.020 51.497 1.00 45.99 302 LYS B C 1
ATOM 4785 O O . LYS B 1 302 ? 46.750 30.766 52.382 1.00 44.75 302 LYS B O 1
ATOM 4791 N N . ILE B 1 303 ? 46.161 30.385 50.220 1.00 43.50 303 ILE B N 1
ATOM 4792 C CA . ILE B 1 303 ? 46.635 31.680 49.749 1.00 42.57 303 ILE B CA 1
ATOM 4793 C C . ILE B 1 303 ? 45.568 32.648 49.174 1.00 41.59 303 ILE B C 1
ATOM 4794 O O . ILE B 1 303 ? 44.720 32.247 48.361 1.00 39.33 303 ILE B O 1
ATOM 4799 N N . LEU B 1 304 ? 45.618 33.917 49.603 1.00 40.15 304 LEU B N 1
ATOM 4800 C CA . LEU B 1 304 ? 44.704 34.952 49.085 1.00 39.09 304 LEU B CA 1
ATOM 4801 C C . LEU B 1 304 ? 45.493 35.913 48.182 1.00 38.52 304 LEU B C 1
ATOM 4802 O O . LEU B 1 304 ? 46.431 36.580 48.627 1.00 38.69 304 LEU B O 1
ATOM 4807 N N . PHE B 1 305 ? 45.134 35.961 46.906 1.00 37.14 305 PHE B N 1
ATOM 4808 C CA . PHE B 1 305 ? 45.788 36.886 45.993 1.00 38.52 305 PHE B CA 1
ATOM 4809 C C . PHE B 1 305 ? 44.897 38.110 45.835 1.00 39.13 305 PHE B C 1
ATOM 4810 O O . PHE B 1 305 ? 43.715 37.978 45.525 1.00 38.73 305 PHE B O 1
ATOM 4818 N N . ILE B 1 306 ? 45.466 39.293 46.026 1.00 39.69 306 ILE B N 1
ATOM 4819 C CA . ILE B 1 306 ? 44.697 40.531 45.902 1.00 37.50 306 ILE B CA 1
ATOM 4820 C C . ILE B 1 306 ? 44.763 41.124 44.511 1.00 37.19 306 ILE B C 1
ATOM 4821 O O . ILE B 1 306 ? 45.803 41.666 44.106 1.00 37.10 306 ILE B O 1
ATOM 4826 N N . HIS B 1 307 ? 43.663 40.991 43.767 1.00 34.57 307 HIS B N 1
ATOM 4827 C CA . HIS B 1 307 ? 43.607 41.538 42.423 1.00 33.40 307 HIS B CA 1
ATOM 4828 C C . HIS B 1 307 ? 43.546 43.054 42.591 1.00 37.22 307 HIS B C 1
ATOM 4829 O O . HIS B 1 307 ? 42.559 43.608 43.100 1.00 37.16 307 HIS B O 1
ATOM 4836 N N . THR B 1 308 ? 44.614 43.725 42.179 1.00 37.57 308 THR B N 1
ATOM 4837 C CA . THR B 1 308 ? 44.691 45.170 42.332 1.00 37.88 308 THR B CA 1
ATOM 4838 C C . THR B 1 308 ? 44.270 45.998 41.128 1.00 37.91 308 THR B C 1
ATOM 4839 O O . THR B 1 308 ? 44.344 47.222 41.183 1.00 35.71 308 THR B O 1
ATOM 4843 N N . GLY B 1 309 ? 43.856 45.326 40.052 1.00 37.98 309 GLY B N 1
ATOM 4844 C CA . GLY B 1 309 ? 43.405 46.018 38.859 1.00 37.95 309 GLY B CA 1
ATOM 4845 C C . GLY B 1 309 ? 44.292 45.914 37.634 1.00 39.02 309 GLY B C 1
ATOM 4846 O O . GLY B 1 309 ? 44.670 44.809 37.212 1.00 37.63 309 GLY B O 1
ATOM 4847 N N . GLY B 1 310 ? 44.566 47.082 37.042 1.00 38.48 310 GLY B N 1
ATOM 4848 C CA . GLY B 1 310 ? 45.423 47.204 35.882 1.00 37.07 310 GLY B CA 1
ATOM 4849 C C . GLY B 1 310 ? 44.866 46.804 34.540 1.00 39.12 310 GLY B C 1
ATOM 4850 O O . GLY B 1 310 ? 45.632 46.618 33.599 1.00 39.71 310 GLY B O 1
ATOM 4851 N N . ILE B 1 311 ? 43.553 46.675 34.413 1.00 40.14 311 ILE B N 1
ATOM 4852 C CA . ILE B 1 311 ? 43.005 46.288 33.124 1.00 41.93 311 ILE B CA 1
ATOM 4853 C C . ILE B 1 311 ? 43.531 47.201 31.997 1.00 44.89 311 ILE B C 1
ATOM 4854 O O . ILE B 1 311 ? 43.747 46.752 30.864 1.00 44.41 311 ILE B O 1
ATOM 4859 N N . SER B 1 312 ? 43.736 48.481 32.302 1.00 46.99 312 SER B N 1
ATOM 4860 C CA . SER B 1 312 ? 44.208 49.430 31.288 1.00 50.49 312 SER B CA 1
ATOM 4861 C C . SER B 1 312 ? 45.484 48.984 30.591 1.00 52.37 312 SER B C 1
ATOM 4862 O O . SER B 1 312 ? 45.592 49.085 29.361 1.00 52.90 312 SER B O 1
ATOM 4865 N N . GLY B 1 313 ? 46.440 48.490 31.385 1.00 53.27 313 GLY B N 1
ATOM 4866 C CA . GLY B 1 313 ? 47.714 48.019 30.858 1.00 53.52 313 GLY B CA 1
ATOM 4867 C C . GLY B 1 313 ? 47.596 46.891 29.844 1.00 53.83 313 GLY B C 1
ATOM 4868 O O . GLY B 1 313 ? 48.371 46.815 28.900 1.00 54.40 313 GLY B O 1
ATOM 4869 N N . THR B 1 314 ? 46.623 46.010 30.031 1.00 53.06 314 THR B N 1
ATOM 4870 C CA . THR B 1 314 ? 46.444 44.904 29.112 1.00 52.92 314 THR B CA 1
ATOM 4871 C C . THR B 1 314 ? 45.988 45.436 27.777 1.00 53.19 314 THR B C 1
ATOM 4872 O O . THR B 1 314 ? 46.362 44.921 26.734 1.00 53.63 314 THR B O 1
ATOM 4876 N N . PHE B 1 315 ? 45.170 46.476 27.803 1.00 54.51 315 PHE B N 1
ATOM 4877 C CA . PHE B 1 315 ? 44.725 47.070 26.553 1.00 54.60 315 PHE B CA 1
ATOM 4878 C C . PHE B 1 315 ? 45.908 47.842 26.001 1.00 55.08 315 PHE B C 1
ATOM 4879 O O . PHE B 1 315 ? 46.290 47.679 24.843 1.00 54.27 315 PHE B O 1
ATOM 4887 N N . HIS B 1 316 ? 46.476 48.669 26.873 1.00 56.59 316 HIS B N 1
ATOM 4888 C CA . HIS B 1 316 ? 47.623 49.523 26.590 1.00 59.05 316 HIS B CA 1
ATOM 4889 C C . HIS B 1 316 ? 48.800 48.784 25.928 1.00 59.88 316 HIS B C 1
ATOM 4890 O O . HIS B 1 316 ? 49.277 49.180 24.864 1.00 60.40 316 HIS B O 1
ATOM 4897 N N . TYR B 1 317 ? 49.263 47.707 26.550 1.00 60.06 317 TYR B N 1
ATOM 4898 C CA . TYR B 1 317 ? 50.390 46.950 26.008 1.00 60.98 317 TYR B CA 1
ATOM 4899 C C . TYR B 1 317 ? 50.022 45.605 25.392 1.00 60.68 317 TYR B C 1
ATOM 4900 O O . TYR B 1 317 ? 50.846 44.696 25.368 1.00 60.97 317 TYR B O 1
ATOM 4909 N N . GLY B 1 318 ? 48.798 45.501 24.875 1.00 60.35 318 GLY B N 1
ATOM 4910 C CA . GLY B 1 318 ? 48.321 44.272 24.264 1.00 61.32 318 GLY B CA 1
ATOM 4911 C C . GLY B 1 318 ? 49.1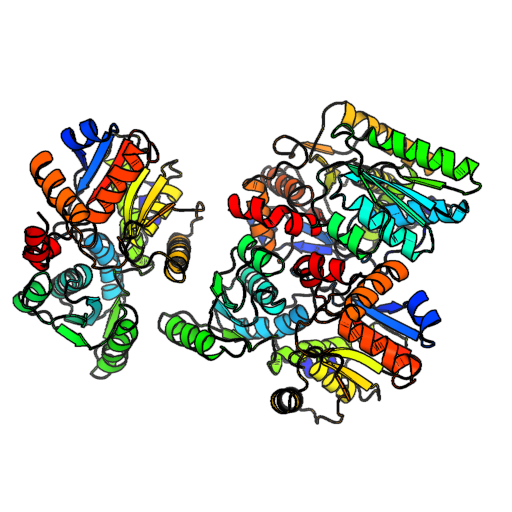67 43.711 23.137 1.00 63.17 318 GLY B C 1
ATOM 4912 O O . GLY B 1 318 ? 49.605 42.562 23.183 1.00 63.01 318 GLY B O 1
ATOM 4913 N N . ASP B 1 319 ? 49.432 44.506 22.109 1.00 65.40 319 ASP B N 1
ATOM 4914 C CA . ASP B 1 319 ? 50.194 44.093 20.950 1.00 67.20 319 ASP B CA 1
ATOM 4915 C C A ASP B 1 319 ? 51.596 43.689 21.343 0.50 67.73 319 ASP B C 1
ATOM 4916 C C B ASP B 1 319 ? 51.635 43.674 21.324 0.50 67.73 319 ASP B C 1
ATOM 4917 O O . ASP B 1 319 ? 52.276 42.947 20.566 1.00 68.95 319 ASP B O 1
ATOM 4922 N N . LYS B 1 320 ? 52.149 44.126 22.465 1.00 67.22 320 LYS B N 1
ATOM 4923 C CA . LYS B 1 320 ? 53.494 43.739 22.886 1.00 66.48 320 LYS B CA 1
ATOM 4924 C C . LYS B 1 320 ? 53.373 42.355 23.491 1.00 66.73 320 LYS B C 1
ATOM 4925 O O . LYS B 1 320 ? 54.266 41.526 23.361 1.00 67.04 320 LYS B O 1
ATOM 4931 N N . LEU B 1 321 ? 52.253 42.122 24.170 1.00 66.99 321 LEU B N 1
ATOM 4932 C CA . LEU B 1 321 ? 51.978 40.836 24.795 1.00 65.87 321 LEU B CA 1
ATOM 4933 C C . LEU B 1 321 ? 51.790 39.806 23.702 1.00 65.13 321 LEU B C 1
ATOM 4934 O O . LEU B 1 321 ? 52.182 38.654 23.852 1.00 64.82 321 LEU B O 1
ATOM 4939 N N . LEU B 1 322 ? 51.184 40.237 22.600 1.00 64.88 322 LEU B N 1
ATOM 4940 C CA . LEU B 1 322 ? 50.928 39.359 21.467 1.00 65.43 322 LEU B CA 1
ATOM 4941 C C . LEU B 1 322 ? 52.215 38.809 20.872 1.00 65.65 322 LEU B C 1
ATOM 4942 O O . LEU B 1 322 ? 52.319 37.613 20.580 1.00 65.04 322 LEU B O 1
ATOM 4947 N N . SER B 1 323 ? 53.184 39.700 20.683 1.00 65.39 323 SER B N 1
ATOM 4948 C CA . SER B 1 323 ? 54.469 39.335 20.102 1.00 65.04 323 SER B CA 1
ATOM 4949 C C . SER B 1 323 ? 55.160 38.204 20.855 1.00 64.49 323 SER B C 1
ATOM 4950 O O . SER B 1 323 ? 55.733 37.304 20.235 1.00 63.76 323 SER B O 1
ATOM 4953 N N . LEU B 1 324 ? 55.098 38.245 22.186 1.00 64.12 324 LEU B N 1
ATOM 4954 C CA . LEU B 1 324 ? 55.727 37.216 23.010 1.00 64.56 324 LEU B CA 1
ATOM 4955 C C . LEU B 1 324 ? 54.894 35.957 23.203 1.00 63.87 324 LEU B C 1
ATOM 4956 O O . LEU B 1 324 ? 55.183 35.148 24.076 1.00 63.66 324 LEU B O 1
ATOM 4961 N N . LEU B 1 325 ? 53.871 35.788 22.376 1.00 64.39 325 LEU B N 1
ATOM 4962 C CA . LEU B 1 325 ? 53.002 34.620 22.456 1.00 65.77 325 LEU B CA 1
ATOM 4963 C C . LEU B 1 325 ? 52.986 33.878 21.119 1.00 66.82 325 LEU B C 1
ATOM 4964 O O . LEU B 1 325 ? 53.537 34.423 20.135 1.00 66.63 325 LEU B O 1
ATOM 4970 N N . MET C 1 1 ? 16.965 35.955 46.261 1.00 54.52 1 MET C N 1
ATOM 4971 C CA . MET C 1 1 ? 16.112 35.328 45.197 1.00 53.05 1 MET C CA 1
ATOM 4972 C C . MET C 1 1 ? 14.626 35.122 45.559 1.00 51.87 1 MET C C 1
ATOM 4973 O O . MET C 1 1 ? 14.279 34.422 46.524 1.00 49.76 1 MET C O 1
ATOM 4978 N N . HIS C 1 2 ? 13.754 35.733 44.761 1.00 50.68 2 HIS C N 1
ATOM 4979 C CA . HIS C 1 2 ? 12.317 35.609 44.950 1.00 48.57 2 HIS C CA 1
ATOM 4980 C C . HIS C 1 2 ? 11.936 34.141 44.777 1.00 49.00 2 HIS C C 1
ATOM 4981 O O . HIS C 1 2 ? 12.368 33.497 43.828 1.00 49.37 2 HIS C O 1
ATOM 4988 N N . PRO C 1 3 ? 11.087 33.601 45.666 1.00 49.23 3 PRO C N 1
ATOM 4989 C CA . PRO C 1 3 ? 10.683 32.192 45.571 1.00 48.96 3 PRO C CA 1
ATOM 4990 C C . PRO C 1 3 ? 10.063 31.757 44.238 1.00 50.33 3 PRO C C 1
ATOM 4991 O O . PRO C 1 3 ? 10.382 30.672 43.715 1.00 51.86 3 PRO C O 1
ATOM 4995 N N . LYS C 1 4 ? 9.165 32.579 43.698 1.00 48.36 4 LYS C N 1
ATOM 4996 C CA . LYS C 1 4 ? 8.521 32.236 42.445 1.00 45.87 4 LYS C CA 1
ATOM 4997 C C . LYS C 1 4 ? 9.560 32.081 41.342 1.00 45.09 4 LYS C C 1
ATOM 4998 O O . LYS C 1 4 ? 9.503 31.141 40.552 1.00 45.50 4 LYS C O 1
ATOM 5004 N N . ILE C 1 5 ? 10.518 32.996 41.285 1.00 44.45 5 ILE C N 1
ATOM 5005 C CA . ILE C 1 5 ? 11.537 32.919 40.247 1.00 43.09 5 ILE C CA 1
ATOM 5006 C C . ILE C 1 5 ? 12.431 31.707 40.491 1.00 42.14 5 ILE C C 1
ATOM 5007 O O . ILE C 1 5 ? 12.821 31.008 39.560 1.00 42.44 5 ILE C O 1
ATOM 5012 N N . PHE C 1 6 ? 12.712 31.451 41.758 1.00 42.48 6 PHE C N 1
ATOM 5013 C CA . PHE C 1 6 ? 13.523 30.315 42.172 1.00 42.52 6 PHE C CA 1
ATOM 5014 C C . PHE C 1 6 ? 12.942 28.998 41.640 1.00 43.03 6 PHE C C 1
ATOM 5015 O O . PHE C 1 6 ? 13.661 28.178 41.061 1.00 43.58 6 PHE C O 1
ATOM 5023 N N . ALA C 1 7 ? 11.638 28.807 41.843 1.00 41.43 7 ALA C N 1
ATOM 5024 C CA . ALA C 1 7 ? 10.956 27.597 41.397 1.00 39.69 7 ALA C CA 1
ATOM 5025 C C . ALA C 1 7 ? 10.850 27.469 39.886 1.00 39.75 7 ALA C C 1
ATOM 5026 O O . ALA C 1 7 ? 10.871 26.362 39.369 1.00 40.84 7 ALA C O 1
ATOM 5028 N N . LEU C 1 8 ? 10.726 28.584 39.169 1.00 38.80 8 LEU C N 1
ATOM 5029 C CA . LEU C 1 8 ? 10.609 28.513 37.710 1.00 37.24 8 LEU C CA 1
ATOM 5030 C C . LEU C 1 8 ? 11.920 28.242 37.012 1.00 37.02 8 LEU C C 1
ATOM 5031 O O . LEU C 1 8 ? 11.932 27.747 35.903 1.00 37.92 8 LEU C O 1
ATOM 5036 N N . LEU C 1 9 ? 13.032 28.569 37.656 1.00 39.41 9 LEU C N 1
ATOM 5037 C CA . LEU C 1 9 ? 14.336 28.360 37.045 1.00 39.67 9 LEU C CA 1
ATOM 5038 C C . LEU C 1 9 ? 15.014 27.099 37.584 1.00 40.07 9 LEU C C 1
ATOM 5039 O O . LEU C 1 9 ? 16.018 26.637 37.034 1.00 39.44 9 LEU C O 1
ATOM 5044 N N . ALA C 1 10 ? 14.439 26.539 38.643 1.00 40.56 10 ALA C N 1
ATOM 5045 C CA . ALA C 1 10 ? 15.004 25.360 39.293 1.00 42.89 10 ALA C CA 1
ATOM 5046 C C . ALA C 1 10 ? 15.474 24.226 38.388 1.00 43.02 10 ALA C C 1
ATOM 5047 O O . ALA C 1 10 ? 16.487 23.603 38.675 1.00 43.72 10 ALA C O 1
ATOM 5049 N N . LYS C 1 11 ? 14.768 23.975 37.292 1.00 43.93 11 LYS C N 1
ATOM 5050 C CA . LYS C 1 11 ? 15.121 22.866 36.412 1.00 44.57 11 LYS C CA 1
ATOM 5051 C C . LYS C 1 11 ? 16.110 23.166 35.296 1.00 44.55 11 LYS C C 1
ATOM 5052 O O . LYS C 1 11 ? 16.572 22.240 34.611 1.00 45.07 11 LYS C O 1
ATOM 5058 N N . PHE C 1 12 ? 16.433 24.438 35.095 1.00 44.33 12 PHE C N 1
ATOM 5059 C CA . PHE C 1 12 ? 17.365 24.795 34.021 1.00 44.03 12 PHE C CA 1
ATOM 5060 C C . PHE C 1 12 ? 18.816 24.784 34.456 1.00 42.43 12 PHE C C 1
ATOM 5061 O O . PHE C 1 12 ? 19.174 25.374 35.461 1.00 40.69 12 PHE C O 1
ATOM 5069 N N . PRO C 1 13 ? 19.670 24.085 33.699 1.00 44.32 13 PRO C N 1
ATOM 5070 C CA . PRO C 1 13 ? 21.100 23.996 34.011 1.00 45.34 13 PRO C CA 1
ATOM 5071 C C . PRO C 1 13 ? 21.791 25.349 33.829 1.00 46.66 13 PRO C C 1
ATOM 5072 O O . PRO C 1 13 ? 21.571 26.040 32.829 1.00 47.63 13 PRO C O 1
ATOM 5076 N N . ARG C 1 14 ? 22.608 25.726 34.803 1.00 48.87 14 ARG C N 1
ATOM 5077 C CA . ARG C 1 14 ? 23.333 26.989 34.745 1.00 52.85 14 ARG C CA 1
ATOM 5078 C C . ARG C 1 14 ? 24.662 26.906 35.483 1.00 53.98 14 ARG C C 1
ATOM 5079 O O . ARG C 1 14 ? 24.718 26.494 36.646 1.00 55.51 14 ARG C O 1
ATOM 5087 N N . VAL C 1 15 ? 25.732 27.288 34.795 1.00 55.04 15 VAL C N 1
ATOM 5088 C CA . VAL C 1 15 ? 27.061 27.294 35.396 1.00 54.33 15 VAL C CA 1
ATOM 5089 C C . VAL C 1 15 ? 27.143 28.613 36.138 1.00 54.72 15 VAL C C 1
ATOM 5090 O O . VAL C 1 15 ? 27.011 29.680 35.540 1.00 54.43 15 VAL C O 1
ATOM 5094 N N . GLU C 1 16 ? 27.347 28.551 37.440 1.00 55.33 16 GLU C N 1
ATOM 5095 C CA . GLU C 1 16 ? 27.454 29.774 38.214 1.00 56.71 16 GLU C CA 1
ATOM 5096 C C . GLU C 1 16 ? 28.782 30.476 37.895 1.00 54.91 16 GLU C C 1
ATOM 5097 O O . GLU C 1 16 ? 29.830 30.073 38.395 1.00 56.64 16 GLU C O 1
ATOM 5103 N N . LEU C 1 17 ? 28.733 31.505 37.046 1.00 52.08 17 LEU C N 1
ATOM 5104 C CA . LEU C 1 17 ? 29.917 32.293 36.671 1.00 49.35 17 LEU C CA 1
ATOM 5105 C C . LEU C 1 17 ? 30.075 33.543 37.543 1.00 49.04 17 LEU C C 1
ATOM 5106 O O . LEU C 1 17 ? 31.187 34.016 37.760 1.00 48.16 17 LEU C O 1
ATOM 5111 N N . ILE C 1 18 ? 28.962 34.093 38.016 1.00 48.87 18 ILE C N 1
ATOM 5112 C CA . ILE C 1 18 ? 29.032 35.283 38.849 1.00 48.85 18 ILE C CA 1
ATOM 5113 C C . ILE C 1 18 ? 29.044 34.905 40.327 1.00 51.47 18 ILE C C 1
ATOM 5114 O O . ILE C 1 18 ? 28.123 34.253 40.829 1.00 49.66 18 ILE C O 1
ATOM 5119 N N . PRO C 1 19 ? 30.100 35.335 41.039 1.00 54.15 19 PRO C N 1
ATOM 5120 C CA . PRO C 1 19 ? 30.397 35.126 42.460 1.00 55.09 19 PRO C CA 1
ATOM 5121 C C . PRO C 1 19 ? 29.562 35.953 43.444 1.00 54.86 19 PRO C C 1
ATOM 5122 O O . PRO C 1 19 ? 29.597 35.707 44.653 1.00 55.74 19 PRO C O 1
ATOM 5126 N N . TRP C 1 20 ? 28.836 36.944 42.948 1.00 51.64 20 TRP C N 1
ATOM 5127 C CA . TRP C 1 20 ? 28.063 37.775 43.850 1.00 49.12 20 TRP C CA 1
ATOM 5128 C C . TRP C 1 20 ? 26.880 38.426 43.182 1.00 46.91 20 TRP C C 1
ATOM 5129 O O . TRP C 1 20 ? 26.566 38.164 42.017 1.00 46.56 20 TRP C O 1
ATOM 5140 N N . GLU C 1 21 ? 26.199 39.251 43.960 1.00 44.94 21 GLU C N 1
ATOM 5141 C CA . GLU C 1 21 ? 25.090 40.034 43.442 1.00 42.23 21 GLU C CA 1
ATOM 5142 C C . GLU C 1 21 ? 25.784 41.353 43.130 1.00 37.89 21 GLU C C 1
ATOM 5143 O O . GLU C 1 21 ? 26.468 41.904 43.980 1.00 33.39 21 GLU C O 1
ATOM 5149 N N . THR C 1 22 ? 25.666 41.830 41.904 1.00 37.88 22 THR C N 1
ATOM 5150 C CA . THR C 1 22 ? 26.277 43.117 41.567 1.00 38.98 22 THR C CA 1
ATOM 5151 C C . THR C 1 22 ? 25.533 44.201 42.360 1.00 38.56 22 THR C C 1
ATOM 5152 O O . THR C 1 22 ? 24.312 44.147 42.538 1.00 36.54 22 THR C O 1
ATOM 5156 N N . PRO C 1 23 ? 26.279 45.171 42.887 1.00 38.09 23 PRO C N 1
ATOM 5157 C CA . PRO C 1 23 ? 25.747 46.291 43.680 1.00 38.37 23 PRO C CA 1
ATOM 5158 C C . PRO C 1 23 ? 24.838 47.302 42.940 1.00 37.80 23 PRO C C 1
ATOM 5159 O O . PRO C 1 23 ? 24.843 47.416 41.700 1.00 36.09 23 PRO C O 1
ATOM 5163 N N . ILE C 1 24 ? 24.027 48.007 43.719 1.00 37.54 24 ILE C N 1
ATOM 5164 C CA . ILE C 1 24 ? 23.156 49.032 43.162 1.00 35.75 24 ILE C CA 1
ATOM 5165 C C . ILE C 1 24 ? 23.594 50.343 43.795 1.00 35.44 24 ILE C C 1
ATOM 5166 O O . ILE C 1 24 ? 23.733 50.446 45.012 1.00 33.34 24 ILE C O 1
ATOM 5171 N N . GLN C 1 25 ? 23.876 51.323 42.951 1.00 36.07 25 GLN C N 1
ATOM 5172 C CA . GLN C 1 25 ? 24.283 52.645 43.419 1.00 38.65 25 GLN C CA 1
ATOM 5173 C C . GLN C 1 25 ? 23.309 53.742 43.016 1.00 38.48 25 GLN C C 1
ATOM 5174 O O . GLN C 1 25 ? 22.666 53.677 41.969 1.00 36.96 25 GLN C O 1
ATOM 5180 N N . TYR C 1 26 ? 23.255 54.770 43.851 1.00 39.83 26 TYR C N 1
ATOM 5181 C CA . TYR C 1 26 ? 22.450 55.947 43.583 1.00 40.94 26 TYR C CA 1
ATOM 5182 C C . TYR C 1 26 ? 23.413 56.973 42.974 1.00 40.96 26 TYR C C 1
ATOM 5183 O O . TYR C 1 26 ? 24.441 57.265 43.563 1.00 40.08 26 TYR C O 1
ATOM 5192 N N . LEU C 1 27 ? 23.091 57.488 41.792 1.00 42.91 27 LEU C N 1
ATOM 5193 C CA . LEU C 1 27 ? 23.899 58.517 41.120 1.00 42.62 27 LEU C CA 1
ATOM 5194 C C . LEU C 1 27 ? 23.378 59.904 41.563 1.00 43.59 27 LEU C C 1
ATOM 5195 O O . LEU C 1 27 ? 22.408 60.407 41.012 1.00 43.81 27 LEU C O 1
ATOM 5200 N N . PRO C 1 28 ? 24.043 60.538 42.545 1.00 45.05 28 PRO C N 1
ATOM 5201 C CA . PRO C 1 28 ? 23.690 61.850 43.106 1.00 45.80 28 PRO C CA 1
ATOM 5202 C C . PRO C 1 28 ? 23.682 63.083 42.202 1.00 47.20 28 PRO C C 1
ATOM 5203 O O . PRO C 1 28 ? 22.773 63.904 42.288 1.00 47.50 28 PRO C O 1
ATOM 5207 N N . ASN C 1 29 ? 24.679 63.228 41.344 1.00 47.63 29 ASN C N 1
ATOM 5208 C CA . ASN C 1 29 ? 24.732 64.408 40.498 1.00 48.76 29 ASN C CA 1
ATOM 5209 C C . ASN C 1 29 ? 23.861 64.336 39.258 1.00 51.20 29 ASN C C 1
ATOM 5210 O O . ASN C 1 29 ? 23.293 65.337 38.846 1.00 52.83 29 ASN C O 1
ATOM 5215 N N . ILE C 1 30 ? 23.766 63.164 38.641 1.00 52.59 30 ILE C N 1
ATOM 5216 C CA . ILE C 1 30 ? 22.930 63.010 37.458 1.00 51.82 30 ILE C CA 1
ATOM 5217 C C . ILE C 1 30 ? 21.468 63.192 37.888 1.00 52.05 30 ILE C C 1
ATOM 5218 O O . ILE C 1 30 ? 20.656 63.719 37.145 1.00 51.66 30 ILE C O 1
ATOM 5223 N N . SER C 1 31 ? 21.145 62.743 39.095 1.00 51.44 31 SER C N 1
ATOM 5224 C CA . SER C 1 31 ? 19.788 62.857 39.604 1.00 53.83 31 SER C CA 1
ATOM 5225 C C . SER C 1 31 ? 19.391 64.309 39.811 1.00 55.13 31 SER C C 1
ATOM 5226 O O . SER C 1 31 ? 18.296 64.720 39.425 1.00 55.87 31 SER C O 1
ATOM 5229 N N . ARG C 1 32 ? 20.279 65.076 40.437 1.00 57.52 32 ARG C N 1
ATOM 5230 C CA . ARG C 1 32 ? 20.034 66.491 40.687 1.00 58.63 32 ARG C CA 1
ATOM 5231 C C . ARG C 1 32 ? 19.760 67.168 39.350 1.00 57.18 32 ARG C C 1
ATOM 5232 O O . ARG C 1 32 ? 18.750 67.833 39.189 1.00 56.63 32 ARG C O 1
ATOM 5240 N N . GLU C 1 33 ? 20.668 66.970 38.400 1.00 56.40 33 GLU C N 1
ATOM 5241 C CA . GLU C 1 33 ? 20.566 67.525 37.052 1.00 57.40 33 GLU C CA 1
ATOM 5242 C C . GLU C 1 33 ? 19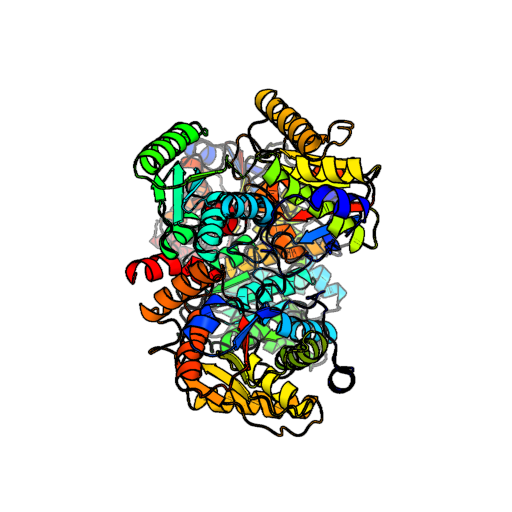.431 66.885 36.235 1.00 57.29 33 GLU C C 1
ATOM 5243 O O . GLU C 1 33 ? 19.362 67.078 35.015 1.00 58.69 33 GLU C O 1
ATOM 5249 N N . ILE C 1 34 ? 18.533 66.143 36.876 1.00 56.00 34 ILE C N 1
ATOM 5250 C CA . ILE C 1 34 ? 17.494 65.461 36.105 1.00 54.45 34 ILE C CA 1
ATOM 5251 C C . ILE C 1 34 ? 16.054 65.487 36.624 1.00 52.55 34 ILE C C 1
ATOM 5252 O O . ILE C 1 34 ? 15.111 65.262 35.863 1.00 51.54 34 ILE C O 1
ATOM 5257 N N . GLY C 1 35 ? 15.879 65.752 37.911 1.00 50.79 35 GLY C N 1
ATOM 5258 C CA . GLY C 1 35 ? 14.537 65.786 38.460 1.00 50.68 35 GLY C CA 1
ATOM 5259 C C . GLY C 1 35 ? 14.011 64.409 38.829 1.00 51.25 35 GLY C C 1
ATOM 5260 O O . GLY C 1 35 ? 12.850 64.260 39.238 1.00 51.40 35 GLY C O 1
ATOM 5261 N N . ALA C 1 36 ? 14.860 63.393 38.683 1.00 50.12 36 ALA C N 1
ATOM 5262 C CA . ALA C 1 36 ? 14.467 62.030 39.026 1.00 47.90 36 ALA C CA 1
ATOM 5263 C C . ALA C 1 36 ? 15.607 61.262 39.687 1.00 46.53 36 ALA C C 1
ATOM 5264 O O . ALA C 1 36 ? 16.783 61.492 39.393 1.00 46.61 36 ALA C O 1
ATOM 5266 N N . ASP C 1 37 ? 15.248 60.361 40.594 1.00 45.30 37 ASP C N 1
ATOM 5267 C CA . ASP C 1 37 ? 16.228 59.527 41.266 1.00 42.30 37 ASP C CA 1
ATOM 5268 C C . ASP C 1 37 ? 16.644 58.423 40.303 1.00 41.91 37 ASP C C 1
ATOM 5269 O O . ASP C 1 37 ? 15.838 57.556 39.939 1.00 40.42 37 ASP C O 1
ATOM 5274 N N . VAL C 1 38 ? 17.895 58.489 39.849 1.00 40.93 38 VAL C N 1
ATOM 5275 C CA . VAL C 1 38 ? 18.427 57.475 38.946 1.00 40.33 38 VAL C CA 1
ATOM 5276 C C . VAL C 1 38 ? 19.443 56.600 39.708 1.00 39.48 38 VAL C C 1
ATOM 5277 O O . VAL C 1 38 ? 20.347 57.095 40.384 1.00 38.86 38 VAL C O 1
ATOM 5281 N N . TYR C 1 39 ? 19.236 55.289 39.646 1.00 39.79 39 TYR C N 1
ATOM 5282 C CA . TYR C 1 39 ? 20.130 54.331 40.296 1.00 36.73 39 TYR C CA 1
ATOM 5283 C C . TYR C 1 39 ? 20.784 53.440 39.242 1.00 36.18 39 TYR C C 1
ATOM 5284 O O . TYR C 1 39 ? 20.245 53.252 38.140 1.00 36.67 39 TYR C O 1
ATOM 5293 N N . ILE C 1 40 ? 21.930 52.859 39.575 1.00 35.70 40 ILE C N 1
ATOM 5294 C CA . ILE C 1 40 ? 22.612 52.005 38.600 1.00 34.63 40 ILE C CA 1
ATOM 5295 C C . ILE C 1 40 ? 22.989 50.647 39.172 1.00 35.32 40 ILE C C 1
ATOM 5296 O O . ILE C 1 40 ? 23.459 50.539 40.305 1.00 35.10 40 ILE C O 1
ATOM 5301 N N . LYS C 1 41 ? 22.702 49.607 38.401 1.00 35.78 41 LYS C N 1
ATOM 5302 C CA . LYS C 1 41 ? 23.048 48.254 38.793 1.00 35.73 41 LYS C CA 1
ATOM 5303 C C . LYS C 1 41 ? 24.322 47.931 38.015 1.00 35.34 41 LYS C C 1
ATOM 5304 O O . LYS C 1 41 ? 24.356 47.964 36.782 1.00 35.75 41 LYS C O 1
ATOM 5310 N N . ARG C 1 42 ? 25.367 47.623 38.754 1.00 33.43 42 ARG C N 1
ATOM 5311 C CA . ARG C 1 42 ? 26.676 47.353 38.178 1.00 33.41 42 ARG C CA 1
ATOM 5312 C C . ARG C 1 42 ? 26.947 45.993 37.533 1.00 33.81 42 ARG C C 1
ATOM 5313 O O . ARG C 1 42 ? 27.803 45.243 38.001 1.00 33.81 42 ARG C O 1
ATOM 5321 N N . ASP C 1 43 ? 26.230 45.675 36.461 1.00 33.29 43 ASP C N 1
ATOM 5322 C CA . ASP C 1 43 ? 26.469 44.413 35.771 1.00 33.62 43 ASP C CA 1
ATOM 5323 C C . ASP C 1 43 ? 27.753 44.526 34.927 1.00 34.34 43 ASP C C 1
ATOM 5324 O O . ASP C 1 43 ? 28.053 43.667 34.098 1.00 36.13 43 ASP C O 1
ATOM 5329 N N . ASP C 1 44 ? 28.486 45.617 35.125 1.00 33.94 44 ASP C N 1
ATOM 5330 C CA . ASP C 1 44 ? 29.740 45.822 34.420 1.00 34.41 44 ASP C CA 1
ATOM 5331 C C . ASP C 1 44 ? 30.790 45.182 35.340 1.00 33.05 44 ASP C C 1
ATOM 5332 O O . ASP C 1 44 ? 31.949 45.005 34.972 1.00 33.51 44 ASP C O 1
ATOM 5337 N N . LEU C 1 45 ? 30.342 44.844 36.543 1.00 30.09 45 LEU C N 1
ATOM 5338 C CA . LEU C 1 45 ? 31.179 44.200 37.539 1.00 31.17 45 LEU C CA 1
ATOM 5339 C C . LEU C 1 45 ? 30.793 42.694 37.694 1.00 29.84 45 LEU C C 1
ATOM 5340 O O . LEU C 1 45 ? 30.897 42.117 38.773 1.00 27.98 45 LEU C O 1
ATOM 5345 N N . THR C 1 46 ? 30.333 42.066 36.617 1.00 31.38 46 THR C N 1
ATOM 5346 C CA . THR C 1 46 ? 29.953 40.654 36.709 1.00 35.13 46 THR C CA 1
ATOM 5347 C C . THR C 1 46 ? 31.170 39.745 36.983 1.00 37.05 46 THR C C 1
ATOM 5348 O O . THR C 1 46 ? 31.023 38.658 37.545 1.00 37.10 46 THR C O 1
ATOM 5352 N N . GLY C 1 47 ? 32.360 40.174 36.566 1.00 36.36 47 GLY C N 1
ATOM 5353 C CA . GLY C 1 47 ? 33.537 39.399 36.910 1.00 38.59 47 GLY C CA 1
ATOM 5354 C C . GLY C 1 47 ? 34.337 38.596 35.910 1.00 38.10 47 GLY C C 1
ATOM 5355 O O . GLY C 1 47 ? 35.538 38.480 36.049 1.00 38.89 47 GLY C O 1
ATOM 5356 N N . LEU C 1 48 ? 33.694 38.046 34.903 1.00 36.88 48 LEU C N 1
ATOM 5357 C CA . LEU C 1 48 ? 34.429 37.263 33.954 1.00 35.94 48 LEU C CA 1
ATOM 5358 C C . LEU C 1 48 ? 34.813 38.119 32.757 1.00 36.15 48 LEU C C 1
ATOM 5359 O O . LEU C 1 48 ? 33.965 38.814 32.178 1.00 36.19 48 LEU C O 1
ATOM 5364 N N . GLY C 1 49 ? 36.093 38.054 32.392 1.00 35.95 49 GLY C N 1
ATOM 5365 C CA . GLY C 1 49 ? 36.607 38.819 31.265 1.00 34.62 49 GLY C CA 1
ATOM 5366 C C . GLY C 1 49 ? 36.441 40.313 31.490 1.00 34.41 49 GLY C C 1
ATOM 5367 O O . GLY C 1 49 ? 36.949 40.854 32.477 1.00 33.28 49 GLY C O 1
ATOM 5368 N N . ILE C 1 50 ? 35.716 40.963 30.579 1.00 34.58 50 ILE C N 1
ATOM 5369 C CA . ILE C 1 50 ? 35.427 42.394 30.644 1.00 35.15 50 ILE C CA 1
ATOM 5370 C C . ILE C 1 50 ? 34.069 42.641 31.285 1.00 37.00 50 ILE C C 1
ATOM 5371 O O . ILE C 1 50 ? 33.487 43.731 31.130 1.00 38.75 50 ILE C O 1
ATOM 5376 N N . GLY C 1 51 ? 33.561 41.614 31.967 1.00 35.41 51 GLY C N 1
ATOM 5377 C CA . GLY C 1 51 ? 32.282 41.704 32.638 1.00 34.05 51 GLY C CA 1
ATOM 5378 C C . GLY C 1 51 ? 31.124 41.951 31.699 1.00 34.59 51 GLY C C 1
ATOM 5379 O O . GLY C 1 51 ? 31.197 41.626 30.503 1.00 33.23 51 GLY C O 1
ATOM 5380 N N . GLY C 1 52 ? 30.045 42.518 32.242 1.00 34.95 52 GLY C N 1
ATOM 5381 C CA . GLY C 1 52 ? 28.883 42.811 31.421 1.00 35.79 52 GLY C CA 1
ATOM 5382 C C . GLY C 1 52 ? 27.684 41.893 31.561 1.00 38.38 52 GLY C C 1
ATOM 5383 O O . GLY C 1 52 ? 27.710 40.883 32.260 1.00 38.94 52 GLY C O 1
ATOM 5384 N N . ASN C 1 53 ? 26.623 42.257 30.854 1.00 38.57 53 ASN C N 1
ATOM 5385 C CA . ASN C 1 53 ? 25.374 41.536 30.871 1.00 37.33 53 ASN C CA 1
ATOM 5386 C C . ASN C 1 53 ? 25.472 40.131 30.244 1.00 38.08 53 ASN C C 1
ATOM 5387 O O . ASN C 1 53 ? 24.801 39.201 30.673 1.00 34.55 53 ASN C O 1
ATOM 5392 N N . LYS C 1 54 ? 26.301 39.991 29.221 1.00 38.57 54 LYS C N 1
ATOM 5393 C CA . LYS C 1 54 ? 26.451 38.712 28.550 1.00 42.07 54 LYS C CA 1
ATOM 5394 C C . LYS C 1 54 ? 26.813 37.559 29.503 1.00 42.22 54 LYS C C 1
ATOM 5395 O O . LYS C 1 54 ? 26.393 36.410 29.290 1.00 43.34 54 LYS C O 1
ATOM 5401 N N . ILE C 1 55 ? 27.563 37.867 30.560 1.00 39.61 55 ILE C N 1
ATOM 5402 C CA . ILE C 1 55 ? 27.954 36.845 31.514 1.00 38.89 55 ILE C CA 1
ATOM 5403 C C . ILE C 1 55 ? 26.731 36.156 32.132 1.00 37.84 55 ILE C C 1
ATOM 5404 O O . ILE C 1 55 ? 26.759 34.953 32.385 1.00 37.62 55 ILE C O 1
ATOM 5409 N N . ARG C 1 56 ? 25.661 36.907 32.371 1.00 38.12 56 ARG C N 1
ATOM 5410 C CA . ARG C 1 56 ? 24.434 36.324 32.933 1.00 37.72 56 ARG C CA 1
ATOM 5411 C C . ARG C 1 56 ? 23.794 35.368 31.931 1.00 38.73 56 ARG C C 1
ATOM 5412 O O . ARG C 1 56 ? 23.209 34.346 32.304 1.00 37.25 56 ARG C O 1
ATOM 5420 N N . LYS C 1 57 ? 23.893 35.707 30.654 1.00 37.43 57 LYS C N 1
ATOM 5421 C CA . LYS C 1 57 ? 23.322 34.845 29.655 1.00 38.40 57 LYS C CA 1
ATOM 5422 C C . LYS C 1 57 ? 24.148 33.577 29.594 1.00 40.26 57 LYS C C 1
ATOM 5423 O O . LYS C 1 57 ? 23.593 32.486 29.547 1.00 41.62 57 LYS C O 1
ATOM 5429 N N . LEU C 1 58 ? 25.472 33.721 29.601 1.00 39.58 58 LEU C N 1
ATOM 5430 C CA . LEU C 1 58 ? 26.349 32.562 29.533 1.00 40.06 58 LEU C CA 1
ATOM 5431 C C . LEU C 1 58 ? 26.087 31.527 30.627 1.00 39.44 58 LEU C C 1
ATOM 5432 O O . LEU C 1 58 ? 26.242 30.336 30.387 1.00 39.19 58 LEU C O 1
ATOM 5437 N N . GLU C 1 59 ? 25.700 31.957 31.823 1.00 38.24 59 GLU C N 1
ATOM 5438 C CA . GLU C 1 59 ? 25.447 30.973 32.860 1.00 40.24 59 GLU C CA 1
ATOM 5439 C C . GLU C 1 59 ? 24.458 29.927 32.371 1.00 42.01 59 GLU C C 1
ATOM 5440 O O . GLU C 1 59 ? 24.679 28.728 32.568 1.00 43.15 59 GLU C O 1
ATOM 5446 N N . TYR C 1 60 ? 23.371 30.377 31.742 1.00 43.41 60 TYR C N 1
ATOM 5447 C CA . TYR C 1 60 ? 22.361 29.464 31.205 1.00 44.97 60 TYR C CA 1
ATOM 5448 C C . TYR C 1 60 ? 22.750 28.868 29.856 1.00 46.58 60 TYR C C 1
ATOM 5449 O O . TYR C 1 60 ? 22.424 27.714 29.578 1.00 48.35 60 TYR C O 1
ATOM 5458 N N . LEU C 1 61 ? 23.427 29.648 29.018 1.00 48.11 61 LEU C N 1
ATOM 5459 C CA . LEU C 1 61 ? 23.873 29.163 27.714 1.00 48.87 61 LEU C CA 1
ATOM 5460 C C . LEU C 1 61 ? 24.961 28.102 27.877 1.00 49.07 61 LEU C C 1
ATOM 5461 O O . LEU C 1 61 ? 24.887 27.033 27.268 1.00 49.65 61 LEU C O 1
ATOM 5466 N N . LEU C 1 62 ? 25.967 28.387 28.702 1.00 48.50 62 LEU C N 1
ATOM 5467 C CA . LEU C 1 62 ? 27.052 27.422 28.918 1.00 49.02 62 LEU C CA 1
ATOM 5468 C C . LEU C 1 62 ? 26.643 26.191 29.758 1.00 49.21 62 LEU C C 1
ATOM 5469 O O . LEU C 1 62 ? 27.058 25.069 29.465 1.00 47.84 62 LEU C O 1
ATOM 5474 N N . GLY C 1 63 ? 25.833 26.407 30.791 1.00 49.63 63 GLY C N 1
ATOM 5475 C CA . GLY C 1 63 ? 25.369 25.302 31.610 1.00 50.75 63 GLY C CA 1
ATOM 5476 C C . GLY C 1 63 ? 24.528 24.371 30.752 1.00 51.96 63 GLY C C 1
ATOM 5477 O O . GLY C 1 63 ? 24.476 23.161 30.982 1.00 51.63 63 GLY C O 1
ATOM 5478 N N . ASP C 1 64 ? 23.863 24.943 29.755 1.00 52.11 64 ASP C N 1
ATOM 5479 C CA . ASP C 1 64 ? 23.054 24.157 28.847 1.00 52.70 64 ASP C CA 1
ATOM 5480 C C . ASP C 1 64 ? 24.035 23.292 28.071 1.00 54.86 64 ASP C C 1
ATOM 5481 O O . ASP C 1 64 ? 23.921 22.066 28.087 1.00 56.32 64 ASP C O 1
ATOM 5486 N N . ALA C 1 65 ? 25.010 23.940 27.420 1.00 55.72 65 ALA C N 1
ATOM 5487 C CA . ALA C 1 65 ? 26.038 23.253 26.618 1.00 55.99 65 ALA C CA 1
ATOM 5488 C C . ALA C 1 65 ? 26.710 22.104 27.355 1.00 55.82 65 ALA C C 1
ATOM 5489 O O . ALA C 1 65 ? 26.849 21.013 26.811 1.00 55.40 65 ALA C O 1
ATOM 5491 N N . LEU C 1 66 ? 27.141 22.359 28.585 1.00 57.12 66 LEU C N 1
ATOM 5492 C CA . LEU C 1 66 ? 27.792 21.332 29.388 1.00 57.72 66 LEU C CA 1
ATOM 5493 C C . LEU C 1 66 ? 26.847 20.156 29.524 1.00 59.28 66 LEU C C 1
ATOM 5494 O O . LEU C 1 66 ? 27.191 19.031 29.171 1.00 60.39 66 LEU C O 1
ATOM 5499 N N . SER C 1 67 ? 25.646 20.433 30.022 1.00 61.04 67 SER C N 1
ATOM 5500 C CA . SER C 1 67 ? 24.623 19.408 30.213 1.00 62.60 67 SER C CA 1
ATOM 5501 C C . SER C 1 67 ? 24.432 18.519 28.996 1.00 62.13 67 SER C C 1
ATOM 5502 O O . SER C 1 67 ? 24.102 17.343 29.129 1.00 63.59 67 SER C O 1
ATOM 5505 N N . LYS C 1 68 ? 24.654 19.080 27.816 1.00 60.62 68 LYS C N 1
ATOM 5506 C CA . LYS C 1 68 ? 24.495 18.339 26.580 1.00 60.26 68 LYS C CA 1
ATOM 5507 C C . LYS C 1 68 ? 25.793 17.732 26.051 1.00 59.94 68 LYS C C 1
ATOM 5508 O O . LYS C 1 68 ? 25.871 17.354 24.884 1.00 58.94 68 LYS C O 1
ATOM 5514 N N . GLY C 1 69 ? 26.807 17.648 26.912 1.00 60.11 69 GLY C N 1
ATOM 5515 C CA . GLY C 1 69 ? 28.087 17.084 26.516 1.00 59.14 69 GLY C CA 1
ATOM 5516 C C . GLY C 1 69 ? 28.787 17.757 25.341 1.00 58.87 69 GLY C C 1
ATOM 5517 O O . GLY C 1 69 ? 29.572 17.123 24.621 1.00 57.98 69 GLY C O 1
ATOM 5518 N N . ALA C 1 70 ? 28.507 19.039 25.130 1.00 57.58 70 ALA C N 1
ATOM 5519 C CA . ALA C 1 70 ? 29.149 19.766 24.048 1.00 56.01 70 ALA C CA 1
ATOM 5520 C C . ALA C 1 70 ? 30.592 19.982 24.473 1.00 55.63 70 ALA C C 1
ATOM 5521 O O . ALA C 1 70 ? 30.891 20.101 25.669 1.00 54.64 70 ALA C O 1
ATOM 5523 N N . ASP C 1 71 ? 31.495 20.030 23.509 1.00 54.35 71 ASP C N 1
ATOM 5524 C CA . ASP C 1 71 ? 32.888 20.235 23.862 1.00 56.69 71 ASP C CA 1
ATOM 5525 C C . ASP C 1 71 ? 33.527 21.383 23.076 1.00 55.50 71 ASP C C 1
ATOM 5526 O O . ASP C 1 71 ? 34.704 21.690 23.259 1.00 54.90 71 ASP C O 1
ATOM 5531 N N . VAL C 1 72 ? 32.743 21.997 22.195 1.00 54.50 72 VAL C N 1
ATOM 5532 C CA . VAL C 1 72 ? 33.203 23.125 21.399 1.00 54.31 72 VAL C CA 1
ATOM 5533 C C . VAL C 1 72 ? 32.051 24.114 21.233 1.00 53.81 72 VAL C C 1
ATOM 5534 O O . VAL C 1 72 ? 31.006 23.787 20.669 1.00 52.89 72 VAL C O 1
ATOM 5538 N N . VAL C 1 73 ? 32.247 25.323 21.751 1.00 52.54 73 VAL C N 1
ATOM 5539 C CA . VAL C 1 73 ? 31.227 26.346 21.681 1.00 51.09 73 VAL C CA 1
ATOM 5540 C C . VAL C 1 73 ? 31.506 27.241 20.484 1.00 52.54 73 VAL C C 1
ATOM 5541 O O . VAL C 1 73 ? 32.660 27.592 20.217 1.00 52.79 73 VAL C O 1
ATOM 5545 N N . ILE C 1 74 ? 30.447 27.587 19.752 1.00 51.84 74 ILE C N 1
ATOM 5546 C CA . ILE C 1 74 ? 30.555 28.448 18.576 1.00 51.70 74 ILE C CA 1
ATOM 5547 C C . ILE C 1 74 ? 29.576 29.633 18.652 1.00 51.61 74 ILE C C 1
ATOM 5548 O O . ILE C 1 74 ? 28.416 29.479 19.034 1.00 51.34 74 ILE C O 1
ATOM 5553 N N . THR C 1 75 ? 30.048 30.813 18.285 1.00 50.56 75 THR C N 1
ATOM 5554 C CA . THR C 1 75 ? 29.186 31.974 18.272 1.00 51.69 75 THR C CA 1
ATOM 5555 C C . THR C 1 75 ? 29.751 32.993 17.289 1.00 53.67 75 THR C C 1
ATOM 5556 O O . THR C 1 75 ? 30.893 32.873 16.846 1.00 52.82 75 THR C O 1
ATOM 5560 N N . VAL C 1 76 ? 28.934 33.978 16.932 1.00 55.22 76 VAL C N 1
ATOM 5561 C CA . VAL C 1 76 ? 29.336 35.002 15.979 1.00 54.64 76 VAL C CA 1
ATOM 5562 C C . VAL C 1 76 ? 29.226 36.399 16.551 1.00 55.33 76 VAL C C 1
ATOM 5563 O O . VAL C 1 76 ? 28.797 36.591 17.691 1.00 54.77 76 VAL C O 1
ATOM 5567 N N . GLY C 1 77 ? 29.601 37.374 15.728 1.00 56.29 77 GLY C N 1
ATOM 5568 C CA . GLY C 1 77 ? 29.551 38.765 16.127 1.00 56.31 77 GLY C CA 1
ATOM 5569 C C . GLY C 1 77 ? 30.594 39.543 15.360 1.00 57.07 77 GLY C C 1
ATOM 5570 O O . GLY C 1 77 ? 31.344 38.966 14.570 1.00 58.36 77 GLY C O 1
ATOM 5571 N N . ALA C 1 78 ? 30.632 40.853 15.567 1.00 56.44 78 ALA C N 1
ATOM 5572 C CA . ALA C 1 78 ? 31.623 41.682 14.907 1.00 56.21 78 ALA C CA 1
ATOM 5573 C C . ALA C 1 78 ? 32.952 41.410 15.592 1.00 56.81 78 ALA C C 1
ATOM 5574 O O . ALA C 1 78 ? 32.989 40.974 16.741 1.00 57.08 78 ALA C O 1
ATOM 5576 N N . VAL C 1 79 ? 34.037 41.675 14.877 1.00 56.85 79 VAL C N 1
ATOM 5577 C CA . VAL C 1 79 ? 35.378 41.476 15.387 1.00 56.29 79 VAL C CA 1
ATOM 5578 C C . VAL C 1 79 ? 35.583 42.144 16.762 1.00 56.98 79 VAL C C 1
ATOM 5579 O O . VAL C 1 79 ? 36.412 41.692 17.564 1.00 57.72 79 VAL C O 1
ATOM 5583 N N . HIS C 1 80 ? 34.837 43.211 17.044 1.00 56.11 80 HIS C N 1
ATOM 5584 C CA . HIS C 1 80 ? 34.975 43.901 18.331 1.00 55.23 80 HIS C CA 1
ATOM 5585 C C . HIS C 1 80 ? 33.871 43.552 19.326 1.00 53.87 80 HIS C C 1
ATOM 5586 O O . HIS C 1 80 ? 33.680 44.238 20.329 1.00 52.38 80 HIS C O 1
ATOM 5593 N N . SER C 1 81 ? 33.155 42.474 19.038 1.00 52.28 81 SER C N 1
ATOM 5594 C CA . SER C 1 81 ? 32.061 41.997 19.876 1.00 51.58 81 SER C CA 1
ATOM 5595 C C . SER C 1 81 ? 32.411 41.642 21.333 1.00 49.96 81 SER C C 1
ATOM 5596 O O . SER C 1 81 ? 33.344 40.895 21.595 1.00 48.91 81 SER C O 1
ATOM 5599 N N . ASN C 1 82 ? 31.652 42.193 22.277 1.00 49.79 82 ASN C N 1
ATOM 5600 C CA . ASN C 1 82 ? 31.860 41.904 23.690 1.00 48.65 82 ASN C CA 1
ATOM 5601 C C . ASN C 1 82 ? 31.508 40.433 23.893 1.00 49.67 82 ASN C C 1
ATOM 5602 O O . ASN C 1 82 ? 32.264 39.662 24.505 1.00 49.95 82 ASN C O 1
ATOM 5607 N N . HIS C 1 83 ? 30.335 40.073 23.375 1.00 48.26 83 HIS C N 1
ATOM 5608 C CA . HIS C 1 83 ? 29.791 38.726 23.429 1.00 46.44 83 HIS C CA 1
ATOM 5609 C C . HIS C 1 83 ? 30.799 37.630 22.997 1.00 46.82 83 HIS C C 1
ATOM 5610 O O . HIS C 1 83 ? 31.039 36.658 23.723 1.00 45.32 83 HIS C O 1
ATOM 5617 N N . ALA C 1 84 ? 31.398 37.806 21.825 1.00 46.28 84 ALA C N 1
ATOM 5618 C CA . ALA C 1 84 ? 32.329 36.829 21.293 1.00 47.37 84 ALA C CA 1
ATOM 5619 C C . ALA C 1 84 ? 33.470 36.510 22.257 1.00 47.12 84 ALA C C 1
ATOM 5620 O O . ALA C 1 84 ? 33.631 35.357 22.676 1.00 46.46 84 ALA C O 1
ATOM 5622 N N . PHE C 1 85 ? 34.245 37.534 22.605 1.00 45.80 85 PHE C N 1
ATOM 5623 C CA . PHE C 1 85 ? 35.378 37.382 23.509 1.00 45.27 85 PHE C CA 1
ATOM 5624 C C . PHE C 1 85 ? 34.965 36.778 24.829 1.00 45.86 85 PHE C C 1
ATOM 5625 O O . PHE C 1 85 ? 35.599 35.854 25.335 1.00 46.94 85 PHE C O 1
ATOM 5633 N N . VAL C 1 86 ? 33.898 37.322 25.391 1.00 45.91 86 VAL C N 1
ATOM 5634 C CA . VAL C 1 86 ? 33.408 36.856 26.667 1.00 44.71 86 VAL C CA 1
ATOM 5635 C C . VAL C 1 86 ? 32.866 35.428 26.580 1.00 44.69 86 VAL C C 1
ATOM 5636 O O . VAL C 1 86 ? 32.982 34.673 27.541 1.00 44.93 86 VAL C O 1
ATOM 5640 N N . THR C 1 87 ? 32.304 35.040 25.440 1.00 43.62 87 THR C N 1
ATOM 5641 C CA . THR C 1 87 ? 31.792 33.680 25.302 1.00 44.18 87 THR C CA 1
ATOM 5642 C C . THR C 1 87 ? 32.993 32.730 25.207 1.00 45.12 87 THR C C 1
ATOM 5643 O O . THR C 1 87 ? 33.040 31.675 25.863 1.00 43.51 87 THR C O 1
ATOM 5647 N N . GLY C 1 88 ? 33.973 33.133 24.403 1.00 44.26 88 GLY C N 1
ATOM 5648 C CA . GLY C 1 88 ? 35.169 32.339 24.238 1.00 42.74 88 GLY C CA 1
ATOM 5649 C C . GLY C 1 88 ? 35.932 32.167 25.543 1.00 44.53 88 GLY C C 1
ATOM 5650 O O . GLY C 1 88 ? 36.388 31.060 25.863 1.00 44.54 88 GLY C O 1
ATOM 5651 N N . LEU C 1 89 ? 36.073 33.247 26.308 1.00 43.45 89 LEU C N 1
ATOM 5652 C CA . LEU C 1 89 ? 36.814 33.164 27.554 1.00 43.14 89 LEU C CA 1
ATOM 5653 C C . LEU C 1 89 ? 36.132 32.263 28.567 1.00 45.18 89 LEU C C 1
ATOM 5654 O O . LEU C 1 89 ? 36.816 31.559 29.330 1.00 45.14 89 LEU C O 1
ATOM 5659 N N . ALA C 1 90 ? 34.796 32.281 28.588 1.00 44.22 90 ALA C N 1
ATOM 5660 C CA . ALA C 1 90 ? 34.068 31.458 29.552 1.00 44.60 90 ALA C CA 1
ATOM 5661 C C . ALA C 1 90 ? 34.040 30.010 29.096 1.00 45.27 90 ALA C C 1
ATOM 5662 O O . ALA C 1 90 ? 34.007 29.098 29.920 1.00 43.15 90 ALA C O 1
ATOM 5664 N N . ALA C 1 91 ? 34.037 29.809 27.781 1.00 46.05 91 ALA C N 1
ATOM 5665 C CA . ALA C 1 91 ? 34.050 28.466 27.220 1.00 47.79 91 ALA C CA 1
ATOM 5666 C C . ALA C 1 91 ? 35.321 27.775 27.722 1.00 49.14 91 ALA C C 1
ATOM 5667 O O . ALA C 1 91 ? 35.266 26.711 28.348 1.00 50.23 91 ALA C O 1
ATOM 5669 N N . LYS C 1 92 ? 36.461 28.411 27.475 1.00 48.72 92 LYS C N 1
ATOM 5670 C CA . LYS C 1 92 ? 37.746 27.868 27.887 1.00 48.63 92 LYS C CA 1
ATOM 5671 C C . LYS C 1 92 ? 37.881 27.686 29.390 1.00 48.43 92 LYS C C 1
ATOM 5672 O O . LYS C 1 92 ? 38.492 26.719 29.856 1.00 48.00 92 LYS C O 1
ATOM 5678 N N . LYS C 1 93 ? 37.304 28.607 30.149 1.00 47.96 93 LYS C N 1
ATOM 5679 C CA . LYS C 1 93 ? 37.384 28.550 31.600 1.00 47.61 93 LYS C CA 1
ATOM 5680 C C . LYS C 1 93 ? 36.704 27.290 32.133 1.00 49.26 93 LYS C C 1
ATOM 5681 O O . LYS C 1 93 ? 37.036 26.796 33.208 1.00 48.19 93 LYS C O 1
ATOM 5687 N N . LEU C 1 94 ? 35.739 26.785 31.377 1.00 51.53 94 LEU C N 1
ATOM 5688 C CA . LEU C 1 94 ? 35.017 25.589 31.776 1.00 55.11 94 LEU C CA 1
ATOM 5689 C C . LEU C 1 94 ? 35.527 24.364 31.009 1.00 56.53 94 LEU C C 1
ATOM 5690 O O . LEU C 1 94 ? 34.864 23.326 30.961 1.00 57.37 94 LEU C O 1
ATOM 5695 N N . GLY C 1 95 ? 36.699 24.496 30.393 1.00 57.75 95 GLY C N 1
ATOM 5696 C CA . GLY C 1 95 ? 37.274 23.386 29.659 1.00 57.19 95 GLY C CA 1
ATOM 5697 C C . GLY C 1 95 ? 36.813 23.198 28.225 1.00 57.76 95 GLY C C 1
ATOM 5698 O O . GLY C 1 95 ? 37.431 22.434 27.473 1.00 58.76 95 GLY C O 1
ATOM 5699 N N . LEU C 1 96 ? 35.743 23.870 27.819 1.00 56.27 96 LEU C N 1
ATOM 5700 C CA . LEU C 1 96 ? 35.281 23.702 26.448 1.00 55.62 96 LEU C CA 1
ATOM 5701 C C . LEU C 1 96 ? 36.147 24.427 25.419 1.00 56.08 96 LEU C C 1
ATOM 5702 O O . LEU C 1 96 ? 36.857 25.386 25.724 1.00 56.44 96 LEU C O 1
ATOM 5707 N N . ASP C 1 97 ? 36.101 23.926 24.194 1.00 56.75 97 ASP C N 1
ATOM 5708 C CA . ASP C 1 97 ? 36.835 24.506 23.089 1.00 57.54 97 ASP C CA 1
ATOM 5709 C C . ASP C 1 97 ? 35.958 25.644 22.610 1.00 57.85 97 ASP C C 1
ATOM 5710 O O . ASP C 1 97 ? 34.781 25.711 22.967 1.00 54.98 97 ASP C O 1
ATOM 5715 N N . ALA C 1 98 ? 36.521 26.515 21.778 1.00 56.99 98 ALA C N 1
ATOM 5716 C CA . ALA C 1 98 ? 35.760 27.634 21.263 1.00 56.04 98 ALA C CA 1
ATOM 5717 C C . ALA C 1 98 ? 36.246 28.178 19.926 1.00 55.52 98 ALA C C 1
ATOM 5718 O O . ALA C 1 98 ? 37.446 28.245 19.655 1.00 54.23 98 ALA C O 1
ATOM 5720 N N . ILE C 1 99 ? 35.279 28.576 19.107 1.00 54.72 99 ILE C N 1
ATOM 5721 C CA . ILE C 1 99 ? 35.523 29.161 17.802 1.00 54.41 99 ILE C CA 1
ATOM 5722 C C . ILE C 1 99 ? 34.635 30.393 17.669 1.00 54.26 99 ILE C C 1
ATOM 5723 O O . ILE C 1 99 ? 33.429 30.318 17.864 1.00 55.11 99 ILE C O 1
ATOM 5728 N N . LEU C 1 100 ? 35.239 31.523 17.335 1.00 54.92 100 LEU C N 1
ATOM 5729 C CA . LEU C 1 100 ? 34.512 32.778 17.174 1.00 54.91 100 LEU C CA 1
ATOM 5730 C C . LEU C 1 100 ? 34.445 33.152 15.702 1.00 56.78 100 LEU C C 1
ATOM 5731 O O . LEU C 1 100 ? 35.469 33.435 15.083 1.00 58.65 100 LEU C O 1
ATOM 5736 N N . VAL C 1 101 ? 33.247 33.132 15.130 1.00 57.73 101 VAL C N 1
ATOM 5737 C CA . VAL C 1 101 ? 33.071 33.497 13.731 1.00 58.15 101 VAL C CA 1
ATOM 5738 C C . VAL C 1 101 ? 32.824 35.000 13.706 1.00 59.31 101 VAL C C 1
ATOM 5739 O O . VAL C 1 101 ? 31.702 35.449 13.904 1.00 60.18 101 VAL C O 1
ATOM 5743 N N . LEU C 1 102 ? 33.877 35.772 13.469 1.00 59.53 102 LEU C N 1
ATOM 5744 C CA . LEU C 1 102 ? 33.765 37.221 13.466 1.00 60.51 102 LEU C CA 1
ATOM 5745 C C . LEU C 1 102 ? 33.653 37.876 12.100 1.00 62.63 102 LEU C C 1
ATOM 5746 O O . LEU C 1 102 ? 33.902 37.274 11.060 1.00 61.51 102 LEU C O 1
ATOM 5751 N N . ARG C 1 103 ? 33.292 39.149 12.134 1.00 65.26 103 ARG C N 1
ATOM 5752 C CA . ARG C 1 103 ? 33.105 39.942 10.936 1.00 66.95 103 ARG C CA 1
ATOM 5753 C C . ARG C 1 103 ? 33.789 41.301 11.098 1.00 67.78 103 ARG C C 1
ATOM 5754 O O . ARG C 1 103 ? 33.782 41.873 12.190 1.00 66.50 103 ARG C O 1
ATOM 5762 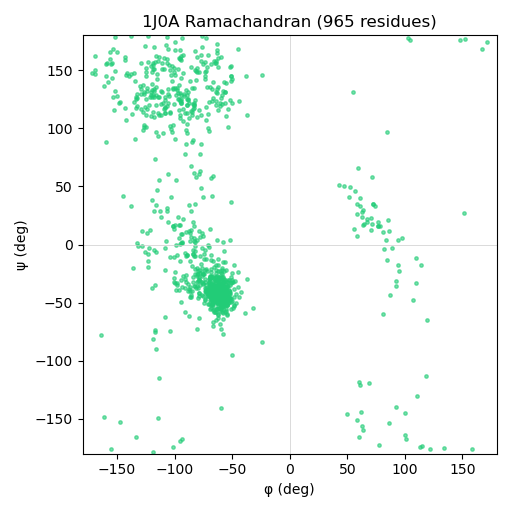N N . GLY C 1 104 ? 34.412 41.794 10.027 1.00 69.65 104 GLY C N 1
ATOM 5763 C CA . GLY C 1 104 ? 35.046 43.102 10.087 1.00 72.36 104 GLY C CA 1
ATOM 5764 C C . GLY C 1 104 ? 36.554 43.277 10.001 1.00 74.73 104 GLY C C 1
ATOM 5765 O O . GLY C 1 104 ? 37.316 42.334 9.764 1.00 75.26 104 GLY C O 1
ATOM 5766 N N . LYS C 1 105 ? 36.970 44.529 10.201 1.00 76.86 105 LYS C N 1
ATOM 5767 C CA . LYS C 1 105 ? 38.374 44.945 10.166 1.00 77.91 105 LYS C CA 1
ATOM 5768 C C . LYS C 1 105 ? 39.182 44.216 11.241 1.00 77.59 105 LYS C C 1
ATOM 5769 O O . LYS C 1 105 ? 38.873 44.311 12.437 1.00 77.20 105 LYS C O 1
ATOM 5775 N N . GLU C 1 106 ? 40.219 43.502 10.808 1.00 76.83 106 GLU C N 1
ATOM 5776 C CA . GLU C 1 106 ? 41.071 42.747 11.721 1.00 76.25 106 GLU C CA 1
ATOM 5777 C C . GLU C 1 106 ? 42.051 43.597 12.533 1.00 75.82 106 GLU C C 1
ATOM 5778 O O . GLU C 1 106 ? 43.203 43.200 12.723 1.00 75.78 106 GLU C O 1
ATOM 5784 N N . GLU C 1 107 ? 41.589 44.753 13.018 1.00 75.03 107 GLU C N 1
ATOM 5785 C CA . GLU C 1 107 ? 42.422 45.638 13.835 1.00 74.76 107 GLU C CA 1
ATOM 5786 C C . GLU C 1 107 ? 42.711 45.032 15.208 1.00 73.86 107 GLU C C 1
ATOM 5787 O O . GLU C 1 107 ? 41.812 44.511 15.879 1.00 73.83 107 GLU C O 1
ATOM 5793 N N . LEU C 1 108 ? 43.966 45.127 15.633 1.00 72.29 108 LEU C N 1
ATOM 5794 C CA . LEU C 1 108 ? 44.375 44.577 16.909 1.00 70.43 108 LEU C CA 1
ATOM 5795 C C . LEU C 1 108 ? 44.276 45.527 18.086 1.00 69.02 108 LEU C C 1
ATOM 5796 O O . LEU C 1 108 ? 45.267 46.088 18.550 1.00 68.19 108 LEU C O 1
ATOM 5801 N N . LYS C 1 109 ? 43.051 45.699 18.557 1.00 68.15 109 LYS C N 1
ATOM 5802 C CA . LYS C 1 109 ? 42.753 46.524 19.717 1.00 67.06 109 LYS C CA 1
ATOM 5803 C C . LYS C 1 109 ? 41.310 46.284 20.129 1.00 65.13 109 LYS C C 1
ATOM 5804 O O . LYS C 1 109 ? 40.447 46.005 19.301 1.00 66.08 109 LYS C O 1
ATOM 5810 N N . GLY C 1 110 ? 41.057 46.358 21.424 1.00 63.17 110 GLY C N 1
ATOM 5811 C CA . GLY C 1 110 ? 39.715 46.127 21.903 1.00 60.91 110 GLY C CA 1
ATOM 5812 C C . GLY C 1 110 ? 39.511 44.643 22.119 1.00 59.26 110 GLY C C 1
ATOM 5813 O O . GLY C 1 110 ? 40.477 43.903 22.349 1.00 58.44 110 GLY C O 1
ATOM 5814 N N . ASN C 1 111 ? 38.256 44.210 22.028 1.00 56.70 111 ASN C N 1
ATOM 5815 C CA . ASN C 1 111 ? 37.903 42.816 22.224 1.00 54.81 111 ASN C CA 1
ATOM 5816 C C . ASN C 1 111 ? 38.670 41.829 21.330 1.00 53.46 111 ASN C C 1
ATOM 5817 O O . ASN C 1 111 ? 38.983 40.723 21.770 1.00 51.75 111 ASN C O 1
ATOM 5822 N N . TYR C 1 112 ? 38.977 42.215 20.090 1.00 53.78 112 TYR C N 1
ATOM 5823 C CA . TYR C 1 112 ? 39.704 41.315 19.182 1.00 53.92 112 TYR C CA 1
ATOM 5824 C C . TYR C 1 112 ? 41.143 41.133 19.669 1.00 52.80 112 TYR C C 1
ATOM 5825 O O . TYR C 1 112 ? 41.734 40.057 19.545 1.00 52.00 112 TYR C O 1
ATOM 5834 N N . LEU C 1 113 ? 41.700 42.201 20.223 1.00 51.46 113 LEU C N 1
ATOM 5835 C CA . LEU C 1 113 ? 43.036 42.145 20.767 1.00 50.47 113 LEU C CA 1
ATOM 5836 C C . LEU C 1 113 ? 42.940 41.125 21.909 1.00 50.44 113 LEU C C 1
ATOM 5837 O O . LEU C 1 113 ? 43.782 40.247 22.050 1.00 48.56 113 LEU C O 1
ATOM 5842 N N . LEU C 1 114 ? 41.894 41.245 22.724 1.00 50.67 114 LEU C N 1
ATOM 5843 C CA . LEU C 1 114 ? 41.702 40.324 23.845 1.00 50.07 114 LEU C CA 1
ATOM 5844 C C . LEU C 1 114 ? 41.581 38.892 23.352 1.00 49.31 114 LEU C C 1
ATOM 5845 O O . LEU C 1 114 ? 42.157 37.972 23.934 1.00 49.07 114 LEU C O 1
ATOM 5850 N N . ASP C 1 115 ? 40.822 38.700 22.282 1.00 48.95 115 ASP C N 1
ATOM 5851 C CA . ASP C 1 115 ? 40.671 37.367 21.736 1.00 50.81 115 ASP C CA 1
ATOM 5852 C C . ASP C 1 115 ? 42.033 36.766 21.395 1.00 51.97 115 ASP C C 1
ATOM 5853 O O . ASP C 1 115 ? 42.342 35.660 21.835 1.00 53.49 115 ASP C O 1
ATOM 5858 N N . LYS C 1 116 ? 42.849 37.489 20.624 1.00 51.65 116 LYS C N 1
ATOM 5859 C CA . LYS C 1 116 ? 44.159 36.968 20.236 1.00 52.28 116 LYS C CA 1
ATOM 5860 C C . LYS C 1 116 ? 45.090 36.798 21.435 1.00 51.68 116 LYS C C 1
ATOM 5861 O O . LYS C 1 116 ? 45.886 35.853 21.467 1.00 52.85 116 LYS C O 1
ATOM 5867 N N . ILE C 1 117 ? 44.998 37.697 22.413 1.00 49.17 117 ILE C N 1
ATOM 5868 C CA . ILE C 1 117 ? 45.840 37.600 23.597 1.00 49.08 117 ILE C CA 1
ATOM 5869 C C . ILE C 1 117 ? 45.537 36.300 24.341 1.00 50.60 117 ILE C C 1
ATOM 5870 O O . ILE C 1 117 ? 46.440 35.572 24.752 1.00 49.69 117 ILE C O 1
ATOM 5875 N N . MET C 1 118 ? 44.251 36.022 24.513 1.00 51.73 118 MET C N 1
ATOM 5876 C CA . MET C 1 118 ? 43.812 34.832 25.234 1.00 51.85 118 MET C CA 1
ATOM 5877 C C . MET C 1 118 ? 43.785 33.593 24.344 1.00 53.10 118 MET C C 1
ATOM 5878 O O . MET C 1 118 ? 43.328 32.529 24.760 1.00 53.12 118 MET C O 1
ATOM 5883 N N . GLY C 1 119 ? 44.261 33.743 23.114 1.00 53.45 119 GLY C N 1
ATOM 5884 C CA . GLY C 1 119 ? 44.292 32.624 22.189 1.00 54.90 119 GLY C CA 1
ATOM 5885 C C . GLY C 1 119 ? 42.973 31.935 21.906 1.00 55.69 119 GLY C C 1
ATOM 5886 O O . GLY C 1 119 ? 42.891 30.708 21.934 1.00 55.83 119 GLY C O 1
ATOM 5887 N N . ILE C 1 120 ? 41.931 32.719 21.646 1.00 57.38 120 ILE C N 1
ATOM 5888 C CA . ILE C 1 120 ? 40.627 32.157 21.330 1.00 58.04 120 ILE C CA 1
ATOM 5889 C C . ILE C 1 120 ? 40.546 32.076 19.817 1.00 60.02 120 ILE C C 1
ATOM 5890 O O . ILE C 1 120 ? 40.737 33.067 19.122 1.00 60.40 120 ILE C O 1
ATOM 5895 N N . GLU C 1 121 ? 40.262 30.895 19.295 1.00 62.07 121 GLU C N 1
ATOM 5896 C CA . GLU C 1 121 ? 40.195 30.745 17.856 1.00 64.81 121 GLU C CA 1
ATOM 5897 C C . GLU C 1 121 ? 39.289 31.771 17.179 1.00 66.29 121 GLU C C 1
ATOM 5898 O O . GLU C 1 121 ? 38.101 31.891 17.495 1.00 64.82 121 GLU C O 1
ATOM 5904 N N . THR C 1 122 ? 39.871 32.493 16.228 1.00 67.40 122 THR C N 1
ATOM 5905 C CA . THR C 1 122 ? 39.163 33.505 15.468 1.00 68.78 122 THR C CA 1
ATOM 5906 C C . THR C 1 122 ? 39.074 33.155 13.984 1.00 69.86 122 THR C C 1
ATOM 5907 O O . THR C 1 122 ? 40.055 32.726 13.387 1.00 70.77 122 THR C O 1
ATOM 5911 N N . ARG C 1 123 ? 37.894 33.344 13.398 1.00 71.29 123 ARG C N 1
ATOM 5912 C CA . ARG C 1 123 ? 37.680 33.101 11.971 1.00 72.38 123 ARG C CA 1
ATOM 5913 C C . ARG C 1 123 ? 36.908 34.275 11.382 1.00 73.30 123 ARG C C 1
ATOM 5914 O O . ARG C 1 123 ? 35.676 34.282 11.375 1.00 72.21 123 ARG C O 1
ATOM 5922 N N . VAL C 1 124 ? 37.646 35.267 10.890 1.00 74.63 124 VAL C N 1
ATOM 5923 C CA . VAL C 1 124 ? 37.055 36.461 10.310 1.00 75.57 124 VAL C CA 1
ATOM 5924 C C . VAL C 1 124 ? 36.664 36.308 8.849 1.00 78.32 124 VAL C C 1
ATOM 5925 O O . VAL C 1 124 ? 37.509 36.089 7.988 1.00 78.23 124 VAL C O 1
ATOM 5929 N N . TYR C 1 125 ? 35.368 36.425 8.584 1.00 81.90 125 TYR C N 1
ATOM 5930 C CA . TYR C 1 125 ? 34.831 36.324 7.231 1.00 84.95 125 TYR C CA 1
ATOM 5931 C C . TYR C 1 125 ? 34.444 37.716 6.782 1.00 87.31 125 TYR C C 1
ATOM 5932 O O . TYR C 1 125 ? 34.248 38.609 7.612 1.00 86.97 125 TYR C O 1
ATOM 5941 N N . ASP C 1 126 ? 34.338 37.906 5.472 1.00 90.29 126 ASP C N 1
ATOM 5942 C CA . ASP C 1 126 ? 33.950 39.204 4.954 1.00 93.63 126 ASP C CA 1
ATOM 5943 C C . ASP C 1 126 ? 32.510 39.090 4.475 1.00 95.37 126 ASP C C 1
ATOM 5944 O O . ASP C 1 126 ? 32.207 39.280 3.295 1.00 96.13 126 ASP C O 1
ATOM 5949 N N . ALA C 1 127 ? 31.629 38.755 5.414 1.00 96.77 127 ALA C N 1
ATOM 5950 C CA . ALA C 1 127 ? 30.212 38.610 5.130 1.00 98.38 127 ALA C CA 1
ATOM 5951 C C . ALA C 1 127 ? 29.509 39.925 5.448 1.00 99.80 127 ALA C C 1
ATOM 5952 O O . ALA C 1 127 ? 30.054 40.776 6.162 1.00 98.95 127 ALA C O 1
ATOM 5954 N N . LYS C 1 128 ? 28.302 40.076 4.903 1.00 101.68 128 LYS C N 1
ATOM 5955 C CA . LYS C 1 128 ? 27.483 41.274 5.086 1.00 103.47 128 LYS C CA 1
ATOM 5956 C C . LYS C 1 128 ? 27.629 41.793 6.507 1.00 104.25 128 LYS C C 1
ATOM 5957 O O . LYS C 1 128 ? 27.776 41.007 7.442 1.00 104.68 128 LYS C O 1
ATOM 5963 N N . ASP C 1 129 ? 27.588 43.115 6.666 1.00 105.01 129 ASP C N 1
ATOM 5964 C CA . ASP C 1 129 ? 27.717 43.736 7.983 1.00 105.60 129 ASP C CA 1
ATOM 5965 C C . ASP C 1 129 ? 26.615 43.194 8.905 1.00 105.55 129 ASP C C 1
ATOM 5966 O O . ASP C 1 129 ? 26.500 43.611 10.065 1.00 106.29 129 ASP C O 1
ATOM 5971 N N . SER C 1 130 ? 25.810 42.264 8.377 1.00 104.43 130 SER C N 1
ATOM 5972 C CA . SER C 1 130 ? 24.725 41.637 9.138 1.00 102.37 130 SER C CA 1
ATOM 5973 C C . SER C 1 130 ? 25.224 40.339 9.769 1.00 100.70 130 SER C C 1
ATOM 5974 O O . SER C 1 130 ? 26.429 40.067 9.802 1.00 100.31 130 SER C O 1
ATOM 5977 N N . PHE C 1 131 ? 24.299 39.527 10.264 1.00 98.62 131 PHE C N 1
ATOM 5978 C CA . PHE C 1 131 ? 24.713 38.294 10.892 1.00 95.79 131 PHE C CA 1
ATOM 5979 C C . PHE C 1 131 ? 24.257 37.039 10.185 1.00 93.57 131 PHE C C 1
ATOM 5980 O O . PHE C 1 131 ? 23.651 36.146 10.772 1.00 92.49 131 PHE C O 1
ATOM 5988 N N . GLU C 1 132 ? 24.475 37.098 8.888 1.00 91.59 132 GLU C N 1
ATOM 5989 C CA . GLU C 1 132 ? 24.371 35.879 8.096 1.00 89.72 132 GLU C CA 1
ATOM 5990 C C . GLU C 1 132 ? 25.574 34.970 8.326 1.00 87.29 132 GLU C C 1
ATOM 5991 O O . GLU C 1 132 ? 25.737 33.915 8.013 1.00 87.18 132 GLU C O 1
ATOM 5997 N N . LEU C 1 133 ? 26.429 35.776 9.095 1.00 84.17 133 LEU C N 1
ATOM 5998 C CA . LEU C 1 133 ? 27.690 35.270 9.591 1.00 81.23 133 LEU C CA 1
ATOM 5999 C C . LEU C 1 133 ? 27.395 33.940 10.282 1.00 80.28 133 LEU C C 1
ATOM 6000 O O . LEU C 1 133 ? 28.255 33.063 10.394 1.00 79.83 133 LEU C O 1
ATOM 6005 N N . MET C 1 134 ? 26.152 33.806 10.730 1.00 79.53 134 MET C N 1
ATOM 6006 C CA . MET C 1 134 ? 25.678 32.615 11.423 1.00 78.59 134 MET C CA 1
ATOM 6007 C C . MET C 1 134 ? 25.701 31.376 10.527 1.00 78.60 134 MET C C 1
ATOM 6008 O O . MET C 1 134 ? 25.772 30.252 11.022 1.00 78.01 134 MET C O 1
ATOM 6013 N N . LYS C 1 135 ? 25.639 31.577 9.213 1.00 79.26 135 LYS C N 1
ATOM 6014 C CA . LYS C 1 135 ? 25.642 30.448 8.288 1.00 81.02 135 LYS C CA 1
ATOM 6015 C C . LYS C 1 135 ? 26.961 29.688 8.338 1.00 81.07 135 LYS C C 1
ATOM 6016 O O . LYS C 1 135 ? 26.985 28.458 8.400 1.00 80.80 135 LYS C O 1
ATOM 6022 N N . TYR C 1 136 ? 28.058 30.430 8.323 1.00 81.12 136 TYR C N 1
ATOM 6023 C CA . TYR C 1 136 ? 29.378 29.833 8.386 1.00 81.22 136 TYR C CA 1
ATOM 6024 C C . TYR C 1 136 ? 29.511 29.071 9.698 1.00 81.33 136 TYR C C 1
ATOM 6025 O O . TYR C 1 136 ? 30.056 27.970 9.735 1.00 81.46 136 TYR C O 1
ATOM 6034 N N . ALA C 1 137 ? 28.998 29.667 10.772 1.00 81.46 137 ALA C N 1
ATOM 6035 C CA . ALA C 1 137 ? 29.046 29.063 12.104 1.00 81.03 137 ALA C CA 1
ATOM 6036 C C . ALA C 1 137 ? 28.235 27.774 12.170 1.00 80.57 137 ALA C C 1
ATOM 6037 O O . ALA C 1 137 ? 28.394 26.963 13.089 1.00 79.95 137 ALA C O 1
ATOM 6039 N N . GLU C 1 138 ? 27.352 27.586 11.201 1.00 80.47 138 GLU C N 1
ATOM 6040 C CA . GLU C 1 138 ? 26.551 26.378 11.179 1.00 80.47 138 GLU C CA 1
ATOM 6041 C C . GLU C 1 138 ? 27.306 25.320 10.372 1.00 79.88 138 GLU C C 1
ATOM 6042 O O . GLU C 1 138 ? 27.222 24.129 10.660 1.00 79.39 138 GLU C O 1
ATOM 6048 N N . GLU C 1 139 ? 28.055 25.764 9.367 1.00 79.30 139 GLU C N 1
ATOM 6049 C CA . GLU C 1 139 ? 28.835 24.842 8.559 1.00 79.20 139 GLU C CA 1
ATOM 6050 C C . GLU C 1 139 ? 29.898 24.249 9.463 1.00 78.88 139 GLU C C 1
ATOM 6051 O O . GLU C 1 139 ? 29.977 23.032 9.643 1.00 79.97 139 GLU C O 1
ATOM 6057 N N . ILE C 1 140 ? 30.711 25.136 10.033 1.00 77.50 140 ILE C N 1
ATOM 6058 C CA . ILE C 1 140 ? 31.809 24.761 10.918 1.00 75.23 140 ILE C CA 1
ATOM 6059 C C . ILE C 1 140 ? 31.338 23.865 12.049 1.00 75.54 140 ILE C C 1
ATOM 6060 O O . ILE C 1 140 ? 32.084 23.023 12.553 1.00 75.52 140 ILE C O 1
ATOM 6065 N N . ALA C 1 141 ? 30.091 24.053 12.444 1.00 75.70 141 ALA C N 1
ATOM 6066 C CA . ALA C 1 141 ? 29.512 23.252 13.503 1.00 76.89 141 ALA C CA 1
ATOM 6067 C C . ALA C 1 141 ? 29.091 21.931 12.872 1.00 77.59 141 ALA C C 1
ATOM 6068 O O . ALA C 1 141 ? 29.128 20.874 13.508 1.00 77.46 141 ALA C O 1
ATOM 6070 N N . GLU C 1 142 ? 28.699 22.010 11.605 1.00 78.08 142 GLU C N 1
ATOM 6071 C CA . GLU C 1 142 ? 28.258 20.846 10.855 1.00 78.65 142 GLU C CA 1
ATOM 6072 C C . GLU C 1 142 ? 29.408 19.856 10.643 1.00 78.83 142 GLU C C 1
ATOM 6073 O O . GLU C 1 142 ? 29.293 18.687 11.025 1.00 77.90 142 GLU C O 1
ATOM 6079 N N . GLU C 1 143 ? 30.513 20.319 10.050 1.00 78.45 143 GLU C N 1
ATOM 6080 C CA . GLU C 1 143 ? 31.662 19.442 9.809 1.00 78.12 143 GLU C CA 1
ATOM 6081 C C . GLU C 1 143 ? 32.168 18.874 11.123 1.00 77.37 143 GLU C C 1
ATOM 6082 O O . GLU C 1 143 ? 32.360 17.670 11.262 1.00 77.07 143 GLU C O 1
ATOM 6088 N N . LEU C 1 144 ? 32.378 19.755 12.089 1.00 77.41 144 LEU C N 1
ATOM 6089 C CA . LEU C 1 144 ? 32.867 19.355 13.393 1.00 77.42 144 LEU C CA 1
ATOM 6090 C C . LEU C 1 144 ? 32.057 18.169 13.935 1.00 77.41 144 LEU C C 1
ATOM 6091 O O . LEU C 1 144 ? 32.608 17.250 14.546 1.00 76.36 144 LEU C O 1
ATOM 6096 N N . LYS C 1 145 ? 30.749 18.186 13.695 1.00 78.12 145 LYS C N 1
ATOM 6097 C CA . LYS C 1 145 ? 29.875 17.104 14.154 1.00 78.72 145 LYS C CA 1
ATOM 6098 C C . LYS C 1 145 ? 30.134 15.826 13.353 1.00 79.00 145 LYS C C 1
ATOM 6099 O O . LYS C 1 145 ? 30.003 14.720 13.885 1.00 78.66 145 LYS C O 1
ATOM 6105 N N . ARG C 1 146 ? 30.489 15.981 12.075 1.00 78.80 146 ARG C N 1
ATOM 6106 C CA . ARG C 1 146 ? 30.794 14.834 11.218 1.00 79.02 146 ARG C CA 1
ATOM 6107 C C . ARG C 1 146 ? 32.108 14.255 11.724 1.00 79.13 146 ARG C C 1
ATOM 6108 O O . ARG C 1 146 ? 32.338 13.044 11.664 1.00 78.38 146 ARG C O 1
ATOM 6116 N N . GLU C 1 147 ? 32.957 15.143 12.236 1.00 78.93 147 GLU C N 1
ATOM 6117 C CA . GLU C 1 147 ? 34.258 14.775 12.770 1.00 78.35 147 GLU C CA 1
ATOM 6118 C C . GLU C 1 147 ? 34.163 14.179 14.173 1.00 78.37 147 GLU C C 1
ATOM 6119 O O . GLU C 1 147 ? 35.170 14.013 14.860 1.00 78.25 147 GLU C O 1
ATOM 6125 N N . GLY C 1 148 ? 32.946 13.867 14.601 1.00 78.20 148 GLY C N 1
ATOM 6126 C CA . GLY C 1 148 ? 32.757 13.266 15.910 1.00 78.72 148 GLY C CA 1
ATOM 6127 C C . GLY C 1 148 ? 32.757 14.185 17.121 1.00 78.88 148 GLY C C 1
ATOM 6128 O O . GLY C 1 148 ? 32.789 13.715 18.260 1.00 78.55 148 GLY C O 1
ATOM 6129 N N . ARG C 1 149 ? 32.716 15.493 16.905 1.00 78.36 149 ARG C N 1
ATOM 6130 C CA . ARG C 1 149 ? 32.708 16.409 18.042 1.00 77.91 149 ARG C CA 1
ATOM 6131 C C . ARG C 1 149 ? 31.299 16.938 18.299 1.00 77.16 149 ARG C C 1
ATOM 6132 O O . ARG C 1 149 ? 30.470 16.995 17.390 1.00 77.95 149 ARG C O 1
ATOM 6140 N N . LYS C 1 150 ? 31.022 17.307 19.543 1.00 75.44 150 LYS C N 1
ATOM 6141 C CA . LYS C 1 150 ? 29.708 17.819 19.889 1.00 73.42 150 LYS C CA 1
ATOM 6142 C C . LYS C 1 150 ? 29.758 19.337 20.057 1.00 71.28 150 LYS C C 1
ATOM 6143 O O . LYS C 1 150 ? 30.221 19.861 21.078 1.00 71.17 150 LYS C O 1
ATOM 6149 N N . PRO C 1 151 ? 29.290 20.064 19.030 1.00 69.11 151 PRO C N 1
ATOM 6150 C CA . PRO C 1 151 ? 29.254 21.528 18.987 1.00 66.81 151 PRO C CA 1
ATOM 6151 C C . PRO C 1 151 ? 28.014 22.171 19.619 1.00 65.09 151 PRO C C 1
ATOM 6152 O O . PRO C 1 151 ? 26.937 21.574 19.670 1.00 64.87 151 PRO C O 1
ATOM 6156 N N . TYR C 1 152 ? 28.188 23.396 20.102 1.00 62.97 152 TYR C N 1
ATOM 6157 C CA . TYR C 1 152 ? 27.103 24.168 20.695 1.00 60.14 152 TYR C CA 1
ATOM 6158 C C . TYR C 1 152 ? 27.185 25.569 20.084 1.00 58.09 152 TYR C C 1
ATOM 6159 O O . TYR C 1 152 ? 28.176 26.278 20.242 1.00 59.39 152 TYR C O 1
ATOM 6168 N N . VAL C 1 153 ? 26.148 25.963 19.368 1.00 55.98 153 VAL C N 1
ATOM 6169 C CA . VAL C 1 153 ? 26.138 27.263 18.721 1.00 52.92 153 VAL C CA 1
ATOM 6170 C C . VAL C 1 153 ? 25.278 28.240 19.525 1.00 52.09 153 VAL C C 1
ATOM 6171 O O . VAL C 1 153 ? 24.231 27.875 20.062 1.00 50.83 153 VAL C O 1
ATOM 6175 N N . ILE C 1 154 ? 25.745 29.480 19.615 1.00 49.65 154 ILE C N 1
ATOM 6176 C CA . ILE C 1 154 ? 25.045 30.521 20.344 1.00 46.64 154 ILE C CA 1
ATOM 6177 C C . ILE C 1 154 ? 24.759 31.641 19.359 1.00 46.65 154 ILE C C 1
ATOM 6178 O O . ILE C 1 154 ? 25.662 32.112 18.670 1.00 45.71 154 ILE C O 1
ATOM 6183 N N . PRO C 1 155 ? 23.489 32.066 19.258 1.00 46.41 155 PRO C N 1
ATOM 6184 C CA . PRO C 1 155 ? 23.145 33.149 18.329 1.00 45.85 155 PRO C CA 1
ATOM 6185 C C . PRO C 1 155 ? 23.850 34.445 18.741 1.00 46.09 155 PRO C C 1
ATOM 6186 O O . PRO C 1 155 ? 24.486 34.518 19.807 1.00 44.90 155 PRO C O 1
ATOM 6190 N N . PRO C 1 156 ? 23.758 35.479 17.892 1.00 45.44 156 PRO C N 1
ATOM 6191 C CA . PRO C 1 156 ? 24.381 36.791 18.153 1.00 44.56 156 PRO C CA 1
ATOM 6192 C C . PRO C 1 156 ? 23.928 37.390 19.496 1.00 44.17 156 PRO C C 1
ATOM 6193 O O . PRO C 1 156 ? 22.750 37.277 19.873 1.00 43.28 156 PRO C O 1
ATOM 6197 N N . GLY C 1 157 ? 24.878 37.981 20.221 1.00 41.82 157 GLY C N 1
ATOM 6198 C CA . GLY C 1 157 ? 24.585 38.588 21.507 1.00 42.81 157 GLY C CA 1
ATOM 6199 C C . GLY C 1 157 ? 23.986 37.665 22.543 1.00 42.94 157 GLY C C 1
ATOM 6200 O O . GLY C 1 157 ? 23.593 38.110 23.623 1.00 42.66 157 GLY C O 1
ATOM 6201 N N . GLY C 1 158 ? 23.928 36.377 22.219 1.00 43.65 158 GLY C N 1
ATOM 6202 C CA . GLY C 1 158 ? 23.367 35.396 23.129 1.00 45.29 158 GLY C CA 1
ATOM 6203 C C . GLY C 1 158 ? 21.847 35.422 23.156 1.00 46.69 158 GLY C C 1
ATOM 6204 O O . GLY C 1 158 ? 21.227 34.922 24.092 1.00 45.67 158 GLY C O 1
ATOM 6205 N N . ALA C 1 159 ? 21.248 36.000 22.120 1.00 48.67 159 ALA C N 1
ATOM 6206 C CA . ALA C 1 159 ? 19.797 36.120 22.032 1.00 50.07 159 ALA C CA 1
ATOM 6207 C C . ALA C 1 159 ? 19.080 34.786 21.847 1.00 51.15 159 ALA C C 1
ATOM 6208 O O . ALA C 1 159 ? 18.322 34.596 20.899 1.00 52.43 159 ALA C O 1
ATOM 6210 N N . SER C 1 160 ? 19.309 33.873 22.778 1.00 52.25 160 SER C N 1
ATOM 6211 C CA . SER C 1 160 ? 18.700 32.541 22.760 1.00 52.09 160 SER C CA 1
ATOM 6212 C C . SER C 1 160 ? 17.599 32.536 23.827 1.00 50.28 160 SER C C 1
ATOM 6213 O O . SER C 1 160 ? 17.660 33.305 24.792 1.00 50.80 160 SER C O 1
ATOM 6216 N N . PRO C 1 161 ? 16.578 31.678 23.676 1.00 49.83 161 PRO C N 1
ATOM 6217 C CA . PRO C 1 161 ? 15.538 31.703 24.718 1.00 48.40 161 PRO C CA 1
ATOM 6218 C C . PRO C 1 161 ? 16.092 31.318 26.090 1.00 47.50 161 PRO C C 1
ATOM 6219 O O . PRO C 1 161 ? 15.671 31.872 27.104 1.00 47.69 161 PRO C O 1
ATOM 6223 N N . ILE C 1 162 ? 17.044 30.386 26.135 1.00 45.49 162 ILE C N 1
ATOM 6224 C CA . ILE C 1 162 ? 17.601 30.006 27.435 1.00 45.79 162 ILE C CA 1
ATOM 6225 C C . ILE C 1 162 ? 18.619 31.046 27.915 1.00 43.35 162 ILE C C 1
ATOM 6226 O O . ILE C 1 162 ? 18.795 31.244 29.114 1.00 41.84 162 ILE C O 1
ATOM 6231 N N . GLY C 1 163 ? 19.284 31.704 26.970 1.00 42.84 163 GLY C N 1
ATOM 6232 C CA . GLY C 1 163 ? 20.241 32.728 27.327 1.00 43.45 163 GLY C CA 1
ATOM 6233 C C . GLY C 1 163 ? 19.466 33.841 28.013 1.00 45.01 163 GLY C C 1
ATOM 6234 O O . GLY C 1 163 ? 19.935 34.473 28.976 1.00 45.06 163 GLY C O 1
ATOM 6235 N N . THR C 1 164 ? 18.248 34.066 27.525 1.00 42.70 164 THR C N 1
ATOM 6236 C CA . THR C 1 164 ? 17.406 35.101 28.086 1.00 42.08 164 THR C CA 1
ATOM 6237 C C . THR C 1 164 ? 17.051 34.867 29.567 1.00 41.42 164 THR C C 1
ATOM 6238 O O . THR C 1 164 ? 16.747 35.810 30.292 1.00 42.20 164 THR C O 1
ATOM 6242 N N . LEU C 1 165 ? 17.116 33.626 30.035 1.00 40.25 165 LEU C N 1
ATOM 6243 C CA . LEU C 1 165 ? 16.809 33.350 31.437 1.00 38.30 165 LEU C CA 1
ATOM 6244 C C . LEU C 1 165 ? 17.778 34.126 32.348 1.00 36.41 165 LEU C C 1
ATOM 6245 O O . LEU C 1 165 ? 17.480 34.392 33.516 1.00 35.95 165 LEU C O 1
ATOM 6250 N N . GLY C 1 166 ? 18.939 34.481 31.800 1.00 35.98 166 GLY C N 1
ATOM 6251 C CA . GLY C 1 166 ? 19.923 35.245 32.554 1.00 35.83 166 GLY C CA 1
ATOM 6252 C C . GLY C 1 166 ? 19.313 36.487 33.189 1.00 35.53 166 GLY C C 1
ATOM 6253 O O . GLY C 1 166 ? 19.487 36.738 34.394 1.00 33.95 166 GLY C O 1
ATOM 6254 N N . TYR C 1 167 ? 18.582 37.275 32.405 1.00 34.69 167 TYR C N 1
ATOM 6255 C CA . TYR C 1 167 ? 17.975 38.441 33.013 1.00 37.32 167 TYR C CA 1
ATOM 6256 C C . TYR C 1 167 ? 16.657 38.207 33.732 1.00 37.69 167 TYR C C 1
ATOM 6257 O O . TYR C 1 167 ? 16.178 39.081 34.468 1.00 37.93 167 TYR C O 1
ATOM 6266 N N . VAL C 1 168 ? 16.084 37.021 33.573 1.00 34.89 168 VAL C N 1
ATOM 6267 C CA . VAL C 1 168 ? 14.877 36.756 34.321 1.00 34.54 168 VAL C CA 1
ATOM 6268 C C . VAL C 1 168 ? 15.371 36.575 35.762 1.00 36.83 168 VAL C C 1
ATOM 6269 O O . VAL C 1 168 ? 14.757 37.050 36.733 1.00 38.40 168 VAL C O 1
ATOM 6273 N N . ARG C 1 169 ? 16.504 35.885 35.886 1.00 35.59 169 ARG C N 1
ATOM 6274 C CA . ARG C 1 169 ? 17.124 35.642 37.171 1.00 33.94 169 ARG C CA 1
ATOM 6275 C C . ARG C 1 169 ? 17.664 36.983 37.710 1.00 33.43 169 ARG C C 1
ATOM 6276 O O . ARG C 1 169 ? 17.769 37.192 38.919 1.00 32.79 169 ARG C O 1
ATOM 6284 N N . ALA C 1 170 ? 18.016 37.893 36.813 1.00 32.70 170 ALA C N 1
ATOM 6285 C CA . ALA C 1 170 ? 18.496 39.201 37.254 1.00 34.44 170 ALA C CA 1
ATOM 6286 C C . ALA C 1 170 ? 17.393 39.967 38.035 1.00 34.43 170 ALA C C 1
ATOM 6287 O O . ALA C 1 170 ? 17.666 40.551 39.096 1.00 34.35 170 ALA C O 1
ATOM 6289 N N . VAL C 1 171 ? 16.148 39.944 37.555 1.00 32.97 171 VAL C N 1
ATOM 6290 C CA . VAL C 1 171 ? 15.122 40.661 38.301 1.00 34.44 171 VAL C CA 1
ATOM 6291 C C . VAL C 1 171 ? 14.935 39.978 39.640 1.00 34.99 171 VAL C C 1
ATOM 6292 O O . VAL C 1 171 ? 14.597 40.623 40.634 1.00 34.51 171 VAL C O 1
ATOM 6296 N N . GLY C 1 172 ? 15.192 38.673 39.686 1.00 36.85 172 GLY C N 1
ATOM 6297 C CA . GLY C 1 172 ? 15.047 37.971 40.952 1.00 36.15 172 GLY C CA 1
ATOM 6298 C C . GLY C 1 172 ? 16.024 38.506 41.989 1.00 38.54 172 GLY C C 1
ATOM 6299 O O . GLY C 1 172 ? 15.669 38.724 43.151 1.00 38.63 172 GLY C O 1
ATOM 6300 N N . GLU C 1 173 ? 17.267 38.719 41.549 1.00 39.40 173 GLU C N 1
ATOM 6301 C CA . GLU C 1 173 ? 18.339 39.240 42.392 1.00 39.75 173 GLU C CA 1
ATOM 6302 C C . GLU C 1 173 ? 18.028 40.687 42.757 1.00 40.38 173 GLU C C 1
ATOM 6303 O O . GLU C 1 173 ? 18.127 41.056 43.928 1.00 41.24 173 GLU C O 1
ATOM 6309 N N . ILE C 1 174 ? 17.656 41.508 41.771 1.00 39.04 174 ILE C N 1
ATOM 6310 C CA . ILE C 1 174 ? 17.313 42.903 42.069 1.00 39.52 174 ILE C CA 1
ATOM 6311 C C . ILE C 1 174 ? 16.198 42.976 43.120 1.00 41.22 174 ILE C C 1
ATOM 6312 O O . ILE C 1 174 ? 16.292 43.741 44.085 1.00 40.87 174 ILE C O 1
ATOM 6317 N N . ALA C 1 175 ? 15.149 42.176 42.929 1.00 41.84 175 ALA C N 1
ATOM 6318 C CA . ALA C 1 175 ? 14.029 42.151 43.862 1.00 43.72 175 ALA C CA 1
ATOM 6319 C C . ALA C 1 175 ? 14.485 41.779 45.247 1.00 45.79 175 ALA C C 1
ATOM 6320 O O . ALA C 1 175 ? 13.838 42.139 46.214 1.00 48.77 175 ALA C O 1
ATOM 6322 N N . THR C 1 176 ? 15.600 41.062 45.352 1.00 47.54 176 THR C N 1
ATOM 6323 C CA . THR C 1 176 ? 16.107 40.620 46.656 1.00 48.31 176 THR C CA 1
ATOM 6324 C C . THR C 1 176 ? 16.987 41.636 47.382 1.00 47.63 176 THR C C 1
ATOM 6325 O O . THR C 1 176 ? 16.824 41.877 48.572 1.00 47.37 176 THR C O 1
ATOM 6329 N N . GLN C 1 177 ? 17.916 42.236 46.663 1.00 47.52 177 GLN C N 1
ATOM 6330 C CA . GLN C 1 177 ? 18.839 43.198 47.267 1.00 48.78 177 GLN C CA 1
ATOM 6331 C C . GLN C 1 177 ? 18.332 44.631 47.430 1.00 50.35 177 GLN C C 1
ATOM 6332 O O . GLN C 1 177 ? 18.671 45.294 48.402 1.00 48.58 177 GLN C O 1
ATOM 6338 N N . SER C 1 178 ? 17.539 45.099 46.467 1.00 52.62 178 SER C N 1
ATOM 6339 C CA . SER C 1 178 ? 17.073 46.485 46.446 1.00 55.83 178 SER C CA 1
ATOM 6340 C C . SER C 1 178 ? 16.066 47.019 47.454 1.00 57.85 178 SER C C 1
ATOM 6341 O O . SER C 1 178 ? 14.946 46.528 47.574 1.00 55.55 178 SER C O 1
ATOM 6344 N N . GLU C 1 179 ? 16.489 48.060 48.165 1.00 60.48 179 GLU C N 1
ATOM 6345 C CA . GLU C 1 179 ? 15.638 48.723 49.136 1.00 63.32 179 GLU C CA 1
ATOM 6346 C C . GLU C 1 179 ? 14.532 49.355 48.282 1.00 63.23 179 GLU C C 1
ATOM 6347 O O . GLU C 1 179 ? 13.360 48.953 48.322 1.00 63.25 179 GLU C O 1
ATOM 6353 N N . VAL C 1 180 ? 14.964 50.328 47.486 1.00 61.69 180 VAL C N 1
ATOM 6354 C CA . VAL C 1 180 ? 14.132 51.105 46.582 1.00 60.14 180 VAL C CA 1
ATOM 6355 C C . VAL C 1 180 ? 13.223 50.348 45.643 1.00 59.94 180 VAL C C 1
ATOM 6356 O O . VAL C 1 180 ? 13.571 49.288 45.151 1.00 61.05 180 VAL C O 1
ATOM 6360 N N . LYS C 1 181 ? 12.050 50.913 45.387 1.00 60.13 181 LYS C N 1
ATOM 6361 C CA . LYS C 1 181 ? 11.155 50.306 44.428 1.00 60.87 181 LYS C CA 1
ATOM 6362 C C . LYS C 1 181 ? 11.061 51.296 43.274 1.00 58.64 181 LYS C C 1
ATOM 6363 O O . LYS C 1 181 ? 10.559 52.408 43.416 1.00 60.40 181 LYS C O 1
ATOM 6369 N N . PHE C 1 182 ? 11.583 50.877 42.132 1.00 55.65 182 PHE C N 1
ATOM 6370 C CA . PHE C 1 182 ? 11.633 51.703 40.940 1.00 52.40 182 PHE C CA 1
ATOM 6371 C C . PHE C 1 182 ? 10.340 51.745 40.148 1.00 50.77 182 PHE C C 1
ATOM 6372 O O . PHE C 1 182 ? 9.467 50.889 40.308 1.00 50.54 182 PHE C O 1
ATOM 6380 N N . ASP C 1 183 ? 10.226 52.760 39.298 1.00 47.30 183 ASP C N 1
ATOM 6381 C CA . ASP C 1 183 ? 9.060 52.913 38.436 1.00 45.73 183 ASP C CA 1
ATOM 6382 C C . ASP C 1 183 ? 9.437 52.342 37.086 1.00 45.27 183 ASP C C 1
ATOM 6383 O O . ASP C 1 183 ? 8.594 51.787 36.374 1.00 45.05 183 ASP C O 1
ATOM 6388 N N . SER C 1 184 ? 10.715 52.499 36.738 1.00 43.70 184 SER C N 1
ATOM 6389 C CA . SER C 1 184 ? 11.234 52.003 35.474 1.00 42.57 184 SER C CA 1
ATOM 6390 C C . SER C 1 184 ? 12.656 51.465 35.628 1.00 42.08 184 SER C C 1
ATOM 6391 O O . SER C 1 184 ? 13.366 51.791 36.585 1.00 40.39 184 SER C O 1
ATOM 6394 N N . ILE C 1 185 ? 13.038 50.621 34.672 1.00 41.16 185 ILE C N 1
ATOM 6395 C CA . ILE C 1 185 ? 14.352 50.003 34.614 1.00 39.00 185 ILE C CA 1
ATOM 6396 C C . ILE C 1 185 ? 14.810 50.188 33.167 1.00 37.63 185 ILE C C 1
ATOM 6397 O O . ILE C 1 185 ? 14.180 49.714 32.219 1.00 36.46 185 ILE C O 1
ATOM 6402 N N . VAL C 1 186 ? 15.917 50.892 33.001 1.00 35.45 186 VAL C N 1
ATOM 6403 C CA . VAL C 1 186 ? 16.400 51.178 31.671 1.00 34.51 186 VAL C CA 1
ATOM 6404 C C . VAL C 1 186 ? 17.622 50.353 31.294 1.00 36.92 186 VAL C C 1
ATOM 6405 O O . VAL C 1 186 ? 18.583 50.238 32.071 1.00 36.81 186 VAL C O 1
ATOM 6409 N N . VAL C 1 187 ? 17.587 49.795 30.087 1.00 35.81 187 VAL C N 1
ATOM 6410 C CA . VAL C 1 187 ? 18.693 48.994 29.617 1.00 35.45 187 VAL C CA 1
ATOM 6411 C C . VAL C 1 187 ? 18.943 49.230 28.145 1.00 35.01 187 VAL C C 1
ATOM 6412 O O . VAL C 1 187 ? 18.003 49.468 27.387 1.00 33.67 187 VAL C O 1
ATOM 6416 N N . ALA C 1 188 ? 20.209 49.182 27.742 1.00 34.50 188 ALA C N 1
ATOM 6417 C CA . ALA C 1 188 ? 20.541 49.316 26.327 1.00 36.04 188 ALA C CA 1
ATOM 6418 C C . ALA C 1 188 ? 19.939 48.080 25.631 1.00 37.32 188 ALA C C 1
ATOM 6419 O O . ALA C 1 188 ? 19.705 47.044 26.273 1.00 39.06 188 ALA C O 1
ATOM 6421 N N . ALA C 1 189 ? 19.668 48.186 24.338 1.00 38.51 189 ALA C N 1
ATOM 6422 C CA . ALA C 1 189 ? 19.078 47.082 23.584 1.00 40.67 189 ALA C CA 1
ATOM 6423 C C . ALA C 1 189 ? 19.724 46.895 22.216 1.00 43.20 189 ALA C C 1
ATOM 6424 O O . ALA C 1 189 ? 19.607 47.749 21.336 1.00 44.41 189 ALA C O 1
ATOM 6426 N N . GLY C 1 190 ? 20.430 45.775 22.064 1.00 45.78 190 GLY C N 1
ATOM 6427 C CA . GLY C 1 190 ? 21.081 45.445 20.812 1.00 46.17 190 GLY C CA 1
ATOM 6428 C C . GLY C 1 190 ? 20.193 44.373 20.221 1.00 48.51 190 GLY C C 1
ATOM 6429 O O . GLY C 1 190 ? 19.436 44.652 19.286 1.00 48.82 190 GLY C O 1
ATOM 6430 N N . SER C 1 191 ? 20.261 43.157 20.775 1.00 47.77 191 SER C N 1
ATOM 6431 C CA . SER C 1 191 ? 19.421 42.051 20.304 1.00 47.39 191 SER C CA 1
ATOM 6432 C C . SER C 1 191 ? 18.060 42.164 21.012 1.00 47.86 191 SER C C 1
ATOM 6433 O O . SER C 1 191 ? 17.025 41.744 20.481 1.00 50.16 191 SER C O 1
ATOM 6436 N N . GLY C 1 192 ? 18.079 42.744 22.209 1.00 45.66 192 GLY C N 1
ATOM 6437 C CA . GLY C 1 192 ? 16.863 42.893 22.980 1.00 44.70 192 GLY C CA 1
ATOM 6438 C C . GLY C 1 192 ? 16.686 41.743 23.954 1.00 44.50 192 GLY C C 1
ATOM 6439 O O . GLY C 1 192 ? 15.675 41.649 24.654 1.00 43.31 192 GLY C O 1
ATOM 6440 N N . GLY C 1 193 ? 17.686 40.868 24.002 1.00 43.50 193 GLY C N 1
ATOM 6441 C CA . GLY C 1 193 ? 17.612 39.717 24.881 1.00 41.44 193 GLY C CA 1
ATOM 6442 C C . GLY C 1 193 ? 17.569 40.063 26.356 1.00 40.14 193 GLY C C 1
ATOM 6443 O O . GLY C 1 193 ? 16.827 39.428 27.113 1.00 41.05 193 GLY C O 1
ATOM 6444 N N . THR C 1 194 ? 18.360 41.055 26.764 1.00 37.20 194 THR C N 1
ATOM 6445 C CA . THR C 1 194 ? 18.408 41.480 28.165 1.00 37.11 194 THR C CA 1
ATOM 6446 C C . THR C 1 194 ? 17.056 42.096 28.528 1.00 38.10 194 THR C C 1
ATOM 6447 O O . THR C 1 194 ? 16.432 41.729 29.526 1.00 36.59 194 THR C O 1
ATOM 6451 N N . LEU C 1 195 ? 16.625 43.048 27.706 1.00 39.65 195 LEU C N 1
ATOM 6452 C CA . LEU C 1 195 ? 15.336 43.704 27.874 1.00 39.77 195 LEU C CA 1
ATOM 6453 C C . LEU C 1 195 ? 14.227 42.637 28.004 1.00 39.62 195 LEU C C 1
ATOM 6454 O O . LEU C 1 195 ? 13.327 42.781 28.835 1.00 39.53 195 LEU C O 1
ATOM 6459 N N . ALA C 1 196 ? 14.308 41.574 27.197 1.00 37.75 196 ALA C N 1
ATOM 6460 C CA . ALA C 1 196 ? 13.322 40.474 27.229 1.00 39.39 196 ALA C CA 1
ATOM 6461 C C . ALA C 1 196 ? 13.284 39.773 28.581 1.00 39.70 196 ALA C C 1
ATOM 6462 O O . ALA C 1 196 ? 12.209 39.556 29.146 1.00 40.84 196 ALA C O 1
ATOM 6464 N N . GLY C 1 197 ? 14.464 39.409 29.086 1.00 39.77 197 GLY C N 1
ATOM 6465 C CA . GLY C 1 197 ? 14.565 38.757 30.377 1.00 37.15 197 GLY C CA 1
ATOM 6466 C C . GLY C 1 197 ? 14.027 39.617 31.504 1.00 37.28 197 GLY C C 1
ATOM 6467 O O . GLY C 1 197 ? 13.438 39.106 32.456 1.00 36.70 197 GLY C O 1
ATOM 6468 N N . LEU C 1 198 ? 14.233 40.929 31.404 1.00 37.58 198 LEU C N 1
ATOM 6469 C CA . LEU C 1 198 ? 13.756 41.857 32.426 1.00 36.06 198 LEU C CA 1
ATOM 6470 C C . LEU C 1 198 ? 12.238 41.950 32.390 1.00 35.99 198 LEU C C 1
ATOM 6471 O O . LEU C 1 198 ? 11.604 41.981 33.450 1.00 34.97 198 LEU C O 1
ATOM 6476 N N . SER C 1 199 ? 11.670 42.013 31.179 1.00 33.86 199 SER C N 1
ATOM 6477 C CA . SER C 1 199 ? 10.217 42.072 30.997 1.00 34.30 199 SER C CA 1
ATOM 6478 C C . SER C 1 199 ? 9.607 40.832 31.605 1.00 36.19 199 SER C C 1
ATOM 6479 O O . SER C 1 199 ? 8.719 40.914 32.472 1.00 37.91 199 SER C O 1
ATOM 6482 N N . LEU C 1 200 ? 10.091 39.685 31.140 1.00 36.51 200 LEU C N 1
ATOM 6483 C CA . LEU C 1 200 ? 9.596 38.405 31.605 1.00 38.02 200 LEU C CA 1
ATOM 6484 C C . LEU C 1 200 ? 9.686 38.335 33.107 1.00 40.01 200 LEU C C 1
ATOM 6485 O O . LEU C 1 200 ? 8.713 37.956 33.778 1.00 41.40 200 LEU C O 1
ATOM 6490 N N . GLY C 1 201 ? 10.844 38.711 33.646 1.00 39.17 201 GLY C N 1
ATOM 6491 C CA . GLY C 1 201 ? 11.027 38.652 35.081 1.00 38.70 201 GLY C CA 1
ATOM 6492 C C . GLY C 1 201 ? 10.085 39.557 35.860 1.00 40.59 201 GLY C C 1
ATOM 6493 O O . GLY C 1 201 ? 9.529 39.175 36.911 1.00 39.78 201 GLY C O 1
ATOM 6494 N N . LEU C 1 202 ? 9.906 40.772 35.352 1.00 40.42 202 LEU C N 1
ATOM 6495 C CA . LEU C 1 202 ? 9.042 41.737 36.025 1.00 41.61 202 LEU C CA 1
ATOM 6496 C C . LEU C 1 202 ? 7.602 41.271 35.911 1.00 42.29 202 LEU C C 1
ATOM 6497 O O . LEU C 1 202 ? 6.819 41.413 36.848 1.00 38.37 202 LEU C O 1
ATOM 6502 N N . SER C 1 203 ? 7.284 40.690 34.755 1.00 44.21 203 SER C N 1
ATOM 6503 C CA . SER C 1 203 ? 5.952 40.176 34.485 1.00 46.35 203 SER C CA 1
ATOM 6504 C C . SER C 1 203 ? 5.635 39.028 35.423 1.00 46.93 203 SER C C 1
ATOM 6505 O O . SER C 1 203 ? 4.534 38.930 35.946 1.00 48.55 203 SER C O 1
ATOM 6508 N N . ILE C 1 204 ? 6.617 38.167 35.637 1.00 47.37 204 ILE C N 1
ATOM 6509 C CA . ILE C 1 204 ? 6.456 37.019 36.518 1.00 47.10 204 ILE C CA 1
ATOM 6510 C C . ILE C 1 204 ? 6.225 37.483 37.948 1.00 47.25 204 ILE C C 1
ATOM 6511 O O . ILE C 1 204 ? 5.452 36.885 38.687 1.00 47.53 204 ILE C O 1
ATOM 6516 N N . LEU C 1 205 ? 6.895 38.555 38.344 1.00 48.10 205 LEU C N 1
ATOM 6517 C CA . LEU C 1 205 ? 6.745 39.039 39.708 1.00 48.60 205 LEU C CA 1
ATOM 6518 C C . LEU C 1 205 ? 5.542 39.929 39.884 1.00 48.91 205 LEU C C 1
ATOM 6519 O O . LEU C 1 205 ? 5.180 40.270 40.998 1.00 45.70 205 LEU C O 1
ATOM 6524 N N . ASN C 1 206 ? 4.910 40.280 38.773 1.00 52.20 206 ASN C N 1
ATOM 6525 C CA . ASN C 1 206 ? 3.740 41.134 38.818 1.00 57.08 206 ASN C CA 1
ATOM 6526 C C . ASN C 1 206 ? 4.100 42.461 39.466 1.00 57.75 206 ASN C C 1
ATOM 6527 O O . ASN C 1 206 ? 3.639 42.796 40.559 1.00 56.13 206 ASN C O 1
ATOM 6532 N N . GLU C 1 207 ? 4.959 43.196 38.781 1.00 59.30 207 GLU C N 1
ATOM 6533 C CA . GLU C 1 207 ? 5.409 44.495 39.247 1.00 61.91 207 GLU C CA 1
ATOM 6534 C C . GLU C 1 207 ? 5.028 45.523 38.204 1.00 62.02 207 GLU C C 1
ATOM 6535 O O . GLU C 1 207 ? 5.315 45.338 37.020 1.00 61.38 207 GLU C O 1
ATOM 6541 N N . ASP C 1 208 ? 4.364 46.595 38.615 1.00 62.42 208 ASP C N 1
ATOM 6542 C CA . ASP C 1 208 ? 4.048 47.607 37.621 1.00 62.74 208 ASP C CA 1
ATOM 6543 C C . ASP C 1 208 ? 5.293 48.491 37.571 1.00 60.07 208 ASP C C 1
ATOM 6544 O O . ASP C 1 208 ? 5.302 49.635 38.005 1.00 60.91 208 ASP C O 1
ATOM 6549 N N . ILE C 1 209 ? 6.365 47.886 37.073 1.00 56.78 209 ILE C N 1
ATOM 6550 C CA . ILE C 1 209 ? 7.651 48.538 36.904 1.00 53.63 209 ILE C CA 1
ATOM 6551 C C . ILE C 1 209 ? 7.880 48.436 35.410 1.00 53.83 209 ILE C C 1
ATOM 6552 O O . ILE C 1 209 ? 7.797 47.334 34.846 1.00 53.72 209 ILE C O 1
ATOM 6557 N N . ARG C 1 210 ? 8.162 49.567 34.766 1.00 51.91 210 ARG C N 1
ATOM 6558 C CA . ARG C 1 210 ? 8.357 49.565 33.322 1.00 51.12 210 ARG C CA 1
ATOM 6559 C C . ARG C 1 210 ? 9.736 49.178 32.825 1.00 50.35 210 ARG C C 1
ATOM 6560 O O . ARG C 1 210 ? 10.735 49.795 33.179 1.00 51.12 210 ARG C O 1
ATOM 6568 N N . PRO C 1 211 ? 9.803 48.104 32.033 1.00 48.74 211 PRO C N 1
ATOM 6569 C CA . PRO C 1 211 ? 11.075 47.659 31.478 1.00 46.68 211 PRO C CA 1
ATOM 6570 C C . PRO C 1 211 ? 11.219 48.478 30.209 1.00 45.22 211 PRO C C 1
ATOM 6571 O O . PRO C 1 211 ? 10.432 48.332 29.270 1.00 46.10 211 PRO C O 1
ATOM 6575 N N . VAL C 1 212 ? 12.222 49.345 30.191 1.00 43.78 212 VAL C N 1
ATOM 6576 C CA . VAL C 1 212 ? 12.441 50.227 29.066 1.00 41.40 212 VAL C CA 1
ATOM 6577 C C . VAL C 1 212 ? 13.743 50.022 28.319 1.00 41.85 212 VAL C C 1
ATOM 6578 O O . VAL C 1 212 ? 14.842 50.171 28.866 1.00 39.85 212 VAL C O 1
ATOM 6582 N N . GLY C 1 213 ? 13.601 49.708 27.042 1.00 41.94 213 GLY C N 1
ATOM 6583 C CA . GLY C 1 213 ? 14.759 49.516 26.210 1.00 43.81 213 GLY C CA 1
ATOM 6584 C C . GLY C 1 213 ? 15.096 50.720 25.353 1.00 44.40 213 GLY C C 1
ATOM 6585 O O . GLY C 1 213 ? 14.221 51.462 24.904 1.00 47.22 213 GLY C O 1
ATOM 6586 N N . ILE C 1 214 ? 16.390 50.911 25.150 1.00 44.23 214 ILE C N 1
ATOM 6587 C CA . ILE C 1 214 ? 16.914 51.977 24.322 1.00 43.23 214 ILE C CA 1
ATOM 6588 C C . ILE C 1 214 ? 17.628 51.277 23.161 1.00 43.70 214 ILE C C 1
ATOM 6589 O O . ILE C 1 214 ? 18.770 50.832 23.288 1.00 41.89 214 ILE C O 1
ATOM 6594 N N . ALA C 1 215 ? 16.935 51.147 22.042 1.00 44.54 215 ALA C N 1
ATOM 6595 C CA . ALA C 1 215 ? 17.522 50.548 20.859 1.00 46.88 215 ALA C CA 1
ATOM 6596 C C . ALA C 1 215 ? 18.775 51.366 20.527 1.00 48.84 215 ALA C C 1
ATOM 6597 O O . ALA C 1 215 ? 18.759 52.590 20.658 1.00 48.36 215 ALA C O 1
ATOM 6599 N N . VAL C 1 216 ? 19.859 50.709 20.120 1.00 51.49 216 VAL C N 1
ATOM 6600 C CA . VAL C 1 216 ? 21.091 51.431 19.773 1.00 54.48 216 VAL C CA 1
ATOM 6601 C C . VAL C 1 216 ? 21.511 51.143 18.335 1.00 57.75 216 VAL C C 1
ATOM 6602 O O . VAL C 1 216 ? 22.625 51.465 17.915 1.00 57.75 216 VAL C O 1
ATOM 6606 N N . GLY C 1 217 ? 20.597 50.536 17.587 1.00 62.06 217 GLY C N 1
ATOM 6607 C CA . GLY C 1 217 ? 20.851 50.195 16.201 1.00 66.51 217 GLY C CA 1
ATOM 6608 C C . GLY C 1 217 ? 19.550 49.942 15.462 1.00 70.77 217 GLY C C 1
ATOM 6609 O O . GLY C 1 217 ? 18.514 50.541 15.783 1.00 70.65 217 GLY C O 1
ATOM 6610 N N . ARG C 1 218 ? 19.610 49.042 14.479 1.00 74.73 218 ARG C N 1
ATOM 6611 C CA . ARG C 1 218 ? 18.461 48.672 13.653 1.00 78.57 218 ARG C CA 1
ATOM 6612 C C . ARG C 1 218 ? 17.198 48.462 14.483 1.00 80.91 218 ARG C C 1
ATOM 6613 O O . ARG C 1 218 ? 17.163 47.646 15.403 1.00 80.82 218 ARG C O 1
ATOM 6621 N N . PHE C 1 219 ? 16.157 49.206 14.137 1.00 83.64 219 PHE C N 1
ATOM 6622 C CA . PHE C 1 219 ? 14.889 49.122 14.841 1.00 86.13 219 PHE C CA 1
ATOM 6623 C C . PHE C 1 219 ? 13.807 48.553 13.913 1.00 87.94 219 PHE C C 1
ATOM 6624 O O . PHE C 1 219 ? 13.884 47.393 13.497 1.00 87.85 219 PHE C O 1
ATOM 6632 N N . GLY C 1 220 ? 12.806 49.372 13.595 1.00 89.87 220 GLY C N 1
ATOM 6633 C CA . GLY C 1 220 ? 11.725 48.944 12.717 1.00 91.76 220 GLY C CA 1
ATOM 6634 C C . GLY C 1 220 ? 10.936 47.727 13.175 1.00 92.38 220 GLY C C 1
ATOM 6635 O O . GLY C 1 220 ? 10.799 47.471 14.371 1.00 92.50 220 GLY C O 1
ATOM 6636 N N . GLU C 1 221 ? 10.401 46.979 12.215 1.00 93.57 221 GLU C N 1
ATOM 6637 C CA . GLU C 1 221 ? 9.625 45.779 12.518 1.00 94.50 221 GLU C CA 1
ATOM 6638 C C . GLU C 1 221 ? 10.526 44.555 12.654 1.00 93.99 221 GLU C C 1
ATOM 6639 O O . GLU C 1 221 ? 10.307 43.710 13.520 1.00 93.64 221 GLU C O 1
ATOM 6645 N N . VAL C 1 222 ? 11.532 44.458 11.790 1.00 93.52 222 VAL C N 1
ATOM 6646 C CA . VAL C 1 222 ? 12.460 43.337 11.845 1.00 92.84 222 VAL C CA 1
ATOM 6647 C C . VAL C 1 222 ? 12.890 43.141 13.306 1.00 91.54 222 VAL C C 1
ATOM 6648 O O . VAL C 1 222 ? 12.817 42.031 13.841 1.00 91.52 222 VAL C O 1
ATOM 6652 N N . MET C 1 223 ? 13.313 44.231 13.946 1.00 89.69 223 MET C N 1
ATOM 6653 C CA . MET C 1 223 ? 13.737 44.205 15.344 1.00 87.58 223 MET C CA 1
ATOM 6654 C C . MET C 1 223 ? 12.591 43.730 16.224 1.00 86.40 223 MET C C 1
ATOM 6655 O O . MET C 1 223 ? 12.601 42.607 16.730 1.00 85.73 223 MET C O 1
ATOM 6660 N N . THR C 1 224 ? 11.600 44.599 16.385 1.00 84.92 224 THR C N 1
ATOM 6661 C CA . THR C 1 224 ? 10.450 44.315 17.223 1.00 83.71 224 THR C CA 1
ATOM 6662 C C . THR C 1 224 ? 9.881 42.903 17.017 1.00 83.15 224 THR C C 1
ATOM 6663 O O . THR C 1 224 ? 9.254 42.342 17.915 1.00 82.44 224 THR C O 1
ATOM 6667 N N . SER C 1 225 ? 10.128 42.322 15.846 1.00 83.03 225 SER C N 1
ATOM 6668 C CA . SER C 1 225 ? 9.635 40.981 15.530 1.00 81.93 225 SER C CA 1
ATOM 6669 C C . SER C 1 225 ? 10.287 39.914 16.396 1.00 81.17 225 SER C C 1
ATOM 6670 O O . SER C 1 225 ? 9.624 39.325 17.257 1.00 80.69 225 SER C O 1
ATOM 6673 N N . LYS C 1 226 ? 11.578 39.661 16.156 1.00 79.99 226 LYS C N 1
ATOM 6674 C CA . LYS C 1 226 ? 12.319 38.658 16.924 1.00 78.21 226 LYS C CA 1
ATOM 6675 C C . LYS C 1 226 ? 12.194 38.893 18.415 1.00 75.89 226 LYS C C 1
ATOM 6676 O O . LYS C 1 226 ? 12.083 37.944 19.193 1.00 76.77 226 LYS C O 1
ATOM 6682 N N . LEU C 1 227 ? 12.237 40.157 18.813 1.00 72.17 227 LEU C N 1
ATOM 6683 C CA . LEU C 1 227 ? 12.129 40.482 20.219 1.00 70.37 227 LEU C CA 1
ATOM 6684 C C . LEU C 1 227 ? 10.892 39.815 20.813 1.00 69.04 227 LEU C C 1
ATOM 6685 O O . LEU C 1 227 ? 10.967 39.200 21.881 1.00 68.57 227 LEU C O 1
ATOM 6690 N N . ASP C 1 228 ? 9.763 39.926 20.110 1.00 67.43 228 ASP C N 1
ATOM 6691 C CA . ASP C 1 228 ? 8.506 39.319 20.559 1.00 65.32 228 ASP C CA 1
ATOM 6692 C C . ASP C 1 228 ? 8.593 37.793 20.546 1.00 64.02 228 ASP C C 1
ATOM 6693 O O . ASP C 1 228 ? 8.062 37.128 21.435 1.00 62.93 228 ASP C O 1
ATOM 6698 N N . ASN C 1 229 ? 9.269 37.243 19.541 1.00 63.25 229 ASN C N 1
ATOM 6699 C CA . ASN C 1 229 ? 9.446 35.800 19.452 1.00 62.70 229 ASN C CA 1
ATOM 6700 C C . ASN C 1 229 ? 10.286 35.366 20.654 1.00 60.87 229 ASN C C 1
ATOM 6701 O O . ASN C 1 229 ? 10.016 34.351 21.282 1.00 60.62 229 ASN C O 1
ATOM 6706 N N . LEU C 1 230 ? 11.308 36.155 20.961 1.00 58.51 230 LEU C N 1
ATOM 6707 C CA . LEU C 1 230 ? 12.189 35.887 22.089 1.00 56.69 230 LEU C CA 1
ATOM 6708 C C . LEU C 1 230 ? 11.432 35.816 23.407 1.00 54.81 230 LEU C C 1
ATOM 6709 O O . LEU C 1 230 ? 11.653 34.908 24.214 1.00 54.46 230 LEU C O 1
ATOM 6714 N N . ILE C 1 231 ? 10.553 36.791 23.626 1.00 52.36 231 ILE C N 1
ATOM 6715 C CA . ILE C 1 231 ? 9.795 36.859 24.858 1.00 50.55 231 ILE C CA 1
ATOM 6716 C C . ILE C 1 231 ? 8.793 35.727 24.982 1.00 52.78 231 ILE C C 1
ATOM 6717 O O . ILE C 1 231 ? 8.700 35.105 26.047 1.00 52.47 231 ILE C O 1
ATOM 6722 N N . LYS C 1 232 ? 8.040 35.447 23.916 1.00 53.29 232 LYS C N 1
ATOM 6723 C CA . LYS C 1 232 ? 7.085 34.355 24.001 1.00 54.82 232 LYS C CA 1
ATOM 6724 C C . LYS C 1 232 ? 7.860 33.045 24.184 1.00 53.24 232 LYS C C 1
ATOM 6725 O O . LYS C 1 232 ? 7.526 32.251 25.059 1.00 53.36 232 LYS C O 1
ATOM 6731 N N . GLU C 1 233 ? 8.906 32.832 23.391 1.00 51.65 233 GLU C N 1
ATOM 6732 C CA . GLU C 1 233 ? 9.713 31.619 23.512 1.00 52.57 233 GLU C CA 1
ATOM 6733 C C . GLU C 1 233 ? 10.327 31.443 24.911 1.00 52.42 233 GLU C C 1
ATOM 6734 O O . GLU C 1 233 ? 10.373 30.325 25.430 1.00 53.67 233 GLU C O 1
ATOM 6740 N N . ALA C 1 234 ? 10.806 32.532 25.515 1.00 50.54 234 ALA C N 1
ATOM 6741 C CA . ALA C 1 234 ? 11.384 32.468 26.858 1.00 48.69 234 ALA C CA 1
ATOM 6742 C C . ALA C 1 234 ? 10.276 32.108 27.843 1.00 47.87 234 ALA C C 1
ATOM 6743 O O . ALA C 1 234 ? 10.469 31.336 28.789 1.00 45.44 234 ALA C O 1
ATOM 6745 N N . ALA C 1 235 ? 9.112 32.700 27.615 1.00 49.21 235 ALA C N 1
ATOM 6746 C CA . ALA C 1 235 ? 7.951 32.444 28.447 1.00 51.64 235 ALA C CA 1
ATOM 6747 C C . ALA C 1 235 ? 7.579 30.952 28.355 1.00 52.59 235 ALA C C 1
ATOM 6748 O O . ALA C 1 235 ? 7.409 30.292 29.384 1.00 53.15 235 ALA C O 1
ATOM 6750 N N . GLU C 1 236 ? 7.471 30.427 27.134 1.00 53.46 236 GLU C N 1
ATOM 6751 C CA . GLU C 1 236 ? 7.135 29.015 26.936 1.00 55.58 236 GLU C CA 1
ATOM 6752 C C . GLU C 1 236 ? 8.051 28.136 27.759 1.00 54.36 236 GLU C C 1
ATOM 6753 O O . GLU C 1 236 ? 7.586 27.211 28.418 1.00 55.18 236 GLU C O 1
ATOM 6759 N N . LEU C 1 237 ? 9.352 28.412 27.697 1.00 52.20 237 LEU C N 1
ATOM 6760 C CA . LEU C 1 237 ? 10.325 27.634 28.453 1.00 51.88 237 LEU C CA 1
ATOM 6761 C C . LEU C 1 237 ? 9.980 27.619 29.933 1.00 51.39 237 LEU C C 1
ATOM 6762 O O . LEU C 1 237 ? 10.157 26.610 30.620 1.00 52.19 237 LEU C O 1
ATOM 6767 N N . LEU C 1 238 ? 9.494 28.750 30.421 1.00 50.21 238 LEU C N 1
ATOM 6768 C CA . LEU C 1 238 ? 9.159 28.866 31.819 1.00 49.93 238 LEU C CA 1
ATOM 6769 C C . LEU C 1 238 ? 7.771 28.346 32.114 1.00 50.04 238 LEU C C 1
ATOM 6770 O O . LEU C 1 238 ? 7.462 28.032 33.257 1.00 48.55 238 LEU C O 1
ATOM 6775 N N . GLY C 1 239 ? 6.952 28.236 31.069 1.00 50.56 239 GLY C N 1
ATOM 6776 C CA . GLY C 1 239 ? 5.583 27.786 31.235 1.00 52.38 239 GLY C CA 1
ATOM 6777 C C . GLY C 1 239 ? 4.801 28.904 31.900 1.00 54.22 239 GLY C C 1
ATOM 6778 O O . GLY C 1 239 ? 3.891 28.676 32.699 1.00 53.28 239 GLY C O 1
ATOM 6779 N N . VAL C 1 240 ? 5.163 30.132 31.546 1.00 56.42 240 VAL C N 1
ATOM 6780 C CA . VAL C 1 240 ? 4.544 31.307 32.129 1.00 58.36 240 VAL C CA 1
ATOM 6781 C C . VAL C 1 240 ? 3.740 32.152 31.139 1.00 60.68 240 VAL C C 1
ATOM 6782 O O . VAL C 1 240 ? 3.955 32.102 29.919 1.00 59.20 240 VAL C O 1
ATOM 6786 N N . LYS C 1 241 ? 2.823 32.934 31.712 1.00 63.52 241 LYS C N 1
ATOM 6787 C CA . LYS C 1 241 ? 1.917 33.836 31.005 1.00 65.95 241 LYS C CA 1
ATOM 6788 C C . LYS C 1 241 ? 2.625 35.087 30.453 1.00 66.79 241 LYS C C 1
ATOM 6789 O O . LYS C 1 241 ? 2.991 35.988 31.213 1.00 65.81 241 LYS C O 1
ATOM 6795 N N . VAL C 1 242 ? 2.805 35.146 29.138 1.00 68.07 242 VAL C N 1
ATOM 6796 C CA . VAL C 1 242 ? 3.456 36.296 28.512 1.00 71.39 242 VAL C CA 1
ATOM 6797 C C . VAL C 1 242 ? 2.586 37.565 28.548 1.00 73.06 242 VAL C C 1
ATOM 6798 O O . VAL C 1 242 ? 1.709 37.747 27.700 1.00 73.91 242 VAL C O 1
ATOM 6802 N N . GLU C 1 243 ? 2.844 38.441 29.522 1.00 74.95 243 GLU C N 1
ATOM 6803 C CA . GLU C 1 243 ? 2.087 39.691 29.695 1.00 76.40 243 GLU C CA 1
ATOM 6804 C C . GLU C 1 243 ? 2.112 40.674 28.527 1.00 76.92 243 GLU C C 1
ATOM 6805 O O . GLU C 1 243 ? 2.048 40.287 27.362 1.00 76.81 243 GLU C O 1
ATOM 6811 N N . VAL C 1 244 ? 2.205 41.958 28.852 1.00 77.89 244 VAL C N 1
ATOM 6812 C CA . VAL C 1 244 ? 2.215 42.998 27.831 1.00 77.65 244 VAL C CA 1
ATOM 6813 C C . VAL C 1 244 ? 3.640 43.436 27.479 1.00 76.35 244 VAL C C 1
ATOM 6814 O O . VAL C 1 244 ? 4.551 43.370 28.312 1.00 75.40 244 VAL C O 1
ATOM 6818 N N . ARG C 1 245 ? 3.807 43.884 26.237 1.00 74.93 245 ARG C N 1
ATOM 6819 C CA . ARG C 1 245 ? 5.094 44.329 25.703 1.00 73.94 245 ARG C CA 1
ATOM 6820 C C . ARG C 1 245 ? 5.860 45.350 26.542 1.00 71.13 245 ARG C C 1
ATOM 6821 O O . ARG C 1 245 ? 5.283 46.108 27.325 1.00 71.42 245 ARG C O 1
ATOM 6829 N N . PRO C 1 246 ? 7.189 45.362 26.391 1.00 67.97 246 PRO C N 1
ATOM 6830 C CA . PRO C 1 246 ? 8.083 46.274 27.103 1.00 65.50 246 PRO C CA 1
ATOM 6831 C C . PRO C 1 246 ? 8.317 47.465 26.173 1.00 63.93 246 PRO C C 1
ATOM 6832 O O . PRO C 1 246 ? 8.114 47.353 24.958 1.00 63.92 246 PRO C O 1
ATOM 6836 N N . GLU C 1 247 ? 8.741 48.597 26.726 1.00 60.87 247 GLU C N 1
ATOM 6837 C CA . GLU C 1 247 ? 8.976 49.786 25.910 1.00 57.94 247 GLU C CA 1
ATOM 6838 C C . GLU C 1 247 ? 10.321 49.765 25.183 1.00 57.75 247 GLU C C 1
ATOM 6839 O O . GLU C 1 247 ? 11.284 49.143 25.642 1.00 57.96 247 GLU C O 1
ATOM 6845 N N . LEU C 1 248 ? 10.386 50.446 24.046 1.00 55.63 248 LEU C N 1
ATOM 6846 C CA . LEU C 1 248 ? 11.611 50.494 23.277 1.00 54.06 248 LEU C CA 1
ATOM 6847 C C . LEU C 1 248 ? 11.718 51.829 22.562 1.00 53.27 248 LEU C C 1
ATOM 6848 O O . LEU C 1 248 ? 10.839 52.168 21.776 1.00 53.49 248 LEU C O 1
ATOM 6853 N N . TYR C 1 249 ? 12.794 52.577 22.824 1.00 51.87 249 TYR C N 1
ATOM 6854 C CA . TYR C 1 249 ? 13.017 53.891 22.205 1.00 49.58 249 TYR C CA 1
ATOM 6855 C C . TYR C 1 249 ? 14.294 53.945 21.379 1.00 50.53 249 TYR C C 1
ATOM 6856 O O . TYR C 1 249 ? 15.325 53.444 21.798 1.00 52.87 249 TYR C O 1
ATOM 6865 N N . ASP C 1 250 ? 14.236 54.573 20.211 1.00 50.96 250 ASP C N 1
ATOM 6866 C CA . ASP C 1 250 ? 15.411 54.665 19.349 1.00 49.81 250 ASP C CA 1
ATOM 6867 C C . ASP C 1 250 ? 16.340 55.804 19.751 1.00 50.41 250 ASP C C 1
ATOM 6868 O O . ASP C 1 250 ? 15.928 56.967 19.823 1.00 49.59 250 ASP C O 1
ATOM 6873 N N . TYR C 1 251 ? 17.596 55.455 20.007 1.00 48.90 251 TYR C N 1
ATOM 6874 C CA . TYR C 1 251 ? 18.613 56.425 20.362 1.00 48.66 251 TYR C CA 1
ATOM 6875 C C . TYR C 1 251 ? 19.931 55.966 19.768 1.00 49.13 251 TYR C C 1
ATOM 6876 O O . TYR C 1 251 ? 20.968 56.055 20.400 1.00 47.40 251 TYR C O 1
ATOM 6885 N N . SER C 1 252 ? 19.860 55.477 18.533 1.00 51.69 252 SER C N 1
ATOM 6886 C CA . SER C 1 252 ? 21.017 54.974 17.809 1.00 54.26 252 SER C CA 1
ATOM 6887 C C . SER C 1 252 ? 21.874 56.072 17.176 1.00 56.78 252 SER C C 1
ATOM 6888 O O . SER C 1 252 ? 23.047 55.840 16.863 1.00 55.37 252 SER C O 1
ATOM 6891 N N . PHE C 1 253 ? 21.290 57.259 16.993 1.00 58.70 253 PHE C N 1
ATOM 6892 C CA . PHE C 1 253 ? 21.997 58.390 16.384 1.00 61.03 253 PHE C CA 1
ATOM 6893 C C . PHE C 1 253 ? 22.416 58.010 14.988 1.00 62.89 253 PHE C C 1
ATOM 6894 O O . PHE C 1 253 ? 23.512 58.343 14.549 1.00 63.42 253 PHE C O 1
ATOM 6902 N N . GLY C 1 254 ? 21.536 57.307 14.292 1.00 65.29 254 GLY C N 1
ATOM 6903 C CA . GLY C 1 254 ? 21.849 56.875 12.946 1.00 68.31 254 GLY C CA 1
ATOM 6904 C C . GLY C 1 254 ? 21.847 55.364 12.903 1.00 69.65 254 GLY C C 1
ATOM 6905 O O . GLY C 1 254 ? 20.798 54.748 13.070 1.00 71.38 254 GLY C O 1
ATOM 6906 N N . GLU C 1 255 ? 23.012 54.761 12.689 1.00 70.66 255 GLU C N 1
ATOM 6907 C CA . GLU C 1 255 ? 23.104 53.307 12.638 1.00 71.87 255 GLU C CA 1
ATOM 6908 C C . GLU C 1 255 ? 23.776 52.769 13.900 1.00 71.50 255 GLU C C 1
ATOM 6909 O O . GLU C 1 255 ? 24.155 53.541 14.787 1.00 71.92 255 GLU C O 1
ATOM 6915 N N . TYR C 1 256 ? 23.891 51.447 13.995 1.00 69.50 256 TYR C N 1
ATOM 6916 C CA . TYR C 1 256 ? 24.524 50.832 15.150 1.00 67.59 256 TYR C CA 1
ATOM 6917 C C . TYR C 1 256 ? 26.006 51.133 15.009 1.00 66.87 256 TYR C C 1
ATOM 6918 O O . TYR C 1 256 ? 26.555 51.034 13.913 1.00 66.35 256 TYR C O 1
ATOM 6927 N N . GLY C 1 257 ? 26.638 51.529 16.109 1.00 66.18 257 GLY C N 1
ATOM 6928 C CA . GLY C 1 257 ? 28.059 51.816 16.078 1.00 65.80 257 GLY C CA 1
ATOM 6929 C C . GLY C 1 257 ? 28.458 53.255 15.837 1.00 65.04 257 GLY C C 1
ATOM 6930 O O . GLY C 1 257 ? 29.589 53.627 16.119 1.00 64.37 257 GLY C O 1
ATOM 6931 N N . LYS C 1 258 ? 27.538 54.062 15.319 1.00 66.74 258 LYS C N 1
ATOM 6932 C CA . LYS C 1 258 ? 27.813 55.475 15.034 1.00 68.24 258 LYS C CA 1
ATOM 6933 C C . LYS C 1 258 ? 28.157 56.245 16.312 1.00 67.73 258 LYS C C 1
ATOM 6934 O O . LYS C 1 258 ? 27.323 56.386 17.211 1.00 67.52 258 LYS C O 1
ATOM 6940 N N . ILE C 1 259 ? 29.388 56.744 16.380 1.00 66.61 259 ILE C N 1
ATOM 6941 C CA . ILE C 1 259 ? 29.859 57.492 17.545 1.00 66.11 259 ILE C CA 1
ATOM 6942 C C . ILE C 1 259 ? 29.546 58.977 17.361 1.00 64.46 259 ILE C C 1
ATOM 6943 O O . ILE C 1 259 ? 29.935 59.580 16.372 1.00 63.99 259 ILE C O 1
ATOM 6948 N N . THR C 1 260 ? 28.846 59.562 18.322 1.00 63.18 260 THR C N 1
ATOM 6949 C CA . THR C 1 260 ? 28.460 60.954 18.210 1.00 62.68 260 THR C CA 1
ATOM 6950 C C . THR C 1 260 ? 28.891 61.824 19.389 1.00 62.12 260 THR C C 1
ATOM 6951 O O . THR C 1 260 ? 29.028 61.349 20.522 1.00 63.27 260 THR C O 1
ATOM 6955 N N . GLY C 1 261 ? 29.091 63.109 19.115 1.00 59.64 261 GLY C N 1
ATOM 6956 C CA . GLY C 1 261 ? 29.497 64.028 20.157 1.00 55.77 261 GLY C CA 1
ATOM 6957 C C . GLY C 1 261 ? 28.581 63.999 21.362 1.00 54.24 261 GLY C C 1
ATOM 6958 O O . GLY C 1 261 ? 29.026 64.216 22.488 1.00 54.06 261 GLY C O 1
ATOM 6959 N N . GLU C 1 262 ? 27.295 63.738 21.153 1.00 53.26 262 GLU C N 1
ATOM 6960 C CA . GLU C 1 262 ? 26.379 63.707 22.289 1.00 51.73 262 GLU C CA 1
ATOM 6961 C C . GLU C 1 262 ? 26.727 62.530 23.183 1.00 50.34 262 GLU C C 1
ATOM 6962 O O . GLU C 1 262 ? 26.645 62.635 24.409 1.00 48.10 262 GLU C O 1
ATOM 6968 N N . VAL C 1 263 ? 27.116 61.415 22.557 1.00 48.77 263 VAL C N 1
ATOM 6969 C CA . VAL C 1 263 ? 27.500 60.226 23.301 1.00 47.74 263 VAL C CA 1
ATOM 6970 C C . VAL C 1 263 ? 28.869 60.474 23.927 1.00 48.79 263 VAL C C 1
ATOM 6971 O O . VAL C 1 263 ? 29.073 60.202 25.109 1.00 48.83 263 VAL C O 1
ATOM 6975 N N . ALA C 1 264 ? 29.807 61.001 23.146 1.00 47.57 264 ALA C N 1
ATOM 6976 C CA . ALA C 1 264 ? 31.128 61.283 23.697 1.00 48.81 264 ALA C CA 1
ATOM 6977 C C . ALA C 1 264 ? 30.963 62.198 24.911 1.00 49.06 264 ALA C C 1
ATOM 6978 O O . ALA C 1 264 ? 31.727 62.137 25.872 1.00 48.05 264 ALA C O 1
ATOM 6980 N N . GLN C 1 265 ? 29.928 63.028 24.869 1.00 50.43 265 GLN C N 1
ATOM 6981 C CA . GLN C 1 265 ? 29.675 63.978 25.941 1.00 50.87 265 GLN C CA 1
ATOM 6982 C C . GLN C 1 265 ? 29.070 63.333 27.183 1.00 50.53 265 GLN C C 1
ATOM 6983 O O . GLN C 1 265 ? 29.333 63.780 28.307 1.00 51.30 265 GLN C O 1
ATOM 6989 N N . ILE C 1 266 ? 28.264 62.288 26.996 1.00 49.71 266 ILE C N 1
ATOM 6990 C CA . ILE C 1 266 ? 27.649 61.612 28.143 1.00 48.67 266 ILE C CA 1
ATOM 6991 C C . ILE C 1 266 ? 28.727 60.805 28.893 1.00 46.07 266 ILE C C 1
ATOM 6992 O O . ILE C 1 266 ? 28.749 60.771 30.129 1.00 43.38 266 ILE C O 1
ATOM 6997 N N . ILE C 1 267 ? 29.626 60.187 28.122 1.00 44.43 267 ILE C N 1
ATOM 6998 C CA . ILE C 1 267 ? 30.743 59.395 28.643 1.00 44.55 267 ILE C CA 1
ATOM 6999 C C . ILE C 1 267 ? 31.607 60.237 29.587 1.00 44.66 267 ILE C C 1
ATOM 7000 O O . ILE C 1 267 ? 31.922 59.816 30.704 1.00 43.20 267 ILE C O 1
ATOM 7005 N N . ARG C 1 268 ? 31.958 61.446 29.140 1.00 45.40 268 ARG C N 1
ATOM 7006 C CA . ARG C 1 268 ? 32.762 62.357 29.941 1.00 43.95 268 ARG C CA 1
ATOM 7007 C C . ARG C 1 268 ? 32.019 62.837 31.181 1.00 43.13 268 ARG C C 1
ATOM 7008 O O . ARG C 1 268 ? 32.618 62.945 32.263 1.00 44.60 268 ARG C O 1
ATOM 7016 N N . LYS C 1 269 ? 30.724 63.113 31.046 1.00 42.62 269 LYS C N 1
ATOM 7017 C CA . LYS C 1 269 ? 29.950 63.596 32.192 1.00 42.72 269 LYS C CA 1
ATOM 7018 C C . LYS C 1 269 ? 29.696 62.531 33.253 1.00 41.63 269 LYS C C 1
ATOM 7019 O O . LYS C 1 269 ? 29.822 62.787 34.450 1.00 42.29 269 LYS C O 1
ATOM 7025 N N . VAL C 1 270 ? 29.327 61.330 32.836 1.00 41.71 270 VAL C N 1
ATOM 7026 C CA . VAL C 1 270 ? 29.114 60.270 33.816 1.00 40.95 270 VAL C CA 1
ATOM 7027 C C . VAL C 1 270 ? 30.478 59.929 34.445 1.00 39.57 270 VAL C C 1
ATOM 7028 O O . VAL C 1 270 ? 30.590 59.707 35.646 1.00 38.52 270 VAL C O 1
ATOM 7032 N N . GLY C 1 271 ? 31.522 59.911 33.629 1.00 39.94 271 GLY C N 1
ATOM 7033 C CA . GLY C 1 271 ? 32.848 59.649 34.169 1.00 41.59 271 GLY C CA 1
ATOM 7034 C C . GLY C 1 271 ? 33.305 60.668 35.222 1.00 41.58 271 GLY C C 1
ATOM 7035 O O . GLY C 1 271 ? 33.716 60.283 36.328 1.00 41.12 271 GLY C O 1
ATOM 7036 N N . THR C 1 272 ? 33.230 61.964 34.903 1.00 40.99 272 THR C N 1
ATOM 7037 C CA . THR C 1 272 ? 33.663 63.002 35.853 1.00 40.69 272 THR C CA 1
ATOM 7038 C C . THR C 1 272 ? 32.664 63.318 36.949 1.00 40.23 272 THR C C 1
ATOM 7039 O O . THR C 1 272 ? 33.042 63.832 38.003 1.00 42.00 272 THR C O 1
ATOM 7043 N N . ARG C 1 273 ? 31.393 63.014 36.727 1.00 41.07 273 ARG C N 1
ATOM 7044 C CA . ARG C 1 273 ? 30.400 63.316 37.753 1.00 42.48 273 ARG C CA 1
ATOM 7045 C C . ARG C 1 273 ? 29.993 62.142 38.629 1.00 41.80 273 ARG C C 1
ATOM 7046 O O . ARG C 1 273 ? 29.521 62.341 39.744 1.00 41.70 273 ARG C O 1
ATOM 7054 N N . GLU C 1 274 ? 30.158 60.921 38.138 1.00 41.20 274 GLU C N 1
ATOM 7055 C CA . GLU C 1 274 ? 29.791 59.761 38.948 1.00 44.14 274 GLU C CA 1
ATOM 7056 C C . GLU C 1 274 ? 30.948 58.784 39.154 1.00 43.66 274 GLU C C 1
ATOM 7057 O O . GLU C 1 274 ? 30.918 57.967 40.066 1.00 44.61 274 GLU C O 1
ATOM 7063 N N . GLY C 1 275 ? 31.957 58.869 38.300 1.00 43.77 275 GLY C N 1
ATOM 7064 C CA . GLY C 1 275 ? 33.106 57.995 38.432 1.00 43.15 275 GLY C CA 1
ATOM 7065 C C . GLY C 1 275 ? 32.883 56.678 37.743 1.00 42.58 275 GLY C C 1
ATOM 7066 O O . GLY C 1 275 ? 33.552 55.689 38.038 1.00 43.48 275 GLY C O 1
ATOM 7067 N N . ILE C 1 276 ? 31.946 56.668 36.807 1.00 42.67 276 ILE C N 1
ATOM 7068 C CA . ILE C 1 276 ? 31.606 55.448 36.090 1.00 42.09 276 ILE C CA 1
ATOM 7069 C C . ILE C 1 276 ? 31.815 55.602 34.581 1.00 43.03 276 ILE C C 1
ATOM 7070 O O . ILE C 1 276 ? 31.378 56.585 33.975 1.00 44.04 276 ILE C O 1
ATOM 7075 N N . ILE C 1 277 ? 32.498 54.621 33.993 1.00 41.14 277 ILE C N 1
ATOM 7076 C CA . ILE C 1 277 ? 32.829 54.635 32.587 1.00 40.96 277 ILE C CA 1
ATOM 7077 C C . ILE C 1 277 ? 31.829 53.925 31.691 1.00 44.41 277 ILE C C 1
ATOM 7078 O O . ILE C 1 277 ? 31.654 52.709 31.796 1.00 48.75 277 ILE C O 1
ATOM 7083 N N . LEU C 1 278 ? 31.187 54.668 30.793 1.00 42.99 278 LEU C N 1
ATOM 7084 C CA . LEU C 1 278 ? 30.239 54.075 29.867 1.00 41.75 278 LEU C CA 1
ATOM 7085 C C . LEU C 1 278 ? 30.943 53.866 28.520 1.00 41.77 278 LEU C C 1
ATOM 7086 O O . LEU C 1 278 ? 32.096 54.265 28.351 1.00 39.16 278 LEU C O 1
ATOM 7091 N N . ASP C 1 279 ? 30.262 53.217 27.578 1.00 40.76 279 ASP C N 1
ATOM 7092 C CA . ASP C 1 279 ? 30.847 52.970 26.267 1.00 42.59 279 ASP C CA 1
ATOM 7093 C C . ASP C 1 279 ? 29.964 53.638 25.209 1.00 43.24 279 ASP C C 1
ATOM 7094 O O . ASP C 1 279 ? 28.762 53.802 25.407 1.00 44.46 279 ASP C O 1
ATOM 7099 N N . PRO C 1 280 ? 30.554 54.004 24.068 1.00 43.23 280 PRO C N 1
ATOM 7100 C CA . PRO C 1 280 ? 29.893 54.669 22.941 1.00 44.95 280 PRO C CA 1
ATOM 7101 C C . PRO C 1 280 ? 28.815 53.935 22.160 1.00 46.21 280 PRO C C 1
ATOM 7102 O O . PRO C 1 280 ? 27.897 54.567 21.628 1.00 47.56 280 PRO C O 1
ATOM 7106 N N . VAL C 1 281 ? 28.914 52.614 22.072 1.00 47.81 281 VAL C N 1
ATOM 7107 C CA . VAL C 1 281 ? 27.933 51.859 21.296 1.00 48.58 281 VAL C CA 1
ATOM 7108 C C . VAL C 1 281 ? 26.676 51.412 22.055 1.00 47.56 281 VAL C C 1
ATOM 7109 O O . VAL C 1 281 ? 25.578 51.400 21.487 1.00 47.54 281 VAL C O 1
ATOM 7113 N N . TYR C 1 282 ? 26.819 51.090 23.338 1.00 47.29 282 TYR C N 1
ATOM 7114 C CA . TYR C 1 282 ? 25.678 50.635 24.135 1.00 45.63 282 TYR C CA 1
ATOM 7115 C C . TYR C 1 282 ? 25.218 51.470 25.329 1.00 44.33 282 TYR C C 1
ATOM 7116 O O . TYR C 1 282 ? 24.178 52.124 25.279 1.00 44.43 282 TYR C O 1
ATOM 7125 N N . THR C 1 283 ? 25.972 51.415 26.420 1.00 41.39 283 THR C N 1
ATOM 7126 C CA . THR C 1 283 ? 25.560 52.121 27.622 1.00 38.68 283 THR C CA 1
ATOM 7127 C C . THR C 1 283 ? 25.451 53.645 27.484 1.00 40.61 283 THR C C 1
ATOM 7128 O O . THR C 1 283 ? 24.592 54.257 28.130 1.00 39.00 283 THR C O 1
ATOM 7132 N N . GLY C 1 284 ? 26.309 54.247 26.647 1.00 40.09 284 GLY C N 1
ATOM 7133 C CA . GLY C 1 284 ? 26.284 55.692 26.455 1.00 40.14 284 GLY C CA 1
ATOM 7134 C C . GLY C 1 284 ? 25.020 56.193 25.761 1.00 41.24 284 GLY C C 1
ATOM 7135 O O . GLY C 1 284 ? 24.434 57.210 26.153 1.00 41.00 284 GLY C O 1
ATOM 7136 N N . LYS C 1 285 ? 24.613 55.490 24.714 1.00 40.05 285 LYS C N 1
ATOM 7137 C CA . LYS C 1 285 ? 23.408 55.846 23.999 1.00 41.74 285 LYS C CA 1
ATOM 7138 C C . LYS C 1 285 ? 22.205 55.561 24.908 1.00 43.08 285 LYS C C 1
ATOM 7139 O O . LYS C 1 285 ? 21.282 56.382 25.013 1.00 43.72 285 LYS C O 1
ATOM 7145 N N . ALA C 1 286 ? 22.224 54.409 25.580 1.00 41.67 286 ALA C N 1
ATOM 7146 C CA . ALA C 1 286 ? 21.120 54.046 26.458 1.00 41.11 286 ALA C CA 1
ATOM 7147 C C . ALA C 1 286 ? 20.967 55.022 27.611 1.00 41.13 286 ALA C C 1
ATOM 7148 O O . ALA C 1 286 ? 19.843 55.339 27.989 1.00 40.63 286 ALA C O 1
ATOM 7150 N N . PHE C 1 287 ? 22.088 55.475 28.183 1.00 41.73 287 PHE C N 1
ATOM 7151 C CA . PHE C 1 287 ? 22.053 56.416 29.305 1.00 41.81 287 PHE C CA 1
ATOM 7152 C C . PHE C 1 287 ? 21.628 57.795 28.777 1.00 43.35 287 PHE C C 1
ATOM 7153 O O . PHE C 1 287 ? 20.940 58.550 29.458 1.00 42.17 287 PHE C O 1
ATOM 7161 N N . TYR C 1 288 ? 22.052 58.109 27.561 1.00 44.07 288 TYR C N 1
ATOM 7162 C CA . TYR C 1 288 ? 21.654 59.351 26.926 1.00 46.27 288 TYR C CA 1
ATOM 7163 C C . TYR C 1 288 ? 20.115 59.315 26.859 1.00 46.15 288 TYR C C 1
ATOM 7164 O O . TYR C 1 288 ? 19.436 60.257 27.299 1.00 47.48 288 TYR C O 1
ATOM 7173 N N . GLY C 1 289 ? 19.577 58.217 26.319 1.00 43.61 289 GLY C N 1
ATOM 7174 C CA . GLY C 1 289 ? 18.142 58.059 26.214 1.00 40.07 289 GLY C CA 1
ATOM 7175 C C . GLY C 1 289 ? 17.493 58.159 27.575 1.00 41.06 289 GLY C C 1
ATOM 7176 O O . GLY C 1 289 ? 16.371 58.636 27.718 1.00 43.98 289 GLY C O 1
ATOM 7177 N N . LEU C 1 290 ? 18.190 57.711 28.603 1.00 40.50 290 LEU C N 1
ATOM 7178 C CA . LEU C 1 290 ? 17.634 57.772 29.947 1.00 40.55 290 LEU C CA 1
ATOM 7179 C C . LEU C 1 290 ? 17.464 59.230 30.407 1.00 42.65 290 LEU C C 1
ATOM 7180 O O . LEU C 1 290 ? 16.410 59.616 30.916 1.00 41.82 290 LEU C O 1
ATOM 7185 N N . VAL C 1 291 ? 18.503 60.033 30.215 1.00 43.32 291 VAL C N 1
ATOM 7186 C CA . VAL C 1 291 ? 18.475 61.426 30.612 1.00 44.68 291 VAL C CA 1
ATOM 7187 C C . VAL C 1 291 ? 17.408 62.191 29.813 1.00 45.79 291 VAL C C 1
ATOM 7188 O O . VAL C 1 291 ? 16.655 62.987 30.363 1.00 44.70 291 VAL C O 1
ATOM 7192 N N . ASP C 1 292 ? 17.349 61.912 28.516 1.00 46.93 292 ASP C N 1
ATOM 7193 C CA . ASP C 1 292 ? 16.389 62.534 27.622 1.00 47.92 292 ASP C CA 1
ATOM 7194 C C . ASP C 1 292 ? 14.944 62.231 28.044 1.00 49.16 292 ASP C C 1
ATOM 7195 O O . ASP C 1 292 ? 14.122 63.137 28.145 1.00 52.42 292 ASP C O 1
ATOM 7200 N N . LEU C 1 293 ? 14.632 60.967 28.302 1.00 49.39 293 LEU C N 1
ATOM 7201 C CA . LEU C 1 293 ? 13.281 60.590 28.698 1.00 49.02 293 LEU C CA 1
ATOM 7202 C C . LEU C 1 293 ? 12.948 61.008 30.132 1.00 50.67 293 LEU C C 1
ATOM 7203 O O . LEU C 1 293 ? 11.785 61.284 30.450 1.00 49.79 293 LEU C O 1
ATOM 7208 N N . ALA C 1 294 ? 13.956 61.063 30.998 1.00 50.28 294 ALA C N 1
ATOM 7209 C CA . ALA C 1 294 ? 13.712 61.442 32.386 1.00 52.01 294 ALA C CA 1
ATOM 7210 C C . ALA C 1 294 ? 13.357 62.929 32.500 1.00 53.83 294 ALA C C 1
ATOM 7211 O O . ALA C 1 294 ? 12.469 63.325 33.269 1.00 53.55 294 ALA C O 1
ATOM 7213 N N . ARG C 1 295 ? 14.064 63.756 31.740 1.00 53.57 295 ARG C N 1
ATOM 7214 C CA . ARG C 1 295 ? 13.816 65.186 31.776 1.00 53.31 295 ARG C CA 1
ATOM 7215 C C . ARG C 1 295 ? 12.409 65.492 31.287 1.00 53.19 295 ARG C C 1
ATOM 7216 O O . ARG C 1 295 ? 11.748 66.411 31.788 1.00 52.43 295 ARG C O 1
ATOM 7224 N N . LYS C 1 296 ? 11.955 64.697 30.320 1.00 52.68 296 LYS C N 1
ATOM 7225 C CA . LYS C 1 296 ? 10.622 64.842 29.769 1.00 50.97 296 LYS C CA 1
ATOM 7226 C C . LYS C 1 296 ? 9.648 64.259 30.790 1.00 50.67 296 LYS C C 1
ATOM 7227 O O . LYS C 1 296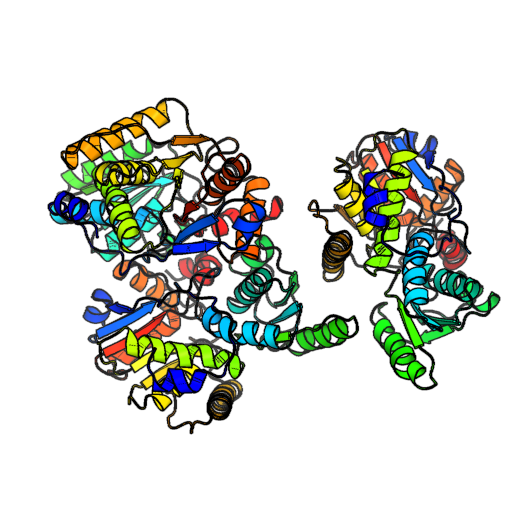 ? 8.436 64.305 30.604 1.00 50.92 296 LYS C O 1
ATOM 7233 N N . GLY C 1 297 ? 10.192 63.716 31.876 1.00 50.64 297 GLY C N 1
ATOM 7234 C CA . GLY C 1 297 ? 9.368 63.119 32.918 1.00 49.80 297 GLY C CA 1
ATOM 7235 C C . GLY C 1 297 ? 8.739 61.800 32.488 1.00 49.66 297 GLY C C 1
ATOM 7236 O O . GLY C 1 297 ? 7.789 61.322 33.112 1.00 48.25 297 GLY C O 1
ATOM 7237 N N . GLU C 1 298 ? 9.286 61.208 31.428 1.00 51.10 298 GLU C N 1
ATOM 7238 C CA . GLU C 1 298 ? 8.780 59.952 30.866 1.00 53.98 298 GLU C CA 1
ATOM 7239 C C . GLU C 1 298 ? 9.304 58.642 31.489 1.00 55.16 298 GLU C C 1
ATOM 7240 O O . GLU C 1 298 ? 9.099 57.568 30.916 1.00 57.37 298 GLU C O 1
ATOM 7246 N N . LEU C 1 299 ? 9.964 58.709 32.646 1.00 54.04 299 LEU C N 1
ATOM 7247 C CA . LEU C 1 299 ? 10.473 57.492 33.263 1.00 52.15 299 LEU C CA 1
ATOM 7248 C C . LEU C 1 299 ? 10.020 57.296 34.687 1.00 51.38 299 LEU C C 1
ATOM 7249 O O . LEU C 1 299 ? 10.278 56.250 35.279 1.00 52.26 299 LEU C O 1
ATOM 7254 N N . GLY C 1 300 ? 9.340 58.290 35.243 1.00 49.90 300 GLY C N 1
ATOM 7255 C CA . GLY C 1 300 ? 8.879 58.161 36.612 1.00 47.88 300 GLY C CA 1
ATOM 7256 C C . GLY C 1 300 ? 9.808 58.912 37.543 1.00 47.54 300 GLY C C 1
ATOM 7257 O O . GLY C 1 300 ? 10.602 59.738 37.101 1.00 46.02 300 GLY C O 1
ATOM 7258 N N . GLU C 1 301 ? 9.720 58.617 38.831 1.00 46.90 301 GLU C N 1
ATOM 7259 C CA . GLU C 1 301 ? 10.553 59.283 39.822 1.00 48.99 301 GLU C CA 1
ATOM 7260 C C . GLU C 1 301 ? 11.828 58.524 40.222 1.00 48.78 301 GLU C C 1
ATOM 7261 O O . GLU C 1 301 ? 12.882 59.127 40.444 1.00 46.72 301 GLU C O 1
ATOM 7267 N N . LYS C 1 302 ? 11.692 57.204 40.347 1.00 48.47 302 LYS C N 1
ATOM 7268 C CA . LYS C 1 302 ? 12.770 56.313 40.752 1.00 47.08 302 LYS C CA 1
ATOM 7269 C C . LYS C 1 302 ? 13.143 55.437 39.565 1.00 46.53 302 LYS C C 1
ATOM 7270 O O . LYS C 1 302 ? 12.356 54.583 39.149 1.00 47.93 302 LYS C O 1
ATOM 7276 N N . ILE C 1 303 ? 14.337 55.653 39.016 1.00 44.29 303 ILE C N 1
ATOM 7277 C CA . ILE C 1 303 ? 14.794 54.904 37.846 1.00 42.19 303 ILE C CA 1
ATOM 7278 C C . ILE C 1 303 ? 16.014 54.041 38.180 1.00 42.67 303 ILE C C 1
ATOM 7279 O O . ILE C 1 303 ? 16.854 54.422 39.023 1.00 42.96 303 ILE C O 1
ATOM 7284 N N . LEU C 1 304 ? 16.101 52.882 37.522 1.00 40.01 304 LEU C N 1
ATOM 7285 C CA . LEU C 1 304 ? 17.225 51.963 37.698 1.00 35.78 304 LEU C CA 1
ATOM 7286 C C . LEU C 1 304 ? 17.817 51.737 36.325 1.00 33.05 304 LEU C C 1
ATOM 7287 O O . LEU C 1 304 ? 17.146 51.243 35.425 1.00 32.81 304 LEU C O 1
ATOM 7292 N N . PHE C 1 305 ? 19.065 52.143 36.146 1.00 32.05 305 PHE C N 1
ATOM 7293 C CA . PHE C 1 305 ? 19.737 51.917 34.871 1.00 32.40 305 PHE C CA 1
ATOM 7294 C C . PHE C 1 305 ? 20.621 50.687 35.034 1.00 32.27 305 PHE C C 1
ATOM 7295 O O . PHE C 1 305 ? 21.334 50.542 36.026 1.00 32.31 305 PHE C O 1
ATOM 7303 N N . ILE C 1 306 ? 20.577 49.791 34.071 1.00 34.01 306 ILE C N 1
ATOM 7304 C CA . ILE C 1 306 ? 21.429 48.617 34.168 1.00 35.91 306 ILE C CA 1
ATOM 7305 C C . ILE C 1 306 ? 22.708 48.833 33.381 1.00 34.63 306 ILE C C 1
ATOM 7306 O O . ILE C 1 306 ? 22.684 49.009 32.164 1.00 36.25 306 ILE C O 1
ATOM 7311 N N . HIS C 1 307 ? 23.823 48.861 34.092 1.00 33.97 307 HIS C N 1
ATOM 7312 C CA . HIS C 1 307 ? 25.103 49.048 33.432 1.00 33.57 307 HIS C CA 1
ATOM 7313 C C . HIS C 1 307 ? 25.434 47.675 32.921 1.00 32.91 307 HIS C C 1
ATOM 7314 O O . HIS C 1 307 ? 25.719 46.777 33.706 1.00 29.05 307 HIS C O 1
ATOM 7321 N N . THR C 1 308 ? 25.373 47.524 31.604 1.00 33.49 308 THR C N 1
ATOM 7322 C CA . THR C 1 308 ? 25.639 46.248 30.961 1.00 35.74 308 THR C CA 1
ATOM 7323 C C . THR C 1 308 ? 27.074 46.039 30.465 1.00 36.31 308 THR C C 1
ATOM 7324 O O . THR C 1 308 ? 27.332 45.070 29.753 1.00 35.35 308 THR C O 1
ATOM 7328 N N . GLY C 1 309 ? 27.988 46.945 30.826 1.00 36.99 309 GLY C N 1
ATOM 7329 C CA . GLY C 1 309 ? 29.388 46.818 30.433 1.00 38.26 309 GLY C CA 1
ATOM 7330 C C . GLY C 1 309 ? 29.840 47.656 29.247 1.00 39.05 309 GLY C C 1
ATOM 7331 O O . GLY C 1 309 ? 29.385 48.780 29.070 1.00 42.06 309 GLY C O 1
ATOM 7332 N N . GLY C 1 310 ? 30.754 47.114 28.449 1.00 37.31 310 GLY C N 1
ATOM 7333 C CA . GLY C 1 310 ? 31.238 47.810 27.269 1.00 35.90 310 GLY C CA 1
ATOM 7334 C C . GLY C 1 310 ? 32.543 48.581 27.386 1.00 36.04 310 GLY C C 1
ATOM 7335 O O . GLY C 1 310 ? 32.929 49.264 26.449 1.00 34.77 310 GLY C O 1
ATOM 7336 N N . ILE C 1 311 ? 33.224 48.494 28.519 1.00 36.16 311 ILE C N 1
ATOM 7337 C CA . ILE C 1 311 ? 34.472 49.217 28.670 1.00 38.23 311 ILE C CA 1
ATOM 7338 C C . ILE C 1 311 ? 35.400 49.045 27.466 1.00 41.00 311 ILE C C 1
ATOM 7339 O O . ILE C 1 311 ? 36.011 50.008 27.020 1.00 41.18 311 ILE C O 1
ATOM 7344 N N . SER C 1 312 ? 35.516 47.831 26.937 1.00 41.48 312 SER C N 1
ATOM 7345 C CA . SER C 1 312 ? 36.353 47.632 25.773 1.00 44.53 312 SER C CA 1
ATOM 7346 C C . SER C 1 312 ? 36.031 48.618 24.637 1.00 46.89 312 SER C C 1
ATOM 7347 O O . SER C 1 312 ? 36.919 49.010 23.876 1.00 49.42 312 SER C O 1
ATOM 7350 N N . GLY C 1 313 ? 34.769 49.013 24.506 1.00 46.39 313 GLY C N 1
ATOM 7351 C CA . GLY C 1 313 ? 34.408 49.922 23.434 1.00 46.70 313 GLY C CA 1
ATOM 7352 C C . GLY C 1 313 ? 35.055 51.281 23.592 1.00 47.77 313 GLY C C 1
ATOM 7353 O O . GLY C 1 313 ? 35.445 51.918 22.612 1.00 47.88 313 GLY C O 1
ATOM 7354 N N . THR C 1 314 ? 35.168 51.729 24.836 1.00 48.59 314 THR C N 1
ATOM 7355 C CA . THR C 1 314 ? 35.768 53.020 25.132 1.00 50.92 314 THR C CA 1
ATOM 7356 C C . THR C 1 314 ? 37.232 53.031 24.723 1.00 52.57 314 THR C C 1
ATOM 7357 O O . THR C 1 314 ? 37.719 54.001 24.147 1.00 52.58 314 THR C O 1
ATOM 7361 N N . PHE C 1 315 ? 37.936 51.945 25.030 1.00 54.67 315 PHE C N 1
ATOM 7362 C CA . PHE C 1 315 ? 39.337 51.839 24.667 1.00 54.82 315 PHE C CA 1
ATOM 7363 C C . PHE C 1 315 ? 39.431 51.754 23.158 1.00 57.23 315 PHE C C 1
ATOM 7364 O O . PHE C 1 315 ? 40.157 52.521 22.529 1.00 59.09 315 PHE C O 1
ATOM 7372 N N . HIS C 1 316 ? 38.674 50.828 22.585 1.00 59.19 316 HIS C N 1
ATOM 7373 C CA . HIS C 1 316 ? 38.638 50.617 21.142 1.00 61.42 316 HIS C CA 1
ATOM 7374 C C . HIS C 1 316 ? 38.342 51.894 20.345 1.00 62.62 316 HIS C C 1
ATOM 7375 O O . HIS C 1 316 ? 38.928 52.110 19.288 1.00 63.29 316 HIS C O 1
ATOM 7382 N N . TYR C 1 317 ? 37.448 52.747 20.833 1.00 63.32 317 TYR C N 1
ATOM 7383 C CA . TYR C 1 317 ? 37.128 53.961 20.080 1.00 65.22 317 TYR C CA 1
ATOM 7384 C C . TYR C 1 317 ? 37.558 55.293 20.709 1.00 65.55 317 TYR C C 1
ATOM 7385 O O . TYR C 1 317 ? 36.942 56.328 20.456 1.00 65.87 317 TYR C O 1
ATOM 7394 N N . GLY C 1 318 ? 38.624 55.264 21.501 1.00 66.38 318 GLY C N 1
ATOM 7395 C CA . GLY C 1 318 ? 39.115 56.463 22.161 1.00 67.80 318 GLY C CA 1
ATOM 7396 C C . GLY C 1 318 ? 39.403 57.658 21.271 1.00 69.04 318 GLY C C 1
ATOM 7397 O O . GLY C 1 318 ? 38.987 58.774 21.583 1.00 69.33 318 GLY C O 1
ATOM 7398 N N . ASP C 1 319 ? 40.123 57.455 20.162 1.00 69.62 319 ASP C N 1
ATOM 7399 C CA . ASP C 1 319 ? 40.423 58.530 19.271 1.00 71.54 319 ASP C CA 1
ATOM 7400 C C A ASP C 1 319 ? 39.164 59.184 18.741 0.50 70.83 319 ASP C C 1
ATOM 7401 C C B ASP C 1 319 ? 39.159 59.185 18.740 0.50 70.83 319 ASP C C 1
ATOM 7402 O O . ASP C 1 319 ? 38.957 60.395 18.887 1.00 71.56 319 ASP C O 1
ATOM 7407 N N . LYS C 1 320 ? 38.310 58.370 18.122 1.00 69.06 320 LYS C N 1
ATOM 7408 C CA . LYS C 1 320 ? 37.038 58.832 17.588 1.00 68.01 320 LYS C CA 1
ATOM 7409 C C . LYS C 1 320 ? 36.374 59.730 18.627 1.00 66.55 320 LYS C C 1
ATOM 7410 O O . LYS C 1 320 ? 35.942 60.837 18.322 1.00 65.76 320 LYS C O 1
ATOM 7416 N N . LEU C 1 321 ? 36.302 59.251 19.863 1.00 65.75 321 LEU C N 1
ATOM 7417 C CA . LEU C 1 321 ? 35.684 60.028 20.929 1.00 66.69 321 LEU C CA 1
ATOM 7418 C C . LEU C 1 321 ? 36.369 61.369 21.133 1.00 65.99 321 LEU C C 1
ATOM 7419 O O . LEU C 1 321 ? 35.723 62.410 21.160 1.00 64.69 321 LEU C O 1
ATOM 7424 N N . LEU C 1 322 ? 37.685 61.328 21.288 1.00 67.74 322 LEU C N 1
ATOM 7425 C CA . LEU C 1 322 ? 38.482 62.537 21.483 1.00 68.58 322 LEU C CA 1
ATOM 7426 C C . LEU C 1 322 ? 38.214 63.539 20.372 1.00 68.77 322 LEU C C 1
ATOM 7427 O O . LEU C 1 322 ? 37.929 64.712 20.635 1.00 68.75 322 LEU C O 1
ATOM 7432 N N . SER C 1 323 ? 38.300 63.061 19.134 1.00 68.48 323 SER C N 1
ATOM 7433 C CA . SER C 1 323 ? 38.080 63.902 17.970 1.00 69.73 323 SER C CA 1
ATOM 7434 C C . SER C 1 323 ? 36.711 64.589 17.995 1.00 69.98 323 SER C C 1
ATOM 7435 O O . SER C 1 323 ? 36.476 65.537 17.244 1.00 71.14 323 SER C O 1
ATOM 7438 N N . LEU C 1 324 ? 35.815 64.112 18.855 1.00 69.69 324 LEU C N 1
ATOM 7439 C CA . LEU C 1 324 ? 34.471 64.678 18.958 1.00 68.67 324 LEU C CA 1
ATOM 7440 C C . LEU C 1 324 ? 34.299 65.479 20.237 1.00 68.56 324 LEU C C 1
ATOM 7441 O O . LEU C 1 324 ? 33.213 65.989 20.524 1.00 68.48 324 LEU C O 1
ATOM 7446 N N . LEU C 1 325 ? 35.378 65.591 21.000 1.00 68.10 325 LEU C N 1
ATOM 7447 C CA . LEU C 1 325 ? 35.351 66.329 22.253 1.00 67.36 325 LEU C CA 1
ATOM 7448 C C . LEU C 1 325 ? 36.188 67.619 22.192 1.00 67.26 325 LEU C C 1
ATOM 7449 O O . LEU C 1 325 ? 37.066 67.712 21.306 1.00 66.70 325 LEU C O 1
#

Secondary structure (DSSP, 8-state):
--HHHHHHHTT--------SPPPEEE-HHHHHHHTSEEEEEEGGGS-STT-STHHHHHHHHHHHHHHTT-SEEEEE--TT-HHHHHHHHHHHHTT-EEEEEEES---S-HHHHHHHHTT-EEEEES--STTTHHHHHHHHHHHHTTSS--EEEE-GGG-SHHHHTHHHHHHHHHHHH-----SEEEEEESSSHHHHHHHHHHHHTT---EEEEEE-SS-SSSHHHHHHHHHHHHHHHTT----S--EEEE-STTSTT---HHHHHHHHHHHHHHS----TTTHHHHHHHHHHHHHTT-S-SEEEEEE---HHHHHHTHHHHHTT-/--HHHHHHHTT--------SPPPEEE-HHHHHHHTSEEEEEEGGGS-STT--SHHHHHHHHHHHHHHHT-SEEEEE--TT-HHHHHHHHHHHHHT-EEEEE-BS---S-HHHHHHHHTT-EE--BSS-SSS--HHHHHHHHHHHHTTT--EEEE-GGG-SHHHHHHHHHHHHHHHHH-----SEEEEEESSSHHHHHHHHHHHHHT---EEEEEESS--THHHHHHHHHHHHHHHHHHT-------EEEE--TTSTT---HHHHHHHHHHHHHH-----TTTHHHHHHHHHHHHHTTTT-SEEEEEE---HHHHHHTHHHHHHT-/--HHHHHHHTTS-------SPPPEEE-HHHHHTTTSEEEEEEGGG--STT-STHHHHHHHHHHHHHHTT--EEEEEEETT-HHHHHHHHHHHHTT-EEEEEEES---SSTHHHHHHHTT-EEEEE---SSSTTHHHHHHHHHHHHHTT--EEEE-GGG--TTTTHHHHHHHHHHHHH-SS--SEEEEEESSSHHHHHHHHHHHHHT---EEEEEE-S--HHHHHHHHHHHHHHHHHHHT----SPPEEEE--SSSTT---HHHHHHHHHHHHHHS----TTTHHHHHHHHHHHHHTT-S-SEEEEEE---HHHHHHTHHHHHHT-

Organism: Pyrococcus horikoshii (strain ATCC 700860 / DSM 12428 / JCM 9974 / NBRC 100139 / OT-3) (NCBI:txid70601)